Protein AF-A0A849TUR3-F1 (afdb_monomer)

Radius of gyration: 116.15 Å; Cα contacts (8 Å, |Δi|>4): 73; chains: 1; bounding box: 278×199×405 Å

Secondary structure (DSSP, 8-state):
--------S----TTTHHHHHHHHHHHHHHHHHHHHHHHHHHHHHHHHHHHHHHHHHHHHHHHHHHHHHHHHHHHHHHHHHHHHHHHHHHHHHHHHHHHHHHHHHHHHHHHHHHHHHHHHHHHHHHHHHHHHHHHHHHHHHHHHHHHHHHHHHHHHHHHHHHHHHHHHHHHHHHHHHHHHHHHHHHHHHHHHHHHHHHHHHHHHHHHHHHHHHHHHHHHHHHHHHHHHHHHHHHHHHHHHHHHHHHHHHHHHHHHHHHHHHHHHHHHHHHHHHHHHHHHHHHHHHHHHTTTHHHHTTSSGGGTTS-S------------------------------SSTTSTTTGGGGGG-GGGHHHHHHHHHHHHHHHHHHHHHHHHHHHHHHHHHHHHHHHHHHHHHHHHHHHHHHHHHHHHHHHHHHHHHHHHHHHHHHHHHHHHHHHHHHHHHHHHHHHHHHHHHHHHHHHHHHHHHHHHHHHHHHHHHHHHHHHHHHHHHHHHHHHHHHHHHHHHHHHHHTTTGGG---S---------------S--SSTHHHHTTTHHHHHHHHHHHHHHHHHHHHHHHHHHHHHHHHHHHHHHHHHHHHHHHHHHHHHHHHHHHHHHHHHHHHHHHHHHHHHHHHHHHHHHHHHHHHHHHHHHHHHHHHHHHHHHHHHHHHHHHHHHHHHHHHHHHHHHHHHHHHHHHHHHHHHHHHHHHHHHHHHHHHHHHHHHHHHHHHHHHHHHHHHHHHHHHHHHHHHHHHHHHHHHHHHHHHHHHHHHHHHHHHHHHHHHHHHHHHHHHHHHTTS----THHHHHHHTTTTS--------------------------------------------PPP-GGGSTT--HHHHHHHHHTT--SHHHHTT--HHHHHHHHTTTTS-HHHHHHTTHHHHHHHHHHHHH----

Mean predicted aligned error: 26.7 Å

Sequence (933 aa):
MSTLNRWLQQSSKDSFEQQCQQLTNLLRAKEQALETTSHELKVKNAAMQMLEQKIMSSETQSTATQRELTARSERVKALEAEVAAQSKHLTDVEAEGVAARHRVSDLNATIGALANELRGAQQAC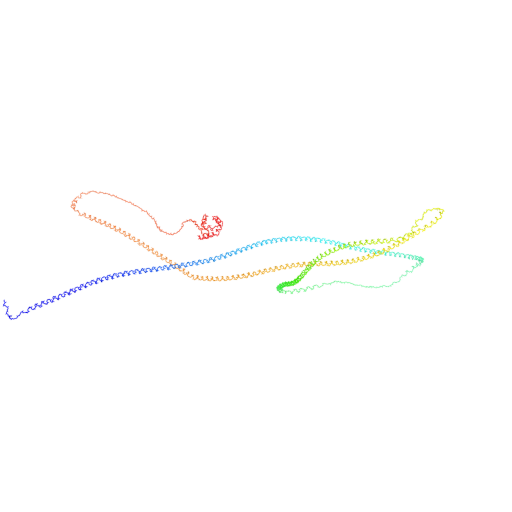QNAEQTHEVLKEEVRVLREHITQLNEGLADRDHLRARVEKLESVQDRVHQLEVELSDREAAHRGALQQFEQSLVERNHRISEFDHNMAARIDELRGAQQACQAAEHTQEVLKEEIRVLRDHIAQLNNDLADRDRLRAHLEKLASVQDRVHQLEVELSNREVVHRGALQQFEQSLVERDGRISEFNMSAIAQLDELRGAQQACQAAEHTQEVLKEENRVLRDHIAQLNEGLADRDRLRAEVEKLAKVRDRVHQLEVELSDREAAHRGTLKQFEQSLAERDRRISKFDMNAAAQTDKLHEAQQACRTAEQAQEVLKEEVRVLRDHIAQLNEGLADRDRLRAEVEKLAKVRDRVHQLEVELSDREAAHRGTLQQVEQSLAERDGQISELNRSAVAQLDEIRVAQLAYQDAEHAQEVLKEDIQVLHNRIAQLNEDLADRDRLRTQLKKLESVQGRVHQLEVELSDREAVHRGTNKQLEQSLAERDRRISKFDANAAAQTEKLHEAQQASRTAEQAQEVLKEEIRVLREHIAQLNEGLADRDRLRAHLKKLESLQGRVHQLEVELSDREAAHRGTLKQIEKTLAERDRRIEELVPTANLLREKGTELKEWEKKYARTVQEHKSEVAQLQEQCAAQERLREQLLLNEQQLQGRDEQMANLNRQLQDLQAERQNLAQTVQSIPGKDEQIDRLQQRLKELRGTLRDKAVPAKAAPTKEGPREARQKGAEPNTSAGQPKVTKNKQEDDLKKIHGIGQAIAQTLHKLGTHTFIQIARWKPEDIEKIAKKLETDPERIKREKWIADAKKQHYQKYGERL

Structure (mmCIF, N/CA/C/O backbone):
data_AF-A0A849TUR3-F1
#
_entry.id   AF-A0A849TUR3-F1
#
loop_
_atom_site.group_PDB
_atom_site.id
_atom_site.type_symbol
_atom_site.label_atom_id
_atom_site.label_alt_id
_atom_site.label_comp_id
_atom_site.label_asym_id
_atom_site.label_entity_id
_atom_site.label_seq_id
_atom_site.pdbx_PDB_ins_code
_atom_site.Cartn_x
_atom_site.Cartn_y
_atom_site.Cartn_z
_atom_site.occupancy
_atom_site.B_iso_or_equiv
_atom_site.auth_seq_id
_atom_site.auth_comp_id
_atom_site.auth_asym_id
_atom_site.auth_atom_id
_atom_site.pdbx_PDB_model_num
ATOM 1 N N . MET A 1 1 ? -72.165 -4.195 219.817 1.00 40.69 1 MET A N 1
ATOM 2 C CA . MET A 1 1 ? -72.143 -5.637 220.151 1.00 40.69 1 MET A CA 1
ATOM 3 C C . MET A 1 1 ? -70.735 -6.144 219.857 1.00 40.69 1 MET A C 1
ATOM 5 O O . MET A 1 1 ? -70.248 -5.834 218.784 1.00 40.69 1 MET A O 1
ATOM 9 N N . SER A 1 2 ? -69.936 -6.688 220.780 1.00 51.56 2 SER A N 1
ATOM 10 C CA . SER A 1 2 ? -70.178 -7.693 221.845 1.00 51.56 2 SER A CA 1
ATOM 11 C C . SER A 1 2 ? -70.118 -9.166 221.400 1.00 51.56 2 SER A C 1
ATOM 13 O O . SER A 1 2 ? -70.479 -10.048 222.169 1.00 51.56 2 SER A O 1
ATOM 15 N N . THR A 1 3 ? -69.557 -9.433 220.216 1.00 45.06 3 THR A N 1
ATOM 16 C CA . THR A 1 3 ? -69.006 -10.738 219.801 1.00 45.06 3 THR A CA 1
ATOM 17 C C . THR A 1 3 ? -67.772 -10.500 218.913 1.00 45.06 3 THR A C 1
ATOM 19 O O . THR A 1 3 ? -67.858 -9.701 217.991 1.00 45.06 3 THR A O 1
ATOM 22 N N . LEU A 1 4 ? -66.610 -11.135 219.106 1.00 43.00 4 LEU A N 1
ATOM 23 C CA . LEU A 1 4 ? -66.200 -11.954 220.254 1.00 43.00 4 LEU A CA 1
ATOM 24 C C . LEU A 1 4 ? -64.668 -11.920 220.471 1.00 43.00 4 LEU A C 1
ATOM 26 O O . LEU A 1 4 ? -63.969 -12.921 220.376 1.00 43.00 4 LEU A O 1
ATOM 30 N N . ASN A 1 5 ? -64.154 -10.732 220.793 1.00 47.69 5 ASN A N 1
ATOM 31 C CA . ASN A 1 5 ? -63.494 -10.479 222.084 1.00 47.69 5 ASN A CA 1
ATOM 32 C C . ASN A 1 5 ? -62.452 -11.513 222.602 1.00 47.69 5 ASN A C 1
ATOM 34 O O . ASN A 1 5 ? -62.450 -11.824 223.793 1.00 47.69 5 ASN A O 1
ATOM 38 N N . ARG A 1 6 ? -61.579 -12.065 221.740 1.00 46.81 6 ARG A N 1
ATOM 39 C CA . ARG A 1 6 ? -60.507 -13.012 222.139 1.00 46.81 6 ARG A CA 1
ATOM 40 C C . ARG A 1 6 ? -59.183 -12.867 221.358 1.00 46.81 6 ARG A C 1
ATOM 42 O O . ARG A 1 6 ? -58.447 -13.833 221.207 1.00 46.81 6 ARG A O 1
ATOM 49 N N . TRP A 1 7 ? -58.870 -11.666 220.870 1.00 46.75 7 TRP A N 1
ATOM 50 C CA . TRP A 1 7 ? -57.524 -11.322 220.367 1.00 46.75 7 TRP A CA 1
ATOM 51 C C . TRP A 1 7 ? -57.123 -9.900 220.796 1.00 46.75 7 TRP A C 1
ATOM 53 O O . TRP A 1 7 ? -56.764 -9.034 220.004 1.00 46.75 7 TRP A O 1
ATOM 63 N N . LEU A 1 8 ? -57.296 -9.645 222.093 1.00 53.06 8 LEU A N 1
ATOM 64 C CA . LEU A 1 8 ? -56.900 -8.408 222.760 1.00 53.06 8 LEU A CA 1
ATOM 65 C C . LEU A 1 8 ? -55.390 -8.416 223.060 1.00 53.06 8 LEU A C 1
ATOM 67 O O . LEU A 1 8 ? -54.853 -9.453 223.428 1.00 53.06 8 LEU A O 1
ATOM 71 N N . GLN A 1 9 ? -54.778 -7.225 222.999 1.00 47.28 9 GLN A N 1
ATOM 72 C CA . GLN A 1 9 ? -53.421 -6.882 223.470 1.00 47.28 9 GLN A CA 1
ATOM 73 C C . GLN A 1 9 ? -52.215 -7.435 222.666 1.00 47.28 9 GLN A C 1
ATOM 75 O O . GLN A 1 9 ? -51.627 -8.429 223.066 1.00 47.28 9 GLN A O 1
ATOM 80 N N . GLN A 1 10 ? -51.758 -6.692 221.634 1.00 48.78 10 GLN A N 1
ATOM 81 C CA . GLN A 1 10 ? -50.398 -6.083 221.494 1.00 48.78 10 GLN A CA 1
ATOM 82 C C . GLN A 1 10 ? -49.989 -5.790 220.021 1.00 48.78 10 GLN A C 1
ATOM 84 O O . GLN A 1 10 ? -50.332 -6.552 219.122 1.00 48.78 10 GLN A O 1
ATOM 89 N N . SER A 1 11 ? -49.186 -4.724 219.801 1.00 46.84 11 SER A N 1
ATOM 90 C CA . SER A 1 11 ? -48.626 -4.229 218.503 1.00 46.84 11 SER A CA 1
ATOM 91 C C . SER A 1 11 ? -49.656 -3.689 217.475 1.00 46.84 11 SER A C 1
ATOM 93 O O . SER A 1 11 ? -50.832 -4.015 217.577 1.00 46.84 11 SER A O 1
ATOM 95 N N . SER A 1 12 ? -49.347 -2.865 216.457 1.00 51.25 12 SER A N 1
ATOM 96 C CA . SER A 1 12 ? -48.311 -1.828 216.187 1.00 51.25 12 SER A CA 1
ATOM 97 C C . SER A 1 12 ? -48.887 -0.872 215.104 1.00 51.25 12 SER A C 1
ATOM 99 O O . SER A 1 12 ? -49.855 -1.260 214.447 1.00 51.25 12 SER A O 1
ATOM 101 N N . LYS A 1 13 ? -48.370 0.360 214.899 1.00 52.66 13 LYS A N 1
ATOM 102 C CA . LYS A 1 13 ? -49.046 1.373 214.041 1.00 52.66 13 LYS A CA 1
ATOM 103 C C . LYS A 1 13 ? -48.231 2.036 212.913 1.00 52.66 13 LYS A C 1
ATOM 105 O O . LYS A 1 13 ? -48.837 2.468 211.937 1.00 52.66 13 LYS A O 1
ATOM 110 N N . ASP A 1 14 ? -46.902 2.069 212.974 1.00 55.41 14 ASP A N 1
ATOM 111 C CA . ASP A 1 14 ? -46.100 2.967 212.110 1.00 55.41 14 ASP A CA 1
ATOM 112 C C . ASP A 1 14 ? -45.893 2.471 210.658 1.00 55.41 14 ASP A C 1
ATOM 114 O O . ASP A 1 14 ? -45.329 3.169 209.819 1.00 55.41 14 ASP A O 1
ATOM 118 N N . SER A 1 15 ? -46.358 1.262 210.324 1.00 54.28 15 SER A N 1
ATOM 119 C CA . SER A 1 15 ? -46.031 0.585 209.055 1.00 54.28 15 SER A CA 1
ATOM 120 C C . SER A 1 15 ? -46.767 1.105 207.806 1.00 54.28 15 SER A C 1
ATOM 122 O O . SER A 1 15 ? -46.414 0.701 206.697 1.00 54.28 15 SER A O 1
ATOM 124 N N . PHE A 1 16 ? -47.817 1.919 207.949 1.00 60.75 16 PHE A N 1
ATOM 125 C CA . PHE A 1 16 ? -48.718 2.246 206.830 1.00 60.75 16 PHE A CA 1
ATOM 126 C C . PHE A 1 16 ? -48.259 3.469 206.018 1.00 60.75 16 PHE A C 1
ATOM 128 O O . PHE A 1 16 ? -48.336 3.486 204.792 1.00 60.75 16 PHE A O 1
ATOM 135 N N . GLU A 1 17 ? -47.735 4.489 206.695 1.00 60.44 17 GLU A N 1
ATOM 136 C CA . GLU A 1 17 ? -47.470 5.810 206.106 1.00 60.44 17 GLU A CA 1
ATOM 137 C C . GLU A 1 17 ? -46.287 5.792 205.117 1.00 60.44 17 GLU A C 1
ATOM 139 O O . GLU A 1 17 ? -46.288 6.484 204.098 1.00 60.44 17 GLU A O 1
ATOM 144 N N . GLN A 1 18 ? -45.316 4.903 205.352 1.00 61.28 18 GLN A N 1
ATOM 145 C CA . GLN A 1 18 ? -44.120 4.744 204.519 1.00 61.28 18 GLN A CA 1
ATOM 146 C C . GLN A 1 18 ? -44.418 4.169 203.116 1.00 61.28 18 GLN A C 1
ATOM 148 O O . GLN A 1 18 ? -43.652 4.404 202.179 1.00 61.28 18 GLN A O 1
ATOM 153 N N . GLN A 1 19 ? -45.536 3.450 202.944 1.00 61.12 19 GLN A N 1
ATOM 154 C CA . GLN A 1 19 ? -45.910 2.810 201.674 1.00 61.12 19 GLN A CA 1
ATOM 155 C C . GLN A 1 19 ? -46.453 3.822 200.646 1.00 61.12 19 GLN A C 1
ATOM 157 O O . GLN A 1 19 ? -46.120 3.751 199.460 1.00 61.12 19 GLN A O 1
ATOM 162 N N . CYS A 1 20 ? -47.220 4.821 201.095 1.00 62.81 20 CYS A N 1
ATOM 163 C CA . CYS A 1 20 ? -47.800 5.860 200.233 1.00 62.81 20 CYS A CA 1
ATOM 164 C C . CYS A 1 20 ? -46.733 6.715 199.520 1.00 62.81 20 CYS A C 1
ATOM 166 O O . CYS A 1 20 ? -46.889 7.090 198.352 1.00 62.81 20 CYS A O 1
ATOM 168 N N . GLN A 1 21 ? -45.613 6.984 200.197 1.00 65.00 21 GLN A N 1
ATOM 169 C CA . GLN A 1 21 ? -44.536 7.814 199.653 1.00 65.00 21 GLN A CA 1
ATOM 170 C C . GLN A 1 21 ? -43.796 7.129 198.490 1.00 65.00 21 GLN A C 1
ATOM 172 O O . GLN A 1 21 ? -43.353 7.797 197.553 1.00 65.00 21 GLN A O 1
ATOM 177 N N . GLN A 1 22 ? -43.694 5.795 198.510 1.00 62.06 22 GLN A N 1
ATOM 178 C CA . GLN A 1 22 ? -43.033 5.021 197.454 1.00 62.06 22 GLN A CA 1
ATOM 179 C C . GLN A 1 22 ? -43.841 5.022 196.147 1.00 62.06 22 GLN A C 1
ATOM 181 O O . GLN A 1 22 ? -43.273 5.254 195.079 1.00 62.06 22 GLN A O 1
ATOM 186 N N . LEU A 1 23 ? -45.166 4.843 196.227 1.00 66.31 23 LEU A N 1
ATOM 187 C CA . LEU A 1 23 ? -46.062 4.862 195.060 1.00 66.31 23 LEU A CA 1
ATOM 188 C C . LEU A 1 23 ? -46.016 6.203 194.309 1.00 66.31 23 LEU A C 1
ATOM 190 O O . LEU A 1 23 ? -45.942 6.224 193.080 1.00 66.31 23 LEU A O 1
ATOM 194 N N . THR A 1 24 ? -45.986 7.317 195.046 1.00 69.00 24 THR A N 1
ATOM 195 C CA . THR A 1 24 ? -45.938 8.677 194.479 1.00 69.00 24 THR A CA 1
ATOM 196 C C . THR A 1 24 ? -44.682 8.914 193.628 1.00 69.00 24 THR A C 1
ATOM 198 O O . THR A 1 24 ? -44.758 9.497 192.546 1.00 69.00 24 THR A O 1
ATOM 201 N N . ASN A 1 25 ? -43.521 8.425 194.074 1.00 71.50 25 ASN A N 1
ATOM 202 C CA . ASN A 1 25 ? -42.274 8.542 193.310 1.00 71.50 25 ASN A CA 1
ATOM 203 C C . ASN A 1 25 ? -42.262 7.637 192.065 1.00 71.50 25 ASN A C 1
ATOM 205 O O . ASN A 1 25 ? -41.723 8.024 191.028 1.00 71.50 25 ASN A O 1
ATOM 209 N N . LEU A 1 26 ? -42.886 6.457 192.149 1.00 71.94 26 LEU A N 1
ATOM 210 C CA . LEU A 1 26 ? -42.982 5.501 191.041 1.00 71.94 26 LEU A CA 1
ATOM 211 C C . LEU A 1 26 ? -43.859 6.052 189.898 1.00 71.94 26 LEU A C 1
ATOM 213 O O . LEU A 1 26 ? -43.490 5.926 188.731 1.00 71.94 26 LEU A O 1
ATOM 217 N N . LEU A 1 27 ? -44.965 6.733 190.224 1.00 69.62 27 LEU A N 1
ATOM 218 C CA . LEU A 1 27 ? -45.822 7.412 189.242 1.00 69.62 27 LEU A CA 1
ATOM 219 C C . LEU A 1 27 ? -45.071 8.496 188.454 1.00 69.62 27 LEU A C 1
ATOM 221 O O . LEU A 1 27 ? -45.067 8.449 187.225 1.00 69.62 27 LEU A O 1
ATOM 225 N N . ARG A 1 28 ? -44.354 9.402 189.132 1.00 71.88 28 ARG A N 1
ATOM 226 C CA . ARG A 1 28 ? -43.600 10.484 188.466 1.00 71.88 28 ARG A CA 1
ATOM 227 C C . ARG A 1 28 ? -42.536 9.951 187.495 1.00 71.88 28 ARG A C 1
ATOM 229 O O . ARG A 1 28 ? -42.341 10.504 186.415 1.00 71.88 28 ARG A O 1
ATOM 236 N N . ALA A 1 29 ? -41.878 8.843 187.844 1.00 72.44 29 ALA A N 1
ATOM 237 C CA . ALA A 1 29 ? -40.923 8.175 186.956 1.00 72.44 29 ALA A CA 1
ATOM 238 C C . ALA A 1 29 ? -41.594 7.540 185.717 1.00 72.44 29 ALA A C 1
ATOM 240 O O . ALA A 1 29 ? -40.970 7.436 184.660 1.00 72.44 29 ALA A O 1
ATOM 241 N N . LYS A 1 30 ? -42.868 7.129 185.818 1.00 72.75 30 LYS A N 1
ATOM 242 C CA . LYS A 1 30 ? -43.657 6.633 184.678 1.00 72.75 30 LYS A CA 1
ATOM 243 C C . LYS A 1 30 ? -44.155 7.759 183.770 1.00 72.75 30 LYS A C 1
ATOM 245 O O . LYS A 1 30 ? -44.153 7.563 182.559 1.00 72.75 30 LYS A O 1
ATOM 250 N N . GLU A 1 31 ? -44.509 8.923 184.315 1.00 77.38 31 GLU A N 1
ATOM 251 C CA . GLU A 1 31 ? -44.857 10.111 183.516 1.00 77.38 31 GLU A CA 1
ATOM 252 C C . GLU A 1 31 ? -43.679 10.567 182.646 1.00 77.38 31 GLU A C 1
ATOM 254 O O . GLU A 1 31 ? -43.825 10.681 181.431 1.00 77.38 31 GLU A O 1
ATOM 259 N N . GLN A 1 32 ? -42.479 10.707 183.221 1.00 75.12 32 GLN A N 1
ATOM 260 C CA . GLN A 1 32 ? -41.286 11.108 182.459 1.00 75.12 32 GLN A CA 1
ATOM 261 C C . GLN A 1 32 ? -40.931 10.115 181.333 1.00 75.12 32 GLN A C 1
ATOM 263 O O . GLN A 1 32 ? -40.493 10.525 180.259 1.00 75.12 32 GLN A O 1
ATOM 268 N N . ALA A 1 33 ? -41.171 8.814 181.534 1.00 72.94 33 ALA A N 1
ATOM 269 C CA . ALA A 1 33 ? -40.994 7.793 180.495 1.00 72.94 33 ALA A CA 1
ATOM 270 C C . ALA A 1 33 ? -42.071 7.846 179.384 1.00 72.94 33 ALA A C 1
ATOM 272 O O . ALA A 1 33 ? -41.824 7.415 178.254 1.00 72.94 33 ALA A O 1
ATOM 273 N N . LEU A 1 34 ? -43.261 8.378 179.678 1.00 75.44 34 LEU A N 1
ATOM 274 C CA . LEU A 1 34 ? -44.307 8.643 178.685 1.00 75.44 34 LEU A CA 1
ATOM 275 C C . LEU A 1 34 ? -44.005 9.902 177.860 1.00 75.44 34 LEU A C 1
ATOM 277 O O . LEU A 1 34 ? -44.249 9.918 176.654 1.00 75.44 34 LEU A O 1
ATOM 281 N N . GLU A 1 35 ? -43.426 10.939 178.467 1.00 78.31 35 GLU A N 1
ATOM 282 C CA . GLU A 1 35 ? -43.031 12.152 177.741 1.00 78.31 35 GLU A CA 1
ATOM 283 C C . GLU A 1 35 ? -41.879 11.898 176.758 1.00 78.31 35 GLU A C 1
ATOM 285 O O . GLU A 1 35 ? -41.949 12.341 175.608 1.00 78.31 35 GLU A O 1
ATOM 290 N N . THR A 1 36 ? -40.852 11.134 177.152 1.00 78.75 36 THR A N 1
ATOM 291 C CA . THR A 1 36 ? -39.731 10.792 176.256 1.00 78.75 36 THR A CA 1
ATOM 292 C C . THR A 1 36 ? -40.177 9.925 175.079 1.00 78.75 36 THR A C 1
ATOM 294 O O . THR A 1 36 ? -39.839 10.229 173.935 1.00 78.75 36 THR A O 1
ATOM 297 N N . THR A 1 37 ? -41.003 8.903 175.319 1.00 80.94 37 THR A N 1
ATOM 298 C CA . THR A 1 37 ? -41.551 8.055 174.243 1.00 80.94 37 THR A CA 1
ATOM 299 C C . THR A 1 37 ? -42.522 8.815 173.329 1.00 80.94 37 THR A C 1
ATOM 301 O O . THR A 1 37 ? -42.503 8.616 172.114 1.00 80.94 37 THR A O 1
ATOM 304 N N . SER A 1 38 ? -43.301 9.763 173.865 1.00 78.94 38 SER A N 1
ATOM 305 C CA . SER A 1 38 ? -44.120 10.698 173.076 1.00 78.94 38 SER A CA 1
ATOM 306 C C . SER A 1 38 ? -43.268 11.625 172.196 1.00 78.94 38 SER A C 1
ATOM 308 O O . SER A 1 38 ? -43.604 11.863 171.031 1.00 78.94 38 SER A O 1
ATOM 310 N N . HIS A 1 39 ? -42.131 12.114 172.703 1.00 83.38 39 HIS A N 1
ATOM 311 C CA . HIS A 1 39 ? -41.192 12.913 171.914 1.00 83.38 39 HIS A CA 1
ATOM 312 C C . HIS A 1 39 ? -40.524 12.085 170.804 1.00 83.38 39 HIS A C 1
ATOM 314 O O . HIS A 1 39 ? -40.507 12.519 169.651 1.00 83.38 39 HIS A O 1
ATOM 320 N N . GLU A 1 40 ? -40.060 10.866 171.102 1.00 81.25 40 GLU A N 1
ATOM 321 C CA . GLU A 1 40 ? -39.532 9.943 170.089 1.00 81.25 40 GLU A CA 1
ATOM 322 C C . GLU A 1 40 ? -40.536 9.664 168.965 1.00 81.25 40 GLU A C 1
ATOM 324 O O . GLU A 1 40 ? -40.156 9.665 167.794 1.00 81.25 40 GLU A O 1
ATOM 329 N N . LEU A 1 41 ? -41.811 9.435 169.296 1.00 83.44 41 LEU A N 1
ATOM 330 C CA . LEU A 1 41 ? -42.858 9.206 168.298 1.00 83.44 41 LEU A CA 1
ATOM 331 C C . LEU A 1 41 ? -43.070 10.432 167.401 1.00 83.44 41 LEU A C 1
ATOM 333 O O . LEU A 1 41 ? -43.215 10.273 166.191 1.00 83.44 41 LEU A O 1
ATOM 337 N N . LYS A 1 42 ? -43.012 11.654 167.949 1.00 83.75 42 LYS A N 1
ATOM 338 C CA . LYS A 1 42 ? -43.084 12.892 167.149 1.00 83.75 42 LYS A CA 1
ATOM 339 C C . LYS A 1 42 ? -41.887 13.040 166.206 1.00 83.75 42 LYS A C 1
ATOM 341 O O . LYS A 1 42 ? -42.086 13.366 165.038 1.00 83.75 42 LYS A O 1
ATOM 346 N N . VAL A 1 43 ? -40.670 12.744 166.672 1.00 87.00 43 VAL A N 1
ATOM 347 C CA . VAL A 1 43 ? -39.454 12.761 165.834 1.00 87.00 43 VAL A CA 1
ATOM 348 C C . VAL A 1 43 ? -39.533 11.703 164.727 1.00 87.00 43 VAL A C 1
ATOM 350 O O . VAL A 1 43 ? -39.267 12.012 163.566 1.00 87.00 43 VAL A O 1
ATOM 353 N N . LYS A 1 44 ? -39.969 10.478 165.051 1.00 84.00 44 LYS A N 1
ATOM 354 C CA . LYS A 1 44 ? -40.179 9.393 164.076 1.00 84.00 44 LYS A CA 1
ATOM 355 C C . LYS A 1 44 ? -41.248 9.757 163.038 1.00 84.00 44 LYS A C 1
ATOM 357 O O . LYS A 1 44 ? -41.032 9.526 161.854 1.00 84.00 44 LYS A O 1
ATOM 362 N N . ASN A 1 45 ? -42.347 10.394 163.447 1.00 86.50 45 ASN A N 1
ATOM 363 C CA . ASN A 1 45 ? -43.405 10.832 162.534 1.00 86.50 45 ASN A CA 1
ATOM 364 C C . ASN A 1 45 ? -42.943 11.961 161.591 1.00 86.50 45 ASN A C 1
ATOM 366 O O . ASN A 1 45 ? -43.212 11.909 160.395 1.00 86.50 45 ASN A O 1
ATOM 370 N N . ALA A 1 46 ? -42.180 12.940 162.090 1.00 84.62 46 ALA A N 1
ATOM 371 C CA . ALA A 1 46 ? -41.586 13.986 161.251 1.00 84.62 46 ALA A CA 1
ATOM 372 C C . ALA A 1 46 ? -40.551 13.420 160.256 1.00 84.62 46 ALA A C 1
ATOM 374 O O . ALA A 1 46 ? -40.504 13.832 159.097 1.00 84.62 46 ALA A O 1
ATOM 375 N N . ALA A 1 47 ? -39.752 12.431 160.676 1.00 84.38 47 ALA A N 1
ATOM 376 C CA . ALA A 1 47 ? -38.845 11.711 159.783 1.00 84.38 47 ALA A CA 1
ATOM 377 C C . ALA A 1 47 ? -39.601 10.909 158.705 1.00 84.38 47 ALA A C 1
ATOM 379 O O . ALA A 1 47 ? -39.159 10.870 157.558 1.00 84.38 47 ALA A O 1
ATOM 380 N N . MET A 1 48 ? -40.754 10.321 159.047 1.00 85.44 48 MET A N 1
ATOM 381 C CA . MET A 1 48 ? -41.620 9.609 158.102 1.00 85.44 48 MET A CA 1
ATOM 382 C C . MET A 1 48 ? -42.205 10.559 157.048 1.00 85.44 48 MET A C 1
ATOM 384 O O . MET A 1 48 ? -42.047 10.298 155.861 1.00 85.44 48 MET A O 1
ATOM 388 N N . GLN A 1 49 ? -42.734 11.719 157.452 1.00 86.12 49 GLN A N 1
ATOM 389 C CA . GLN A 1 49 ? -43.221 12.750 156.521 1.00 86.12 49 GLN A CA 1
ATOM 390 C C . GLN A 1 49 ? -42.120 13.268 155.575 1.00 86.12 49 GLN A C 1
ATOM 392 O O . GLN A 1 49 ? -42.353 13.477 154.385 1.00 86.12 49 GLN A O 1
ATOM 397 N N . MET A 1 50 ? -40.886 13.413 156.071 1.00 86.06 50 MET A N 1
ATOM 398 C CA . MET A 1 50 ? -39.721 13.767 155.245 1.00 86.06 50 MET A CA 1
ATOM 399 C C . MET A 1 50 ? -39.304 12.655 154.266 1.00 86.06 50 MET A C 1
ATOM 401 O O . MET A 1 50 ? -38.695 12.951 153.235 1.00 86.06 50 MET A O 1
ATOM 405 N N . LEU A 1 51 ? -39.606 11.385 154.559 1.00 86.31 51 LEU A N 1
ATOM 406 C CA . LEU A 1 51 ? -39.419 10.268 153.626 1.00 86.31 51 LEU A CA 1
ATOM 407 C C . LEU A 1 51 ? -40.555 10.205 152.599 1.00 86.31 51 LEU A C 1
ATOM 409 O O . LEU A 1 51 ? -40.267 10.083 151.414 1.00 86.31 51 LEU A O 1
ATOM 413 N N . GLU A 1 52 ? -41.811 10.379 153.015 1.00 88.12 52 GLU A N 1
ATOM 414 C CA . GLU A 1 52 ? -42.979 10.479 152.126 1.00 88.12 52 GLU A CA 1
ATOM 415 C C . GLU A 1 52 ? -42.794 11.602 151.095 1.00 88.12 52 GLU A C 1
ATOM 417 O O . GLU A 1 52 ? -42.909 11.370 149.892 1.00 88.12 52 GLU A O 1
ATOM 422 N N . GLN A 1 53 ? -42.394 12.803 151.531 1.00 87.38 53 GLN A N 1
ATOM 423 C CA . GLN A 1 53 ? -42.130 13.924 150.624 1.00 87.38 53 GLN A CA 1
ATOM 424 C C . GLN A 1 53 ? -40.978 13.625 149.644 1.00 87.38 53 GLN A C 1
ATOM 426 O O . GLN A 1 53 ? -41.047 14.008 148.473 1.00 87.38 53 GLN A O 1
ATOM 431 N N . LYS A 1 54 ? -39.940 12.898 150.084 1.00 88.94 54 LYS A N 1
ATOM 432 C CA . LYS A 1 54 ? -38.848 12.444 149.207 1.00 88.94 54 LYS A CA 1
ATOM 433 C C . LYS A 1 54 ? -39.309 11.392 148.200 1.00 88.94 54 LYS A C 1
ATOM 435 O O . LYS A 1 54 ? -38.932 11.500 147.034 1.00 88.94 54 LYS A O 1
ATOM 440 N N . ILE A 1 55 ? -40.142 10.435 148.606 1.00 89.06 55 ILE A N 1
ATOM 441 C CA . ILE A 1 55 ? -40.739 9.425 147.720 1.00 89.06 55 ILE A CA 1
ATOM 442 C C . ILE A 1 55 ? -41.578 10.122 146.642 1.00 89.06 55 ILE A C 1
ATOM 444 O O . ILE A 1 55 ? -41.290 9.946 145.462 1.00 89.06 55 ILE A O 1
ATOM 448 N N . MET A 1 56 ? -42.482 11.033 147.018 1.00 88.31 56 MET A N 1
ATOM 449 C CA . MET A 1 56 ? -43.274 11.826 146.064 1.00 88.31 56 MET A CA 1
ATOM 450 C C . MET A 1 56 ? -42.398 12.650 145.100 1.00 88.31 56 MET A C 1
ATOM 452 O O . MET A 1 56 ? -42.702 12.754 143.909 1.00 88.31 56 MET A O 1
ATOM 456 N N . SER A 1 57 ? -41.281 13.218 145.575 1.00 87.88 57 SER A N 1
ATOM 457 C CA . SER A 1 57 ? -40.331 13.934 144.704 1.00 87.88 57 SER A CA 1
ATOM 458 C C . SER A 1 57 ? -39.563 13.001 143.752 1.00 87.88 57 SER A C 1
ATOM 460 O O . SER A 1 57 ? -39.266 13.379 142.622 1.00 87.88 57 SER A O 1
ATOM 462 N N . SER A 1 58 ? -39.298 11.761 144.173 1.00 85.62 58 SER A N 1
ATOM 463 C CA . SER A 1 58 ? -38.657 10.724 143.356 1.00 85.62 58 SER A CA 1
ATOM 464 C C . SER A 1 58 ? -39.616 10.179 142.290 1.00 85.62 58 SER A C 1
ATOM 466 O O . SER A 1 58 ? -39.254 10.059 141.123 1.00 85.62 58 SER A O 1
ATOM 468 N N . GLU A 1 59 ? -40.877 9.926 142.648 1.00 91.12 59 GLU A N 1
ATOM 469 C CA . GLU A 1 59 ? -41.915 9.456 141.722 1.00 91.12 59 GLU A CA 1
ATOM 470 C C . GLU A 1 59 ? -42.283 10.508 140.667 1.00 91.12 59 GLU A C 1
ATOM 472 O O . GLU A 1 59 ? -42.463 10.181 139.490 1.00 91.12 59 GLU A O 1
ATOM 477 N N . THR A 1 60 ? -42.327 11.790 141.041 1.00 89.25 60 THR A N 1
ATOM 478 C CA . THR A 1 60 ? -42.526 12.884 140.074 1.00 89.25 60 THR A CA 1
ATOM 479 C C . THR A 1 60 ? -41.322 13.064 139.142 1.00 89.25 60 THR A C 1
ATOM 481 O O . THR A 1 60 ? -41.518 13.315 137.954 1.00 89.25 60 THR A O 1
ATOM 484 N N . GLN A 1 61 ? -40.088 12.843 139.613 1.00 89.50 61 GLN A N 1
ATOM 485 C CA . GLN A 1 61 ? -38.903 12.792 138.742 1.00 89.50 61 GLN A CA 1
ATOM 486 C C . GLN A 1 61 ? -38.915 11.568 137.812 1.00 89.50 61 GLN A C 1
ATOM 488 O O . GLN A 1 61 ? -38.684 11.716 136.615 1.00 89.50 61 GLN A O 1
ATOM 493 N N . SER A 1 62 ? -39.252 10.382 138.325 1.00 85.31 62 SER A N 1
ATOM 494 C CA . SER A 1 62 ? -39.351 9.133 137.556 1.00 85.31 62 SER A CA 1
ATOM 495 C C . SER A 1 62 ? -40.425 9.205 136.463 1.00 85.31 62 SER A C 1
ATOM 497 O O . SER A 1 62 ? -40.193 8.847 135.310 1.00 85.31 62 SER A O 1
ATOM 499 N N . THR A 1 63 ? -41.600 9.759 136.773 1.00 90.31 63 THR A N 1
ATOM 500 C CA . THR A 1 63 ? -42.655 9.969 135.767 1.00 90.31 63 THR A CA 1
ATOM 501 C C . THR A 1 63 ? -42.313 11.075 134.764 1.00 90.31 63 THR A C 1
ATOM 503 O O . THR A 1 63 ? -42.761 11.004 133.619 1.00 90.31 63 THR A O 1
ATOM 506 N N . ALA A 1 64 ? -41.492 12.066 135.133 1.00 89.88 64 ALA A N 1
ATOM 507 C CA . ALA A 1 64 ? -40.968 13.058 134.194 1.00 89.88 64 ALA A CA 1
ATOM 508 C C . ALA A 1 64 ? -39.929 12.455 133.230 1.00 89.88 64 ALA A C 1
ATOM 510 O O . ALA A 1 64 ? -40.060 12.633 132.018 1.00 89.88 64 ALA A O 1
ATOM 511 N N . THR A 1 65 ? -38.950 11.691 133.728 1.00 89.94 65 THR A N 1
ATOM 512 C CA . THR A 1 65 ? -37.950 11.029 132.872 1.00 89.94 65 THR A CA 1
ATOM 513 C C . THR A 1 65 ? -38.581 9.959 131.987 1.00 89.94 65 THR A C 1
ATOM 515 O O . THR A 1 65 ? -38.242 9.887 130.809 1.00 89.94 65 THR A O 1
ATOM 518 N N . GLN A 1 66 ? -39.566 9.201 132.483 1.00 91.62 66 GLN A N 1
ATOM 519 C CA . GLN A 1 66 ? -40.311 8.230 131.676 1.00 91.62 66 GLN A CA 1
ATOM 520 C C . GLN A 1 66 ? -41.059 8.900 130.510 1.00 91.62 66 GLN A C 1
ATOM 522 O O . GLN A 1 66 ? -41.024 8.385 129.393 1.00 91.62 66 GLN A O 1
ATOM 527 N N . ARG A 1 67 ? -41.679 10.072 130.735 1.00 90.00 67 ARG A N 1
ATOM 528 C CA . ARG A 1 67 ? -42.320 10.876 129.672 1.00 90.00 67 ARG A CA 1
ATOM 529 C C . ARG A 1 67 ? -41.311 11.410 128.656 1.00 90.00 67 ARG A C 1
ATOM 531 O O . ARG A 1 67 ? -41.603 11.441 127.460 1.00 90.00 67 ARG A O 1
ATOM 538 N N . GLU A 1 68 ? -40.126 11.820 129.105 1.00 91.81 68 GLU A N 1
ATOM 539 C CA . GLU A 1 68 ? -39.067 12.246 128.190 1.00 91.81 68 GLU A CA 1
ATOM 540 C C . GLU A 1 68 ? -38.530 11.066 127.363 1.00 91.81 68 GLU A C 1
ATOM 542 O O . GLU A 1 68 ? -38.283 11.209 126.167 1.00 91.81 68 GLU A O 1
ATOM 547 N N . LEU A 1 69 ? -38.407 9.880 127.965 1.00 90.88 69 LEU A N 1
ATOM 548 C CA . LEU A 1 69 ? -37.952 8.659 127.302 1.00 90.88 69 LEU A CA 1
ATOM 549 C C . LEU A 1 69 ? -38.964 8.195 126.238 1.00 90.88 69 LEU A C 1
ATOM 551 O O . LEU A 1 69 ? -38.559 7.882 125.118 1.00 90.88 69 LEU A O 1
ATOM 555 N N . THR A 1 70 ? -40.274 8.254 126.514 1.00 91.44 70 THR A N 1
ATOM 556 C CA . THR A 1 70 ? -41.304 7.998 125.489 1.00 91.44 70 THR A CA 1
ATOM 557 C C . THR A 1 70 ? -41.258 9.029 124.360 1.00 91.44 70 THR A C 1
ATOM 559 O O . THR A 1 70 ? -41.209 8.635 123.197 1.00 91.44 70 THR A O 1
ATOM 562 N N . ALA A 1 71 ? -41.148 10.327 124.667 1.00 91.31 71 ALA A N 1
ATOM 563 C CA . ALA A 1 71 ? -41.044 11.374 123.643 1.00 91.31 71 ALA A CA 1
ATOM 564 C C . ALA A 1 71 ? -39.756 11.260 122.798 1.00 91.31 71 ALA A C 1
ATOM 566 O O . ALA A 1 71 ? -39.752 11.562 121.603 1.00 91.31 71 ALA A O 1
ATOM 567 N N . ARG A 1 72 ? -38.648 10.789 123.388 1.00 90.94 72 ARG A N 1
ATOM 568 C CA . ARG A 1 72 ? -37.415 10.444 122.661 1.00 90.94 72 ARG A CA 1
ATOM 569 C C . ARG A 1 72 ? -37.613 9.207 121.774 1.00 90.94 72 ARG A C 1
ATOM 571 O O . ARG A 1 72 ? -37.162 9.229 120.634 1.00 90.94 72 ARG A O 1
ATOM 578 N N . SER A 1 73 ? -38.323 8.175 122.237 1.00 92.81 73 SER A N 1
ATOM 579 C CA . SER A 1 73 ? -38.649 6.985 121.430 1.00 92.81 73 SER A CA 1
ATOM 580 C C . SER A 1 73 ? -39.538 7.317 120.224 1.00 92.81 73 SER A C 1
ATOM 582 O O . SER A 1 73 ? -39.302 6.810 119.130 1.00 92.81 73 SER A O 1
ATOM 584 N N . GLU A 1 74 ? -40.515 8.210 120.386 1.00 93.25 74 GLU A N 1
ATOM 585 C CA . GLU A 1 74 ? -41.360 8.699 119.288 1.00 93.25 74 GLU A CA 1
ATOM 586 C C . GLU A 1 74 ? -40.552 9.494 118.252 1.00 93.25 74 GLU A C 1
ATOM 588 O O . GLU A 1 74 ? -40.718 9.280 117.051 1.00 93.25 74 GLU A O 1
ATOM 593 N N . ARG A 1 75 ? -39.609 10.341 118.693 1.00 93.62 75 ARG A N 1
ATOM 594 C CA . ARG A 1 75 ? -38.674 11.041 117.792 1.00 93.62 75 ARG A CA 1
ATOM 595 C C . ARG A 1 75 ? -37.751 10.085 117.037 1.00 93.62 75 ARG A C 1
ATOM 597 O O . ARG A 1 75 ? -37.517 10.308 115.856 1.00 93.62 75 ARG A O 1
ATOM 604 N N . VAL A 1 76 ? -37.254 9.026 117.683 1.00 92.19 76 VAL A N 1
ATOM 605 C CA . VAL A 1 76 ? -36.450 7.993 117.006 1.00 92.19 76 VAL A CA 1
ATOM 606 C C . VAL A 1 76 ? -37.272 7.317 115.908 1.00 92.19 76 VAL A C 1
ATOM 608 O O . VAL A 1 76 ? -36.819 7.292 114.772 1.00 92.19 76 VAL A O 1
ATOM 611 N N . LYS A 1 77 ? -38.514 6.901 116.187 1.00 92.56 77 LYS A N 1
ATOM 612 C CA . LYS A 1 77 ? -39.409 6.309 115.172 1.00 92.56 77 LYS A CA 1
ATOM 613 C C . LYS A 1 77 ? -39.728 7.255 114.011 1.00 92.56 77 LYS A C 1
ATOM 615 O O . LYS A 1 77 ? -39.841 6.811 112.872 1.00 92.56 77 LYS A O 1
ATOM 620 N N . ALA A 1 78 ? -39.871 8.554 114.283 1.00 90.44 78 ALA A N 1
ATOM 621 C CA . ALA A 1 78 ? -40.060 9.559 113.238 1.00 90.44 78 ALA A CA 1
ATOM 622 C C . ALA A 1 78 ? -38.819 9.679 112.333 1.00 90.44 78 ALA A C 1
ATOM 624 O O . ALA A 1 78 ? -38.957 9.684 111.113 1.00 90.44 78 ALA A O 1
ATOM 625 N N . LEU A 1 79 ? -37.615 9.697 112.918 1.00 91.44 79 LEU A N 1
ATOM 626 C CA . LEU A 1 79 ? -36.351 9.722 112.175 1.00 91.44 79 LEU A CA 1
ATOM 627 C C . LEU A 1 79 ? -36.088 8.408 111.420 1.00 91.44 79 LEU A C 1
ATOM 629 O O . LEU A 1 79 ? -35.601 8.446 110.298 1.00 91.44 79 LEU A O 1
ATOM 633 N N . GLU A 1 80 ? -36.448 7.251 111.981 1.00 91.62 80 GLU A N 1
ATOM 634 C CA . GLU A 1 80 ? -36.393 5.951 111.293 1.00 91.62 80 GLU A CA 1
ATOM 635 C C . GLU A 1 80 ? -37.303 5.938 110.053 1.00 91.62 80 GLU A C 1
ATOM 637 O O . GLU A 1 80 ? -36.886 5.493 108.982 1.00 91.62 80 GLU A O 1
ATOM 642 N N . ALA A 1 81 ? -38.521 6.482 110.164 1.00 91.31 81 ALA A N 1
ATOM 643 C CA . ALA A 1 81 ? -39.441 6.626 109.037 1.00 91.31 81 ALA A CA 1
ATOM 644 C C . ALA A 1 81 ? -38.940 7.638 107.988 1.00 91.31 81 ALA A C 1
ATOM 646 O O . ALA A 1 81 ? -39.075 7.393 106.788 1.00 91.31 81 ALA A O 1
ATOM 647 N N . GLU A 1 82 ? -38.329 8.745 108.417 1.00 92.50 82 GLU A N 1
ATOM 648 C CA . GLU A 1 82 ? -37.728 9.736 107.519 1.00 92.50 82 GLU A CA 1
ATOM 649 C C . GLU A 1 82 ? -36.521 9.155 106.764 1.00 92.50 82 GLU A C 1
ATOM 651 O O . GLU A 1 82 ? -36.455 9.259 105.540 1.00 92.50 82 GLU A O 1
ATOM 656 N N . VAL A 1 83 ? -35.615 8.458 107.457 1.00 90.88 83 VAL A N 1
ATOM 657 C CA . VAL A 1 83 ? -34.472 7.760 106.845 1.00 90.88 83 VAL A CA 1
ATOM 658 C C . VAL A 1 83 ? -34.940 6.662 105.888 1.00 90.88 83 VAL A C 1
ATOM 660 O O . VAL A 1 83 ? -34.362 6.518 104.810 1.00 90.88 83 VAL A O 1
ATOM 663 N N . ALA A 1 84 ? -36.008 5.923 106.206 1.00 90.62 84 ALA A N 1
ATOM 664 C CA . ALA A 1 84 ? -36.598 4.952 105.282 1.00 90.62 84 ALA A CA 1
ATOM 665 C C . ALA A 1 84 ? -37.174 5.620 104.016 1.00 90.62 84 ALA A C 1
ATOM 667 O O . ALA A 1 84 ? -36.965 5.122 102.907 1.00 90.62 84 ALA A O 1
ATOM 668 N N . ALA A 1 85 ? -37.844 6.771 104.152 1.00 90.69 85 ALA A N 1
ATOM 669 C CA . ALA A 1 85 ? -38.357 7.539 103.017 1.00 90.69 85 ALA A CA 1
ATOM 670 C C . ALA A 1 85 ? -37.226 8.117 102.143 1.00 90.69 85 ALA A C 1
ATOM 672 O O . ALA A 1 85 ? -37.276 7.996 100.918 1.00 90.69 85 ALA A O 1
ATOM 673 N N . GLN A 1 86 ? -36.178 8.676 102.758 1.00 91.56 86 GLN A N 1
ATOM 674 C CA . GLN A 1 86 ? -34.984 9.168 102.061 1.00 91.56 86 GLN A CA 1
ATOM 675 C C . GLN A 1 86 ? -34.217 8.030 101.362 1.00 91.56 86 GLN A C 1
ATOM 677 O O . GLN A 1 86 ? -33.815 8.185 100.211 1.00 91.56 86 GLN A O 1
ATOM 682 N N . SER A 1 87 ? -34.083 6.862 102.002 1.00 90.81 87 SER A N 1
ATOM 683 C CA . SER A 1 87 ? -33.462 5.670 101.400 1.00 90.81 87 SER A CA 1
ATOM 684 C C . SER A 1 87 ? -34.229 5.200 100.165 1.00 90.81 87 SER A C 1
ATOM 686 O O . SER A 1 87 ? -33.620 4.911 99.137 1.00 90.81 87 SER A O 1
ATOM 688 N N . LYS A 1 88 ? -35.569 5.188 100.227 1.00 92.31 88 LYS A N 1
ATOM 689 C CA . LYS A 1 88 ? -36.398 4.861 99.064 1.00 92.31 88 LYS A CA 1
ATOM 690 C C . LYS A 1 88 ? -36.214 5.884 97.936 1.00 92.31 88 LYS A C 1
ATOM 692 O O . LYS A 1 88 ? -35.986 5.492 96.795 1.00 92.31 88 LYS A O 1
ATOM 697 N N . HIS A 1 89 ? -36.249 7.179 98.254 1.00 92.56 89 HIS A N 1
ATOM 698 C CA . HIS A 1 89 ? -36.028 8.242 97.271 1.00 92.56 89 HIS A CA 1
ATOM 699 C C . HIS A 1 89 ? -34.644 8.133 96.607 1.00 92.56 89 HIS A C 1
ATOM 701 O O . HIS A 1 89 ? -34.517 8.395 95.413 1.00 92.56 89 HIS A O 1
ATOM 707 N N . LEU A 1 90 ? -33.606 7.719 97.343 1.00 91.12 90 LEU A N 1
ATOM 708 C CA . LEU A 1 90 ? -32.297 7.420 96.758 1.00 91.12 90 LEU A CA 1
ATOM 709 C C . LEU A 1 90 ? -32.377 6.244 95.777 1.00 91.12 90 LEU A C 1
ATOM 711 O O . LEU A 1 90 ? -31.929 6.400 94.646 1.00 91.12 90 LEU A O 1
ATOM 715 N N . THR A 1 91 ? -33.013 5.122 96.137 1.00 91.56 91 THR A N 1
ATOM 716 C CA . THR A 1 91 ? -33.160 3.983 95.206 1.00 91.56 91 THR A CA 1
ATOM 717 C C . THR A 1 91 ? -34.002 4.310 93.968 1.00 91.56 91 THR A C 1
ATOM 719 O O . THR A 1 91 ? -33.684 3.842 92.876 1.00 91.56 91 THR A O 1
ATOM 722 N N . ASP A 1 92 ? -35.034 5.151 94.106 1.00 91.12 92 ASP A N 1
ATOM 723 C CA . ASP A 1 92 ? -35.861 5.606 92.984 1.00 91.12 92 ASP A CA 1
ATOM 724 C C . ASP A 1 92 ? -35.024 6.500 92.028 1.00 91.12 92 ASP A C 1
ATOM 726 O O . ASP A 1 92 ? -35.010 6.276 90.816 1.00 91.12 92 ASP A O 1
ATOM 730 N N . VAL A 1 93 ? -34.224 7.437 92.563 1.00 91.56 93 VAL A N 1
ATOM 731 C CA . VAL A 1 93 ? -33.296 8.286 91.780 1.00 91.56 93 VAL A CA 1
ATOM 732 C C . VAL A 1 93 ? -32.142 7.486 91.160 1.00 91.56 93 VAL A C 1
ATOM 734 O O . VAL A 1 93 ? -31.728 7.766 90.034 1.00 91.56 93 VAL A O 1
ATOM 737 N N . GLU A 1 94 ? -31.619 6.467 91.843 1.00 90.00 94 GLU A N 1
ATOM 738 C CA . GLU A 1 94 ? -30.606 5.566 91.282 1.00 90.00 94 GLU A CA 1
ATOM 739 C C . GLU A 1 94 ? -31.164 4.761 90.103 1.00 90.00 94 GLU A C 1
ATOM 741 O O . GLU A 1 94 ? -30.487 4.639 89.076 1.00 90.00 94 GLU A O 1
ATOM 746 N N . ALA A 1 95 ? -32.409 4.280 90.199 1.00 89.69 95 ALA A N 1
ATOM 747 C CA . ALA A 1 95 ? -33.101 3.599 89.108 1.00 89.69 95 ALA A CA 1
ATOM 748 C C . ALA A 1 95 ? -33.339 4.532 87.906 1.00 89.69 95 ALA A C 1
ATOM 750 O O . ALA A 1 95 ? -33.051 4.148 86.768 1.00 89.69 95 ALA A O 1
ATOM 751 N N . GLU A 1 96 ? -33.766 5.780 88.132 1.00 91.56 96 GLU A N 1
ATOM 752 C CA . GLU A 1 96 ? -33.848 6.796 87.072 1.00 91.56 96 GLU A CA 1
ATOM 753 C C . GLU A 1 96 ? -32.475 7.088 86.446 1.00 91.56 96 GLU A C 1
ATOM 755 O O . GLU A 1 96 ? -32.350 7.148 85.221 1.00 91.56 96 GLU A O 1
ATOM 760 N N . GLY A 1 97 ? -31.420 7.188 87.259 1.00 88.75 97 GLY A N 1
ATOM 761 C CA . GLY A 1 97 ? -30.043 7.385 86.805 1.00 88.75 97 GLY A CA 1
ATOM 762 C C . GLY A 1 97 ? -29.468 6.193 86.030 1.00 88.75 97 GLY A C 1
ATOM 763 O O . GLY A 1 97 ? -28.622 6.373 85.150 1.00 88.75 97 GLY A O 1
ATOM 764 N N . VAL A 1 98 ? -29.906 4.963 86.311 1.00 90.81 98 VAL A N 1
ATOM 765 C CA . VAL A 1 98 ? -29.610 3.773 85.490 1.00 90.81 98 VAL A CA 1
ATOM 766 C C . VAL A 1 98 ? -30.391 3.826 84.174 1.00 90.81 98 VAL A C 1
ATOM 768 O O . VAL A 1 98 ? -29.791 3.690 83.108 1.00 90.81 98 VAL A O 1
ATOM 771 N N . ALA A 1 99 ? -31.693 4.123 84.210 1.00 88.50 99 ALA A N 1
ATOM 772 C CA . ALA A 1 99 ? -32.518 4.250 83.008 1.00 88.50 99 ALA A CA 1
ATOM 773 C C . ALA A 1 99 ? -32.025 5.367 82.065 1.00 88.50 99 ALA A C 1
ATOM 775 O O . ALA A 1 99 ? -32.024 5.193 80.847 1.00 88.50 99 ALA A O 1
ATOM 776 N N . ALA A 1 100 ? -31.551 6.492 82.607 1.00 87.62 100 ALA A N 1
ATOM 777 C CA . ALA A 1 100 ? -30.927 7.566 81.839 1.00 87.62 100 ALA A CA 1
ATOM 778 C C . ALA A 1 100 ? -29.612 7.115 81.177 1.00 87.62 100 ALA A C 1
ATOM 780 O O . ALA A 1 100 ? -29.395 7.396 79.998 1.00 87.62 100 ALA A O 1
ATOM 781 N N . ARG A 1 101 ? -28.763 6.360 81.892 1.00 90.12 101 ARG A N 1
ATOM 782 C CA . ARG A 1 101 ? -27.523 5.786 81.335 1.00 90.12 101 ARG A CA 1
ATOM 783 C C . ARG A 1 101 ? -27.797 4.790 80.205 1.00 90.12 101 ARG A C 1
ATOM 785 O O . ARG A 1 101 ? -27.085 4.833 79.205 1.00 90.12 101 ARG A O 1
ATOM 792 N N . HIS A 1 102 ? -28.849 3.972 80.303 1.00 91.56 102 HIS A N 1
ATOM 793 C CA . HIS A 1 102 ? -29.281 3.119 79.189 1.00 91.56 102 HIS A CA 1
ATOM 794 C C . HIS A 1 102 ? -29.711 3.942 77.968 1.00 91.56 102 HIS A C 1
ATOM 796 O O . HIS A 1 102 ? -29.138 3.751 76.901 1.00 91.56 102 HIS A O 1
ATOM 802 N N . ARG A 1 103 ? -30.581 4.952 78.127 1.00 92.75 103 ARG A N 1
ATOM 803 C CA . ARG A 1 103 ? -30.976 5.839 77.008 1.00 92.75 103 ARG A CA 1
ATOM 804 C C . ARG A 1 103 ? -29.773 6.516 76.338 1.00 92.75 103 ARG A C 1
ATOM 806 O O . ARG A 1 103 ? -29.749 6.644 75.119 1.00 92.75 103 ARG A O 1
ATOM 813 N N . VAL A 1 104 ? -28.764 6.933 77.108 1.00 90.50 104 VAL A N 1
ATOM 814 C CA . VAL A 1 104 ? -27.512 7.492 76.562 1.00 90.50 104 VAL A CA 1
ATOM 815 C C . VAL A 1 104 ? -26.696 6.430 75.815 1.00 90.50 104 VAL A C 1
ATOM 817 O O . VAL A 1 104 ? -26.132 6.733 74.766 1.00 90.50 104 VAL A O 1
ATOM 820 N N . SER A 1 105 ? -26.665 5.184 76.292 1.00 91.75 105 SER A N 1
ATOM 821 C CA . SER A 1 105 ? -26.055 4.060 75.569 1.00 91.75 105 SER A CA 1
ATOM 822 C C . SER A 1 105 ? -26.758 3.784 74.233 1.00 91.75 105 SER A C 1
ATOM 824 O O . SER A 1 105 ? -26.087 3.625 73.215 1.00 91.75 105 SER A O 1
ATOM 826 N N . ASP A 1 106 ? -28.091 3.792 74.210 1.00 91.69 106 ASP A N 1
ATOM 827 C CA . ASP A 1 106 ? -28.898 3.546 73.006 1.00 91.69 106 ASP A CA 1
ATOM 828 C C . ASP A 1 106 ? -28.756 4.691 71.981 1.00 91.69 106 ASP A C 1
ATOM 830 O O . ASP A 1 106 ? -28.622 4.464 70.772 1.00 91.69 106 ASP A O 1
ATOM 834 N N . LEU A 1 107 ? -28.695 5.939 72.458 1.00 91.75 107 LEU A N 1
ATOM 835 C CA . LEU A 1 107 ? -28.392 7.108 71.626 1.00 91.75 107 LEU A CA 1
ATOM 836 C C . LEU A 1 107 ? -26.963 7.049 71.066 1.00 91.75 107 LEU A C 1
ATOM 838 O O . LEU A 1 107 ? -26.763 7.287 69.879 1.00 91.75 107 LEU A O 1
ATOM 842 N N . ASN A 1 108 ? -25.970 6.649 71.863 1.00 89.44 108 ASN A N 1
ATOM 843 C CA . ASN A 1 108 ? -24.603 6.454 71.370 1.00 89.44 108 ASN A CA 1
ATOM 844 C C . ASN A 1 108 ? -24.510 5.307 70.345 1.00 89.44 108 ASN A C 1
ATOM 846 O O . ASN A 1 108 ? -23.773 5.424 69.366 1.00 89.44 108 ASN A O 1
ATOM 850 N N . ALA A 1 109 ? -25.279 4.227 70.517 1.00 90.00 109 ALA A N 1
ATOM 851 C CA . ALA A 1 109 ? -25.342 3.122 69.560 1.00 90.00 109 ALA A CA 1
ATOM 852 C C . ALA A 1 109 ? -25.969 3.548 68.220 1.00 90.00 109 ALA A C 1
ATOM 854 O O . ALA A 1 109 ? -25.432 3.233 67.157 1.00 90.00 109 ALA A O 1
ATOM 855 N N . THR A 1 110 ? -27.061 4.317 68.255 1.00 92.69 110 THR A N 1
ATOM 856 C CA . THR A 1 110 ? -27.711 4.855 67.044 1.00 92.69 110 THR A CA 1
ATOM 857 C C . THR A 1 110 ? -26.866 5.928 66.349 1.00 92.69 110 THR A C 1
ATOM 859 O O . THR A 1 110 ? -26.750 5.898 65.125 1.00 92.69 110 THR A O 1
ATOM 862 N N . ILE A 1 111 ? -26.175 6.800 67.093 1.00 90.69 111 ILE A N 1
ATOM 863 C CA . ILE A 1 111 ? -25.153 7.711 66.543 1.00 90.69 111 ILE A CA 1
ATOM 864 C C . ILE A 1 111 ? -24.013 6.916 65.884 1.00 90.69 111 ILE A C 1
ATOM 866 O O . ILE A 1 111 ? -23.579 7.263 64.787 1.00 90.69 111 ILE A O 1
ATOM 870 N N . GLY A 1 112 ? -23.560 5.820 66.502 1.00 90.69 112 GLY A N 1
ATOM 871 C CA . GLY A 1 112 ? -22.552 4.923 65.931 1.00 90.69 112 GLY A CA 1
ATOM 872 C C . GLY A 1 112 ? -23.000 4.253 64.626 1.00 90.69 112 GLY A C 1
ATOM 873 O O . GLY A 1 112 ? -22.210 4.159 63.685 1.00 90.69 112 GLY A O 1
ATOM 874 N N . ALA A 1 113 ? -24.268 3.840 64.534 1.00 89.12 113 ALA A N 1
ATOM 875 C CA . ALA A 1 113 ? -24.857 3.310 63.305 1.00 89.12 113 ALA A CA 1
ATOM 876 C C . ALA A 1 113 ? -24.888 4.374 62.193 1.00 89.12 113 ALA A C 1
ATOM 878 O O . ALA A 1 113 ? -24.298 4.163 61.132 1.00 89.12 113 ALA A O 1
ATOM 879 N N . LEU A 1 114 ? -25.453 5.554 62.472 1.00 90.88 114 LEU A N 1
ATOM 880 C CA . LEU A 1 114 ? -25.522 6.678 61.527 1.00 90.88 114 LEU A CA 1
ATOM 881 C C . LEU A 1 114 ? -24.129 7.145 61.064 1.00 90.88 114 LEU A C 1
ATOM 883 O O . LEU A 1 114 ? -23.937 7.473 59.895 1.00 90.88 114 LEU A O 1
ATOM 887 N N . ALA A 1 115 ? -23.123 7.128 61.945 1.00 88.38 115 ALA A N 1
ATOM 888 C CA . ALA A 1 115 ? -21.740 7.463 61.599 1.00 88.38 115 ALA A CA 1
ATOM 889 C C . ALA A 1 115 ? -21.051 6.405 60.711 1.00 88.38 115 ALA A C 1
ATOM 891 O O . ALA A 1 115 ? -20.100 6.726 59.993 1.00 88.38 115 ALA A O 1
ATOM 892 N N . ASN A 1 116 ? -21.505 5.148 60.745 1.00 91.44 116 ASN A N 1
ATOM 893 C CA . ASN A 1 116 ? -21.050 4.102 59.828 1.00 91.44 116 ASN A CA 1
ATOM 894 C C . ASN A 1 116 ? -21.796 4.175 58.483 1.00 91.44 116 ASN A C 1
ATOM 896 O O . ASN A 1 116 ? -21.154 4.054 57.442 1.00 91.44 116 ASN A O 1
ATOM 900 N N . GLU A 1 117 ? -23.102 4.457 58.484 1.00 92.00 117 GLU A N 1
ATOM 901 C CA . GLU A 1 117 ? -23.886 4.712 57.264 1.00 92.00 117 GLU A CA 1
ATOM 902 C C . GLU A 1 117 ? -23.351 5.927 56.492 1.00 92.00 117 GLU A C 1
ATOM 904 O O . GLU A 1 117 ? -23.106 5.833 55.289 1.00 92.00 117 GLU A O 1
ATOM 909 N N . LEU A 1 118 ? -23.061 7.035 57.187 1.00 90.81 118 LEU A N 1
ATOM 910 C CA . LEU A 1 118 ? -22.446 8.226 56.595 1.00 90.81 118 LEU A CA 1
ATOM 911 C C . LEU A 1 118 ? -21.080 7.913 55.964 1.00 90.81 118 LEU A C 1
ATOM 913 O O . LEU A 1 118 ? -20.786 8.393 54.872 1.00 90.81 118 LEU A O 1
ATOM 917 N N . ARG A 1 119 ? -20.260 7.074 56.613 1.00 92.31 119 ARG A N 1
ATOM 918 C CA . ARG A 1 119 ? -18.957 6.642 56.079 1.00 92.31 119 ARG A CA 1
ATOM 919 C C . ARG A 1 119 ? -19.116 5.762 54.837 1.00 92.31 119 ARG A C 1
ATOM 921 O O . ARG A 1 119 ? -18.374 5.938 53.875 1.00 92.31 119 ARG A O 1
ATOM 928 N N . GLY A 1 120 ? -20.102 4.863 54.832 1.00 90.62 120 GLY A N 1
ATOM 929 C CA . GLY A 1 120 ? -20.457 4.058 53.661 1.00 90.62 120 GLY A CA 1
ATOM 930 C C . GLY A 1 120 ? -20.933 4.919 52.488 1.00 90.62 120 GLY A C 1
ATOM 931 O O . GLY A 1 120 ? -20.484 4.722 51.362 1.00 90.62 120 GLY A O 1
ATOM 932 N N . ALA A 1 121 ? -21.763 5.931 52.754 1.00 86.81 121 ALA A N 1
ATOM 933 C CA . ALA A 1 121 ? -22.193 6.905 51.752 1.00 86.81 121 ALA A CA 1
ATOM 934 C C . ALA A 1 121 ? -21.018 7.743 51.212 1.00 86.81 121 ALA A C 1
ATOM 936 O O . ALA A 1 121 ? -20.904 7.924 50.003 1.00 86.81 121 ALA A O 1
ATOM 937 N N . GLN A 1 122 ? -20.099 8.193 52.074 1.00 90.00 122 GLN A N 1
ATOM 938 C CA . GLN A 1 122 ? -18.883 8.906 51.661 1.00 90.00 122 GLN A CA 1
ATOM 939 C C . GLN A 1 122 ? -17.979 8.043 50.767 1.00 90.00 122 GLN A C 1
ATOM 941 O O . GLN A 1 122 ? -17.519 8.524 49.734 1.00 90.00 122 GLN A O 1
ATOM 946 N N . GLN A 1 123 ? -17.776 6.766 51.106 1.00 91.38 123 GLN A N 1
ATOM 947 C CA . GLN A 1 123 ? -17.034 5.830 50.253 1.00 91.38 123 GLN A CA 1
ATOM 948 C C . GLN A 1 123 ? -17.756 5.563 48.924 1.00 91.38 123 GLN A C 1
ATOM 950 O O . GLN A 1 123 ? -17.110 5.504 47.882 1.00 91.38 123 GLN A O 1
ATOM 955 N N . ALA A 1 124 ? -19.089 5.461 48.923 1.00 88.19 124 ALA A N 1
ATOM 956 C CA . ALA A 1 124 ? -19.867 5.333 47.692 1.00 88.19 124 ALA A CA 1
ATOM 957 C C . ALA A 1 124 ? -19.722 6.568 46.782 1.00 88.19 124 ALA A C 1
ATOM 959 O O . ALA A 1 124 ? -19.548 6.406 45.575 1.00 88.19 124 ALA A O 1
ATOM 960 N N . CYS A 1 125 ? -19.717 7.783 47.345 1.00 87.38 125 CYS A N 1
ATOM 961 C CA . CYS A 1 125 ? -19.447 9.014 46.597 1.00 87.38 125 CYS A CA 1
ATOM 962 C C . CYS A 1 125 ? -18.021 9.042 46.025 1.00 87.38 125 CYS A C 1
ATOM 964 O O . CYS A 1 125 ? -17.865 9.292 44.835 1.00 87.38 125 CYS A O 1
ATOM 966 N N . GLN A 1 126 ? -16.997 8.711 46.819 1.00 89.62 126 GLN A N 1
ATOM 967 C CA . GLN A 1 126 ? -15.604 8.660 46.346 1.00 89.62 126 GLN A CA 1
ATOM 968 C C . GLN A 1 126 ? -15.406 7.626 45.226 1.00 89.62 126 GLN A C 1
ATOM 970 O O . GLN A 1 126 ? -14.722 7.897 44.241 1.00 89.62 126 GLN A O 1
ATOM 975 N N . ASN A 1 127 ? -16.049 6.460 45.331 1.00 90.50 127 ASN A N 1
ATOM 976 C CA . ASN A 1 127 ? -16.039 5.455 44.269 1.00 90.50 127 ASN A CA 1
ATOM 977 C C . ASN A 1 127 ? -16.753 5.970 43.004 1.00 90.50 127 ASN A C 1
ATOM 979 O O . ASN A 1 127 ? -16.266 5.756 41.895 1.00 90.50 127 ASN A O 1
ATOM 983 N N . ALA A 1 128 ? -17.876 6.683 43.152 1.00 85.25 128 ALA A N 1
ATOM 984 C CA . ALA A 1 128 ? -18.585 7.293 42.028 1.00 85.25 128 ALA A CA 1
ATOM 985 C C . ALA A 1 128 ? -17.737 8.376 41.332 1.00 85.25 128 ALA A C 1
ATOM 987 O O . ALA A 1 128 ? -17.627 8.364 40.106 1.00 85.25 128 ALA A O 1
ATOM 988 N N . GLU A 1 129 ? -17.073 9.249 42.095 1.00 88.88 129 GLU A N 1
ATOM 989 C CA . GLU A 1 129 ? -16.120 10.248 41.591 1.00 88.88 129 GLU A CA 1
ATOM 990 C C . GLU A 1 129 ? -14.974 9.586 40.811 1.00 88.88 129 GLU A C 1
ATOM 992 O O . GLU A 1 129 ? -14.695 9.980 39.680 1.00 88.88 129 GLU A O 1
ATOM 997 N N . GLN A 1 130 ? -14.378 8.512 41.341 1.00 90.62 130 GLN A N 1
ATOM 998 C CA . GLN A 1 130 ? -13.350 7.741 40.629 1.00 90.62 130 GLN A CA 1
ATOM 999 C C . GLN A 1 130 ? -13.874 7.156 39.307 1.00 90.62 130 GLN A C 1
ATOM 1001 O O . GLN A 1 130 ? -13.220 7.308 38.275 1.00 90.62 130 GLN A O 1
ATOM 1006 N N . THR A 1 131 ? -15.070 6.551 39.289 1.00 89.62 131 THR A N 1
ATOM 1007 C CA . THR A 1 131 ? -15.662 6.055 38.029 1.00 89.62 131 THR A CA 1
ATOM 1008 C C . THR A 1 131 ? -15.982 7.176 37.038 1.00 89.62 131 THR A C 1
ATOM 1010 O O . THR A 1 131 ? -15.880 6.972 35.831 1.00 89.62 131 THR A O 1
ATOM 1013 N N . HIS A 1 132 ? -16.319 8.374 37.518 1.00 89.44 132 HIS A N 1
ATOM 1014 C CA . HIS A 1 132 ? -16.590 9.534 36.673 1.00 89.44 132 HIS A CA 1
ATOM 1015 C C . HIS A 1 132 ? -15.316 10.095 36.020 1.00 89.44 132 HIS A C 1
ATOM 1017 O O . HIS A 1 132 ? -15.350 10.463 34.845 1.00 89.44 132 HIS A O 1
ATOM 1023 N N . GLU A 1 133 ? -14.180 10.107 36.723 1.00 89.81 133 GLU A N 1
ATOM 1024 C CA . GLU A 1 133 ? -12.898 10.487 36.113 1.00 89.81 133 GLU A CA 1
ATOM 1025 C C . GLU A 1 133 ? -12.385 9.428 35.118 1.00 89.81 133 GLU A C 1
ATOM 1027 O O . GLU A 1 133 ? -11.854 9.798 34.072 1.00 89.81 133 GLU A O 1
ATOM 1032 N N . VAL A 1 134 ? -12.636 8.132 35.354 1.00 92.94 134 VAL A N 1
ATOM 1033 C CA . VAL A 1 134 ? -12.383 7.080 34.344 1.00 92.94 134 VAL A CA 1
ATOM 1034 C C . VAL A 1 134 ? -13.241 7.304 33.091 1.00 92.94 134 VAL A C 1
ATOM 1036 O O . VAL A 1 134 ? -12.708 7.331 31.984 1.00 92.94 134 VAL A O 1
ATOM 1039 N N . LEU A 1 135 ? -14.546 7.559 33.244 1.00 90.19 135 LEU A N 1
ATOM 1040 C CA . LEU A 1 135 ? -15.448 7.839 32.117 1.00 90.19 135 LEU A CA 1
ATOM 1041 C C . LEU A 1 135 ? -15.079 9.129 31.358 1.00 90.19 135 LEU A C 1
ATOM 1043 O O . LEU A 1 135 ? -15.236 9.194 30.139 1.00 90.19 135 LEU A O 1
ATOM 1047 N N . LYS A 1 136 ? -14.562 10.158 32.042 1.00 91.44 136 LYS A N 1
ATOM 1048 C CA . LYS A 1 136 ? -13.986 11.349 31.391 1.00 91.44 136 LYS A CA 1
ATOM 1049 C C . LYS A 1 136 ? -12.782 10.999 30.523 1.00 91.44 136 LYS A C 1
ATOM 1051 O O . LYS A 1 136 ? -12.680 11.530 29.419 1.00 91.44 136 LYS A O 1
ATOM 1056 N N . GLU A 1 137 ? -11.888 10.143 31.009 1.00 91.12 137 GLU A N 1
ATOM 1057 C CA . GLU A 1 137 ? -10.683 9.746 30.277 1.00 91.12 137 GLU A CA 1
ATOM 1058 C C . GLU A 1 137 ? -11.023 8.844 29.081 1.00 91.12 137 GLU A C 1
ATOM 1060 O O . GLU A 1 137 ? -10.514 9.069 27.984 1.00 91.12 137 GLU A O 1
ATOM 1065 N N . GLU A 1 138 ? -11.988 7.928 29.218 1.00 90.75 138 GLU A N 1
ATOM 1066 C CA . GLU A 1 138 ? -12.568 7.203 28.077 1.00 90.75 138 GLU A CA 1
ATOM 1067 C C . GLU A 1 138 ? -13.158 8.171 27.036 1.00 90.75 138 GLU A C 1
ATOM 1069 O O . GLU A 1 138 ? -12.889 8.048 25.841 1.00 90.75 138 GLU A O 1
ATOM 1074 N N . VAL A 1 139 ? -13.905 9.195 27.467 1.00 89.19 139 VAL A N 1
ATOM 1075 C CA . VAL A 1 139 ? -14.432 10.243 26.574 1.00 89.19 139 VAL A CA 1
ATOM 1076 C C . VAL A 1 139 ? -13.316 11.101 25.957 1.00 89.19 139 VAL A C 1
ATOM 1078 O O . VAL A 1 139 ? -13.478 11.562 24.824 1.00 89.19 139 VAL A O 1
ATOM 1081 N N . ARG A 1 140 ? -12.179 11.301 26.638 1.00 94.19 140 ARG A N 1
ATOM 1082 C CA . ARG A 1 140 ? -10.994 11.976 26.082 1.00 94.19 140 ARG A CA 1
ATOM 1083 C C . ARG A 1 140 ? -10.390 11.145 24.949 1.00 94.19 140 ARG A C 1
ATOM 1085 O O . ARG A 1 140 ? -10.265 11.653 23.837 1.00 94.19 140 ARG A O 1
ATOM 1092 N N . VAL A 1 141 ? -10.114 9.866 25.202 1.00 92.81 141 VAL A N 1
ATOM 1093 C CA . VAL A 1 141 ? -9.549 8.925 24.219 1.00 92.81 141 VAL A CA 1
ATOM 1094 C C . VAL A 1 141 ? -10.490 8.725 23.025 1.00 92.81 141 VAL A C 1
ATOM 1096 O O . VAL A 1 141 ? -10.046 8.755 21.880 1.00 92.81 141 VAL A O 1
ATOM 1099 N N . LEU A 1 142 ? -11.803 8.608 23.251 1.00 90.75 142 LEU A N 1
ATOM 1100 C CA . LEU A 1 142 ? -12.788 8.500 22.167 1.00 90.75 142 LEU A CA 1
ATOM 1101 C C . LEU A 1 142 ? -12.836 9.757 21.286 1.00 90.75 142 LEU A C 1
ATOM 1103 O O . LEU A 1 142 ? -12.995 9.638 20.073 1.00 90.75 142 LEU A O 1
ATOM 1107 N N . ARG A 1 143 ? -12.668 10.959 21.856 1.00 89.69 143 ARG A N 1
ATOM 1108 C CA . ARG A 1 143 ? -12.545 12.201 21.069 1.00 89.69 143 ARG A CA 1
ATOM 1109 C C . ARG A 1 143 ? -11.256 12.228 20.251 1.00 89.69 143 ARG A C 1
ATOM 1111 O O . ARG A 1 143 ? -11.306 12.630 19.095 1.00 89.69 143 ARG A O 1
ATOM 1118 N N . GLU A 1 144 ? -10.150 11.762 20.825 1.00 90.44 144 GLU A N 1
ATOM 1119 C CA . GLU A 1 144 ? -8.838 11.684 20.171 1.00 90.44 144 GLU A CA 1
ATOM 1120 C C . GLU A 1 144 ? -8.857 10.705 18.975 1.00 90.44 144 GLU A C 1
ATOM 1122 O O . GLU A 1 144 ? -8.413 11.045 17.876 1.00 90.44 144 GLU A O 1
ATOM 1127 N N . HIS A 1 145 ? -9.508 9.546 19.132 1.00 89.44 145 HIS A N 1
ATOM 1128 C CA . HIS A 1 145 ? -9.818 8.623 18.031 1.00 89.44 145 HIS A CA 1
ATOM 1129 C C . HIS A 1 145 ? -10.737 9.248 16.966 1.00 89.44 145 HIS A C 1
ATOM 1131 O O . HIS A 1 145 ? -10.527 9.032 15.774 1.00 89.44 145 HIS A O 1
ATOM 1137 N N . ILE A 1 146 ? -11.748 10.036 17.353 1.00 86.62 146 ILE A N 1
ATOM 1138 C CA . ILE A 1 146 ? -12.623 10.729 16.389 1.00 86.62 146 ILE A CA 1
ATOM 1139 C C . ILE A 1 146 ? -11.837 11.772 15.579 1.00 86.62 146 ILE A C 1
ATOM 1141 O O . ILE A 1 146 ? -12.058 11.879 14.374 1.00 86.62 146 ILE A O 1
ATOM 1145 N N . THR A 1 147 ? -10.895 12.507 16.182 1.00 86.12 147 THR A N 1
ATOM 1146 C CA . THR A 1 147 ? -10.014 13.417 15.427 1.00 86.12 147 THR A CA 1
ATOM 1147 C C . THR A 1 147 ? -9.110 12.666 14.449 1.00 86.12 147 THR A C 1
ATOM 1149 O O . THR A 1 147 ? -9.099 13.022 13.275 1.00 86.12 147 THR A O 1
ATOM 1152 N N . GLN A 1 148 ? -8.478 11.565 14.869 1.00 86.50 148 GLN A N 1
ATOM 1153 C CA . GLN A 1 148 ? -7.641 10.728 13.992 1.00 86.50 148 GLN A CA 1
ATOM 1154 C C . GLN A 1 148 ? -8.438 10.121 12.819 1.00 86.50 148 GLN A C 1
ATOM 1156 O O . GLN A 1 148 ? -7.955 10.056 11.689 1.00 86.50 148 GLN A O 1
ATOM 1161 N N . LEU A 1 149 ? -9.692 9.713 13.051 1.00 83.81 149 LEU A N 1
ATOM 1162 C CA . LEU A 1 149 ? -10.585 9.231 11.990 1.00 83.81 149 LEU A CA 1
ATOM 1163 C C . LEU A 1 149 ? -11.000 10.345 11.015 1.00 83.81 149 LEU A C 1
ATOM 1165 O O . LEU A 1 149 ? -11.133 10.084 9.820 1.00 83.81 149 LEU A O 1
ATOM 1169 N N . ASN A 1 150 ? -11.175 11.581 11.491 1.00 82.69 150 ASN A N 1
ATOM 1170 C CA . ASN A 1 150 ? -11.465 12.734 10.633 1.00 82.69 150 ASN A CA 1
ATOM 1171 C C . ASN A 1 150 ? -10.243 13.161 9.799 1.00 82.69 150 ASN A C 1
ATOM 1173 O O . ASN A 1 150 ? -10.400 13.521 8.633 1.00 82.69 150 ASN A O 1
ATOM 1177 N N . GLU A 1 151 ? -9.033 13.065 10.351 1.00 80.00 151 GLU A N 1
ATOM 1178 C CA . GLU A 1 151 ? -7.776 13.258 9.612 1.00 80.00 151 GLU A CA 1
ATOM 1179 C C . GLU A 1 151 ? -7.629 12.200 8.503 1.00 80.00 151 GLU A C 1
ATOM 1181 O O . GLU A 1 151 ? -7.432 12.545 7.337 1.00 80.00 151 GLU A O 1
ATOM 1186 N N . GLY A 1 152 ? -7.878 10.922 8.817 1.00 80.94 152 GLY A N 1
ATOM 1187 C CA . GLY A 1 152 ? -7.895 9.840 7.824 1.00 80.94 152 GLY A CA 1
ATOM 1188 C C . GLY A 1 152 ? -8.975 9.981 6.737 1.00 80.94 152 GLY A C 1
ATOM 1189 O O . GLY A 1 152 ? -8.802 9.483 5.621 1.00 80.94 152 GLY A O 1
ATOM 1190 N N . LEU A 1 153 ? -10.080 10.687 7.010 1.00 77.06 153 LEU A N 1
ATOM 1191 C CA . LEU A 1 153 ? -11.059 11.060 5.980 1.00 77.06 153 LEU A CA 1
ATOM 1192 C C . LEU A 1 153 ? -10.512 12.147 5.044 1.00 77.06 153 LEU A C 1
ATOM 1194 O O . LEU A 1 153 ? -10.686 12.028 3.830 1.00 77.06 153 LEU A O 1
ATOM 1198 N N . ALA A 1 154 ? -9.803 13.149 5.574 1.00 75.31 154 ALA A N 1
ATOM 1199 C CA . ALA A 1 154 ? -9.165 14.187 4.765 1.00 75.31 154 ALA A CA 1
ATOM 1200 C C . ALA A 1 154 ? -8.066 13.614 3.850 1.00 75.31 154 ALA A C 1
ATOM 1202 O O . ALA A 1 154 ? -7.991 13.996 2.679 1.00 75.31 154 ALA A O 1
ATOM 1203 N N . ASP A 1 155 ? -7.273 12.649 4.328 1.00 76.88 155 ASP A N 1
ATOM 1204 C CA . ASP A 1 155 ? -6.325 11.891 3.495 1.00 76.88 155 ASP A CA 1
ATOM 1205 C C . ASP A 1 155 ? -7.035 11.120 2.374 1.00 76.88 155 ASP A C 1
ATOM 1207 O O . ASP A 1 155 ? -6.584 11.104 1.225 1.00 76.88 155 ASP A O 1
ATOM 1211 N N . ARG A 1 156 ? -8.186 10.504 2.671 1.00 76.75 156 ARG A N 1
ATOM 1212 C CA . ARG A 1 156 ? -8.965 9.757 1.674 1.00 76.75 156 ARG A CA 1
ATOM 1213 C C . ARG A 1 156 ? -9.542 10.662 0.583 1.00 76.75 156 ARG A C 1
ATOM 1215 O O . ARG A 1 156 ? -9.600 10.251 -0.575 1.00 76.75 156 ARG A O 1
ATOM 1222 N N . ASP A 1 157 ? -9.924 11.890 0.918 1.00 78.38 157 ASP A N 1
ATOM 1223 C CA . ASP A 1 157 ? -10.393 12.862 -0.072 1.00 78.38 157 ASP A CA 1
ATOM 1224 C C . ASP A 1 157 ? -9.227 13.502 -0.859 1.00 78.38 157 ASP A C 1
ATOM 1226 O O . ASP A 1 157 ? -9.369 13.734 -2.060 1.00 78.38 157 ASP A O 1
ATOM 1230 N N . HIS A 1 158 ? -8.027 13.636 -0.274 1.00 78.69 158 HIS A N 1
ATOM 1231 C CA . HIS A 1 158 ? -6.800 13.924 -1.039 1.00 78.69 158 HIS A CA 1
ATOM 1232 C C . HIS A 1 158 ? -6.436 12.792 -2.013 1.00 78.69 158 HIS A C 1
ATOM 1234 O O . HIS A 1 158 ? -5.991 13.060 -3.131 1.00 78.69 158 HIS A O 1
ATOM 1240 N N . LEU A 1 159 ? -6.631 11.527 -1.625 1.00 77.44 159 LEU A N 1
ATOM 1241 C CA . LEU A 1 159 ? -6.466 10.387 -2.529 1.00 77.44 159 LEU A CA 1
ATOM 1242 C C . LEU A 1 159 ? -7.506 10.414 -3.657 1.00 77.44 159 LEU A C 1
ATOM 1244 O O . LEU A 1 159 ? -7.133 10.197 -4.807 1.00 77.44 159 LEU A O 1
ATOM 1248 N N . ARG A 1 160 ? -8.767 10.770 -3.376 1.00 82.12 160 ARG A N 1
ATOM 1249 C CA . ARG A 1 160 ? -9.798 10.957 -4.413 1.00 82.12 160 ARG A CA 1
ATOM 1250 C C . ARG A 1 160 ? -9.415 12.049 -5.415 1.00 82.12 160 ARG A C 1
ATOM 1252 O O . ARG A 1 160 ? -9.376 11.778 -6.607 1.00 82.12 160 ARG A O 1
ATOM 1259 N N . ALA A 1 161 ? -8.990 13.219 -4.937 1.00 78.38 161 ALA A N 1
ATOM 1260 C CA . ALA A 1 161 ? -8.513 14.316 -5.786 1.00 78.38 161 ALA A CA 1
ATOM 1261 C C . ALA A 1 161 ? -7.208 13.995 -6.556 1.00 78.38 161 ALA A C 1
ATOM 1263 O O . ALA A 1 161 ? -6.794 14.756 -7.435 1.00 78.38 161 ALA A O 1
ATOM 1264 N N . ARG A 1 162 ? -6.525 12.885 -6.230 1.00 80.44 162 ARG A N 1
ATOM 1265 C CA . ARG A 1 162 ? -5.441 12.306 -7.043 1.00 80.44 162 ARG A CA 1
ATOM 1266 C C . ARG A 1 162 ? -5.954 11.283 -8.057 1.00 80.44 162 ARG A C 1
ATOM 1268 O O . ARG A 1 162 ? -5.400 11.240 -9.149 1.00 80.44 162 ARG A O 1
ATOM 1275 N N . VAL A 1 163 ? -6.989 10.507 -7.731 1.00 79.81 163 VAL A N 1
ATOM 1276 C CA . VAL A 1 163 ? -7.664 9.598 -8.676 1.00 79.81 163 VAL A CA 1
ATOM 1277 C C . VAL A 1 163 ? -8.346 10.394 -9.790 1.00 79.81 163 VAL A C 1
ATOM 1279 O O . VAL A 1 163 ? -8.039 10.142 -10.945 1.00 79.81 163 VAL A O 1
ATOM 1282 N N . GLU A 1 164 ? -9.105 11.444 -9.471 1.00 81.44 164 GLU A N 1
ATOM 1283 C CA . GLU A 1 164 ? -9.742 12.342 -10.459 1.00 81.44 164 GLU A CA 1
ATOM 1284 C C . GLU A 1 164 ? -8.718 12.960 -11.440 1.00 81.44 164 GLU A C 1
ATOM 1286 O O . GLU A 1 164 ? -8.979 13.152 -12.628 1.00 81.44 164 GLU A O 1
ATOM 1291 N N . LYS A 1 165 ? -7.491 13.225 -10.967 1.00 80.19 165 LYS A N 1
ATOM 1292 C CA . LYS A 1 165 ? -6.386 13.687 -11.825 1.00 80.19 165 LYS A CA 1
ATOM 1293 C C . LYS A 1 165 ? -5.810 12.567 -12.690 1.00 80.19 165 LYS A C 1
ATOM 1295 O O . LYS A 1 165 ? -5.458 12.834 -13.834 1.00 80.19 165 LYS A O 1
ATOM 1300 N N . LEU A 1 166 ? -5.721 11.339 -12.182 1.00 79.75 166 LEU A N 1
ATOM 1301 C CA . LEU A 1 166 ? -5.295 10.180 -12.973 1.00 79.75 166 LEU A CA 1
ATOM 1302 C C . LEU A 1 166 ? -6.335 9.822 -14.041 1.00 79.75 166 LEU A C 1
ATOM 1304 O O . LEU A 1 166 ? -5.941 9.543 -15.165 1.00 79.75 166 LEU A O 1
ATOM 1308 N N . GLU A 1 167 ? -7.628 9.936 -13.734 1.00 77.94 167 GLU A N 1
ATOM 1309 C CA . GLU A 1 167 ? -8.731 9.817 -14.696 1.00 77.94 167 GLU A CA 1
ATOM 1310 C C . GLU A 1 167 ? -8.576 10.853 -15.823 1.00 77.94 167 GLU A C 1
ATOM 1312 O O . GLU A 1 167 ? -8.514 10.472 -16.988 1.00 77.94 167 GLU A O 1
ATOM 1317 N N . SER A 1 168 ? -8.331 12.134 -15.508 1.00 79.94 168 SER A N 1
ATOM 1318 C CA . SER A 1 168 ? -8.077 13.158 -16.545 1.00 79.94 168 SER A CA 1
ATOM 1319 C C . SER A 1 168 ? -6.817 12.915 -17.400 1.00 79.94 168 SER A C 1
ATOM 1321 O O . SER A 1 168 ? -6.752 13.333 -18.557 1.00 79.94 168 SER A O 1
ATOM 1323 N N . VAL A 1 169 ? -5.806 12.225 -16.855 1.00 81.94 169 VAL A N 1
ATOM 1324 C CA . VAL A 1 169 ? -4.620 11.798 -17.618 1.00 81.94 169 VAL A CA 1
ATOM 1325 C C . VAL A 1 169 ? -4.961 10.588 -18.486 1.00 81.94 169 VAL A C 1
ATOM 1327 O O . VAL A 1 169 ? -4.528 10.530 -19.632 1.00 81.94 169 VAL A O 1
ATOM 1330 N N . GLN A 1 170 ? -5.772 9.659 -17.982 1.00 82.06 170 GLN A N 1
ATOM 1331 C CA . GLN A 1 170 ? -6.244 8.488 -18.714 1.00 82.06 170 GLN A CA 1
ATOM 1332 C C . GLN A 1 170 ? -7.162 8.880 -19.885 1.00 82.06 170 GLN A C 1
ATOM 1334 O O . GLN A 1 170 ? -7.010 8.332 -20.973 1.00 82.06 170 GLN A O 1
ATOM 1339 N N . ASP A 1 171 ? -8.029 9.883 -19.728 1.00 83.44 171 ASP A N 1
ATOM 1340 C CA . ASP A 1 171 ? -8.797 10.479 -20.832 1.00 83.44 171 ASP A CA 1
ATOM 1341 C C . ASP A 1 171 ? -7.875 11.054 -21.918 1.00 83.44 171 ASP A C 1
ATOM 1343 O O . ASP A 1 171 ? -8.090 10.837 -23.113 1.00 83.44 171 ASP A O 1
ATOM 1347 N N . ARG A 1 172 ? -6.797 11.748 -21.519 1.00 84.75 172 ARG A N 1
ATOM 1348 C CA . ARG A 1 172 ? -5.812 12.285 -22.469 1.00 84.75 172 ARG A CA 1
ATOM 1349 C C . ARG A 1 172 ? -4.981 11.185 -23.139 1.00 84.75 172 ARG A C 1
ATOM 1351 O O . ARG A 1 172 ? -4.602 11.365 -24.294 1.00 84.75 172 ARG A O 1
ATOM 1358 N N . VAL A 1 173 ? -4.729 10.058 -22.466 1.00 85.75 173 VAL A N 1
ATOM 1359 C CA . VAL A 1 173 ? -4.109 8.867 -23.074 1.00 85.75 173 VAL A CA 1
ATOM 1360 C C . VAL A 1 173 ? -5.044 8.252 -24.113 1.00 85.75 173 VAL A C 1
ATOM 1362 O O . VAL A 1 173 ? -4.632 8.150 -25.263 1.00 85.75 173 VAL A O 1
ATOM 1365 N N . HIS A 1 174 ? -6.311 7.970 -23.784 1.00 84.94 174 HIS A N 1
ATOM 1366 C CA . HIS A 1 174 ? -7.284 7.465 -24.764 1.00 84.94 174 HIS A CA 1
ATOM 1367 C C . HIS A 1 174 ? -7.433 8.406 -25.973 1.00 84.94 174 HIS A C 1
ATOM 1369 O O . HIS A 1 174 ? -7.526 7.949 -27.111 1.00 84.94 174 HIS A O 1
ATOM 1375 N N . GLN A 1 175 ? -7.413 9.728 -25.761 1.00 85.38 175 GLN A N 1
ATOM 1376 C CA . GLN A 1 175 ? -7.441 10.691 -26.865 1.00 85.38 175 GLN A CA 1
ATOM 1377 C C . GLN A 1 175 ? -6.208 10.564 -27.776 1.00 85.38 175 GLN A C 1
ATOM 1379 O O . GLN A 1 175 ? -6.346 10.619 -28.995 1.00 85.38 175 GLN A O 1
ATOM 1384 N N . LEU A 1 176 ? -5.014 10.375 -27.206 1.00 85.31 176 LEU A N 1
ATOM 1385 C CA . LEU A 1 176 ? -3.784 10.157 -27.972 1.00 85.31 176 LEU A CA 1
ATOM 1386 C C . LEU A 1 176 ? -3.765 8.788 -28.671 1.00 85.31 176 LEU A C 1
ATOM 1388 O O . LEU A 1 176 ? -3.276 8.703 -29.792 1.00 85.31 176 LEU A O 1
ATOM 1392 N N . GLU A 1 177 ? -4.328 7.743 -28.064 1.00 87.94 177 GLU A N 1
ATOM 1393 C CA . GLU A 1 177 ? -4.498 6.420 -28.684 1.00 87.94 177 GLU A CA 1
ATOM 1394 C C . GLU A 1 177 ? -5.442 6.479 -29.895 1.00 87.94 177 GLU A C 1
ATOM 1396 O O . GLU A 1 177 ? -5.130 5.915 -30.944 1.00 87.94 177 GLU A O 1
ATOM 1401 N N . VAL A 1 178 ? -6.551 7.225 -29.800 1.00 90.12 178 VAL A N 1
ATOM 1402 C CA . VAL A 1 178 ? -7.442 7.503 -30.942 1.00 90.12 178 VAL A CA 1
ATOM 1403 C C . VAL A 1 178 ? -6.712 8.316 -32.015 1.00 90.12 178 VAL A C 1
ATOM 1405 O O . VAL A 1 178 ? -6.688 7.898 -33.169 1.00 90.12 178 VAL A O 1
ATOM 1408 N N . GLU A 1 179 ? -6.035 9.413 -31.649 1.00 88.06 179 GLU A N 1
ATOM 1409 C CA . GLU A 1 179 ? -5.243 10.206 -32.602 1.00 88.06 179 GLU A CA 1
ATOM 1410 C C . GLU A 1 179 ? -4.134 9.380 -33.299 1.00 88.06 179 GLU A C 1
ATOM 1412 O O . GLU A 1 179 ? -3.769 9.672 -34.440 1.00 88.06 179 GLU A O 1
ATOM 1417 N N . LEU A 1 180 ? -3.548 8.385 -32.623 1.00 85.50 180 LEU A N 1
ATOM 1418 C CA . LEU A 1 180 ? -2.559 7.473 -33.207 1.00 85.50 180 LEU A CA 1
ATOM 1419 C C . LEU A 1 180 ? -3.221 6.449 -34.133 1.00 85.50 180 LEU A C 1
ATOM 1421 O O . LEU A 1 180 ? -2.751 6.276 -35.254 1.00 85.50 180 LEU A O 1
ATOM 1425 N N . SER A 1 181 ? -4.338 5.844 -33.726 1.00 88.81 181 SER A N 1
ATOM 1426 C CA . SER A 1 181 ? -5.109 4.905 -34.552 1.00 88.81 181 SER A CA 1
ATOM 1427 C C . SER A 1 181 ? -5.616 5.554 -35.851 1.00 88.81 181 SER A C 1
ATOM 1429 O O . SER A 1 181 ? -5.501 4.962 -36.928 1.00 88.81 181 SER A O 1
ATOM 1431 N N . ASP A 1 182 ? -6.073 6.810 -35.783 1.00 90.25 182 ASP A N 1
ATOM 1432 C CA . ASP A 1 182 ? -6.471 7.608 -36.950 1.00 90.25 182 ASP A CA 1
ATOM 1433 C C . ASP A 1 182 ? -5.276 7.910 -37.874 1.00 90.25 182 ASP A C 1
ATOM 1435 O O . ASP A 1 182 ? -5.383 7.785 -39.099 1.00 90.25 182 ASP A O 1
ATOM 1439 N N . ARG A 1 183 ? -4.101 8.242 -37.314 1.00 87.88 183 ARG A N 1
ATOM 1440 C CA . ARG A 1 183 ? -2.857 8.403 -38.094 1.00 87.88 183 ARG A CA 1
ATOM 1441 C C . ARG A 1 183 ? -2.427 7.085 -38.741 1.00 87.88 183 ARG A C 1
ATOM 1443 O O . ARG A 1 183 ? -2.088 7.076 -39.921 1.00 87.88 183 ARG A O 1
ATOM 1450 N N . GLU A 1 184 ? -2.496 5.960 -38.034 1.00 88.50 184 GLU A N 1
ATOM 1451 C CA . GLU A 1 184 ? -2.220 4.630 -38.590 1.00 88.50 184 GLU A CA 1
ATOM 1452 C C . GLU A 1 184 ? -3.224 4.226 -39.677 1.00 88.50 184 GLU A C 1
ATOM 1454 O O . GLU A 1 184 ? -2.858 3.549 -40.639 1.00 88.50 184 GLU A O 1
ATOM 1459 N N . ALA A 1 185 ? -4.498 4.605 -39.553 1.00 85.19 185 ALA A N 1
ATOM 1460 C CA . ALA A 1 185 ? -5.498 4.403 -40.598 1.00 85.19 185 ALA A CA 1
ATOM 1461 C C . ALA A 1 185 ? -5.168 5.239 -41.848 1.00 85.19 185 ALA A C 1
ATOM 1463 O O . ALA A 1 185 ? -5.166 4.703 -42.958 1.00 85.19 185 ALA A O 1
ATOM 1464 N N . ALA A 1 186 ? -4.791 6.510 -41.674 1.00 88.00 186 ALA A N 1
ATOM 1465 C CA . ALA A 1 186 ? -4.346 7.376 -42.766 1.00 88.00 186 ALA A CA 1
ATOM 1466 C C . ALA A 1 186 ? -3.066 6.853 -43.449 1.00 88.00 186 ALA A C 1
ATOM 1468 O O . ALA A 1 186 ? -3.001 6.804 -44.678 1.00 88.00 186 ALA A O 1
ATOM 1469 N N . HIS A 1 187 ? -2.073 6.392 -42.680 1.00 88.88 187 HIS A N 1
ATOM 1470 C CA . HIS A 1 187 ? -0.851 5.789 -43.221 1.00 88.88 187 HIS A CA 1
ATOM 1471 C C . HIS A 1 187 ? -1.127 4.476 -43.969 1.00 88.88 187 HIS A C 1
ATOM 1473 O O . HIS A 1 187 ? -0.572 4.273 -45.047 1.00 88.88 187 HIS A O 1
ATOM 1479 N N . ARG A 1 188 ? -2.028 3.615 -43.469 1.00 90.31 188 ARG A N 1
ATOM 1480 C CA . ARG A 1 188 ? -2.477 2.409 -44.193 1.00 90.31 188 ARG A CA 1
ATOM 1481 C C . ARG A 1 188 ? -3.191 2.757 -45.503 1.00 90.31 188 ARG A C 1
ATOM 1483 O O . ARG A 1 188 ? -2.906 2.132 -46.520 1.00 90.31 188 ARG A O 1
ATOM 1490 N N . GLY A 1 189 ? -4.047 3.781 -45.509 1.00 89.38 189 GLY A N 1
ATOM 1491 C CA . GLY A 1 189 ? -4.692 4.277 -46.730 1.00 89.38 189 GLY A CA 1
ATOM 1492 C C . GLY A 1 189 ? -3.691 4.814 -47.761 1.00 89.38 189 GLY A C 1
ATOM 1493 O O . GLY A 1 189 ? -3.786 4.486 -48.942 1.00 89.38 189 GLY A O 1
ATOM 1494 N N . ALA A 1 190 ? -2.685 5.575 -47.318 1.00 88.94 190 ALA A N 1
ATOM 1495 C CA . ALA A 1 190 ? -1.613 6.062 -48.186 1.00 88.94 190 ALA A CA 1
ATOM 1496 C C . ALA A 1 190 ? -0.752 4.915 -48.752 1.00 88.94 190 ALA A C 1
ATOM 1498 O O . ALA A 1 190 ? -0.436 4.917 -49.940 1.00 88.94 190 ALA A O 1
ATOM 1499 N N . LEU A 1 191 ? -0.415 3.908 -47.937 1.00 90.19 191 LEU A N 1
ATOM 1500 C CA . LEU A 1 191 ? 0.304 2.714 -48.396 1.00 90.19 191 LEU A CA 1
ATOM 1501 C C . LEU A 1 191 ? -0.491 1.947 -49.459 1.00 90.19 191 LEU A C 1
ATOM 1503 O O . LEU A 1 191 ? 0.071 1.640 -50.504 1.00 90.19 191 LEU A O 1
ATOM 1507 N N . GLN A 1 192 ? -1.798 1.741 -49.270 1.00 91.00 192 GLN A N 1
ATOM 1508 C CA . GLN A 1 192 ? -2.652 1.104 -50.282 1.00 91.00 192 GLN A CA 1
ATOM 1509 C C . GLN A 1 192 ? -2.700 1.891 -51.604 1.00 91.00 192 GLN A C 1
ATOM 1511 O O . GLN A 1 192 ? -2.718 1.288 -52.675 1.00 91.00 192 GLN A O 1
ATOM 1516 N N . GLN A 1 193 ? -2.667 3.228 -51.562 1.00 89.75 193 GLN A N 1
ATOM 1517 C CA . GLN A 1 193 ? -2.571 4.059 -52.772 1.00 89.75 193 GLN A CA 1
ATOM 1518 C C . GLN A 1 193 ? -1.207 3.913 -53.472 1.00 89.75 193 GLN A C 1
ATOM 1520 O O . GLN A 1 193 ? -1.150 3.843 -54.702 1.00 89.75 193 GLN A O 1
ATOM 1525 N N . PHE A 1 194 ? -0.107 3.814 -52.716 1.00 89.62 194 PHE A N 1
ATOM 1526 C CA . PHE A 1 194 ? 1.211 3.517 -53.286 1.00 89.62 194 PHE A CA 1
ATOM 1527 C C . PHE A 1 194 ? 1.287 2.099 -53.870 1.00 89.62 194 PHE A C 1
ATOM 1529 O O . PHE A 1 194 ? 1.817 1.934 -54.965 1.00 89.62 194 PHE A O 1
ATOM 1536 N N . GLU A 1 195 ? 0.718 1.094 -53.202 1.00 92.62 195 GLU A N 1
ATOM 1537 C CA . GLU A 1 195 ? 0.623 -0.282 -53.709 1.00 92.62 195 GLU A CA 1
ATOM 1538 C C . GLU A 1 195 ? -0.180 -0.346 -55.015 1.00 92.62 195 GLU A C 1
ATOM 1540 O O . GLU A 1 195 ? 0.287 -0.939 -55.986 1.00 92.62 195 GLU A O 1
ATOM 1545 N N . GLN A 1 196 ? -1.331 0.332 -55.094 1.00 90.31 196 GLN A N 1
ATOM 1546 C CA . GLN A 1 196 ? -2.119 0.446 -56.329 1.00 90.31 196 GLN A CA 1
ATOM 1547 C C . GLN A 1 196 ? -1.316 1.106 -57.462 1.00 90.31 196 GLN A C 1
ATOM 1549 O O . GLN A 1 196 ? -1.268 0.576 -58.571 1.00 90.31 196 GLN A O 1
ATOM 1554 N N . SER A 1 197 ? -0.608 2.204 -57.177 1.00 91.44 197 SER A N 1
ATOM 1555 C CA . SER A 1 197 ? 0.256 2.889 -58.151 1.00 91.44 197 SER A CA 1
ATOM 1556 C C . SER A 1 197 ? 1.440 2.024 -58.617 1.00 91.44 197 SER A C 1
ATOM 1558 O O . SER A 1 197 ? 1.808 2.043 -59.794 1.00 91.44 197 SER A O 1
ATOM 1560 N N . LEU A 1 198 ? 2.012 1.201 -57.731 1.00 91.50 198 LEU A N 1
ATOM 1561 C CA . LEU A 1 198 ? 3.043 0.221 -58.085 1.00 91.50 198 LEU A CA 1
ATOM 1562 C C . LEU A 1 198 ? 2.479 -0.926 -58.935 1.00 91.50 198 LEU A C 1
ATOM 1564 O O . LEU A 1 198 ? 3.133 -1.332 -59.893 1.00 91.50 198 LEU A O 1
ATOM 1568 N N . VAL A 1 199 ? 1.268 -1.414 -58.650 1.00 92.31 199 VAL A N 1
ATOM 1569 C CA . VAL A 1 199 ? 0.583 -2.423 -59.479 1.00 92.31 199 VAL A CA 1
ATOM 1570 C C . VAL A 1 199 ? 0.275 -1.869 -60.872 1.00 92.31 199 VAL A C 1
ATOM 1572 O O . VAL A 1 199 ? 0.610 -2.520 -61.860 1.00 92.31 199 VAL A O 1
ATOM 1575 N N . GLU A 1 200 ? -0.260 -0.648 -60.981 1.00 89.75 200 GLU A N 1
ATOM 1576 C CA . GLU A 1 200 ? -0.444 0.030 -62.271 1.00 89.75 200 GLU A CA 1
ATOM 1577 C C . GLU A 1 200 ? 0.877 0.197 -63.030 1.00 89.75 200 GLU A C 1
ATOM 1579 O O . GLU A 1 200 ? 0.946 -0.064 -64.231 1.00 89.75 200 GLU A O 1
ATOM 1584 N N . ARG A 1 201 ? 1.946 0.620 -62.345 1.00 91.44 201 ARG A N 1
ATOM 1585 C CA . ARG A 1 201 ? 3.265 0.794 -62.962 1.00 91.44 201 ARG A CA 1
ATOM 1586 C C . ARG A 1 201 ? 3.833 -0.535 -63.459 1.00 91.44 201 ARG A C 1
ATOM 1588 O O . ARG A 1 201 ? 4.348 -0.582 -64.572 1.00 91.44 201 ARG A O 1
ATOM 1595 N N . ASN A 1 202 ? 3.715 -1.599 -62.670 1.00 92.00 202 ASN A N 1
ATOM 1596 C CA . ASN A 1 202 ? 4.164 -2.938 -63.048 1.00 92.00 202 ASN A CA 1
ATOM 1597 C C . ASN A 1 202 ? 3.342 -3.497 -64.219 1.00 92.00 202 ASN A C 1
ATOM 1599 O O . ASN A 1 202 ? 3.910 -4.138 -65.100 1.00 92.00 202 ASN A O 1
ATOM 1603 N N . HIS A 1 203 ? 2.039 -3.202 -64.283 1.00 92.12 203 HIS A N 1
ATOM 1604 C CA . HIS A 1 203 ? 1.206 -3.551 -65.433 1.00 92.12 203 HIS A CA 1
ATOM 1605 C C . HIS A 1 203 ? 1.688 -2.841 -66.706 1.00 92.12 203 HIS A C 1
ATOM 1607 O O . HIS A 1 203 ? 1.978 -3.517 -67.687 1.00 92.12 203 HIS A O 1
ATOM 1613 N N . ARG A 1 204 ? 1.908 -1.518 -66.659 1.00 90.50 204 ARG A N 1
ATOM 1614 C CA . ARG A 1 204 ? 2.435 -0.735 -67.798 1.00 90.50 204 ARG A CA 1
ATOM 1615 C C . ARG A 1 204 ? 3.844 -1.163 -68.230 1.00 90.50 204 ARG A C 1
ATOM 1617 O O . ARG A 1 204 ? 4.164 -1.097 -69.413 1.00 90.50 204 ARG A O 1
ATOM 1624 N N . ILE A 1 205 ? 4.687 -1.608 -67.294 1.00 90.44 205 ILE A N 1
ATOM 1625 C CA . ILE A 1 205 ? 5.991 -2.218 -67.608 1.00 90.44 205 ILE A CA 1
ATOM 1626 C C . ILE A 1 205 ? 5.780 -3.552 -68.334 1.00 90.44 205 ILE A C 1
ATOM 1628 O O . ILE A 1 205 ? 6.360 -3.751 -69.392 1.00 90.44 205 ILE A O 1
ATOM 1632 N N . SER A 1 206 ? 4.888 -4.419 -67.849 1.00 89.69 206 SER A N 1
ATOM 1633 C CA . SER A 1 206 ? 4.574 -5.692 -68.511 1.00 89.69 206 SER A CA 1
ATOM 1634 C C . SER A 1 206 ? 3.961 -5.509 -69.909 1.00 89.69 206 SER A C 1
ATOM 1636 O O . SER A 1 206 ? 4.298 -6.264 -70.820 1.00 89.69 206 SER A O 1
ATOM 1638 N N . GLU A 1 207 ? 3.122 -4.488 -70.113 1.00 90.06 207 GLU A N 1
ATOM 1639 C CA . GLU A 1 207 ? 2.632 -4.090 -71.439 1.00 90.06 207 GLU A CA 1
ATOM 1640 C C . GLU A 1 207 ? 3.780 -3.620 -72.344 1.00 90.06 207 GLU A C 1
ATOM 1642 O O . GLU A 1 207 ? 3.856 -4.021 -73.507 1.00 90.06 207 GLU A O 1
ATOM 1647 N N . PHE A 1 208 ? 4.692 -2.787 -71.833 1.00 90.56 208 PHE A N 1
ATOM 1648 C CA . PHE A 1 208 ? 5.860 -2.324 -72.585 1.00 90.56 208 PHE A CA 1
ATOM 1649 C C . PHE A 1 208 ? 6.784 -3.486 -72.972 1.00 90.56 208 PHE A C 1
ATOM 1651 O O . PHE A 1 208 ? 7.139 -3.612 -74.143 1.00 90.56 208 PHE A O 1
ATOM 1658 N N . ASP A 1 209 ? 7.106 -4.372 -72.030 1.00 90.62 209 ASP A N 1
ATOM 1659 C CA . ASP A 1 209 ? 7.956 -5.543 -72.253 1.00 90.62 209 ASP A CA 1
ATOM 1660 C C . ASP A 1 209 ? 7.325 -6.512 -73.264 1.00 90.62 209 ASP A C 1
ATOM 1662 O O . ASP A 1 209 ? 8.022 -7.028 -74.137 1.00 90.62 209 ASP A O 1
ATOM 1666 N N . HIS A 1 210 ? 6.001 -6.707 -73.226 1.00 87.69 210 HIS A N 1
ATOM 1667 C CA . HIS A 1 210 ? 5.289 -7.520 -74.216 1.00 87.69 210 HIS A CA 1
ATOM 1668 C C . HIS A 1 210 ? 5.330 -6.894 -75.622 1.00 87.69 210 HIS A C 1
ATOM 1670 O O . HIS A 1 210 ? 5.630 -7.583 -76.598 1.00 87.69 210 HIS A O 1
ATOM 1676 N N . ASN A 1 211 ? 5.118 -5.578 -75.734 1.00 90.06 211 ASN A N 1
ATOM 1677 C CA . ASN A 1 211 ? 5.241 -4.850 -77.003 1.00 90.06 211 ASN A CA 1
ATOM 1678 C C . ASN A 1 211 ? 6.687 -4.841 -77.543 1.00 90.06 211 ASN A C 1
ATOM 1680 O O . ASN A 1 211 ? 6.903 -4.890 -78.755 1.00 90.06 211 ASN A O 1
ATOM 1684 N N . MET A 1 212 ? 7.689 -4.799 -76.661 1.00 86.44 212 MET A N 1
ATOM 1685 C CA . MET A 1 212 ? 9.101 -4.900 -77.038 1.00 86.44 212 MET A CA 1
ATOM 1686 C C . MET A 1 212 ? 9.482 -6.323 -77.458 1.00 86.44 212 MET A C 1
ATOM 1688 O O . MET A 1 212 ? 10.204 -6.477 -78.441 1.00 86.44 212 MET A O 1
ATOM 1692 N N . ALA A 1 213 ? 8.959 -7.358 -76.794 1.00 85.44 213 ALA A N 1
ATOM 1693 C CA . ALA A 1 213 ? 9.130 -8.750 -77.208 1.00 85.44 213 ALA A CA 1
ATOM 1694 C C . ALA A 1 213 ? 8.528 -9.000 -78.601 1.00 85.44 213 ALA A C 1
ATOM 1696 O O . ALA A 1 213 ? 9.220 -9.524 -79.471 1.00 85.44 213 ALA A O 1
ATOM 1697 N N . ALA A 1 214 ? 7.301 -8.526 -78.850 1.00 86.94 214 ALA A N 1
ATOM 1698 C CA . ALA A 1 214 ? 6.664 -8.605 -80.166 1.00 86.94 214 ALA A CA 1
ATOM 1699 C C . ALA A 1 214 ? 7.527 -7.952 -81.263 1.00 86.94 214 ALA A C 1
ATOM 1701 O O . ALA A 1 214 ? 7.798 -8.577 -82.284 1.00 86.94 214 ALA A O 1
ATOM 1702 N N . ARG A 1 215 ? 8.061 -6.747 -81.017 1.00 86.56 215 ARG A N 1
ATOM 1703 C CA . ARG A 1 215 ? 8.994 -6.071 -81.940 1.00 86.56 215 ARG A CA 1
ATOM 1704 C C . ARG A 1 215 ? 10.315 -6.814 -82.142 1.00 86.56 215 ARG A C 1
ATOM 1706 O O . ARG A 1 215 ? 10.873 -6.777 -83.234 1.00 86.56 215 ARG A O 1
ATOM 1713 N N . ILE A 1 216 ? 10.843 -7.470 -81.110 1.00 88.56 216 ILE A N 1
ATOM 1714 C CA . ILE A 1 216 ? 12.060 -8.289 -81.219 1.00 88.56 216 ILE A CA 1
ATOM 1715 C C . ILE A 1 216 ? 11.799 -9.523 -82.094 1.00 88.56 216 ILE A C 1
ATOM 1717 O O . ILE A 1 216 ? 12.664 -9.889 -82.890 1.00 88.56 216 ILE A O 1
ATOM 1721 N N . ASP A 1 217 ? 10.618 -10.132 -81.998 1.00 87.50 217 ASP A N 1
ATOM 1722 C CA . ASP A 1 217 ? 10.235 -11.269 -82.836 1.00 87.50 217 ASP A CA 1
ATOM 1723 C C . ASP A 1 217 ? 9.887 -10.841 -84.278 1.00 87.50 217 ASP A C 1
ATOM 1725 O O . ASP A 1 217 ? 10.292 -11.529 -85.216 1.00 87.50 217 ASP A O 1
ATOM 1729 N N . GLU A 1 218 ? 9.269 -9.670 -84.491 1.00 87.94 218 GLU A N 1
ATOM 1730 C CA . GLU A 1 218 ? 9.128 -9.038 -85.818 1.00 87.94 218 GLU A CA 1
ATOM 1731 C C . GLU A 1 218 ? 10.497 -8.798 -86.476 1.00 87.94 218 GLU A C 1
ATOM 1733 O O . GLU A 1 218 ? 10.721 -9.193 -87.623 1.00 87.94 218 GLU A O 1
ATOM 1738 N N . LEU A 1 219 ? 11.445 -8.200 -85.742 1.00 87.25 219 LEU A N 1
ATOM 1739 C CA . LEU A 1 219 ? 12.812 -7.967 -86.220 1.00 87.25 219 LEU A CA 1
ATOM 1740 C C . LEU A 1 219 ? 13.558 -9.279 -86.494 1.00 87.25 219 LEU A C 1
ATOM 1742 O O . LEU A 1 219 ? 14.285 -9.365 -87.483 1.00 87.25 219 LEU A O 1
ATOM 1746 N N . ARG A 1 220 ? 13.356 -10.320 -85.674 1.00 89.75 220 ARG A N 1
ATOM 1747 C CA . ARG A 1 220 ? 13.935 -11.653 -85.909 1.00 89.75 220 ARG A CA 1
ATOM 1748 C C . ARG A 1 220 ? 13.342 -12.309 -87.157 1.00 89.75 220 ARG A C 1
ATOM 1750 O O . ARG A 1 220 ? 14.095 -12.889 -87.935 1.00 89.75 220 ARG A O 1
ATOM 1757 N N . GLY A 1 221 ? 12.034 -12.182 -87.382 1.00 87.25 221 GLY A N 1
ATOM 1758 C CA . GLY A 1 221 ? 11.368 -12.649 -88.600 1.00 87.25 221 GLY A CA 1
ATOM 1759 C C . GLY A 1 221 ? 11.879 -11.930 -89.852 1.00 87.25 221 GLY A C 1
ATOM 1760 O O . GLY A 1 221 ? 12.212 -12.578 -90.843 1.00 87.25 221 GLY A O 1
ATOM 1761 N N . ALA A 1 222 ? 12.042 -10.606 -89.785 1.00 84.25 222 ALA A N 1
ATOM 1762 C CA . ALA A 1 222 ? 12.654 -9.821 -90.856 1.00 84.25 222 ALA A CA 1
ATOM 1763 C C . ALA A 1 222 ? 14.117 -10.231 -91.111 1.00 84.25 222 ALA A C 1
ATOM 1765 O O . ALA A 1 222 ? 14.512 -10.412 -92.261 1.00 84.25 222 ALA A O 1
ATOM 1766 N N . GLN A 1 223 ? 14.913 -10.455 -90.059 1.00 85.25 223 GLN A N 1
ATOM 1767 C CA . GLN A 1 223 ? 16.296 -10.924 -90.184 1.00 85.25 223 GLN A CA 1
ATOM 1768 C C . GLN A 1 223 ? 16.379 -12.323 -90.817 1.00 85.25 223 GLN A C 1
ATOM 1770 O O . GLN A 1 223 ? 17.222 -12.544 -91.684 1.00 85.25 223 GLN A O 1
ATOM 1775 N N . GLN A 1 224 ? 15.490 -13.247 -90.443 1.00 85.81 224 GLN A N 1
ATOM 1776 C CA . GLN A 1 224 ? 15.397 -14.574 -91.064 1.00 85.81 224 GLN A CA 1
ATOM 1777 C C . GLN A 1 224 ? 14.979 -14.489 -92.539 1.00 85.81 224 GLN A C 1
ATOM 1779 O O . GLN A 1 224 ? 15.534 -15.208 -93.367 1.00 85.81 224 GLN A O 1
ATOM 1784 N N . ALA A 1 225 ? 14.064 -13.581 -92.893 1.00 83.31 225 ALA A N 1
ATOM 1785 C CA . ALA A 1 225 ? 13.696 -13.328 -94.286 1.00 83.31 225 ALA A CA 1
ATOM 1786 C C . ALA A 1 225 ? 14.872 -12.758 -95.103 1.00 83.31 225 ALA A C 1
ATOM 1788 O O . ALA A 1 225 ? 15.099 -13.201 -96.228 1.00 83.31 225 ALA A O 1
ATOM 1789 N N . CYS A 1 226 ? 15.666 -11.845 -94.530 1.00 81.94 226 CYS A N 1
ATOM 1790 C CA . CYS A 1 226 ? 16.901 -11.356 -95.151 1.00 81.94 226 CYS A CA 1
ATOM 1791 C C . CYS A 1 226 ? 17.928 -12.481 -95.346 1.00 81.94 226 CYS A C 1
ATOM 1793 O O . CYS A 1 226 ? 18.444 -12.630 -96.447 1.00 81.94 226 CYS A O 1
ATOM 1795 N N . GLN A 1 227 ? 18.170 -13.320 -94.335 1.00 84.50 227 GLN A N 1
ATOM 1796 C CA . GLN A 1 227 ? 19.104 -14.452 -94.435 1.00 84.50 227 GLN A CA 1
ATOM 1797 C C . GLN A 1 227 ? 18.649 -15.507 -95.457 1.00 84.50 227 GLN A C 1
ATOM 1799 O O . GLN A 1 227 ? 19.470 -16.066 -96.184 1.00 84.50 227 GLN A O 1
ATOM 1804 N N . ALA A 1 228 ? 17.341 -15.755 -95.565 1.00 83.75 228 ALA A N 1
ATOM 1805 C CA . ALA A 1 228 ? 16.784 -16.600 -96.618 1.00 83.75 228 ALA A CA 1
ATOM 1806 C C . ALA A 1 228 ? 16.996 -15.975 -98.010 1.00 83.75 228 ALA A C 1
ATOM 1808 O O . ALA A 1 228 ? 17.419 -16.670 -98.933 1.00 83.75 228 ALA A O 1
ATOM 1809 N N . ALA A 1 229 ? 16.773 -14.663 -98.156 1.00 81.62 229 ALA A N 1
ATOM 1810 C CA . ALA A 1 229 ? 17.028 -13.944 -99.402 1.00 81.62 229 ALA A CA 1
ATOM 1811 C C . ALA A 1 229 ? 18.519 -13.975 -99.791 1.00 81.62 229 ALA A C 1
ATOM 1813 O O . ALA A 1 229 ? 18.836 -14.301 -100.934 1.00 81.62 229 ALA A O 1
ATOM 1814 N N . GLU A 1 230 ? 19.432 -13.725 -98.849 1.00 84.38 230 GLU A N 1
ATOM 1815 C CA . GLU A 1 230 ? 20.885 -13.859 -99.028 1.00 84.38 230 GLU A CA 1
ATOM 1816 C C . GLU A 1 230 ? 21.262 -15.274 -99.485 1.00 84.38 230 GLU A C 1
ATOM 1818 O O . GLU A 1 230 ? 21.963 -15.428 -100.484 1.00 84.38 230 GLU A O 1
ATOM 1823 N N . HIS A 1 231 ? 20.727 -16.317 -98.840 1.00 83.25 231 HIS A N 1
ATOM 1824 C CA . HIS A 1 231 ? 20.982 -17.696 -99.252 1.00 83.25 231 HIS A CA 1
ATOM 1825 C C . HIS A 1 231 ? 20.466 -17.985 -100.671 1.00 83.25 231 HIS A C 1
ATOM 1827 O O . HIS A 1 231 ? 21.193 -18.575 -101.468 1.00 83.25 231 HIS A O 1
ATOM 1833 N N . THR A 1 232 ? 19.268 -17.507 -101.042 1.00 84.31 232 THR A N 1
ATOM 1834 C CA . THR A 1 232 ? 18.789 -17.629 -102.433 1.00 84.31 232 THR A CA 1
ATOM 1835 C C . THR A 1 232 ? 19.643 -16.840 -103.427 1.00 84.31 232 THR A C 1
ATOM 1837 O O . THR A 1 232 ? 19.818 -17.297 -104.553 1.00 84.31 232 THR A O 1
ATOM 1840 N N . GLN A 1 233 ? 20.237 -15.707 -103.032 1.00 82.81 233 GLN A N 1
ATOM 1841 C CA . GLN A 1 233 ? 21.186 -14.988 -103.884 1.00 82.81 233 GLN A CA 1
ATOM 1842 C C . GLN A 1 233 ? 22.500 -15.753 -104.066 1.00 82.81 233 GLN A C 1
ATOM 1844 O O . GLN A 1 233 ? 23.025 -15.743 -105.174 1.00 82.81 233 GLN A O 1
ATOM 1849 N N . GLU A 1 234 ? 23.030 -16.428 -103.041 1.00 85.12 234 GLU A N 1
ATOM 1850 C CA . GLU A 1 234 ? 24.220 -17.280 -103.204 1.00 85.12 234 GLU A CA 1
ATOM 1851 C C . GLU A 1 234 ? 23.933 -18.516 -104.068 1.00 85.12 234 GLU A C 1
ATOM 1853 O O . GLU A 1 234 ? 24.732 -18.835 -104.947 1.00 85.12 234 GLU A O 1
ATOM 1858 N N . VAL A 1 235 ? 22.765 -19.153 -103.914 1.00 86.62 235 VAL A N 1
ATOM 1859 C CA . VAL A 1 235 ? 22.329 -20.237 -104.816 1.00 86.62 235 VAL A CA 1
ATOM 1860 C C . VAL A 1 235 ? 22.235 -19.733 -106.261 1.00 86.62 235 VAL A C 1
ATOM 1862 O O . VAL A 1 235 ? 22.837 -20.330 -107.149 1.00 86.62 235 VAL A O 1
ATOM 1865 N N . LEU A 1 236 ? 21.582 -18.590 -106.504 1.00 86.19 236 LEU A N 1
ATOM 1866 C CA . LEU A 1 236 ? 21.483 -18.000 -107.846 1.00 86.19 236 LEU A CA 1
ATOM 1867 C C . LEU A 1 236 ? 22.844 -17.551 -108.405 1.00 86.19 236 LEU A C 1
ATOM 1869 O O . LEU A 1 236 ? 23.062 -17.636 -109.612 1.00 86.19 236 LEU A O 1
ATOM 1873 N N . LYS A 1 237 ? 23.783 -17.091 -107.566 1.00 85.81 237 LYS A N 1
ATOM 1874 C CA . LYS A 1 237 ? 25.162 -16.783 -107.988 1.00 85.81 237 LYS A CA 1
ATOM 1875 C C . LYS A 1 237 ? 25.895 -18.038 -108.445 1.00 85.81 237 LYS A C 1
ATOM 1877 O O . LYS A 1 237 ? 26.561 -17.977 -109.477 1.00 85.81 237 LYS A O 1
ATOM 1882 N N . GLU A 1 238 ? 25.760 -19.151 -107.726 1.00 85.44 238 GLU A N 1
ATOM 1883 C CA . GLU A 1 238 ? 26.414 -20.409 -108.097 1.00 85.44 238 GLU A CA 1
ATOM 1884 C C . GLU A 1 238 ? 25.727 -21.075 -109.303 1.00 85.44 238 GLU A C 1
ATOM 1886 O O . GLU A 1 238 ? 26.418 -21.577 -110.183 1.00 85.44 238 GLU A O 1
ATOM 1891 N N . GLU A 1 239 ? 24.403 -20.970 -109.458 1.00 83.44 239 GLU A N 1
ATOM 1892 C CA . GLU A 1 239 ? 23.713 -21.345 -110.705 1.00 83.44 239 GLU A CA 1
ATOM 1893 C C . GLU A 1 239 ? 24.207 -20.508 -111.898 1.00 83.44 239 GLU A C 1
ATOM 1895 O O . GLU A 1 239 ? 24.572 -21.057 -112.938 1.00 83.44 239 GLU A O 1
ATOM 1900 N N . ILE A 1 240 ? 24.307 -19.180 -111.748 1.00 85.25 240 ILE A N 1
ATOM 1901 C CA . ILE A 1 240 ? 24.877 -18.286 -112.771 1.00 85.25 240 ILE A CA 1
ATOM 1902 C C . ILE A 1 240 ? 26.346 -18.628 -113.052 1.00 85.25 240 ILE A C 1
ATOM 1904 O O . ILE A 1 240 ? 26.794 -18.506 -114.195 1.00 85.25 240 ILE A O 1
ATOM 1908 N N . ARG A 1 241 ? 27.108 -19.061 -112.044 1.00 89.81 241 ARG A N 1
ATOM 1909 C CA . ARG A 1 241 ? 28.488 -19.520 -112.209 1.00 89.81 241 ARG A CA 1
ATOM 1910 C C . ARG A 1 241 ? 28.546 -20.820 -113.009 1.00 89.81 241 ARG A C 1
ATOM 1912 O O . ARG A 1 241 ? 29.231 -20.845 -114.023 1.00 89.81 241 ARG A O 1
ATOM 1919 N N . VAL A 1 242 ? 27.790 -21.848 -112.626 1.00 88.25 242 VAL A N 1
ATOM 1920 C CA . VAL A 1 242 ? 27.710 -23.129 -113.347 1.00 88.25 242 VAL A CA 1
ATOM 1921 C C . VAL A 1 242 ? 27.259 -22.913 -114.794 1.00 88.25 242 VAL A C 1
ATOM 1923 O O . VAL A 1 242 ? 27.844 -23.490 -115.708 1.00 88.25 242 VAL A O 1
ATOM 1926 N N . LEU A 1 243 ? 26.296 -22.019 -115.037 1.00 86.88 243 LEU A N 1
ATOM 1927 C CA . LEU A 1 243 ? 25.883 -21.632 -116.389 1.00 86.88 243 LEU A CA 1
ATOM 1928 C C . LEU A 1 243 ? 27.007 -20.931 -117.172 1.00 86.88 243 LEU A C 1
ATOM 1930 O O . LEU A 1 243 ? 27.181 -21.214 -118.355 1.00 86.88 243 LEU A O 1
ATOM 1934 N N . ARG A 1 244 ? 27.803 -20.053 -116.545 1.00 87.12 244 ARG A N 1
ATOM 1935 C CA . ARG A 1 244 ? 28.978 -19.425 -117.184 1.00 87.12 244 ARG A CA 1
ATOM 1936 C C . ARG A 1 244 ? 30.086 -20.430 -117.481 1.00 87.12 244 ARG A C 1
ATOM 1938 O O . ARG A 1 244 ? 30.630 -20.392 -118.580 1.00 87.12 244 ARG A O 1
ATOM 1945 N N . ASP A 1 245 ? 30.390 -21.320 -116.542 1.00 85.25 245 ASP A N 1
ATOM 1946 C CA . ASP A 1 245 ? 31.410 -22.358 -116.697 1.00 85.25 245 ASP A CA 1
ATOM 1947 C C . ASP A 1 245 ? 30.988 -23.348 -117.807 1.00 85.25 245 ASP A C 1
ATOM 1949 O O . ASP A 1 245 ? 31.800 -23.706 -118.661 1.00 85.25 245 ASP A O 1
ATOM 1953 N N . HIS A 1 246 ? 29.693 -23.679 -117.912 1.00 85.62 246 HIS A N 1
ATOM 1954 C CA . HIS A 1 246 ? 29.144 -24.482 -119.011 1.00 85.62 246 HIS A CA 1
ATOM 1955 C C . HIS A 1 246 ? 29.139 -23.741 -120.364 1.00 85.62 246 HIS A C 1
ATOM 1957 O O . HIS A 1 246 ? 29.474 -24.332 -121.388 1.00 85.62 246 HIS A O 1
ATOM 1963 N N . ILE A 1 247 ? 28.842 -22.435 -120.397 1.00 83.44 247 ILE A N 1
ATOM 1964 C CA . ILE A 1 247 ? 28.981 -21.610 -121.614 1.00 83.44 247 ILE A CA 1
ATOM 1965 C C . ILE A 1 247 ? 30.454 -21.519 -122.048 1.00 83.44 247 ILE A C 1
ATOM 1967 O O . ILE A 1 247 ? 30.748 -21.593 -123.240 1.00 83.44 247 ILE A O 1
ATOM 1971 N N . ALA A 1 248 ? 31.396 -21.398 -121.109 1.00 81.06 248 ALA A N 1
ATOM 1972 C CA . ALA A 1 248 ? 32.827 -21.426 -121.404 1.00 81.06 248 ALA A CA 1
ATOM 1973 C C . ALA A 1 248 ? 33.266 -22.793 -121.958 1.00 81.06 248 ALA A C 1
ATOM 1975 O O . ALA A 1 248 ? 34.050 -22.842 -122.906 1.00 81.06 248 ALA A O 1
ATOM 1976 N N . GLN A 1 249 ? 32.716 -23.891 -121.431 1.00 82.94 249 GLN A N 1
ATOM 1977 C CA . GLN A 1 249 ? 32.935 -25.239 -121.953 1.00 82.94 249 GLN A CA 1
ATOM 1978 C C . GLN A 1 249 ? 32.397 -25.389 -123.386 1.00 82.94 249 GLN A C 1
ATOM 1980 O O . GLN A 1 249 ? 33.158 -25.761 -124.273 1.00 82.94 249 GLN A O 1
ATOM 1985 N N . LEU A 1 250 ? 31.154 -24.972 -123.653 1.00 82.31 250 LEU A N 1
ATOM 1986 C CA . LEU A 1 250 ? 30.567 -24.974 -125.002 1.00 82.31 250 LEU A CA 1
ATOM 1987 C C . LEU A 1 250 ? 31.346 -24.089 -125.994 1.00 82.31 250 LEU A C 1
ATOM 1989 O O . LEU A 1 250 ? 31.461 -24.432 -127.170 1.00 82.31 250 LEU A O 1
ATOM 1993 N N . ASN A 1 251 ? 31.920 -22.971 -125.540 1.00 83.12 251 ASN A N 1
ATOM 1994 C CA . ASN A 1 251 ? 32.797 -22.132 -126.363 1.00 83.12 251 ASN A CA 1
ATOM 1995 C C . ASN A 1 251 ? 34.143 -22.813 -126.675 1.00 83.12 251 ASN A C 1
ATOM 1997 O O . ASN A 1 251 ? 34.665 -22.642 -127.777 1.00 83.12 251 ASN A O 1
ATOM 2001 N N . ASN A 1 252 ? 34.689 -23.612 -125.751 1.00 80.69 252 ASN A N 1
ATOM 2002 C CA . ASN A 1 252 ? 35.862 -24.447 -126.022 1.00 80.69 252 ASN A CA 1
ATOM 2003 C C . ASN A 1 252 ? 35.520 -25.582 -127.001 1.00 80.69 252 ASN A C 1
ATOM 2005 O O . ASN A 1 252 ? 36.253 -25.770 -127.967 1.00 80.69 252 ASN A O 1
ATOM 2009 N N . ASP A 1 253 ? 34.377 -26.254 -126.835 1.00 79.00 253 ASP A N 1
ATOM 2010 C CA . ASP A 1 253 ? 33.899 -27.292 -127.762 1.00 79.00 253 ASP A CA 1
ATOM 2011 C C . ASP A 1 253 ? 33.661 -26.731 -129.180 1.00 79.00 253 ASP A C 1
ATOM 2013 O O . ASP A 1 253 ? 33.937 -27.396 -130.182 1.00 79.00 253 ASP A O 1
ATOM 2017 N N . LEU A 1 254 ? 33.193 -25.480 -129.293 1.00 78.31 254 LEU A N 1
ATOM 2018 C CA . LEU A 1 254 ? 33.111 -24.751 -130.564 1.00 78.31 254 LEU A CA 1
ATOM 2019 C C . LEU A 1 254 ? 34.501 -24.455 -131.147 1.00 78.31 254 LEU A C 1
ATOM 2021 O O . LEU A 1 254 ? 34.725 -24.706 -132.332 1.00 78.31 254 LEU A O 1
ATOM 2025 N N . ALA A 1 255 ? 35.453 -23.994 -130.331 1.00 75.06 255 ALA A N 1
ATOM 2026 C CA . ALA A 1 255 ? 36.829 -23.767 -130.770 1.00 75.06 255 ALA A CA 1
ATOM 2027 C C . ALA A 1 255 ? 37.526 -25.069 -131.213 1.00 75.06 255 ALA A C 1
ATOM 2029 O O . ALA A 1 255 ? 38.284 -25.056 -132.184 1.00 75.06 255 ALA A O 1
ATOM 2030 N N . ASP A 1 256 ? 37.242 -26.204 -130.568 1.00 77.62 256 ASP A N 1
ATOM 2031 C CA . ASP A 1 256 ? 37.724 -27.523 -130.987 1.00 77.62 256 ASP A CA 1
ATOM 2032 C C . ASP A 1 256 ? 37.003 -28.049 -132.235 1.00 77.62 256 ASP A C 1
ATOM 2034 O O . ASP A 1 256 ? 37.654 -28.626 -133.109 1.00 77.62 256 ASP A O 1
ATOM 2038 N N . ARG A 1 257 ? 35.711 -27.748 -132.430 1.00 75.75 257 ARG A N 1
ATOM 2039 C CA . ARG A 1 257 ? 35.039 -27.964 -133.725 1.00 75.75 257 ARG A CA 1
ATOM 2040 C C . ARG A 1 257 ? 35.652 -27.138 -134.853 1.00 75.75 257 ARG A C 1
ATOM 2042 O O . ARG A 1 257 ? 35.755 -27.652 -135.964 1.00 75.75 257 ARG A O 1
ATOM 2049 N N . ASP A 1 258 ? 36.086 -25.908 -134.598 1.00 77.19 258 ASP A N 1
ATOM 2050 C CA . ASP A 1 258 ? 36.725 -25.069 -135.619 1.00 77.19 258 ASP A CA 1
ATOM 2051 C C . ASP A 1 258 ? 38.197 -25.436 -135.861 1.00 77.19 258 ASP A C 1
ATOM 2053 O O . ASP A 1 258 ? 38.650 -25.405 -137.006 1.00 77.19 258 ASP A O 1
ATOM 2057 N N . ARG A 1 259 ? 38.917 -25.938 -134.847 1.00 76.44 259 ARG A N 1
ATOM 2058 C CA . ARG A 1 259 ? 40.196 -26.645 -135.050 1.00 76.44 259 ARG A CA 1
ATOM 2059 C C . ARG A 1 259 ? 39.997 -27.886 -135.923 1.00 76.44 259 ARG A C 1
ATOM 2061 O O . ARG A 1 259 ? 40.728 -28.059 -136.895 1.00 76.44 259 ARG A O 1
ATOM 2068 N N . LEU A 1 260 ? 38.992 -28.720 -135.637 1.00 73.19 260 LEU A N 1
ATOM 2069 C CA . LEU A 1 260 ? 38.647 -29.890 -136.457 1.00 73.19 260 LEU A CA 1
ATOM 2070 C C . LEU A 1 260 ? 38.244 -29.493 -137.887 1.00 73.19 260 LEU A C 1
ATOM 2072 O O . LEU A 1 260 ? 38.661 -30.156 -138.835 1.00 73.19 260 LEU A O 1
ATOM 2076 N N . ARG A 1 261 ? 37.526 -28.377 -138.069 1.00 74.00 261 ARG A N 1
ATOM 2077 C CA . ARG A 1 261 ? 37.221 -27.798 -139.388 1.00 74.00 261 ARG A CA 1
ATOM 2078 C C . ARG A 1 261 ? 38.501 -27.430 -140.148 1.00 74.00 261 ARG A C 1
ATOM 2080 O O . ARG A 1 261 ? 38.668 -27.860 -141.283 1.00 74.00 261 ARG A O 1
ATOM 2087 N N . ALA A 1 262 ? 39.449 -26.754 -139.497 1.00 69.62 262 ALA A N 1
ATOM 2088 C CA . ALA A 1 262 ? 40.753 -26.429 -140.080 1.00 69.62 262 ALA A CA 1
ATOM 2089 C C . ALA A 1 262 ? 41.637 -27.672 -140.338 1.00 69.62 262 ALA A C 1
ATOM 2091 O O . ALA A 1 262 ? 42.514 -27.650 -141.204 1.00 69.62 262 ALA A O 1
ATOM 2092 N N . HIS A 1 263 ? 41.427 -28.777 -139.614 1.00 68.44 263 HIS A N 1
ATOM 2093 C CA . HIS A 1 263 ? 42.040 -30.074 -139.926 1.00 68.44 263 HIS A CA 1
ATOM 2094 C C . HIS A 1 263 ? 41.386 -30.759 -141.139 1.00 68.44 263 HIS A C 1
ATOM 2096 O O . HIS A 1 263 ? 42.098 -31.385 -141.920 1.00 68.44 263 HIS A O 1
ATOM 2102 N N . LEU A 1 264 ? 40.076 -30.594 -141.350 1.00 70.44 264 LEU A N 1
ATOM 2103 C CA . LEU A 1 264 ? 39.382 -31.054 -142.560 1.00 70.44 264 LEU A CA 1
ATOM 2104 C C . LEU A 1 264 ? 39.776 -30.229 -143.798 1.00 70.44 264 LEU A C 1
ATOM 2106 O O . LEU A 1 264 ? 40.029 -30.808 -144.850 1.00 70.44 264 LEU A O 1
ATOM 2110 N N . GLU A 1 265 ? 39.953 -28.911 -143.675 1.00 68.81 265 GLU A N 1
ATOM 2111 C CA . GLU A 1 265 ? 40.515 -28.074 -144.752 1.00 68.81 265 GLU A CA 1
ATOM 2112 C C . GLU A 1 265 ? 41.957 -28.481 -145.107 1.00 68.81 265 GLU A C 1
ATOM 2114 O O . GLU A 1 265 ? 42.328 -28.514 -146.278 1.00 68.81 265 GLU A O 1
ATOM 2119 N N . LYS A 1 266 ? 42.766 -28.889 -144.119 1.00 63.94 266 LYS A N 1
ATOM 2120 C CA . LYS A 1 266 ? 44.094 -29.480 -144.370 1.00 63.94 266 LYS A CA 1
ATOM 2121 C C . LYS A 1 266 ? 44.035 -30.873 -145.003 1.00 63.94 266 LYS A C 1
ATOM 2123 O O . LYS A 1 266 ? 45.000 -31.264 -145.646 1.00 63.94 266 LYS A O 1
ATOM 2128 N N . LEU A 1 267 ? 42.942 -31.620 -144.845 1.00 63.72 267 LEU A N 1
ATOM 2129 C CA . LEU A 1 267 ? 42.729 -32.880 -145.564 1.00 63.72 267 LEU A CA 1
ATOM 2130 C C . LEU A 1 267 ? 42.274 -32.650 -147.013 1.00 63.72 267 LEU A C 1
ATOM 2132 O O . LEU A 1 267 ? 42.590 -33.475 -147.868 1.00 63.72 267 LEU A O 1
ATOM 2136 N N . ALA A 1 268 ? 41.634 -31.518 -147.327 1.00 59.69 268 ALA A N 1
ATOM 2137 C CA . ALA A 1 268 ? 41.302 -31.163 -148.709 1.00 59.69 268 ALA A CA 1
ATOM 2138 C C . ALA A 1 268 ? 42.559 -31.041 -149.596 1.00 59.69 268 ALA A C 1
ATOM 2140 O O . ALA A 1 268 ? 42.560 -31.539 -150.718 1.00 59.69 268 ALA A O 1
ATOM 2141 N N . SER A 1 269 ? 43.679 -30.518 -149.073 1.00 58.81 269 SER A N 1
ATOM 2142 C CA . SER A 1 269 ? 44.959 -30.462 -149.813 1.00 58.81 269 SER A CA 1
ATOM 2143 C C . SER A 1 269 ? 45.614 -31.831 -150.068 1.00 58.81 269 SER A C 1
ATOM 2145 O O . SER A 1 269 ? 46.601 -31.925 -150.798 1.00 58.81 269 SER A O 1
ATOM 2147 N N . VAL A 1 270 ? 45.069 -32.915 -149.503 1.00 60.25 270 VAL A N 1
ATOM 2148 C CA . VAL A 1 270 ? 45.456 -34.292 -149.847 1.00 60.25 270 VAL A CA 1
ATOM 2149 C C . VAL A 1 270 ? 44.676 -34.792 -151.071 1.00 60.25 270 VAL A C 1
ATOM 2151 O O . VAL A 1 270 ? 45.192 -35.632 -151.807 1.00 60.25 270 VAL A O 1
ATOM 2154 N N . GLN A 1 271 ? 43.485 -34.246 -151.354 1.00 57.75 271 GLN A N 1
ATOM 2155 C CA . GLN A 1 271 ? 42.676 -34.629 -152.520 1.00 57.75 271 GLN A CA 1
ATOM 2156 C C . GLN A 1 271 ? 43.343 -34.222 -153.843 1.00 57.75 271 GLN A C 1
ATOM 2158 O O . GLN A 1 271 ? 43.336 -35.014 -154.783 1.00 57.75 271 GLN A O 1
ATOM 2163 N N . ASP A 1 272 ? 44.036 -33.078 -153.890 1.00 57.34 272 ASP A N 1
ATOM 2164 C CA . ASP A 1 272 ? 44.844 -32.672 -155.055 1.00 57.34 272 ASP A CA 1
ATOM 2165 C C . ASP A 1 272 ? 45.904 -33.728 -155.426 1.00 57.34 272 ASP A C 1
ATOM 2167 O O . ASP A 1 272 ? 46.188 -33.962 -156.603 1.00 57.34 272 ASP A O 1
ATOM 2171 N N . ARG A 1 273 ? 46.462 -34.427 -154.424 1.00 60.59 273 ARG A N 1
ATOM 2172 C CA . ARG A 1 273 ? 47.449 -35.497 -154.640 1.00 60.59 273 ARG A CA 1
ATOM 2173 C C . ARG A 1 273 ? 46.821 -36.860 -154.954 1.00 60.59 273 ARG A C 1
ATOM 2175 O O . ARG A 1 273 ? 47.525 -37.740 -155.439 1.00 60.59 273 ARG A O 1
ATOM 2182 N N . VAL A 1 274 ? 45.513 -37.024 -154.741 1.00 62.19 274 VAL A N 1
ATOM 2183 C CA . VAL A 1 274 ? 44.737 -38.158 -155.272 1.00 62.19 274 VAL A CA 1
ATOM 2184 C C . VAL A 1 274 ? 44.418 -37.918 -156.750 1.00 62.19 274 VAL A C 1
ATOM 2186 O O . VAL A 1 274 ? 44.733 -38.778 -157.568 1.00 62.19 274 VAL A O 1
ATOM 2189 N N . HIS A 1 275 ? 43.951 -36.720 -157.123 1.00 61.34 275 HIS A N 1
ATOM 2190 C CA . HIS A 1 275 ? 43.711 -36.352 -158.526 1.00 61.34 275 HIS A CA 1
ATOM 2191 C C . HIS A 1 275 ? 44.961 -36.480 -159.415 1.00 61.34 275 HIS A C 1
ATOM 2193 O O . HIS A 1 275 ? 44.854 -36.916 -160.562 1.00 61.34 275 HIS A O 1
ATOM 2199 N N . GLN A 1 276 ? 46.162 -36.183 -158.902 1.00 59.03 276 GLN A N 1
ATOM 2200 C CA . GLN A 1 276 ? 47.405 -36.444 -159.644 1.00 59.03 276 GLN A CA 1
ATOM 2201 C C . GLN A 1 276 ? 47.623 -37.941 -159.945 1.00 59.03 276 GLN A C 1
ATOM 2203 O O . GLN A 1 276 ? 48.017 -38.287 -161.057 1.00 59.03 276 GLN A O 1
ATOM 2208 N N . LEU A 1 277 ? 47.316 -38.835 -159.000 1.00 61.91 277 LEU A N 1
ATOM 2209 C CA . LEU A 1 277 ? 47.453 -40.286 -159.185 1.00 61.91 277 LEU A CA 1
ATOM 2210 C C . LEU A 1 277 ? 46.354 -40.870 -160.090 1.00 61.91 277 LEU A C 1
ATOM 2212 O O . LEU A 1 277 ? 46.614 -41.800 -160.852 1.00 61.91 277 LEU A O 1
ATOM 2216 N N . GLU A 1 278 ? 45.147 -40.305 -160.068 1.00 61.56 278 GLU A N 1
ATOM 2217 C CA . GLU A 1 278 ? 44.047 -40.697 -160.962 1.00 61.56 278 GLU A CA 1
ATOM 2218 C C . GLU A 1 278 ? 44.370 -40.380 -162.437 1.00 61.56 278 GLU A C 1
ATOM 2220 O O . GLU A 1 278 ? 44.103 -41.197 -163.323 1.00 61.56 278 GLU A O 1
ATOM 2225 N N . VAL A 1 279 ? 45.050 -39.258 -162.708 1.00 68.25 279 VAL A N 1
ATOM 2226 C CA . VAL A 1 279 ? 45.566 -38.921 -164.050 1.00 68.25 279 VAL A CA 1
ATOM 2227 C C . VAL A 1 279 ? 46.673 -39.889 -164.500 1.00 68.25 279 VAL A C 1
ATOM 2229 O O . VAL A 1 279 ? 46.706 -40.282 -165.670 1.00 68.25 279 VAL A O 1
ATOM 2232 N N . GLU A 1 280 ? 47.557 -40.335 -163.604 1.00 61.59 280 GLU A N 1
ATOM 2233 C CA . GLU A 1 280 ? 48.585 -41.339 -163.934 1.00 61.59 280 GLU A CA 1
ATOM 2234 C C . GLU A 1 280 ? 48.008 -42.745 -164.182 1.00 61.59 280 GLU A C 1
ATOM 2236 O O . GLU A 1 280 ? 48.555 -43.505 -164.989 1.00 61.59 280 GLU A O 1
ATOM 2241 N N . LEU A 1 281 ? 46.893 -43.097 -163.534 1.00 60.44 281 LEU A N 1
ATOM 2242 C CA . LEU A 1 281 ? 46.195 -44.369 -163.749 1.00 60.44 281 LEU A CA 1
ATOM 2243 C C . LEU A 1 281 ? 45.407 -44.379 -165.065 1.00 60.44 281 LEU A C 1
ATOM 2245 O O . LEU A 1 281 ? 45.539 -45.331 -165.835 1.00 60.44 281 LEU A O 1
ATOM 2249 N N . SER A 1 282 ? 44.679 -43.305 -165.384 1.00 63.22 282 SER A N 1
ATOM 2250 C CA . SER A 1 282 ? 43.915 -43.193 -166.639 1.00 63.22 282 SER A CA 1
ATOM 2251 C C . SER A 1 282 ? 44.801 -43.372 -167.888 1.00 63.22 282 SER A C 1
ATOM 2253 O O . SER A 1 282 ? 44.430 -44.062 -168.840 1.00 63.22 282 SER A O 1
ATOM 2255 N N . ASN A 1 283 ? 46.037 -42.858 -167.851 1.00 58.56 283 ASN A N 1
ATOM 2256 C CA . ASN A 1 283 ? 47.020 -43.042 -168.926 1.00 58.56 283 ASN A CA 1
ATOM 2257 C C . ASN A 1 283 ? 47.536 -44.493 -169.077 1.00 58.56 283 ASN A C 1
ATOM 2259 O O . ASN A 1 283 ? 48.052 -44.844 -170.139 1.00 58.56 283 ASN A O 1
ATOM 2263 N N . ARG A 1 284 ? 47.386 -45.361 -168.064 1.00 58.62 284 ARG A N 1
ATOM 2264 C CA . ARG A 1 284 ? 47.713 -46.798 -168.163 1.00 58.62 284 ARG A CA 1
ATOM 2265 C C . ARG A 1 284 ? 46.566 -47.633 -168.738 1.00 58.62 284 ARG A C 1
ATOM 2267 O O . ARG A 1 284 ? 46.829 -48.601 -169.450 1.00 58.62 284 ARG A O 1
ATOM 2274 N N . GLU A 1 285 ? 45.310 -47.261 -168.496 1.00 57.25 285 GLU A N 1
ATOM 2275 C CA . GLU A 1 285 ? 44.143 -48.021 -168.982 1.00 57.25 285 GLU A CA 1
ATOM 2276 C C . GLU A 1 285 ? 44.041 -48.059 -170.516 1.00 57.25 285 GLU A C 1
ATOM 2278 O O . GLU A 1 285 ? 43.607 -49.062 -171.091 1.00 57.25 285 GLU A O 1
ATOM 2283 N N . VAL A 1 286 ? 44.506 -47.004 -171.197 1.00 58.59 286 VAL A N 1
ATOM 2284 C CA . VAL A 1 286 ? 44.527 -46.911 -172.670 1.00 58.59 286 VAL A CA 1
ATOM 2285 C C . VAL A 1 286 ? 45.315 -48.064 -173.310 1.00 58.59 286 VAL A C 1
ATOM 2287 O O . VAL A 1 286 ? 44.918 -48.568 -174.361 1.00 58.59 286 VAL A O 1
ATOM 2290 N N . VAL A 1 287 ? 46.383 -48.542 -172.661 1.00 5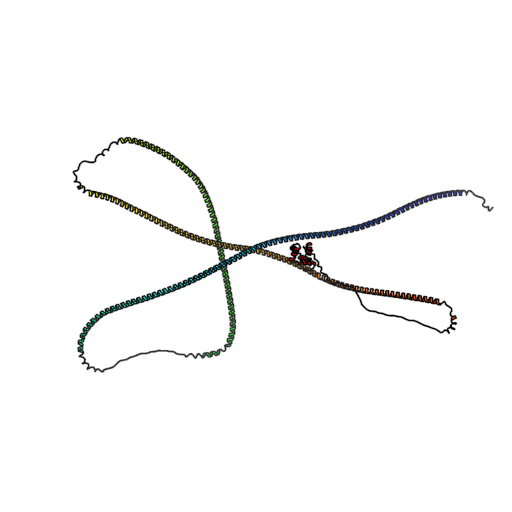8.62 287 VAL A N 1
ATOM 2291 C CA . VAL A 1 287 ? 47.235 -49.631 -173.176 1.00 58.62 287 VAL A CA 1
ATOM 2292 C C . VAL A 1 287 ? 46.521 -50.989 -173.131 1.00 58.62 287 VAL A C 1
ATOM 2294 O O . VAL A 1 287 ? 46.729 -51.829 -174.006 1.00 58.62 287 VAL A O 1
ATOM 2297 N N . HIS A 1 288 ? 45.625 -51.210 -172.165 1.00 49.03 288 HIS A N 1
ATOM 2298 C CA . HIS A 1 288 ? 44.954 -52.504 -171.992 1.00 49.03 288 HIS A CA 1
ATOM 2299 C C . HIS A 1 288 ? 43.762 -52.729 -172.934 1.00 49.03 288 HIS A C 1
ATOM 2301 O O . HIS A 1 288 ? 43.403 -53.879 -173.194 1.00 49.03 288 HIS A O 1
ATOM 2307 N N . ARG A 1 289 ? 43.193 -51.669 -173.526 1.00 52.28 289 ARG A N 1
ATOM 2308 C CA . ARG A 1 289 ? 42.072 -51.792 -174.477 1.00 52.28 289 ARG A CA 1
ATOM 2309 C C . ARG A 1 289 ? 42.475 -52.417 -175.824 1.00 52.28 289 ARG A C 1
ATOM 2311 O O . ARG A 1 289 ? 41.612 -52.940 -176.518 1.00 52.28 289 ARG A O 1
ATOM 2318 N N . GLY A 1 290 ? 43.763 -52.401 -176.183 1.00 55.81 290 GLY A N 1
ATOM 2319 C CA . GLY A 1 290 ? 44.259 -52.945 -177.457 1.00 55.81 290 GLY A CA 1
ATOM 2320 C C . GLY A 1 290 ? 44.552 -54.453 -177.474 1.00 55.81 290 GLY A C 1
ATOM 2321 O O . GLY A 1 290 ? 44.562 -55.048 -178.546 1.00 55.81 290 GLY A O 1
ATOM 2322 N N . ALA A 1 291 ? 44.792 -55.083 -176.317 1.00 53.22 291 ALA A N 1
ATOM 2323 C CA . ALA A 1 291 ? 45.257 -56.477 -176.251 1.00 53.22 291 ALA A CA 1
ATOM 2324 C C . ALA A 1 291 ? 44.127 -57.513 -176.085 1.00 53.22 291 ALA A C 1
ATOM 2326 O O . ALA A 1 291 ? 44.235 -58.633 -176.583 1.00 53.22 291 ALA A O 1
ATOM 2327 N N . LEU A 1 292 ? 43.029 -57.148 -175.412 1.00 54.72 292 LEU A N 1
ATOM 2328 C CA . LEU A 1 292 ? 41.893 -58.054 -175.169 1.00 54.72 292 LEU A CA 1
ATOM 2329 C C . LEU A 1 292 ? 41.224 -58.526 -176.471 1.00 54.72 292 LEU A C 1
ATOM 2331 O O . LEU A 1 292 ? 40.850 -59.692 -176.586 1.00 54.72 292 LEU A O 1
ATOM 2335 N N . GLN A 1 293 ? 41.182 -57.657 -177.485 1.00 54.38 293 GLN A N 1
ATOM 2336 C CA . GLN A 1 293 ? 40.500 -57.891 -178.762 1.00 54.38 293 GLN A CA 1
ATOM 2337 C C . GLN A 1 293 ? 41.130 -59.004 -179.634 1.00 54.38 293 GLN A C 1
ATOM 2339 O O . GLN A 1 293 ? 40.564 -59.362 -180.664 1.00 54.38 293 GLN A O 1
ATOM 2344 N N . GLN A 1 294 ? 42.282 -59.563 -179.237 1.00 49.31 294 GLN A N 1
ATOM 2345 C CA . GLN A 1 294 ? 42.923 -60.700 -179.916 1.00 49.31 294 GLN A CA 1
ATOM 2346 C C . GLN A 1 294 ? 42.704 -62.052 -179.215 1.00 49.31 294 GLN A C 1
ATOM 2348 O O . GLN A 1 294 ? 42.813 -63.088 -179.866 1.00 49.31 294 GLN A O 1
ATOM 2353 N N . PHE A 1 295 ? 42.366 -62.080 -177.919 1.00 53.12 295 PHE A N 1
ATOM 2354 C CA . PHE A 1 295 ? 42.166 -63.346 -177.197 1.00 53.12 295 PHE A CA 1
ATOM 2355 C C . PHE A 1 295 ? 40.752 -63.919 -177.360 1.00 53.12 295 PHE A C 1
ATOM 2357 O O . PHE A 1 295 ? 40.598 -65.140 -177.449 1.00 53.12 295 PHE A O 1
ATOM 2364 N N . GLU A 1 296 ? 39.732 -63.064 -177.481 1.00 57.12 296 GLU A N 1
ATOM 2365 C CA . GLU A 1 296 ? 38.322 -63.476 -177.614 1.00 57.12 296 GLU A CA 1
ATOM 2366 C C . GLU A 1 296 ? 38.035 -64.299 -178.887 1.00 57.12 296 GLU A C 1
ATOM 2368 O O . GLU A 1 296 ? 37.064 -65.048 -178.930 1.00 57.12 296 GLU A O 1
ATOM 2373 N N . GLN A 1 297 ? 38.909 -64.242 -179.899 1.00 49.91 297 GLN A N 1
ATOM 2374 C CA . GLN A 1 297 ? 38.789 -65.036 -181.130 1.00 49.91 297 GLN A CA 1
ATOM 2375 C C . GLN A 1 297 ? 39.335 -66.477 -181.023 1.00 49.91 297 GLN A C 1
ATOM 2377 O O . GLN A 1 297 ? 39.260 -67.210 -182.003 1.00 49.91 297 GLN A O 1
ATOM 2382 N N . SER A 1 298 ? 39.896 -66.902 -179.879 1.00 50.34 298 SER A N 1
ATOM 2383 C CA . SER A 1 298 ? 40.774 -68.095 -179.826 1.00 50.34 298 SER A CA 1
ATOM 2384 C C . SER A 1 298 ? 40.315 -69.285 -178.964 1.00 50.34 298 SER A C 1
ATOM 2386 O O . SER A 1 298 ? 40.954 -70.336 -179.012 1.00 50.34 298 SER A O 1
ATOM 2388 N N . LEU A 1 299 ? 39.243 -69.162 -178.167 1.00 49.31 299 LEU A N 1
ATOM 2389 C CA . LEU A 1 299 ? 38.832 -70.222 -177.221 1.00 49.31 299 LEU A CA 1
ATOM 2390 C C . LEU A 1 299 ? 37.394 -70.742 -177.371 1.00 49.31 299 LEU A C 1
ATOM 2392 O O . LEU A 1 299 ? 37.086 -71.782 -176.795 1.00 49.31 299 LEU A O 1
ATOM 2396 N N . VAL A 1 300 ? 36.560 -70.127 -178.216 1.00 58.22 300 VAL A N 1
ATOM 2397 C CA . VAL A 1 300 ? 35.221 -70.657 -178.568 1.00 58.22 300 VAL A CA 1
ATOM 2398 C C . VAL A 1 300 ? 35.315 -72.003 -179.314 1.00 58.22 300 VAL A C 1
ATOM 2400 O O . VAL A 1 300 ? 34.399 -72.815 -179.262 1.00 58.22 300 VAL A O 1
ATOM 2403 N N . GLU A 1 301 ? 36.461 -72.320 -179.928 1.00 53.41 301 GLU A N 1
ATOM 2404 C CA . GLU A 1 301 ? 36.728 -73.649 -180.506 1.00 53.41 301 GLU A CA 1
ATOM 2405 C C . GLU A 1 301 ? 36.952 -74.759 -179.454 1.00 53.41 301 GLU A C 1
ATOM 2407 O O . GLU A 1 301 ? 37.094 -75.931 -179.812 1.00 53.41 301 GLU A O 1
ATOM 2412 N N . ARG A 1 302 ? 37.016 -74.430 -178.153 1.00 50.09 302 ARG A N 1
ATOM 2413 C CA . ARG A 1 302 ? 37.463 -75.364 -177.103 1.00 50.09 302 ARG A CA 1
ATOM 2414 C C . ARG A 1 302 ? 36.346 -76.012 -176.278 1.00 50.09 302 ARG A C 1
ATOM 2416 O O . ARG A 1 302 ? 36.622 -77.003 -175.602 1.00 50.09 302 ARG A O 1
ATOM 2423 N N . ASP A 1 303 ? 35.102 -75.550 -176.405 1.00 53.03 303 ASP A N 1
ATOM 2424 C CA . ASP A 1 303 ? 33.932 -76.119 -175.707 1.00 53.03 303 ASP A CA 1
ATOM 2425 C C . ASP A 1 303 ? 33.575 -77.554 -176.154 1.00 53.03 303 ASP A C 1
ATOM 2427 O O . ASP A 1 303 ? 32.854 -78.273 -175.466 1.00 53.03 303 ASP A O 1
ATOM 2431 N N . GLY A 1 304 ? 34.103 -78.025 -177.288 1.00 51.53 304 GLY A N 1
ATOM 2432 C CA . GLY A 1 304 ? 33.683 -79.285 -177.909 1.00 51.53 304 GLY A CA 1
ATOM 2433 C C . GLY A 1 304 ? 34.266 -80.594 -177.352 1.00 51.53 304 GLY A C 1
ATOM 2434 O O . GLY A 1 304 ? 34.105 -81.610 -178.026 1.00 51.53 304 GLY A O 1
ATOM 2435 N N . ARG A 1 305 ? 35.009 -80.617 -176.225 1.00 40.66 305 ARG A N 1
ATOM 2436 C CA . ARG A 1 305 ? 35.792 -81.823 -175.826 1.00 40.66 305 ARG A CA 1
ATOM 2437 C C . ARG A 1 305 ? 35.852 -82.243 -174.351 1.00 40.66 305 ARG A C 1
ATOM 2439 O O . ARG A 1 305 ? 36.419 -83.298 -174.093 1.00 40.66 305 ARG A O 1
ATOM 2446 N N . ILE A 1 306 ? 35.321 -81.495 -173.378 1.00 43.91 306 ILE A N 1
ATOM 2447 C CA . ILE A 1 306 ? 35.436 -81.881 -171.945 1.00 43.91 306 ILE A CA 1
ATOM 2448 C C . ILE A 1 306 ? 34.064 -81.948 -171.249 1.00 43.91 306 ILE A C 1
ATOM 2450 O O . ILE A 1 306 ? 33.893 -81.559 -170.099 1.00 43.91 306 ILE A O 1
ATOM 2454 N N . SER A 1 307 ? 33.078 -82.518 -171.946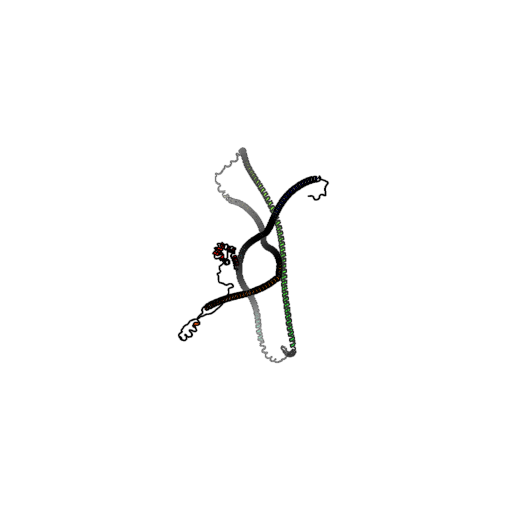 1.00 43.41 307 SER A N 1
ATOM 2455 C CA . SER A 1 307 ? 31.867 -83.087 -171.323 1.00 43.41 307 SER A CA 1
ATOM 2456 C C . SER A 1 307 ? 31.998 -84.596 -171.043 1.00 43.41 307 SER A C 1
ATOM 2458 O O . SER A 1 307 ? 31.064 -85.214 -170.542 1.00 43.41 307 SER A O 1
ATOM 2460 N N . GLU A 1 308 ? 33.157 -85.196 -171.335 1.00 39.12 308 GLU A N 1
ATOM 2461 C CA . GLU A 1 308 ? 33.429 -86.634 -171.162 1.00 39.12 308 GLU A CA 1
ATOM 2462 C C . GLU A 1 308 ? 34.015 -87.000 -169.780 1.00 39.12 308 GLU A C 1
ATOM 2464 O O . GLU A 1 308 ? 34.351 -88.157 -169.550 1.00 39.12 308 GLU A O 1
ATOM 2469 N N . PHE A 1 309 ? 34.118 -86.043 -168.845 1.00 39.75 309 PHE A N 1
ATOM 2470 C CA . PHE A 1 309 ? 34.708 -86.244 -167.510 1.00 39.75 309 PHE A CA 1
ATOM 2471 C C . PHE A 1 309 ? 33.879 -85.544 -166.407 1.00 39.75 309 PHE A C 1
ATOM 2473 O O . PHE A 1 309 ? 34.278 -84.522 -165.862 1.00 39.75 309 PHE A O 1
ATOM 2480 N N . ASN A 1 310 ? 32.655 -85.937 -166.055 1.00 31.73 310 ASN A N 1
ATOM 2481 C CA . ASN A 1 310 ? 32.011 -87.250 -166.080 1.00 31.73 310 ASN A CA 1
ATOM 2482 C C . ASN A 1 310 ? 32.799 -88.366 -165.354 1.00 31.73 310 ASN A C 1
ATOM 2484 O O . ASN A 1 310 ? 33.727 -88.959 -165.885 1.00 31.73 310 ASN A O 1
ATOM 2488 N N . MET A 1 311 ? 32.331 -88.703 -164.149 1.00 31.91 311 MET A N 1
ATOM 2489 C CA . MET A 1 311 ? 32.408 -90.047 -163.556 1.00 31.91 311 MET A CA 1
ATOM 2490 C C . MET A 1 311 ? 33.792 -90.674 -163.287 1.00 31.91 311 MET A C 1
ATOM 2492 O O . MET A 1 311 ? 34.145 -91.696 -163.873 1.00 31.91 311 MET A O 1
ATOM 2496 N N . SER A 1 312 ? 34.469 -90.214 -162.227 1.00 31.73 312 SER A N 1
ATOM 2497 C CA . SER A 1 312 ? 35.163 -91.152 -161.324 1.00 31.73 312 SER A CA 1
ATOM 2498 C C . SER A 1 312 ? 35.272 -90.639 -159.879 1.00 31.73 312 SER A C 1
ATOM 2500 O O . SER A 1 312 ? 36.030 -89.712 -159.626 1.00 31.73 312 SER A O 1
ATOM 2502 N N . ALA A 1 313 ? 34.536 -91.305 -158.971 1.00 30.59 313 ALA A N 1
ATOM 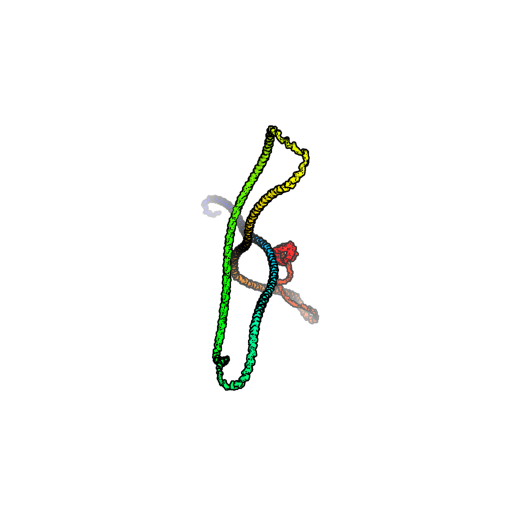2503 C CA . ALA A 1 313 ? 34.703 -91.403 -157.503 1.00 30.59 313 ALA A CA 1
ATOM 2504 C C . ALA A 1 313 ? 34.744 -90.098 -156.652 1.00 30.59 313 ALA A C 1
ATOM 2506 O O . ALA A 1 313 ? 35.455 -89.156 -156.962 1.00 30.59 313 ALA A O 1
ATOM 2507 N N . ILE A 1 314 ? 34.024 -89.916 -155.532 1.00 41.38 314 ILE A N 1
ATOM 2508 C CA . ILE A 1 314 ? 33.342 -90.805 -154.558 1.00 41.38 314 ILE A CA 1
ATOM 2509 C C . ILE A 1 314 ? 34.287 -91.687 -153.713 1.00 41.38 314 ILE A C 1
ATOM 2511 O O . ILE A 1 314 ? 34.542 -92.822 -154.104 1.00 41.38 314 ILE A O 1
ATOM 2515 N N . ALA A 1 315 ? 34.709 -91.206 -152.525 1.00 33.69 315 ALA A N 1
ATOM 2516 C CA . ALA A 1 315 ? 34.463 -91.834 -151.198 1.00 33.69 315 ALA A CA 1
ATOM 2517 C C . ALA A 1 315 ? 35.310 -91.232 -150.031 1.00 33.69 315 ALA A C 1
ATOM 2519 O O . ALA A 1 315 ? 36.461 -90.876 -150.251 1.00 33.69 315 ALA A O 1
ATOM 2520 N N . GLN A 1 316 ? 34.756 -91.267 -148.796 1.00 33.59 316 GLN A N 1
ATOM 2521 C CA . GLN A 1 316 ? 35.381 -91.046 -147.452 1.00 33.59 316 GLN A CA 1
ATOM 2522 C C . GLN A 1 316 ? 35.832 -89.605 -147.082 1.00 33.59 316 GLN A C 1
ATOM 2524 O O . GLN A 1 316 ? 36.336 -88.905 -147.953 1.00 33.59 316 GLN A O 1
ATOM 2529 N N . LEU A 1 317 ? 35.751 -89.065 -145.840 1.00 37.94 317 LEU A N 1
ATOM 2530 C CA . LEU A 1 317 ? 35.085 -89.304 -144.511 1.00 37.94 317 LEU A CA 1
ATOM 2531 C C . LEU A 1 317 ? 35.173 -87.935 -143.738 1.00 37.94 317 LEU A C 1
ATOM 2533 O O . LEU A 1 317 ? 36.078 -87.170 -144.066 1.00 37.94 317 LEU A O 1
ATOM 2537 N N . ASP A 1 318 ? 34.358 -87.439 -142.785 1.00 42.06 318 ASP A N 1
ATOM 2538 C CA . ASP A 1 318 ? 33.251 -87.872 -141.880 1.00 42.06 318 ASP A CA 1
ATOM 2539 C C . ASP A 1 318 ? 33.628 -88.265 -140.412 1.00 42.06 318 ASP A C 1
ATOM 2541 O O . ASP A 1 318 ? 34.756 -88.683 -140.163 1.00 42.06 318 ASP A O 1
ATOM 2545 N N . GLU A 1 319 ? 32.661 -88.133 -139.474 1.00 46.44 319 GLU A N 1
ATOM 2546 C CA . GLU A 1 319 ? 32.646 -88.445 -138.006 1.00 46.44 319 GLU A CA 1
ATOM 2547 C C . GLU A 1 319 ? 33.386 -87.476 -137.011 1.00 46.44 319 GLU A C 1
ATOM 2549 O O . GLU A 1 319 ? 34.342 -86.827 -137.420 1.00 46.44 319 GLU A O 1
ATOM 2554 N N . LEU A 1 320 ? 33.111 -87.286 -135.682 1.00 42.22 320 LEU A N 1
ATOM 2555 C CA . LEU A 1 320 ? 31.994 -87.432 -134.672 1.00 42.22 320 LEU A CA 1
ATOM 2556 C C . LEU A 1 320 ? 32.469 -86.889 -133.258 1.00 42.22 320 LEU A C 1
ATOM 2558 O O . LEU A 1 320 ? 33.647 -86.574 -133.143 1.00 42.22 320 LEU A O 1
ATOM 2562 N N . ARG A 1 321 ? 31.755 -86.812 -132.092 1.00 46.31 321 ARG A N 1
ATOM 2563 C CA . ARG A 1 321 ? 30.336 -86.575 -131.640 1.00 46.31 321 ARG A CA 1
ATOM 2564 C C . ARG A 1 321 ? 30.205 -86.552 -130.070 1.00 46.31 321 ARG A C 1
ATOM 2566 O O . ARG A 1 321 ? 30.535 -87.553 -129.447 1.00 46.31 321 ARG A O 1
ATOM 2573 N N . GLY A 1 322 ? 29.572 -85.532 -129.445 1.00 41.66 322 GLY A N 1
ATOM 2574 C CA . GLY A 1 322 ? 28.997 -85.562 -128.052 1.00 41.66 322 GLY A CA 1
ATOM 2575 C C . GLY A 1 322 ? 29.870 -85.022 -126.883 1.00 41.66 322 GLY A C 1
ATOM 2576 O O . GLY A 1 322 ? 31.041 -84.753 -127.116 1.00 41.66 322 GLY A O 1
ATOM 2577 N N . ALA A 1 323 ? 29.428 -84.839 -125.612 1.00 42.91 323 ALA A N 1
ATOM 2578 C CA . ALA A 1 323 ? 28.118 -84.820 -124.878 1.00 42.91 323 ALA A CA 1
ATOM 2579 C C . ALA A 1 323 ? 28.372 -84.273 -123.403 1.00 42.91 323 ALA A C 1
ATOM 2581 O O . ALA A 1 323 ? 29.490 -83.820 -123.184 1.00 42.91 323 ALA A O 1
ATOM 2582 N N . GLN A 1 324 ? 27.543 -84.227 -122.321 1.00 39.06 324 GLN A N 1
ATOM 2583 C CA . GLN A 1 324 ? 26.141 -84.587 -121.952 1.00 39.06 324 GLN A CA 1
ATOM 2584 C C . GLN A 1 324 ? 25.719 -84.013 -120.542 1.00 39.06 324 GLN A C 1
ATOM 2586 O O . GLN A 1 324 ? 26.572 -83.984 -119.664 1.00 39.06 324 GLN A O 1
ATOM 2591 N N . GLN A 1 325 ? 24.412 -83.744 -120.272 1.00 45.34 325 GLN A N 1
ATOM 2592 C CA . GLN A 1 325 ? 23.718 -83.762 -118.925 1.00 45.34 325 GLN A CA 1
ATOM 2593 C C . GLN A 1 325 ? 24.193 -82.778 -117.793 1.00 45.34 325 GLN A C 1
ATOM 2595 O O . GLN A 1 325 ? 25.097 -82.001 -118.061 1.00 45.34 325 GLN A O 1
ATOM 2600 N N . ALA A 1 326 ? 23.666 -82.633 -116.542 1.00 42.00 326 ALA A N 1
ATOM 2601 C CA . ALA A 1 326 ? 22.485 -83.038 -115.693 1.00 42.00 326 ALA A CA 1
ATOM 2602 C C . ALA A 1 326 ? 22.497 -82.174 -114.364 1.00 42.00 326 ALA A C 1
ATOM 2604 O O . ALA A 1 326 ? 23.507 -81.512 -114.152 1.00 42.00 326 ALA A O 1
ATOM 2605 N N . CYS A 1 327 ? 21.574 -82.116 -113.366 1.00 37.28 327 CYS A N 1
ATOM 2606 C CA . CYS A 1 327 ? 20.117 -82.370 -113.140 1.00 37.28 327 CYS A CA 1
ATOM 2607 C C . CYS A 1 327 ? 19.635 -81.658 -111.809 1.00 37.28 327 CYS A C 1
ATOM 2609 O O . CYS A 1 327 ? 20.390 -80.839 -111.291 1.00 37.28 327 CYS A O 1
ATOM 2611 N N . GLN A 1 328 ? 18.407 -81.878 -111.263 1.00 46.47 328 GLN A N 1
ATOM 2612 C CA . GLN A 1 328 ? 17.744 -80.985 -110.251 1.00 46.47 328 GLN A CA 1
ATOM 2613 C C . GLN A 1 328 ? 16.877 -81.650 -109.117 1.00 46.47 328 GLN A C 1
ATOM 2615 O O . GLN A 1 328 ? 16.542 -82.824 -109.228 1.00 46.47 328 GLN A O 1
ATOM 2620 N N . ALA A 1 329 ? 16.400 -80.821 -108.147 1.00 42.97 329 ALA A N 1
ATOM 2621 C CA . ALA A 1 329 ? 15.220 -80.946 -107.222 1.00 42.97 329 ALA A CA 1
ATOM 2622 C C . ALA A 1 329 ? 15.321 -81.627 -105.814 1.00 42.97 329 ALA A C 1
ATOM 2624 O O . ALA A 1 329 ? 16.153 -82.503 -105.607 1.00 42.97 329 ALA A O 1
ATOM 2625 N N . ALA A 1 330 ? 14.438 -81.220 -104.863 1.00 37.12 330 ALA A N 1
ATOM 2626 C CA . ALA A 1 330 ? 14.017 -81.926 -103.617 1.00 37.12 330 ALA A CA 1
ATOM 2627 C C . ALA A 1 330 ? 12.827 -81.222 -102.883 1.00 37.12 330 ALA A C 1
ATOM 2629 O O . ALA A 1 330 ? 12.765 -79.993 -102.893 1.00 37.12 330 ALA A O 1
ATOM 2630 N N . GLU A 1 331 ? 11.923 -81.966 -102.210 1.00 37.31 331 GLU A N 1
ATOM 2631 C CA . GLU A 1 331 ? 10.697 -81.456 -101.533 1.00 37.31 331 GLU A CA 1
ATOM 2632 C C . GLU A 1 331 ? 10.325 -82.176 -100.192 1.00 37.31 331 GLU A C 1
ATOM 2634 O O . GLU A 1 331 ? 11.035 -83.050 -99.704 1.00 37.31 331 GLU A O 1
ATOM 2639 N N . HIS A 1 332 ? 9.201 -81.744 -99.599 1.00 36.03 332 HIS A N 1
ATOM 2640 C CA . HIS A 1 332 ? 8.512 -82.051 -98.322 1.00 36.03 332 HIS A CA 1
ATOM 2641 C C . HIS A 1 332 ? 8.257 -83.543 -97.942 1.00 36.03 332 HIS A C 1
ATOM 2643 O O . HIS A 1 332 ? 8.027 -84.351 -98.835 1.00 36.03 332 HIS A O 1
ATOM 2649 N N . THR A 1 333 ? 8.160 -83.887 -96.631 1.00 43.00 333 THR A N 1
ATOM 2650 C CA . THR A 1 333 ? 7.127 -84.781 -95.983 1.00 43.00 333 THR A CA 1
ATOM 2651 C C . THR A 1 333 ? 7.468 -85.278 -94.552 1.00 43.00 333 THR A C 1
ATOM 2653 O O . THR A 1 333 ? 8.592 -85.696 -94.303 1.00 43.00 333 THR A O 1
ATOM 2656 N N . GLN A 1 334 ? 6.469 -85.315 -93.641 1.00 36.62 334 GLN A N 1
ATOM 2657 C CA . GLN A 1 334 ? 6.002 -86.470 -92.809 1.00 36.62 334 GLN A CA 1
ATOM 2658 C C . GLN A 1 334 ? 5.213 -86.032 -91.545 1.00 36.62 334 GLN A C 1
ATOM 2660 O O . GLN A 1 334 ? 5.543 -85.032 -90.916 1.00 36.62 334 GLN A O 1
ATOM 2665 N N . GLU A 1 335 ? 4.172 -86.793 -91.153 1.00 45.34 335 GLU A N 1
ATOM 2666 C CA . GLU A 1 335 ? 3.135 -86.333 -90.193 1.00 45.34 335 GLU A CA 1
ATOM 2667 C C . GLU A 1 335 ? 2.623 -87.406 -89.184 1.00 45.34 335 GLU A C 1
ATOM 2669 O O . GLU A 1 335 ? 1.488 -87.357 -88.720 1.00 45.34 335 GLU A O 1
ATOM 2674 N N . VAL A 1 336 ? 3.428 -88.419 -88.837 1.00 50.06 336 VAL A N 1
ATOM 2675 C CA . VAL A 1 336 ? 2.902 -89.716 -88.327 1.00 50.06 336 VAL A CA 1
ATOM 2676 C C . VAL A 1 336 ? 2.842 -89.877 -86.783 1.00 50.06 336 VAL A C 1
ATOM 2678 O O . VAL A 1 336 ? 2.206 -90.799 -86.285 1.00 50.06 336 VAL A O 1
ATOM 2681 N N . LEU A 1 337 ? 3.436 -88.983 -85.980 1.00 49.31 337 LEU A N 1
ATOM 2682 C CA . LEU A 1 337 ? 3.731 -89.234 -84.545 1.00 49.31 337 LEU A CA 1
ATOM 2683 C C . LEU A 1 337 ? 2.727 -88.673 -83.500 1.00 49.31 337 LEU A C 1
ATOM 2685 O O . LEU A 1 337 ? 3.141 -88.274 -82.410 1.00 49.31 337 LEU A O 1
ATOM 2689 N N . LYS A 1 338 ? 1.417 -88.593 -83.787 1.00 52.03 338 LYS A N 1
ATOM 2690 C CA . LYS A 1 338 ? 0.444 -87.933 -82.872 1.00 52.03 338 LYS A CA 1
ATOM 2691 C C . LYS A 1 338 ? -0.443 -88.843 -82.004 1.00 52.03 338 LYS A C 1
ATOM 2693 O O . LYS A 1 338 ? -0.766 -88.426 -80.893 1.00 52.03 338 LYS A O 1
ATOM 2698 N N . GLU A 1 339 ? -0.825 -90.048 -82.436 1.00 52.91 339 GLU A N 1
ATOM 2699 C CA . GLU A 1 339 ? -1.923 -90.781 -81.759 1.00 52.91 339 GLU A CA 1
ATOM 2700 C C . GLU A 1 339 ? -1.491 -91.616 -80.532 1.00 52.91 339 GLU A C 1
ATOM 2702 O O . GLU A 1 339 ? -2.260 -91.768 -79.583 1.00 52.91 339 GLU A O 1
ATOM 2707 N N . GLU A 1 340 ? -0.242 -92.093 -80.470 1.00 52.25 340 GLU A N 1
ATOM 2708 C CA . GLU A 1 340 ? 0.241 -92.951 -79.365 1.00 52.25 340 GLU A CA 1
ATOM 2709 C C . GLU A 1 340 ? 0.237 -92.245 -77.991 1.00 52.25 340 GLU A C 1
ATOM 2711 O O . GLU A 1 340 ? 0.124 -92.880 -76.943 1.00 52.25 340 GLU A O 1
ATOM 2716 N N . ASN A 1 341 ? 0.288 -90.909 -77.977 1.00 51.81 341 ASN A N 1
ATOM 2717 C CA . ASN A 1 341 ? 0.368 -90.089 -76.762 1.00 51.81 341 ASN A CA 1
ATOM 2718 C C . ASN A 1 341 ? -0.961 -89.932 -75.989 1.00 51.81 341 ASN A C 1
ATOM 2720 O O . ASN A 1 341 ? -1.018 -89.197 -74.993 1.00 51.81 341 ASN A O 1
ATOM 2724 N N . ARG A 1 342 ? -2.040 -90.575 -76.451 1.00 65.50 342 ARG A N 1
ATOM 2725 C CA . ARG A 1 342 ? -3.383 -90.464 -75.863 1.00 65.50 342 ARG A CA 1
ATOM 2726 C C . ARG A 1 342 ? -3.646 -91.492 -74.758 1.00 65.50 342 ARG A C 1
ATOM 2728 O O . ARG A 1 342 ? -4.144 -91.124 -73.699 1.00 65.50 342 ARG A O 1
ATOM 2735 N N . VAL A 1 343 ? -3.266 -92.751 -74.984 1.00 59.47 343 VAL A N 1
ATOM 2736 C CA . VAL A 1 343 ? -3.665 -93.907 -74.150 1.00 59.47 343 VAL A CA 1
ATOM 2737 C C . VAL A 1 343 ? -3.043 -93.884 -72.744 1.00 59.47 343 VAL A C 1
ATOM 2739 O O . VAL A 1 343 ? -3.646 -94.366 -71.790 1.00 59.47 343 VAL A O 1
ATOM 2742 N N . LEU A 1 344 ? -1.869 -93.267 -72.575 1.00 57.28 344 LEU A N 1
ATOM 2743 C CA . LEU A 1 344 ? -1.153 -93.222 -71.289 1.00 57.28 344 LEU A CA 1
ATOM 2744 C C . LEU A 1 344 ? -1.781 -92.298 -70.224 1.00 57.28 344 LEU A C 1
ATOM 2746 O O . LEU A 1 344 ? -1.310 -92.288 -69.088 1.00 57.28 344 LEU A O 1
ATOM 2750 N N . ARG A 1 345 ? -2.814 -91.509 -70.551 1.00 57.44 345 ARG A N 1
ATOM 2751 C CA . ARG A 1 345 ? -3.390 -90.516 -69.618 1.00 57.44 345 ARG A CA 1
ATOM 2752 C C . ARG A 1 345 ? -4.479 -91.093 -68.719 1.00 57.44 345 ARG A C 1
ATOM 2754 O O . ARG A 1 345 ? -4.517 -90.775 -67.533 1.00 57.44 345 ARG A O 1
ATOM 2761 N N . ASP A 1 346 ? -5.317 -91.975 -69.254 1.00 56.25 346 ASP A N 1
ATOM 2762 C CA . ASP A 1 346 ? -6.527 -92.435 -68.558 1.00 56.25 346 ASP A CA 1
ATOM 2763 C C . ASP A 1 346 ? -6.207 -93.338 -67.351 1.00 56.25 346 ASP A C 1
ATOM 2765 O O . ASP A 1 346 ? -6.952 -93.368 -66.372 1.00 56.25 346 ASP A O 1
ATOM 2769 N N . HIS A 1 347 ? -5.049 -94.008 -67.359 1.00 51.09 347 HIS A N 1
ATOM 2770 C CA . HIS A 1 347 ? -4.607 -94.874 -66.259 1.00 51.09 347 HIS A CA 1
ATOM 2771 C C . HIS A 1 347 ? -4.178 -94.101 -64.992 1.00 51.09 347 HIS A C 1
ATOM 2773 O O . HIS A 1 347 ? -4.124 -94.674 -63.907 1.00 51.09 347 HIS A O 1
ATOM 2779 N N . ILE A 1 348 ? -3.911 -92.792 -65.096 1.00 57.78 348 ILE A N 1
ATOM 2780 C CA . ILE A 1 348 ? -3.509 -91.941 -63.958 1.00 57.78 348 ILE A CA 1
ATOM 2781 C C . ILE A 1 348 ? -4.728 -91.507 -63.116 1.00 57.78 348 ILE A C 1
ATOM 2783 O O . ILE A 1 348 ? -4.590 -91.170 -61.939 1.00 57.78 348 ILE A O 1
ATOM 2787 N N . ALA A 1 349 ? -5.941 -91.549 -63.679 1.00 55.78 349 ALA A N 1
ATOM 2788 C CA . ALA A 1 349 ? -7.144 -91.038 -63.022 1.00 55.78 349 ALA A CA 1
ATOM 2789 C C . ALA A 1 349 ? -7.535 -91.810 -61.743 1.00 55.78 349 ALA A C 1
ATOM 2791 O O . ALA A 1 349 ? -8.022 -91.203 -60.787 1.00 55.78 349 ALA A O 1
ATOM 2792 N N . GLN A 1 350 ? -7.298 -93.126 -61.704 1.00 53.50 350 GLN A N 1
ATOM 2793 C CA . GLN A 1 350 ? -7.880 -94.042 -60.710 1.00 53.50 350 GLN A CA 1
ATOM 2794 C C . GLN A 1 350 ? -7.188 -94.050 -59.330 1.00 53.50 350 GLN A C 1
ATOM 2796 O O . GLN A 1 350 ? -7.704 -94.661 -58.401 1.00 53.50 350 GLN A O 1
ATOM 2801 N N . LEU A 1 351 ? -6.058 -93.355 -59.149 1.00 55.41 351 LEU A N 1
ATOM 2802 C CA . LEU A 1 351 ? -5.302 -93.344 -57.881 1.00 55.41 351 LEU A CA 1
ATOM 2803 C C . LEU A 1 351 ? -5.693 -92.214 -56.900 1.00 55.41 351 LEU A C 1
ATOM 2805 O O . LEU A 1 351 ? -5.069 -92.069 -55.850 1.00 55.41 351 LEU A O 1
ATOM 2809 N N . ASN A 1 352 ? -6.706 -91.400 -57.216 1.00 54.41 352 ASN A N 1
ATOM 2810 C CA . ASN A 1 352 ? -6.982 -90.141 -56.500 1.00 54.41 352 ASN A CA 1
ATOM 2811 C C . ASN A 1 352 ? -8.015 -90.221 -55.356 1.00 54.41 352 ASN A C 1
ATOM 2813 O O . ASN A 1 352 ? -8.269 -89.213 -54.697 1.00 54.41 352 ASN A O 1
ATOM 2817 N N . GLU A 1 353 ? -8.603 -91.386 -55.078 1.00 54.88 353 GLU A N 1
ATOM 2818 C CA . GLU A 1 353 ? -9.718 -91.504 -54.118 1.00 54.88 353 GLU A CA 1
ATOM 2819 C C . GLU A 1 353 ? -9.295 -91.301 -52.641 1.00 54.88 353 GLU A C 1
ATOM 2821 O O . GLU A 1 353 ? -10.107 -90.932 -51.796 1.00 54.88 353 GLU A O 1
ATOM 2826 N N . GLY A 1 354 ? -7.998 -91.424 -52.328 1.00 52.47 354 GLY A N 1
ATOM 2827 C CA . GLY A 1 354 ? -7.441 -91.229 -50.979 1.00 52.47 354 GLY A CA 1
ATOM 2828 C C . GLY A 1 354 ? -7.219 -89.774 -50.527 1.00 52.47 354 GLY A C 1
ATOM 2829 O O . GLY A 1 354 ? -6.558 -89.550 -49.513 1.00 52.47 354 GLY A O 1
ATOM 2830 N N . LEU A 1 355 ? -7.696 -88.765 -51.266 1.00 57.41 355 LEU A N 1
ATOM 2831 C CA . LEU A 1 355 ? -7.382 -87.352 -50.984 1.00 57.41 355 LEU A CA 1
ATOM 2832 C C . LEU A 1 355 ? -8.233 -86.705 -49.871 1.00 57.41 355 LEU A C 1
ATOM 2834 O O . LEU A 1 355 ? -7.760 -85.767 -49.226 1.00 57.41 355 LEU A O 1
ATOM 2838 N N . ALA A 1 356 ? -9.446 -87.205 -49.611 1.00 56.56 356 ALA A N 1
ATOM 2839 C CA . ALA A 1 356 ? -10.452 -86.519 -48.789 1.00 56.56 356 ALA A CA 1
ATOM 2840 C C . ALA A 1 356 ? -10.013 -86.214 -47.339 1.00 56.56 356 ALA A C 1
ATOM 2842 O O . ALA A 1 356 ? -10.269 -85.119 -46.829 1.00 56.56 356 ALA A O 1
ATOM 2843 N N . ASP A 1 357 ? -9.314 -87.136 -46.671 1.00 56.75 357 ASP A N 1
ATOM 2844 C CA . ASP A 1 357 ? -8.864 -86.921 -45.287 1.00 56.75 357 ASP A CA 1
ATOM 2845 C C . ASP A 1 357 ? -7.647 -85.986 -45.186 1.00 56.75 357 ASP A C 1
ATOM 2847 O O . ASP A 1 357 ? -7.451 -85.322 -44.162 1.00 56.75 357 ASP A O 1
ATOM 2851 N N . ARG A 1 358 ? -6.862 -85.843 -46.264 1.00 61.03 358 ARG A N 1
ATOM 2852 C CA . ARG A 1 358 ? -5.717 -84.921 -46.287 1.00 61.03 358 ARG A CA 1
ATOM 2853 C C . ARG A 1 358 ? -6.166 -83.459 -46.265 1.00 61.03 358 ARG A C 1
ATOM 2855 O O . ARG A 1 358 ? -5.500 -82.627 -45.650 1.00 61.03 358 ARG A O 1
ATOM 2862 N N . ASP A 1 359 ? -7.305 -83.148 -46.877 1.00 61.72 359 ASP A N 1
ATOM 2863 C CA . ASP A 1 359 ? -7.816 -81.776 -46.936 1.00 61.72 359 ASP A CA 1
ATOM 2864 C C . ASP A 1 359 ? -8.579 -81.357 -45.664 1.00 61.72 359 ASP A C 1
ATOM 2866 O O . ASP A 1 359 ? -8.577 -80.175 -45.316 1.00 61.72 359 ASP A O 1
ATOM 2870 N N . ARG A 1 360 ? -9.093 -82.310 -44.868 1.00 60.03 360 ARG A N 1
ATOM 2871 C CA . ARG A 1 360 ? -9.543 -82.037 -43.487 1.00 60.03 360 ARG A CA 1
ATOM 2872 C C . ARG A 1 360 ? -8.390 -81.590 -42.585 1.00 60.03 360 ARG A C 1
ATOM 2874 O O . ARG A 1 360 ? -8.512 -80.579 -41.897 1.00 60.03 360 ARG A O 1
ATOM 2881 N N . LEU A 1 361 ? -7.256 -82.296 -42.625 1.00 60.19 361 LEU A N 1
ATOM 2882 C CA . LEU A 1 361 ? -6.054 -81.898 -41.880 1.00 60.19 361 LEU A CA 1
ATOM 2883 C C . LEU A 1 361 ? -5.471 -80.571 -42.392 1.00 60.19 361 LEU A C 1
ATOM 2885 O O . LEU A 1 361 ? -5.021 -79.751 -41.591 1.00 60.19 361 LEU A O 1
ATOM 2889 N N . ARG A 1 362 ? -5.543 -80.314 -43.706 1.00 65.62 362 ARG A N 1
ATOM 2890 C CA . ARG A 1 362 ? -5.169 -79.019 -44.296 1.00 65.62 362 ARG A CA 1
ATOM 2891 C C . ARG A 1 362 ? -5.994 -77.867 -43.710 1.00 65.62 362 ARG A C 1
ATOM 2893 O O . ARG A 1 362 ? -5.411 -76.858 -43.327 1.00 65.62 362 ARG A O 1
ATOM 2900 N N . ALA A 1 363 ? -7.312 -78.031 -43.583 1.00 66.50 363 ALA A N 1
ATOM 2901 C CA . ALA A 1 363 ? -8.204 -76.997 -43.052 1.00 66.50 363 ALA A CA 1
ATOM 2902 C C . ALA A 1 363 ? -7.951 -76.666 -41.565 1.00 66.50 363 ALA A C 1
ATOM 2904 O O . ALA A 1 363 ? -8.073 -75.507 -41.170 1.00 66.50 363 ALA A O 1
ATOM 2905 N N . GLU A 1 364 ? -7.560 -77.643 -40.739 1.00 66.88 364 GLU A N 1
ATOM 2906 C CA . GLU A 1 364 ? -7.136 -77.391 -39.349 1.00 66.88 364 GLU A CA 1
ATOM 2907 C C . GLU A 1 364 ? -5.803 -76.625 -39.289 1.00 66.88 364 GLU A C 1
ATOM 2909 O O . GLU A 1 364 ? -5.680 -75.632 -38.568 1.00 66.88 364 GLU A O 1
ATOM 2914 N N . VAL A 1 365 ? -4.819 -77.020 -40.105 1.00 70.50 365 VAL A N 1
ATOM 2915 C CA . VAL A 1 365 ? -3.527 -76.316 -40.217 1.00 70.50 365 VAL A CA 1
ATOM 2916 C C . VAL A 1 365 ? -3.717 -74.878 -40.720 1.00 70.50 365 VAL A C 1
ATOM 2918 O O . VAL A 1 365 ? -3.047 -73.968 -40.238 1.00 70.50 365 VAL A O 1
ATOM 2921 N N . GLU A 1 366 ? -4.667 -74.637 -41.626 1.00 69.56 366 GLU A N 1
ATOM 2922 C CA . GLU A 1 366 ? -4.976 -73.301 -42.151 1.00 69.56 366 GLU A CA 1
ATOM 2923 C C . GLU A 1 366 ? -5.615 -72.369 -41.100 1.00 69.56 366 GLU A C 1
ATOM 2925 O O . GLU A 1 366 ? -5.387 -71.158 -41.122 1.00 69.56 366 GLU A O 1
ATOM 2930 N N . LYS A 1 367 ? -6.365 -72.910 -40.126 1.00 70.31 367 LYS A N 1
ATOM 2931 C CA . LYS A 1 367 ? -6.835 -72.134 -38.959 1.00 70.31 367 LYS A CA 1
ATOM 2932 C C . LYS A 1 367 ? -5.668 -71.724 -38.061 1.00 70.31 367 LYS A C 1
ATOM 2934 O O . LYS A 1 367 ? -5.607 -70.577 -37.626 1.00 70.31 367 LYS A O 1
ATOM 2939 N N . LEU A 1 368 ? -4.726 -72.638 -37.813 1.00 70.00 368 LEU A N 1
ATOM 2940 C CA . LEU A 1 368 ? -3.523 -72.354 -37.020 1.00 70.00 368 LEU A CA 1
ATOM 2941 C C . LEU A 1 368 ? -2.577 -71.369 -37.726 1.00 70.00 368 LEU A C 1
ATOM 2943 O O . LEU A 1 368 ? -1.954 -70.550 -37.051 1.00 70.00 368 LEU A O 1
ATOM 2947 N N . ALA A 1 369 ? -2.516 -71.390 -39.062 1.00 65.31 369 ALA A N 1
ATOM 2948 C CA . ALA A 1 369 ? -1.830 -70.366 -39.849 1.00 65.31 369 ALA A CA 1
ATOM 2949 C C . ALA A 1 369 ? -2.430 -68.977 -39.583 1.00 65.31 369 ALA A C 1
ATOM 2951 O O . ALA A 1 369 ? -1.717 -68.097 -39.118 1.00 65.31 369 ALA A O 1
ATOM 2952 N N . LYS A 1 370 ? -3.755 -68.817 -39.702 1.00 70.62 370 LYS A N 1
ATOM 2953 C CA . LYS A 1 370 ? -4.449 -67.535 -39.457 1.00 70.62 370 LYS A CA 1
ATOM 2954 C C . LYS A 1 370 ? -4.245 -66.977 -38.040 1.00 70.62 370 LYS A C 1
ATOM 2956 O O . LYS A 1 370 ? -4.225 -65.761 -37.859 1.00 70.62 370 LYS A O 1
ATOM 2961 N N . VAL A 1 371 ? -4.053 -67.837 -37.035 1.00 73.00 371 VAL A N 1
ATOM 2962 C CA . VAL A 1 371 ? -3.664 -67.410 -35.675 1.00 73.00 371 VAL A CA 1
ATOM 2963 C C . VAL A 1 371 ? -2.200 -66.955 -35.627 1.00 73.00 371 VAL A C 1
ATOM 2965 O O . VAL A 1 371 ? -1.917 -65.912 -35.041 1.00 73.00 371 VAL A O 1
ATOM 2968 N N . ARG A 1 372 ? -1.274 -67.678 -36.273 1.00 71.44 372 ARG A N 1
ATOM 2969 C CA . ARG A 1 372 ? 0.142 -67.281 -36.387 1.00 71.44 372 ARG A CA 1
ATOM 2970 C C . ARG A 1 372 ? 0.304 -65.954 -37.130 1.00 71.44 372 ARG A C 1
ATOM 2972 O O . ARG A 1 372 ? 1.017 -65.084 -36.645 1.00 71.44 372 ARG A O 1
ATOM 2979 N N . ASP A 1 373 ? -0.409 -65.772 -38.236 1.00 76.25 373 ASP A N 1
ATOM 2980 C CA . ASP A 1 373 ? -0.418 -64.532 -39.016 1.00 76.25 373 ASP A CA 1
ATOM 2981 C C . ASP A 1 373 ? -0.892 -63.350 -38.158 1.00 76.25 373 ASP A C 1
ATOM 2983 O O . ASP A 1 373 ? -0.339 -62.255 -38.235 1.00 76.25 373 ASP A O 1
ATOM 2987 N N . ARG A 1 374 ? -1.882 -63.574 -37.278 1.00 80.56 374 ARG A N 1
ATOM 2988 C CA . ARG A 1 374 ? -2.374 -62.545 -36.354 1.00 80.56 374 ARG A CA 1
ATOM 2989 C C . ARG A 1 374 ? -1.392 -62.232 -35.222 1.00 80.56 374 ARG A C 1
ATOM 2991 O O . ARG A 1 374 ? -1.337 -61.083 -34.793 1.00 80.56 374 ARG A O 1
ATOM 2998 N N . VAL A 1 375 ? -0.605 -63.209 -34.766 1.00 77.81 375 VAL A N 1
ATOM 2999 C CA . VAL A 1 375 ? 0.506 -62.978 -33.825 1.00 77.81 375 VAL A CA 1
ATOM 3000 C C . VAL A 1 375 ? 1.614 -62.169 -34.504 1.00 77.81 375 VAL A C 1
ATOM 3002 O O . VAL A 1 375 ? 1.973 -61.119 -33.983 1.00 77.81 375 VAL A O 1
ATOM 3005 N N . HIS A 1 376 ? 2.052 -62.549 -35.709 1.00 78.31 376 HIS A N 1
ATOM 3006 C CA . HIS A 1 376 ? 3.051 -61.784 -36.467 1.00 78.31 376 HIS A CA 1
ATOM 3007 C C . HIS A 1 376 ? 2.587 -60.359 -36.800 1.00 78.31 376 HIS A C 1
ATOM 3009 O O . HIS A 1 376 ? 3.385 -59.430 -36.721 1.00 78.31 376 HIS A O 1
ATOM 3015 N N . GLN A 1 377 ? 1.300 -60.145 -37.098 1.00 77.25 377 GLN A N 1
ATOM 3016 C CA . GLN A 1 377 ? 0.744 -58.793 -37.235 1.00 77.25 377 GLN A CA 1
ATOM 3017 C C . GLN A 1 377 ? 0.912 -57.967 -35.956 1.00 77.25 377 GLN A C 1
ATOM 3019 O O . GLN A 1 377 ? 1.306 -56.811 -36.051 1.00 77.25 377 GLN A O 1
ATOM 3024 N N . LEU A 1 378 ? 0.651 -58.544 -34.776 1.00 81.06 378 LEU A N 1
ATOM 3025 C CA . LEU A 1 378 ? 0.819 -57.858 -33.490 1.00 81.06 378 LEU A CA 1
ATOM 3026 C C . LEU A 1 378 ? 2.297 -57.629 -33.130 1.00 81.06 378 LEU A C 1
ATOM 3028 O O . LEU A 1 378 ? 2.629 -56.586 -32.575 1.00 81.06 378 LEU A O 1
ATOM 3032 N N . GLU A 1 379 ? 3.189 -58.557 -33.476 1.00 78.75 379 GLU A N 1
ATOM 3033 C CA . GLU A 1 379 ? 4.641 -58.417 -33.292 1.00 78.75 379 GLU A CA 1
ATOM 3034 C C . GLU A 1 379 ? 5.218 -57.299 -34.181 1.00 78.75 379 GLU A C 1
ATOM 3036 O O . GLU A 1 379 ? 5.991 -56.469 -33.700 1.00 78.75 379 GLU A O 1
ATOM 3041 N N . VAL A 1 380 ? 4.781 -57.208 -35.444 1.00 83.75 380 VAL A N 1
ATOM 3042 C CA . VAL A 1 380 ? 5.104 -56.089 -36.349 1.00 83.75 380 VAL A CA 1
ATOM 3043 C C . VAL A 1 380 ? 4.506 -54.779 -35.827 1.00 83.75 380 VAL A C 1
ATOM 3045 O O . VAL A 1 380 ? 5.227 -53.799 -35.677 1.00 83.75 380 VAL A O 1
ATOM 3048 N N . GLU A 1 381 ? 3.229 -54.769 -35.438 1.00 81.12 381 GLU A N 1
ATOM 3049 C CA . GLU A 1 381 ? 2.556 -53.600 -34.852 1.00 81.12 381 GLU A CA 1
ATOM 3050 C C . GLU A 1 381 ? 3.224 -53.078 -33.562 1.00 81.12 381 GLU A C 1
ATOM 3052 O O . GLU A 1 381 ? 3.124 -51.886 -33.251 1.00 81.12 381 GLU A O 1
ATOM 3057 N N . LEU A 1 382 ? 3.880 -53.943 -32.785 1.00 78.69 382 LEU A N 1
ATOM 3058 C CA . LEU A 1 382 ? 4.678 -53.555 -31.620 1.00 78.69 382 LEU A CA 1
ATOM 3059 C C . LEU A 1 382 ? 6.061 -53.042 -32.039 1.00 78.69 382 LEU A C 1
ATOM 3061 O O . LEU A 1 382 ? 6.461 -51.972 -31.584 1.00 78.69 382 LEU A O 1
ATOM 3065 N N . SER A 1 383 ? 6.747 -53.736 -32.952 1.00 81.19 383 SER A N 1
ATOM 3066 C CA . SER A 1 383 ? 8.026 -53.301 -33.533 1.00 81.19 383 SER A CA 1
ATOM 3067 C C . SER A 1 383 ? 7.928 -51.907 -34.166 1.00 81.19 383 SER A C 1
ATOM 3069 O O . SER A 1 383 ? 8.791 -51.060 -33.925 1.00 81.19 383 SER A O 1
ATOM 3071 N N . ASP A 1 384 ? 6.853 -51.629 -34.904 1.00 82.62 384 ASP A N 1
ATOM 3072 C CA . ASP A 1 384 ? 6.597 -50.340 -35.552 1.00 82.62 384 ASP A CA 1
ATOM 3073 C C . ASP A 1 384 ? 6.296 -49.233 -34.531 1.00 82.62 384 ASP A C 1
ATOM 3075 O O . ASP A 1 384 ? 6.793 -48.112 -34.665 1.00 82.62 384 ASP A O 1
ATOM 3079 N N . ARG A 1 385 ? 5.554 -49.540 -33.454 1.00 80.50 385 ARG A N 1
ATOM 3080 C CA . ARG A 1 385 ? 5.352 -48.600 -32.336 1.00 80.50 385 ARG A CA 1
ATOM 3081 C C . ARG A 1 385 ? 6.661 -48.318 -31.599 1.00 80.50 385 ARG A C 1
ATOM 3083 O O . ARG A 1 385 ? 6.965 -47.157 -31.336 1.00 80.50 385 ARG A O 1
ATOM 3090 N N . GLU A 1 386 ? 7.482 -49.329 -31.319 1.00 79.12 386 GLU A N 1
ATOM 3091 C CA . GLU A 1 386 ? 8.816 -49.111 -30.751 1.00 79.12 386 GLU A CA 1
ATOM 3092 C C . GLU A 1 386 ? 9.734 -48.327 -31.702 1.00 79.12 386 GLU A C 1
ATOM 3094 O O . GLU A 1 386 ? 10.529 -47.506 -31.247 1.00 79.12 386 GLU A O 1
ATOM 3099 N N . ALA A 1 387 ? 9.655 -48.555 -33.016 1.00 76.50 387 ALA A N 1
ATOM 3100 C CA . ALA A 1 387 ? 10.409 -47.800 -34.014 1.00 76.50 387 ALA A CA 1
ATOM 3101 C C . ALA A 1 387 ? 9.974 -46.326 -34.045 1.00 76.50 387 ALA A C 1
ATOM 3103 O O . ALA A 1 387 ? 10.833 -45.443 -34.028 1.00 76.50 387 ALA A O 1
ATOM 3104 N N . ALA A 1 388 ? 8.667 -46.052 -33.986 1.00 79.44 388 ALA A N 1
ATOM 3105 C CA . ALA A 1 388 ? 8.126 -44.702 -33.854 1.00 79.44 388 ALA A CA 1
ATOM 3106 C C . ALA A 1 388 ? 8.583 -44.031 -32.546 1.00 79.44 388 ALA A C 1
ATOM 3108 O O . ALA A 1 388 ? 9.080 -42.904 -32.577 1.00 79.44 388 ALA A O 1
ATOM 3109 N N . HIS A 1 389 ? 8.520 -44.732 -31.407 1.00 78.69 389 HIS A N 1
ATOM 3110 C CA . HIS A 1 389 ? 9.009 -44.211 -30.127 1.00 78.69 389 HIS A CA 1
ATOM 3111 C C . HIS A 1 389 ? 10.522 -43.937 -30.147 1.00 78.69 389 HIS A C 1
ATOM 3113 O O . HIS A 1 389 ? 10.943 -42.847 -29.756 1.00 78.69 389 HIS A O 1
ATOM 3119 N N . ARG A 1 390 ? 11.340 -44.849 -30.696 1.00 82.44 390 ARG A N 1
ATOM 3120 C CA . ARG A 1 390 ? 12.781 -44.630 -30.937 1.00 82.44 390 ARG A CA 1
ATOM 3121 C C . ARG A 1 390 ? 13.038 -43.445 -31.881 1.00 82.44 390 ARG A C 1
ATOM 3123 O O . ARG A 1 390 ? 14.015 -42.724 -31.689 1.00 82.44 390 ARG A O 1
ATOM 3130 N N . GLY A 1 391 ? 12.156 -43.201 -32.852 1.00 83.75 391 GLY A N 1
ATOM 3131 C CA . GLY A 1 391 ? 12.161 -42.003 -33.696 1.00 83.75 391 GLY A CA 1
ATOM 3132 C C . GLY A 1 391 ? 11.915 -40.718 -32.900 1.00 83.75 391 GLY A C 1
ATOM 3133 O O . GLY A 1 391 ? 12.723 -39.794 -32.973 1.00 83.75 391 GLY A O 1
ATOM 3134 N N . THR A 1 392 ? 10.858 -40.678 -32.083 1.00 82.12 392 THR A N 1
ATOM 3135 C CA . THR A 1 392 ? 10.549 -39.507 -31.239 1.00 82.12 392 THR A CA 1
ATOM 3136 C C . THR A 1 392 ? 11.632 -39.226 -30.195 1.00 82.12 392 THR A C 1
ATOM 3138 O O . THR A 1 392 ? 11.990 -38.070 -29.993 1.00 82.12 392 THR A O 1
ATOM 3141 N N . LEU A 1 393 ? 12.228 -40.259 -29.587 1.00 82.19 393 LEU A N 1
ATOM 3142 C CA . LEU A 1 393 ? 13.353 -40.097 -28.660 1.00 82.19 393 LEU A CA 1
ATOM 3143 C C . LEU A 1 393 ? 14.564 -39.465 -29.354 1.00 82.19 393 LEU A C 1
ATOM 3145 O O . LEU A 1 393 ? 15.087 -38.476 -28.851 1.00 82.19 393 LEU A O 1
ATOM 3149 N N . LYS A 1 394 ? 14.932 -39.929 -30.557 1.00 81.38 394 LYS A N 1
ATOM 3150 C CA . LYS A 1 394 ? 16.002 -39.301 -31.352 1.00 81.38 394 LYS A CA 1
ATOM 3151 C C . LYS A 1 394 ? 15.702 -37.848 -31.726 1.00 81.38 394 LYS A C 1
ATOM 3153 O O . LYS A 1 394 ? 16.620 -37.035 -31.759 1.00 81.38 394 LYS A O 1
ATOM 3158 N N . GLN A 1 395 ? 14.441 -37.494 -31.980 1.00 81.31 395 GLN A N 1
ATOM 3159 C CA . GLN A 1 395 ? 14.041 -36.099 -32.210 1.00 81.31 395 GLN A CA 1
ATOM 3160 C C . GLN A 1 395 ? 14.196 -35.247 -30.939 1.00 81.31 395 GLN A C 1
ATOM 3162 O O . GLN A 1 395 ? 14.704 -34.128 -31.014 1.00 81.31 395 GLN A O 1
ATOM 3167 N N . PHE A 1 396 ? 13.842 -35.777 -29.762 1.00 79.00 396 PHE A N 1
ATOM 3168 C CA . PHE A 1 396 ? 14.093 -35.094 -28.490 1.00 79.00 396 PHE A CA 1
ATOM 3169 C C . PHE A 1 396 ? 15.595 -34.943 -28.203 1.00 79.00 396 PHE A C 1
ATOM 3171 O O . PHE A 1 396 ? 16.029 -33.829 -27.913 1.00 79.00 396 PHE A O 1
ATOM 3178 N N . GLU A 1 397 ? 16.397 -35.998 -28.368 1.00 86.12 397 GLU A N 1
ATOM 3179 C CA . GLU A 1 397 ? 17.865 -35.966 -28.241 1.00 86.12 397 GLU A CA 1
ATOM 3180 C C . GLU A 1 397 ? 18.498 -34.924 -29.177 1.00 86.12 397 GLU A C 1
ATOM 3182 O O . GLU A 1 397 ? 19.342 -34.136 -28.752 1.00 86.12 397 GLU A O 1
ATOM 3187 N N . GLN A 1 398 ? 18.047 -34.852 -30.435 1.00 82.75 398 GLN A N 1
ATOM 3188 C CA . GLN A 1 398 ? 18.477 -33.826 -31.389 1.00 82.75 398 GLN A CA 1
ATOM 3189 C C . GLN A 1 398 ? 18.083 -32.415 -30.931 1.00 82.75 398 GLN A C 1
ATOM 3191 O O . GLN A 1 398 ? 18.915 -31.512 -31.000 1.00 82.75 398 GLN A O 1
ATOM 3196 N N . SER A 1 399 ? 16.866 -32.220 -30.409 1.00 83.94 399 SER A N 1
ATOM 3197 C CA . SER A 1 399 ? 16.409 -30.916 -29.902 1.00 83.94 399 SER A CA 1
ATOM 3198 C C . SER A 1 399 ? 17.171 -30.446 -28.654 1.00 83.94 399 SER A C 1
ATOM 3200 O O . SER A 1 399 ? 17.403 -29.247 -28.487 1.00 83.94 399 SER A O 1
ATOM 3202 N N . LEU A 1 400 ? 17.605 -31.380 -27.800 1.00 82.19 400 LEU A N 1
ATOM 3203 C CA . LEU A 1 400 ? 18.464 -31.103 -26.647 1.00 82.19 400 LEU A CA 1
ATOM 3204 C C . LEU A 1 400 ? 19.879 -30.754 -27.115 1.00 82.19 400 LEU A C 1
ATOM 3206 O O . LEU A 1 400 ? 20.352 -29.662 -26.826 1.00 82.19 400 LEU A O 1
ATOM 3210 N N . ALA A 1 401 ? 20.485 -31.575 -27.975 1.00 80.50 401 ALA A N 1
ATOM 3211 C CA . ALA A 1 401 ? 21.797 -31.286 -28.549 1.00 80.50 401 ALA A CA 1
ATOM 3212 C C . ALA A 1 401 ? 21.824 -29.997 -29.400 1.00 80.50 401 ALA A C 1
ATOM 3214 O O . ALA A 1 401 ? 22.890 -29.424 -29.629 1.00 80.50 401 ALA A O 1
ATOM 3215 N N . GLU A 1 402 ? 20.691 -29.523 -29.925 1.00 81.88 402 GLU A N 1
ATOM 3216 C CA . GLU A 1 402 ? 20.601 -28.199 -30.552 1.00 81.88 402 GLU A CA 1
ATOM 3217 C C . GLU A 1 402 ? 20.457 -27.071 -29.519 1.00 81.88 402 GLU A C 1
ATOM 3219 O O . GLU A 1 402 ? 21.098 -26.029 -29.668 1.00 81.88 402 GLU A O 1
ATOM 3224 N N . ARG A 1 403 ? 19.685 -27.274 -28.441 1.00 81.44 403 ARG A N 1
ATOM 3225 C CA . ARG A 1 403 ? 19.639 -26.348 -27.296 1.00 81.44 403 ARG A CA 1
ATOM 3226 C C . ARG A 1 403 ? 21.014 -26.165 -26.664 1.00 81.44 403 ARG A C 1
ATOM 3228 O O . ARG A 1 403 ? 21.425 -25.024 -26.495 1.00 81.44 403 ARG A O 1
ATOM 3235 N N . ASP A 1 404 ? 21.747 -27.243 -26.415 1.00 84.00 404 ASP A N 1
ATOM 3236 C CA . ASP A 1 404 ? 23.080 -27.195 -25.808 1.00 84.00 404 ASP A CA 1
ATOM 3237 C C . ASP A 1 404 ? 24.065 -26.424 -26.701 1.00 84.00 404 ASP A C 1
ATOM 3239 O O . ASP A 1 404 ? 24.759 -25.526 -26.233 1.00 84.00 404 ASP A O 1
ATOM 3243 N N . ARG A 1 405 ? 24.044 -26.658 -28.024 1.00 83.75 405 ARG A N 1
ATOM 3244 C CA . ARG A 1 405 ? 24.826 -25.861 -28.992 1.00 83.75 405 ARG A CA 1
ATOM 3245 C C . ARG A 1 405 ? 24.432 -24.381 -29.004 1.00 83.75 405 ARG A C 1
ATOM 3247 O O . ARG A 1 405 ? 25.301 -23.527 -29.168 1.00 83.75 405 ARG A O 1
ATOM 3254 N N . ARG A 1 406 ? 23.141 -24.059 -28.855 1.00 82.12 406 ARG A N 1
ATOM 3255 C CA . ARG A 1 406 ? 22.655 -22.670 -28.755 1.00 82.12 406 ARG A CA 1
ATOM 3256 C C . ARG A 1 406 ? 23.100 -22.015 -27.440 1.00 82.12 406 ARG A C 1
ATOM 3258 O O . ARG A 1 406 ? 23.481 -20.850 -27.480 1.00 82.12 406 ARG A O 1
ATOM 3265 N N . ILE A 1 407 ? 23.116 -22.758 -26.330 1.00 80.00 407 ILE A N 1
ATOM 3266 C CA . ILE A 1 407 ? 23.627 -22.313 -25.023 1.00 80.00 407 ILE A CA 1
ATOM 3267 C C . ILE A 1 407 ? 25.133 -22.052 -25.115 1.00 80.00 407 ILE A C 1
ATOM 3269 O O . ILE A 1 407 ? 25.540 -20.911 -24.940 1.00 80.00 407 ILE A O 1
ATOM 3273 N N . SER A 1 408 ? 25.949 -23.017 -25.555 1.00 80.94 408 SER A N 1
ATOM 3274 C CA . SER A 1 408 ? 27.398 -22.802 -25.704 1.00 80.94 408 SER A CA 1
ATOM 3275 C C . SER A 1 408 ? 27.740 -21.660 -26.671 1.00 80.94 408 SER A C 1
ATOM 3277 O O . SER A 1 408 ? 28.707 -20.936 -26.450 1.00 80.94 408 SER A O 1
ATOM 3279 N N . LYS A 1 409 ? 26.940 -21.438 -27.726 1.00 79.19 409 LYS A N 1
ATOM 3280 C CA . LYS A 1 409 ? 27.102 -20.268 -28.606 1.00 79.19 409 LYS A CA 1
ATOM 3281 C C . LYS A 1 409 ? 26.734 -18.952 -27.907 1.00 79.19 409 LYS A C 1
ATOM 3283 O O . LYS A 1 409 ? 27.359 -17.932 -28.188 1.00 79.19 409 LYS A O 1
ATOM 3288 N N . PHE A 1 410 ? 25.749 -18.957 -27.012 1.00 79.38 410 PHE A N 1
ATOM 3289 C CA . PHE A 1 410 ? 25.428 -17.806 -26.168 1.00 79.38 410 PHE A CA 1
ATOM 3290 C C . PHE A 1 410 ? 26.548 -17.532 -25.155 1.00 79.38 410 PHE A C 1
ATOM 3292 O O . PHE A 1 410 ? 26.970 -16.387 -25.036 1.00 79.38 410 PHE A O 1
ATOM 3299 N N . ASP A 1 411 ? 27.101 -18.568 -24.522 1.00 81.69 411 ASP A N 1
ATOM 3300 C CA . ASP A 1 411 ? 28.212 -18.455 -23.569 1.00 81.69 411 ASP A CA 1
ATOM 3301 C C . ASP A 1 411 ? 29.492 -17.930 -24.242 1.00 81.69 411 ASP A C 1
ATOM 3303 O O . ASP A 1 411 ? 30.130 -17.011 -23.733 1.00 81.69 411 ASP A O 1
ATOM 3307 N N . MET A 1 412 ? 29.837 -18.437 -25.435 1.00 77.12 412 MET A N 1
ATOM 3308 C CA . MET A 1 412 ? 30.956 -17.913 -26.233 1.00 77.12 412 MET A CA 1
ATOM 3309 C C . MET A 1 412 ? 30.729 -16.460 -26.671 1.00 77.12 412 MET A C 1
ATOM 3311 O O . MET A 1 412 ? 31.666 -15.663 -26.658 1.00 77.12 412 MET A O 1
ATOM 3315 N N . ASN A 1 413 ? 29.495 -16.089 -27.030 1.00 77.00 413 ASN A N 1
ATOM 3316 C CA . ASN A 1 413 ? 29.158 -14.697 -27.326 1.00 77.00 413 ASN A CA 1
ATOM 3317 C C . ASN A 1 413 ? 29.259 -13.811 -26.074 1.00 77.00 413 ASN A C 1
ATOM 3319 O O . ASN A 1 413 ? 29.736 -12.685 -26.177 1.00 77.00 413 ASN A O 1
ATOM 3323 N N . ALA A 1 414 ? 28.838 -14.296 -24.903 1.00 74.06 414 ALA A N 1
ATOM 3324 C CA . ALA A 1 414 ? 28.942 -13.571 -23.641 1.00 74.06 414 ALA A CA 1
ATOM 3325 C C . ALA A 1 414 ? 30.410 -13.351 -23.243 1.00 74.06 414 ALA A C 1
ATOM 3327 O O . ALA A 1 414 ? 30.774 -12.223 -22.920 1.00 74.06 414 ALA A O 1
ATOM 3328 N N . ALA A 1 415 ? 31.257 -14.379 -23.369 1.00 73.31 415 ALA A N 1
ATOM 3329 C CA . ALA A 1 415 ? 32.703 -14.276 -23.168 1.00 73.31 415 ALA A CA 1
ATOM 3330 C C . ALA A 1 415 ? 33.332 -13.228 -24.107 1.00 73.31 415 ALA A C 1
ATOM 3332 O O . ALA A 1 415 ? 33.966 -12.280 -23.646 1.00 73.31 415 ALA A O 1
ATOM 3333 N N . ALA A 1 416 ? 33.043 -13.306 -25.411 1.00 75.19 416 ALA A N 1
ATOM 3334 C CA . ALA A 1 416 ? 33.540 -12.340 -26.391 1.00 75.19 416 ALA A CA 1
ATOM 3335 C C . ALA A 1 416 ? 33.024 -10.902 -26.162 1.00 75.19 416 ALA A C 1
ATOM 3337 O O . ALA A 1 416 ? 33.672 -9.943 -26.581 1.00 75.19 416 ALA A O 1
ATOM 3338 N N . GLN A 1 417 ? 31.871 -10.723 -25.507 1.00 70.50 417 GLN A N 1
ATOM 3339 C CA . GLN A 1 417 ? 31.390 -9.405 -25.076 1.00 70.50 417 GLN A CA 1
ATOM 3340 C C . GLN A 1 417 ? 32.081 -8.930 -23.790 1.00 70.50 417 GLN A C 1
ATOM 3342 O O . GLN A 1 417 ? 32.380 -7.743 -23.683 1.00 70.50 417 GLN A O 1
ATOM 3347 N N . THR A 1 418 ? 32.394 -9.815 -22.834 1.00 75.50 418 THR A N 1
ATOM 3348 C CA . THR A 1 418 ? 33.201 -9.438 -21.659 1.00 75.50 418 THR A CA 1
ATOM 3349 C C . THR A 1 418 ? 34.638 -9.085 -22.029 1.00 75.50 418 THR A C 1
ATOM 3351 O O . THR A 1 418 ? 35.168 -8.125 -21.473 1.00 75.50 418 THR A O 1
ATOM 3354 N N . ASP A 1 419 ? 35.232 -9.771 -23.008 1.00 78.50 419 ASP A N 1
ATOM 3355 C CA . ASP A 1 419 ? 36.574 -9.463 -23.512 1.00 78.50 419 ASP A CA 1
ATOM 3356 C C . ASP A 1 419 ? 36.594 -8.085 -24.191 1.00 78.50 419 ASP A C 1
ATOM 3358 O O . ASP A 1 419 ? 37.372 -7.218 -23.800 1.00 78.50 419 ASP A O 1
ATOM 3362 N N . LYS A 1 420 ? 35.647 -7.813 -25.102 1.00 77.19 420 LYS A N 1
ATOM 3363 C CA . LYS A 1 420 ? 35.479 -6.484 -25.725 1.00 77.19 420 LYS A CA 1
ATOM 3364 C C . LYS A 1 420 ? 35.195 -5.372 -24.718 1.00 77.19 420 LYS A C 1
ATOM 3366 O O . LYS A 1 420 ? 35.666 -4.250 -24.886 1.00 77.19 420 LYS A O 1
ATOM 3371 N N . LEU A 1 421 ? 34.429 -5.657 -23.666 1.00 75.88 421 LEU A N 1
ATOM 3372 C CA . LEU A 1 421 ? 34.167 -4.697 -22.594 1.00 75.88 421 LEU A CA 1
ATOM 3373 C C . LEU A 1 421 ? 35.434 -4.442 -21.761 1.00 75.88 421 LEU A C 1
ATOM 3375 O O . LEU A 1 421 ? 35.655 -3.313 -21.323 1.00 75.88 421 LEU A O 1
ATOM 3379 N N . HIS A 1 422 ? 36.301 -5.444 -21.596 1.00 79.12 422 HIS A N 1
ATOM 3380 C CA . HIS A 1 422 ? 37.611 -5.280 -20.974 1.00 79.12 422 HIS A CA 1
ATOM 3381 C C . HIS A 1 422 ? 38.575 -4.470 -21.858 1.00 79.12 422 HIS A C 1
ATOM 3383 O O . HIS A 1 422 ? 39.202 -3.535 -21.361 1.00 79.12 422 HIS A O 1
ATOM 3389 N N . GLU A 1 423 ? 38.637 -4.748 -23.163 1.00 80.38 423 GLU A N 1
ATOM 3390 C CA . GLU A 1 423 ? 39.390 -3.955 -24.149 1.00 80.38 423 GLU A CA 1
ATOM 3391 C C . GLU A 1 423 ? 38.921 -2.492 -24.165 1.00 80.38 423 GLU A C 1
ATOM 3393 O O . GLU A 1 423 ? 39.741 -1.580 -24.063 1.00 80.38 423 GLU A O 1
ATOM 3398 N N . ALA A 1 424 ? 37.606 -2.249 -24.186 1.00 71.31 424 ALA A N 1
ATOM 3399 C CA . ALA A 1 424 ? 37.035 -0.906 -24.108 1.00 71.31 424 ALA A CA 1
ATOM 3400 C C . ALA A 1 424 ? 37.387 -0.196 -22.786 1.00 71.31 424 ALA A C 1
ATOM 3402 O O . ALA A 1 424 ? 37.741 0.982 -22.797 1.00 71.31 424 ALA A O 1
ATOM 3403 N N . GLN A 1 425 ? 37.365 -0.901 -21.648 1.00 78.25 425 GLN A N 1
ATOM 3404 C CA . GLN A 1 425 ? 37.814 -0.344 -20.365 1.00 78.25 425 GLN A CA 1
ATOM 3405 C C . GLN A 1 425 ? 39.315 -0.020 -20.348 1.00 78.25 425 GLN A C 1
ATOM 3407 O O . GLN A 1 425 ? 39.707 0.983 -19.750 1.00 78.25 425 GLN A O 1
ATOM 3412 N N . GLN A 1 426 ? 40.162 -0.830 -20.990 1.00 78.75 426 GLN A N 1
ATOM 3413 C CA . GLN A 1 426 ? 41.583 -0.512 -21.149 1.00 78.75 426 GLN A CA 1
ATOM 3414 C C . GLN A 1 426 ? 41.776 0.714 -22.054 1.00 78.75 426 GLN A C 1
ATOM 3416 O O . GLN A 1 426 ? 42.493 1.637 -21.669 1.00 78.75 426 GLN A O 1
ATOM 3421 N N . ALA A 1 427 ? 41.071 0.780 -23.188 1.00 75.81 427 ALA A N 1
ATOM 3422 C CA . ALA A 1 427 ? 41.099 1.921 -24.099 1.00 75.81 427 ALA A CA 1
ATOM 3423 C C . ALA A 1 427 ? 40.679 3.225 -23.396 1.00 75.81 427 ALA A C 1
ATOM 3425 O O . ALA A 1 427 ? 41.401 4.222 -23.476 1.00 75.81 427 ALA A O 1
ATOM 3426 N N . CYS A 1 428 ? 39.584 3.209 -22.623 1.00 72.06 428 CYS A N 1
ATOM 3427 C CA . CYS A 1 428 ? 39.166 4.349 -21.801 1.00 72.06 428 CYS A CA 1
ATOM 3428 C C . CYS A 1 428 ? 40.263 4.790 -20.821 1.00 72.06 428 CYS A C 1
ATOM 3430 O O . CYS A 1 428 ? 40.591 5.971 -20.799 1.00 72.06 428 CYS A O 1
ATOM 3432 N N . ARG A 1 429 ? 40.903 3.864 -20.092 1.00 76.19 429 ARG A N 1
ATOM 3433 C CA . ARG A 1 429 ? 42.010 4.203 -19.174 1.00 76.19 429 ARG A CA 1
ATOM 3434 C C . ARG A 1 429 ? 43.212 4.811 -19.897 1.00 76.19 429 ARG A C 1
ATOM 3436 O O . ARG A 1 429 ? 43.814 5.750 -19.384 1.00 76.19 429 ARG A O 1
ATOM 3443 N N . THR A 1 430 ? 43.559 4.322 -21.090 1.00 78.81 430 THR A N 1
ATOM 3444 C CA . THR A 1 430 ? 44.637 4.932 -21.890 1.00 78.81 430 THR A CA 1
ATOM 3445 C C . THR A 1 430 ? 44.258 6.316 -22.423 1.00 78.81 430 THR A C 1
ATOM 3447 O O . THR A 1 430 ? 45.111 7.198 -22.479 1.00 78.81 430 THR A O 1
ATOM 3450 N N . ALA A 1 431 ? 42.980 6.551 -22.740 1.00 72.31 431 ALA A N 1
ATOM 3451 C CA . ALA A 1 431 ? 42.477 7.864 -23.136 1.00 72.31 431 ALA A CA 1
ATOM 3452 C C . ALA A 1 431 ? 42.430 8.851 -21.953 1.00 72.31 431 ALA A C 1
ATOM 3454 O O . ALA A 1 431 ? 42.781 10.014 -22.125 1.00 72.31 431 ALA A O 1
ATOM 3455 N N . GLU A 1 432 ? 42.070 8.394 -20.750 1.00 76.81 432 GLU A N 1
ATOM 3456 C CA . GLU A 1 432 ? 42.150 9.171 -19.503 1.00 76.81 432 GLU A CA 1
ATOM 3457 C C . GLU A 1 432 ? 43.604 9.562 -19.192 1.00 76.81 432 GLU A C 1
ATOM 3459 O O . GLU A 1 432 ? 43.891 10.732 -18.952 1.00 76.81 432 GLU A O 1
ATOM 3464 N N . GLN A 1 433 ? 44.547 8.616 -19.291 1.00 78.31 433 GLN A N 1
ATOM 3465 C CA . GLN A 1 433 ? 45.982 8.884 -19.127 1.00 78.31 433 GLN A CA 1
ATOM 3466 C C . GLN A 1 433 ? 46.507 9.888 -20.165 1.00 78.31 433 GLN A C 1
ATOM 3468 O O . GLN A 1 433 ? 47.200 10.837 -19.800 1.00 78.31 433 GLN A O 1
ATOM 3473 N N . ALA A 1 434 ? 46.135 9.734 -21.439 1.00 74.31 434 ALA A N 1
ATOM 3474 C CA . ALA A 1 434 ? 46.466 10.704 -22.481 1.00 74.31 434 ALA A CA 1
ATOM 3475 C C . ALA A 1 434 ? 45.828 12.082 -22.217 1.00 74.31 434 ALA A C 1
ATOM 3477 O O . ALA A 1 434 ? 46.448 13.106 -22.494 1.00 74.31 434 ALA A O 1
ATOM 3478 N N . GLN A 1 435 ? 44.625 12.134 -21.634 1.00 74.88 435 GLN A N 1
ATOM 3479 C CA . GLN A 1 435 ? 43.978 13.391 -21.264 1.00 74.88 435 GLN A CA 1
ATOM 3480 C C . GLN A 1 435 ? 44.692 14.093 -20.097 1.00 74.88 435 GLN A C 1
ATOM 3482 O O . GLN A 1 435 ? 44.780 15.319 -20.116 1.00 74.88 435 GLN A O 1
ATOM 3487 N N . GLU A 1 436 ? 45.231 13.368 -19.112 1.00 79.00 436 GLU A N 1
ATOM 3488 C CA . GLU A 1 436 ? 46.071 13.971 -18.062 1.00 79.00 436 GLU A CA 1
ATOM 3489 C C . GLU A 1 436 ? 47.405 14.496 -18.613 1.00 79.00 436 GLU A C 1
ATOM 3491 O O . GLU A 1 436 ? 47.810 15.603 -18.258 1.00 79.00 436 GLU A O 1
ATOM 3496 N N . VAL A 1 437 ? 48.044 13.782 -19.549 1.00 82.44 437 VAL A N 1
ATOM 3497 C CA . VAL A 1 437 ? 49.235 14.295 -20.256 1.00 82.44 437 VAL A CA 1
ATOM 3498 C C . VAL A 1 437 ? 48.899 15.580 -21.021 1.00 82.44 437 VAL A C 1
ATOM 3500 O O . VAL A 1 437 ? 49.565 16.594 -20.831 1.00 82.44 437 VAL A O 1
ATOM 3503 N N . LEU A 1 438 ? 47.809 15.593 -21.797 1.00 80.00 438 LEU A N 1
ATOM 3504 C CA . LEU A 1 438 ? 47.351 16.783 -22.526 1.00 80.00 438 LEU A CA 1
ATOM 3505 C C . LEU A 1 438 ? 46.955 17.946 -21.595 1.00 80.00 438 LEU A C 1
ATOM 3507 O O . LEU A 1 438 ? 47.139 19.107 -21.958 1.00 80.00 438 LEU A O 1
ATOM 3511 N N . LYS A 1 439 ? 46.427 17.677 -20.392 1.00 78.75 439 LYS A N 1
ATOM 3512 C CA . LYS A 1 439 ? 46.160 18.717 -19.379 1.00 78.75 439 LYS A CA 1
ATOM 3513 C C . LYS A 1 439 ? 47.453 19.358 -18.882 1.00 78.75 439 LYS A C 1
ATOM 3515 O O . LYS A 1 439 ? 47.491 20.581 -18.752 1.00 78.75 439 LYS A O 1
ATOM 3520 N N . GLU A 1 440 ? 48.495 18.566 -18.635 1.00 79.56 440 GLU A N 1
ATOM 3521 C CA . GLU A 1 440 ? 49.793 19.079 -18.189 1.00 79.56 440 GLU A CA 1
ATOM 3522 C C . GLU A 1 440 ? 50.541 19.799 -19.323 1.00 79.56 440 GLU A C 1
ATOM 3524 O O . GLU A 1 440 ? 51.085 20.877 -19.096 1.00 79.56 440 GLU A O 1
ATOM 3529 N N . GLU A 1 441 ? 50.471 19.313 -20.566 1.00 78.06 441 GLU A N 1
ATOM 3530 C CA . GLU A 1 441 ? 50.959 20.048 -21.744 1.00 78.06 441 GLU A CA 1
ATOM 3531 C C . GLU A 1 441 ? 50.239 21.395 -21.909 1.00 78.06 441 GLU A C 1
ATOM 3533 O O . GLU A 1 441 ? 50.882 22.428 -22.096 1.00 78.06 441 GLU A O 1
ATOM 3538 N N . VAL A 1 442 ? 48.909 21.433 -21.757 1.00 78.25 442 VAL A N 1
ATOM 3539 C CA . VAL A 1 442 ? 48.131 22.685 -21.759 1.00 78.25 442 VAL A CA 1
ATOM 3540 C C . VAL A 1 442 ? 48.485 23.583 -20.566 1.00 78.25 442 VAL A C 1
ATOM 3542 O O . VAL A 1 442 ? 48.425 24.807 -20.701 1.00 78.25 442 VAL A O 1
ATOM 3545 N N . ARG A 1 443 ? 48.887 23.028 -19.414 1.00 86.12 443 ARG A N 1
ATOM 3546 C CA . ARG A 1 443 ? 49.392 23.809 -18.274 1.00 86.12 443 ARG A CA 1
ATOM 3547 C C . ARG A 1 443 ? 50.740 24.448 -18.604 1.00 86.12 443 ARG A C 1
ATOM 3549 O O . ARG A 1 443 ? 50.858 25.664 -18.504 1.00 86.12 443 ARG A O 1
ATOM 3556 N N . VAL A 1 444 ? 51.701 23.669 -19.101 1.00 83.81 444 VAL A N 1
ATOM 3557 C CA . VAL A 1 444 ? 53.023 24.155 -19.534 1.00 83.81 444 VAL A CA 1
ATOM 3558 C C . VAL A 1 444 ? 52.899 25.201 -20.648 1.00 83.81 444 VAL A C 1
ATOM 3560 O O . VAL A 1 444 ? 53.567 26.232 -20.600 1.00 83.81 444 VAL A O 1
ATOM 3563 N N . LEU A 1 445 ? 51.997 25.002 -21.615 1.00 81.00 445 LEU A N 1
ATOM 3564 C CA . LEU A 1 445 ? 51.720 25.985 -22.666 1.00 81.00 445 LEU A CA 1
ATOM 3565 C C . LEU A 1 445 ? 51.095 27.277 -22.116 1.00 81.00 445 LEU A C 1
ATOM 3567 O O . LEU A 1 445 ? 51.442 28.357 -22.587 1.00 81.00 445 LEU A O 1
ATOM 3571 N N . ARG A 1 446 ? 50.217 27.206 -21.106 1.00 79.88 446 ARG A N 1
ATOM 3572 C CA . ARG A 1 446 ? 49.677 28.400 -20.425 1.00 79.88 446 ARG A CA 1
ATOM 3573 C C . ARG A 1 446 ? 50.749 29.141 -19.633 1.00 79.88 446 ARG A C 1
ATOM 3575 O O . ARG A 1 446 ? 50.819 30.363 -19.739 1.00 79.88 446 ARG A O 1
ATOM 3582 N N . ASP A 1 447 ? 51.598 28.418 -18.908 1.00 80.19 447 ASP A N 1
ATOM 3583 C CA . ASP A 1 447 ? 52.715 28.991 -18.152 1.00 80.19 447 ASP A CA 1
ATOM 3584 C C . ASP A 1 447 ? 53.725 29.664 -19.110 1.00 80.19 447 ASP A C 1
ATOM 3586 O O . ASP A 1 447 ? 54.199 30.770 -18.847 1.00 80.19 447 ASP A O 1
ATOM 3590 N N . HIS A 1 448 ? 53.976 29.075 -20.286 1.00 80.25 448 HIS A N 1
ATOM 3591 C CA . HIS A 1 448 ? 54.821 29.683 -21.318 1.00 80.25 448 HIS A CA 1
ATOM 3592 C C . HIS A 1 448 ? 54.160 30.887 -22.015 1.00 80.25 448 HIS A C 1
ATOM 3594 O O . HIS A 1 448 ? 54.821 31.892 -22.272 1.00 80.25 448 HIS A O 1
ATOM 3600 N N . ILE A 1 449 ? 52.845 30.856 -22.261 1.00 75.81 449 ILE A N 1
ATOM 3601 C CA . ILE A 1 449 ? 52.089 32.026 -22.743 1.00 75.81 449 ILE A CA 1
ATOM 3602 C C . ILE A 1 449 ? 52.120 33.161 -21.706 1.00 75.81 449 ILE A C 1
ATOM 3604 O O . ILE A 1 449 ? 52.238 34.324 -22.088 1.00 75.81 449 ILE A O 1
ATOM 3608 N N . ALA A 1 450 ? 52.075 32.858 -20.405 1.00 76.75 450 ALA A N 1
ATOM 3609 C CA . ALA A 1 450 ? 52.235 33.859 -19.351 1.00 76.75 450 ALA A CA 1
ATOM 3610 C C . ALA A 1 450 ? 53.633 34.506 -19.385 1.00 76.75 450 ALA A C 1
ATOM 3612 O O . ALA A 1 450 ? 53.724 35.732 -19.404 1.00 76.75 450 ALA A O 1
ATOM 3613 N N . GLN A 1 451 ? 54.701 33.708 -19.508 1.00 76.44 451 GLN A N 1
ATOM 3614 C CA . GLN A 1 451 ? 56.078 34.202 -19.684 1.00 76.44 451 GLN A CA 1
ATOM 3615 C C . GLN A 1 451 ? 56.232 35.077 -20.940 1.00 76.44 451 GLN A C 1
ATOM 3617 O O . GLN A 1 451 ? 56.863 36.132 -20.897 1.00 76.44 451 GLN A O 1
ATOM 3622 N N . LEU A 1 452 ? 55.628 34.674 -22.064 1.00 76.31 452 LEU A N 1
ATOM 3623 C CA . LEU A 1 452 ? 55.637 35.460 -23.301 1.00 76.31 452 LEU A CA 1
ATOM 3624 C C . LEU A 1 452 ? 54.861 36.777 -23.150 1.00 76.31 452 LEU A C 1
ATOM 3626 O O . LEU A 1 452 ? 55.306 37.799 -23.664 1.00 76.31 452 LEU A O 1
ATOM 3630 N N . ASN A 1 453 ? 53.746 36.787 -22.414 1.00 76.38 453 ASN A N 1
ATOM 3631 C CA . ASN A 1 453 ? 52.991 38.007 -22.115 1.00 76.38 453 ASN A CA 1
ATOM 3632 C C . ASN A 1 453 ? 53.752 38.957 -21.173 1.00 76.38 453 ASN A C 1
ATOM 3634 O O . ASN A 1 453 ? 53.694 40.172 -21.360 1.00 76.38 453 ASN A O 1
ATOM 3638 N N . GLU A 1 454 ? 54.505 38.431 -20.207 1.00 76.19 454 GLU A N 1
ATOM 3639 C CA . GLU A 1 454 ? 55.388 39.225 -19.343 1.00 76.19 454 GLU A CA 1
ATOM 3640 C C . GLU A 1 454 ? 56.545 39.840 -20.153 1.00 76.19 454 GLU A C 1
ATOM 3642 O O . GLU A 1 454 ? 56.761 41.052 -20.108 1.00 76.19 454 GLU A O 1
ATOM 3647 N N . GLY A 1 455 ? 57.186 39.053 -21.026 1.00 76.00 455 GLY A N 1
ATOM 3648 C CA . GLY A 1 455 ? 58.186 39.550 -21.978 1.00 76.00 455 GLY A CA 1
ATOM 3649 C C . GLY A 1 455 ? 57.635 40.558 -23.000 1.00 76.00 455 GLY A C 1
ATOM 3650 O O . GLY A 1 455 ? 58.351 41.469 -23.419 1.00 76.00 455 GLY A O 1
ATOM 3651 N N . LEU A 1 456 ? 56.357 40.456 -23.383 1.00 72.25 456 LEU A N 1
ATOM 3652 C CA . LEU A 1 456 ? 55.671 41.471 -24.190 1.00 72.25 456 LEU A CA 1
ATOM 3653 C C . LEU A 1 456 ? 55.448 42.767 -23.399 1.00 72.25 456 LEU A C 1
ATOM 3655 O O . LEU A 1 456 ? 55.702 43.844 -23.940 1.00 72.25 456 LEU A O 1
ATOM 3659 N N . ALA A 1 457 ? 55.051 42.680 -22.126 1.00 71.00 457 ALA A N 1
ATOM 3660 C CA . ALA A 1 457 ? 54.907 43.844 -21.254 1.00 71.00 457 ALA A CA 1
ATOM 3661 C C . ALA A 1 457 ? 56.250 44.567 -21.038 1.00 71.00 457 ALA A C 1
ATOM 3663 O O . ALA A 1 457 ? 56.295 45.796 -21.105 1.00 71.00 457 ALA A O 1
ATOM 3664 N N . ASP A 1 458 ? 57.356 43.835 -20.873 1.00 72.75 458 ASP A N 1
ATOM 3665 C CA . ASP A 1 458 ? 58.702 44.422 -20.828 1.00 72.75 458 ASP A CA 1
ATOM 3666 C C . ASP A 1 458 ? 59.145 45.005 -22.173 1.00 72.75 458 ASP A C 1
ATOM 3668 O O . ASP A 1 458 ? 59.723 46.094 -22.215 1.00 72.75 458 ASP A O 1
ATOM 3672 N N . ARG A 1 459 ? 58.805 44.365 -23.297 1.00 73.19 459 ARG A N 1
ATOM 3673 C CA . ARG A 1 459 ? 59.054 44.939 -24.627 1.00 73.19 459 ARG A CA 1
ATOM 3674 C C . ARG A 1 459 ? 58.280 46.240 -24.846 1.00 73.19 459 ARG A C 1
ATOM 3676 O O . ARG A 1 459 ? 58.807 47.149 -25.484 1.00 73.19 459 ARG A O 1
ATOM 3683 N N . ASP A 1 460 ? 57.063 46.364 -24.323 1.00 74.06 460 ASP A N 1
ATOM 3684 C CA . ASP A 1 460 ? 56.268 47.587 -24.459 1.00 74.06 460 ASP A CA 1
ATOM 3685 C C . ASP A 1 460 ? 56.645 48.664 -23.414 1.00 74.06 460 ASP A C 1
ATOM 3687 O O . ASP A 1 460 ? 56.591 49.853 -23.736 1.00 74.06 460 ASP A O 1
ATOM 3691 N N . ARG A 1 461 ? 57.196 48.290 -22.243 1.00 75.88 461 ARG A N 1
ATOM 3692 C CA . ARG A 1 461 ? 57.968 49.211 -21.375 1.00 75.88 461 ARG A CA 1
ATOM 3693 C C . ARG A 1 461 ? 59.182 49.777 -22.121 1.00 75.88 461 ARG A C 1
ATOM 3695 O O . ARG A 1 461 ? 59.344 50.994 -22.184 1.00 75.88 461 ARG A O 1
ATOM 3702 N N . LEU A 1 462 ? 59.988 48.917 -22.752 1.00 73.12 462 LEU A N 1
ATOM 3703 C CA . LEU A 1 462 ? 61.132 49.327 -23.577 1.00 73.12 462 LEU A CA 1
ATOM 3704 C C . LEU A 1 462 ? 60.701 50.177 -24.781 1.00 73.12 462 LEU A C 1
ATOM 3706 O O . LEU A 1 462 ? 61.375 51.148 -25.112 1.00 73.12 462 LEU A O 1
ATOM 3710 N N . ARG A 1 463 ? 59.551 49.888 -25.404 1.00 72.25 463 ARG A N 1
ATOM 3711 C CA . ARG A 1 463 ? 58.971 50.730 -26.465 1.00 72.25 463 ARG A CA 1
ATOM 3712 C C . ARG A 1 463 ? 58.655 52.137 -25.953 1.00 72.25 463 ARG A C 1
ATOM 3714 O O . ARG A 1 463 ? 58.999 53.106 -26.625 1.00 72.25 463 ARG A O 1
ATOM 3721 N N . ALA A 1 464 ? 58.067 52.261 -24.763 1.00 70.88 464 ALA A N 1
ATOM 3722 C CA . ALA A 1 464 ? 57.812 53.557 -24.134 1.00 70.88 464 ALA A CA 1
ATOM 3723 C C . ALA A 1 464 ? 59.113 54.301 -23.766 1.00 70.88 464 ALA A C 1
ATOM 3725 O O . ALA A 1 464 ? 59.148 55.529 -23.798 1.00 70.88 464 ALA A O 1
ATOM 3726 N N . GLU A 1 465 ? 60.206 53.595 -23.464 1.00 72.31 465 GLU A N 1
ATOM 3727 C CA . GLU A 1 465 ? 61.532 54.204 -23.272 1.00 72.31 465 GLU A CA 1
ATOM 3728 C C . GLU A 1 465 ? 62.144 54.676 -24.600 1.00 72.31 465 GLU A C 1
ATOM 3730 O O . GLU A 1 465 ? 62.643 55.797 -24.689 1.00 72.31 465 GLU A O 1
ATOM 3735 N N . VAL A 1 466 ? 62.019 53.883 -25.668 1.00 72.38 466 VAL A N 1
ATOM 3736 C CA . VAL A 1 466 ? 62.400 54.282 -27.033 1.00 72.38 466 VAL A CA 1
ATOM 3737 C C . VAL A 1 466 ? 61.582 55.490 -27.511 1.00 72.38 466 VAL A C 1
ATOM 3739 O O . VAL A 1 466 ? 62.126 56.355 -28.191 1.00 72.38 466 VAL A O 1
ATOM 3742 N N . GLU A 1 467 ? 60.318 55.628 -27.103 1.00 71.75 467 GLU A N 1
ATOM 3743 C CA . GLU A 1 467 ? 59.504 56.817 -27.392 1.00 71.75 467 GLU A CA 1
ATOM 3744 C C . GLU A 1 467 ? 59.952 58.061 -26.592 1.00 71.75 467 GLU A C 1
ATOM 3746 O O . GLU A 1 467 ? 59.916 59.180 -27.110 1.00 71.75 467 GLU A O 1
ATOM 3751 N N . LYS A 1 468 ? 60.453 57.899 -25.355 1.00 70.62 468 LYS A N 1
ATOM 3752 C CA . LYS A 1 468 ? 61.147 58.992 -24.638 1.00 70.62 468 LYS A CA 1
ATOM 3753 C C . LYS A 1 468 ? 62.427 59.396 -25.383 1.00 70.62 468 LYS A C 1
ATOM 3755 O O . LYS A 1 468 ? 62.687 60.586 -25.535 1.00 70.62 468 LYS A O 1
ATOM 3760 N N . LEU A 1 469 ? 63.196 58.428 -25.890 1.00 71.19 469 LEU A N 1
ATOM 3761 C CA . LEU A 1 469 ? 64.401 58.685 -26.691 1.00 71.19 469 LEU A CA 1
ATOM 3762 C C . LEU A 1 469 ? 64.084 59.307 -28.062 1.00 71.19 469 LEU A C 1
ATOM 3764 O O . LEU A 1 469 ? 64.878 60.105 -28.554 1.00 71.19 469 LEU A O 1
ATOM 3768 N N . ALA A 1 470 ? 62.920 59.024 -28.654 1.00 67.50 470 ALA A N 1
ATOM 3769 C CA . ALA A 1 470 ? 62.445 59.720 -29.851 1.00 67.50 470 ALA A CA 1
ATOM 3770 C C . ALA A 1 470 ? 62.245 61.220 -29.577 1.00 67.50 470 ALA A C 1
ATOM 3772 O O . ALA A 1 470 ? 62.777 62.041 -30.313 1.00 67.50 470 ALA A O 1
ATOM 3773 N N . LYS A 1 471 ? 61.636 61.586 -28.441 1.00 69.44 471 LYS A N 1
ATOM 3774 C CA . LYS A 1 471 ? 61.481 62.995 -28.019 1.00 69.44 471 LYS A CA 1
ATOM 3775 C C . LYS A 1 471 ? 62.827 63.689 -27.750 1.00 69.44 471 LYS A C 1
ATOM 3777 O O . LYS A 1 471 ? 62.941 64.901 -27.920 1.00 69.44 471 LYS A O 1
ATOM 3782 N N . VAL A 1 472 ? 63.870 62.934 -27.385 1.00 70.31 472 VAL A N 1
ATOM 3783 C CA . VAL A 1 472 ? 65.257 63.441 -27.334 1.00 70.31 472 VAL A CA 1
ATOM 3784 C C . VAL A 1 472 ? 65.841 63.610 -28.743 1.00 70.31 472 VAL A C 1
ATOM 3786 O O . VAL A 1 472 ? 66.498 64.615 -28.995 1.00 70.31 472 VAL A O 1
ATOM 3789 N N . ARG A 1 473 ? 65.566 62.699 -29.687 1.00 67.88 473 ARG A N 1
ATOM 3790 C CA . ARG A 1 473 ? 65.964 62.845 -31.100 1.00 67.88 473 ARG A CA 1
ATOM 3791 C C . ARG A 1 473 ? 65.308 64.059 -31.758 1.00 67.88 473 ARG A C 1
ATOM 3793 O O . ARG A 1 473 ? 66.006 64.811 -32.421 1.00 67.88 473 ARG A O 1
ATOM 3800 N N . ASP A 1 474 ? 64.023 64.303 -31.514 1.00 71.56 474 ASP A N 1
ATOM 3801 C CA . ASP A 1 474 ? 63.323 65.497 -32.006 1.00 71.56 474 ASP A CA 1
ATOM 3802 C C . ASP A 1 474 ? 63.982 66.781 -31.472 1.00 71.56 474 ASP A C 1
ATOM 3804 O O . ASP A 1 474 ? 64.114 67.775 -32.186 1.00 71.56 474 ASP A O 1
ATOM 3808 N N . ARG A 1 475 ? 64.472 66.746 -30.224 1.00 75.62 475 ARG A N 1
ATOM 3809 C CA . ARG A 1 475 ? 65.231 67.846 -29.618 1.00 75.62 475 ARG A CA 1
ATOM 3810 C C . ARG A 1 475 ? 66.636 68.005 -30.209 1.00 75.62 475 ARG A C 1
ATOM 3812 O O . ARG A 1 475 ? 67.111 69.132 -30.300 1.00 75.62 475 ARG A O 1
ATOM 3819 N N . VAL A 1 476 ? 67.279 66.917 -30.637 1.00 74.25 476 VAL A N 1
ATOM 3820 C CA . VAL A 1 476 ? 68.539 66.959 -31.401 1.00 74.25 476 VAL A CA 1
ATOM 3821 C C . VAL A 1 476 ? 68.298 67.538 -32.797 1.00 74.25 476 VAL A C 1
ATOM 3823 O O . VAL A 1 476 ? 68.986 68.485 -33.153 1.00 74.25 476 VAL A O 1
ATOM 3826 N N . HIS A 1 477 ? 67.267 67.101 -33.527 1.00 72.62 477 HIS A N 1
ATOM 3827 C CA . HIS A 1 477 ? 66.904 67.688 -34.825 1.00 72.62 477 HIS A CA 1
ATOM 3828 C C . HIS A 1 477 ? 66.561 69.185 -34.726 1.00 72.62 477 HIS A C 1
ATOM 3830 O O . HIS A 1 477 ? 66.947 69.954 -35.602 1.00 72.62 477 HIS A O 1
ATOM 3836 N N . GLN A 1 478 ? 65.910 69.638 -33.646 1.00 70.94 478 GLN A N 1
ATOM 3837 C CA . GLN A 1 478 ? 65.729 71.076 -33.390 1.00 70.94 478 GLN A CA 1
ATOM 3838 C C . GLN A 1 478 ? 67.069 71.817 -33.261 1.00 70.94 478 GLN A C 1
ATOM 3840 O O . GLN A 1 478 ? 67.225 72.884 -33.849 1.00 70.94 478 GLN A O 1
ATOM 3845 N N . LEU A 1 479 ? 68.041 71.247 -32.539 1.00 75.44 479 LEU A N 1
ATOM 3846 C CA . LEU A 1 479 ? 69.382 71.823 -32.389 1.00 75.44 479 LEU A CA 1
ATOM 3847 C C . LEU A 1 479 ? 70.203 71.762 -33.690 1.00 75.44 479 LEU A C 1
ATOM 3849 O O . LEU A 1 479 ? 70.975 72.676 -33.959 1.00 75.44 479 LEU A O 1
ATOM 3853 N N . GLU A 1 480 ? 70.021 70.733 -34.518 1.00 73.81 480 GLU A N 1
ATOM 3854 C CA . GLU A 1 480 ? 70.662 70.605 -35.835 1.00 73.81 480 GLU A CA 1
ATOM 3855 C C . GLU A 1 480 ? 70.119 71.636 -36.838 1.00 73.81 480 GLU A C 1
ATOM 3857 O O . GLU A 1 480 ? 70.904 72.245 -37.564 1.00 73.81 480 GLU A O 1
ATOM 3862 N N . VAL A 1 481 ? 68.809 71.917 -36.831 1.00 77.44 481 VAL A N 1
ATOM 3863 C CA . VAL A 1 481 ? 68.217 73.032 -37.599 1.00 77.44 481 VAL A CA 1
ATOM 3864 C C . VAL A 1 481 ? 68.748 74.375 -37.091 1.00 77.44 481 VAL A C 1
ATOM 3866 O O . VAL A 1 481 ? 69.251 75.174 -37.876 1.00 77.44 481 VAL A O 1
ATOM 3869 N N . GLU A 1 482 ? 68.753 74.584 -35.772 1.00 75.50 482 GLU A N 1
ATOM 3870 C CA . GLU A 1 482 ? 69.329 75.773 -35.129 1.00 75.50 482 GLU A CA 1
ATOM 3871 C C . GLU A 1 482 ? 70.829 75.982 -35.433 1.00 75.50 482 GLU A C 1
ATOM 3873 O O . GLU A 1 482 ? 71.321 77.115 -35.386 1.00 75.50 482 GLU A O 1
ATOM 3878 N N . LEU A 1 483 ? 71.581 74.916 -35.714 1.00 73.06 483 LEU A N 1
ATOM 3879 C CA . LEU A 1 483 ? 72.965 74.993 -36.184 1.00 73.06 483 LEU A CA 1
ATOM 3880 C C . LEU A 1 483 ? 73.029 75.297 -37.685 1.00 73.06 483 LEU A C 1
ATOM 3882 O O . LEU A 1 483 ? 73.816 76.151 -38.084 1.00 73.06 483 LEU A O 1
ATOM 3886 N N . SER A 1 484 ? 72.172 74.683 -38.503 1.00 77.38 484 SER A N 1
ATOM 3887 C CA . SER A 1 484 ? 72.113 74.937 -39.948 1.00 77.38 484 SER A CA 1
ATOM 3888 C C . SER A 1 484 ? 71.744 76.392 -40.272 1.00 77.38 484 SER A C 1
ATOM 3890 O O . SER A 1 484 ? 72.379 77.010 -41.127 1.00 77.38 484 SER A O 1
ATOM 3892 N N . ASP A 1 485 ? 70.816 76.992 -39.519 1.00 75.56 485 ASP A N 1
ATOM 3893 C CA . ASP A 1 485 ? 70.471 78.417 -39.630 1.00 75.56 485 ASP A CA 1
ATOM 3894 C C . ASP A 1 485 ? 71.659 79.331 -39.262 1.00 75.56 485 ASP A C 1
ATOM 3896 O O . ASP A 1 485 ? 71.906 80.351 -39.914 1.00 75.56 485 ASP A O 1
ATOM 3900 N N . ARG A 1 486 ? 72.463 78.946 -38.257 1.00 74.88 486 ARG A N 1
ATOM 3901 C CA . ARG A 1 486 ? 73.708 79.655 -37.903 1.00 74.88 486 ARG A CA 1
ATOM 3902 C C . ARG A 1 486 ? 74.782 79.485 -38.984 1.00 74.88 486 ARG A C 1
ATOM 3904 O O . ARG A 1 486 ? 75.447 80.457 -39.335 1.00 74.88 486 ARG A O 1
ATOM 3911 N N . GLU A 1 487 ? 74.927 78.302 -39.579 1.00 74.00 487 GLU A N 1
ATOM 3912 C CA . GLU A 1 487 ? 75.820 78.075 -40.726 1.00 74.00 487 GLU A CA 1
ATOM 3913 C C . GLU A 1 487 ? 75.382 78.825 -41.993 1.00 74.00 487 GLU A C 1
ATOM 3915 O O . GLU A 1 487 ? 76.228 79.208 -42.806 1.00 74.00 487 GLU A O 1
ATOM 3920 N N . ALA A 1 488 ? 74.079 79.037 -42.190 1.00 71.62 488 ALA A N 1
ATOM 3921 C CA . ALA A 1 488 ? 73.555 79.870 -43.268 1.00 71.62 488 ALA A CA 1
ATOM 3922 C C . ALA A 1 488 ? 73.921 81.348 -43.044 1.00 71.62 488 ALA A C 1
ATOM 3924 O O . ALA A 1 488 ? 74.430 82.000 -43.958 1.00 71.62 488 ALA A O 1
ATOM 3925 N N . ALA A 1 489 ? 73.775 81.853 -41.812 1.00 73.88 489 ALA A N 1
ATOM 3926 C CA . ALA A 1 489 ? 74.231 83.193 -41.442 1.00 73.88 489 ALA A CA 1
ATOM 3927 C C . ALA A 1 489 ? 75.755 83.363 -41.627 1.00 73.88 489 ALA A C 1
ATOM 3929 O O . ALA A 1 489 ? 76.202 84.357 -42.204 1.00 73.88 489 ALA A O 1
ATOM 3930 N N . HIS A 1 490 ? 76.558 82.370 -41.226 1.00 72.19 490 HIS A N 1
ATOM 3931 C CA . HIS A 1 490 ? 78.008 82.390 -41.439 1.00 72.19 490 HIS A CA 1
ATOM 3932 C C . HIS A 1 490 ? 78.398 82.343 -42.926 1.00 72.19 490 HIS A C 1
ATOM 3934 O O . HIS A 1 490 ? 79.304 83.075 -43.335 1.00 72.19 490 HIS A O 1
ATOM 3940 N N . ARG A 1 491 ? 77.684 81.577 -43.764 1.00 75.62 491 ARG A N 1
ATOM 3941 C CA . ARG A 1 491 ? 77.848 81.622 -45.230 1.00 75.62 491 ARG A CA 1
ATOM 3942 C C . ARG A 1 491 ? 77.551 83.010 -45.803 1.00 75.62 491 ARG A C 1
ATOM 3944 O O . ARG A 1 491 ? 78.334 83.489 -46.616 1.00 75.62 491 ARG A O 1
ATOM 3951 N N . GLY A 1 492 ? 76.512 83.692 -45.317 1.00 74.31 492 GLY A N 1
ATOM 3952 C CA . GLY A 1 492 ? 76.236 85.088 -45.678 1.00 74.31 492 GLY A CA 1
ATOM 3953 C C . GLY A 1 492 ? 77.404 86.033 -45.361 1.00 74.31 492 GLY A C 1
ATOM 3954 O O . GLY A 1 492 ? 77.778 86.851 -46.199 1.00 74.31 492 GLY A O 1
ATOM 3955 N N . THR A 1 493 ? 78.044 85.881 -44.194 1.00 75.06 493 THR A N 1
ATOM 3956 C CA . THR A 1 493 ? 79.230 86.688 -43.844 1.00 75.06 493 THR A CA 1
ATOM 3957 C C . THR A 1 493 ? 80.473 86.344 -44.672 1.00 75.06 493 THR A C 1
ATOM 3959 O O . THR A 1 493 ? 81.232 87.243 -45.021 1.00 75.06 493 THR A O 1
ATOM 3962 N N . LEU A 1 494 ? 80.668 85.074 -45.048 1.00 74.62 494 LEU A N 1
ATOM 3963 C CA . LEU A 1 494 ? 81.748 84.666 -45.957 1.00 74.62 494 LEU A CA 1
ATOM 3964 C C . LEU A 1 494 ? 81.569 85.272 -47.353 1.00 74.62 494 LEU A C 1
ATOM 3966 O O . LEU A 1 494 ? 82.519 85.820 -47.903 1.00 74.62 494 LEU A O 1
ATOM 3970 N N . GLN A 1 495 ? 80.345 85.268 -47.881 1.00 73.44 495 GLN A N 1
ATOM 3971 C CA . GLN A 1 495 ? 80.042 85.804 -49.208 1.00 73.44 495 GLN A CA 1
ATOM 3972 C C . GLN A 1 495 ? 80.282 87.327 -49.304 1.00 73.44 495 GLN A C 1
ATOM 3974 O O . GLN A 1 495 ? 80.696 87.829 -50.348 1.00 73.44 495 GLN A O 1
ATOM 3979 N N . GLN A 1 496 ? 80.109 88.066 -48.200 1.00 71.56 496 GLN A N 1
ATOM 3980 C CA . GLN A 1 496 ? 80.511 89.479 -48.108 1.00 71.56 496 GLN A CA 1
ATOM 3981 C C . GLN A 1 496 ? 82.040 89.661 -48.117 1.00 71.56 496 GLN A C 1
ATOM 3983 O O . GLN A 1 496 ? 82.547 90.602 -48.730 1.00 71.56 496 GLN A O 1
ATOM 3988 N N . VAL A 1 497 ? 82.795 88.757 -47.481 1.00 75.12 497 VAL A N 1
ATOM 3989 C CA . VAL A 1 497 ? 84.267 88.773 -47.539 1.00 75.12 497 VAL A CA 1
ATOM 3990 C C . VAL A 1 497 ? 84.753 88.464 -48.959 1.00 75.12 497 VAL A C 1
ATOM 3992 O O . VAL A 1 497 ? 85.625 89.175 -49.454 1.00 75.12 497 VAL A O 1
ATOM 3995 N N . GLU A 1 498 ? 84.156 87.486 -49.644 1.00 77.56 498 GLU A N 1
ATOM 3996 C CA . GLU A 1 498 ? 84.457 87.154 -51.046 1.00 77.56 498 GLU A CA 1
ATOM 3997 C C . GLU A 1 498 ? 84.215 88.347 -51.988 1.00 77.56 498 GLU A C 1
ATOM 3999 O O . GLU A 1 498 ? 85.075 88.659 -52.813 1.00 77.56 498 GLU A O 1
ATOM 4004 N N . GLN A 1 499 ? 83.115 89.091 -51.813 1.00 73.12 499 GLN A N 1
ATOM 4005 C CA . GLN A 1 499 ? 82.879 90.339 -52.555 1.00 73.12 499 GLN A CA 1
ATOM 4006 C C . GLN A 1 499 ? 83.981 91.384 -52.296 1.00 73.12 499 GLN A C 1
ATOM 4008 O O . GLN A 1 499 ? 84.511 91.959 -53.246 1.00 73.12 499 GLN A O 1
ATOM 4013 N N . SER A 1 500 ? 84.417 91.558 -51.042 1.00 74.31 500 SER A N 1
ATOM 4014 C CA . SER A 1 500 ? 85.514 92.482 -50.689 1.00 74.31 500 SER A CA 1
ATOM 4015 C C . SER A 1 500 ? 86.901 92.069 -51.217 1.00 74.31 500 SER A C 1
ATOM 4017 O O . SER A 1 500 ? 87.837 92.876 -51.225 1.00 74.31 500 SER A O 1
ATOM 4019 N N . LEU A 1 501 ? 87.061 90.810 -51.641 1.00 73.69 501 LEU A N 1
ATOM 4020 C CA . LEU A 1 501 ? 88.259 90.320 -52.326 1.00 73.69 501 LEU A CA 1
ATOM 4021 C C . LEU A 1 501 ? 88.157 90.563 -53.837 1.00 73.69 501 LEU A C 1
ATOM 4023 O O . LEU A 1 501 ? 89.096 91.103 -54.417 1.00 73.69 501 LEU A O 1
ATOM 4027 N N . ALA A 1 502 ? 86.998 90.301 -54.449 1.00 73.56 502 ALA A N 1
ATOM 4028 C CA . ALA A 1 502 ? 86.762 90.607 -55.862 1.00 73.56 502 ALA A CA 1
ATOM 4029 C C . ALA A 1 502 ? 86.941 92.108 -56.186 1.00 73.56 502 ALA A C 1
ATOM 4031 O O . ALA A 1 502 ? 87.503 92.459 -57.224 1.00 73.56 502 ALA A O 1
ATOM 4032 N N . GLU A 1 503 ? 86.543 93.007 -55.277 1.00 72.81 503 GLU A N 1
ATOM 4033 C CA . GLU A 1 503 ? 86.801 94.451 -55.404 1.00 72.81 503 GLU A CA 1
ATOM 4034 C C . GLU A 1 503 ? 88.305 94.798 -55.396 1.00 72.81 503 GLU A C 1
ATOM 4036 O O . GLU A 1 503 ? 88.738 95.705 -56.113 1.00 72.81 503 GLU A O 1
ATOM 4041 N N . ARG A 1 504 ? 89.128 94.057 -54.639 1.00 72.19 504 ARG A N 1
ATOM 4042 C CA . ARG A 1 504 ? 90.594 94.226 -54.614 1.00 72.19 504 ARG A CA 1
ATOM 4043 C C . ARG A 1 504 ? 91.260 93.687 -55.878 1.00 72.19 504 ARG A C 1
ATOM 4045 O O . ARG A 1 504 ? 92.138 94.356 -56.420 1.00 72.19 504 ARG A O 1
ATOM 4052 N N . ASP A 1 505 ? 90.816 92.542 -56.387 1.00 76.00 505 ASP A N 1
ATOM 4053 C CA . ASP A 1 505 ? 91.318 91.990 -57.652 1.00 76.00 505 ASP A CA 1
ATOM 4054 C C . ASP A 1 505 ? 90.972 92.900 -58.847 1.00 76.00 505 ASP A C 1
ATOM 4056 O O . ASP A 1 505 ? 91.768 93.051 -59.782 1.00 76.00 505 ASP A O 1
ATOM 4060 N N . GLY A 1 506 ? 89.839 93.610 -58.776 1.00 75.19 506 GLY A N 1
ATOM 4061 C CA . GLY A 1 506 ? 89.511 94.712 -59.683 1.00 75.19 506 GLY A CA 1
ATOM 4062 C C . GLY A 1 506 ? 90.551 95.841 -59.650 1.00 75.19 506 GLY A C 1
ATOM 4063 O O . GLY A 1 506 ? 91.057 96.239 -60.698 1.00 75.19 506 GLY A O 1
ATOM 4064 N N . GLN A 1 507 ? 90.943 96.307 -58.459 1.00 70.69 507 GLN A N 1
ATOM 4065 C CA . GLN A 1 507 ? 91.961 97.359 -58.291 1.00 70.69 507 GLN A CA 1
ATOM 4066 C C . GLN A 1 507 ? 93.354 96.924 -58.787 1.00 70.69 507 GLN A C 1
ATOM 4068 O O . GLN A 1 507 ? 94.054 97.704 -59.437 1.00 70.69 507 GLN A O 1
ATOM 4073 N N . ILE A 1 508 ? 93.742 95.663 -58.562 1.00 71.12 508 ILE A N 1
ATOM 4074 C CA . ILE A 1 508 ? 94.977 95.078 -59.119 1.00 71.12 508 ILE A CA 1
ATOM 4075 C C . ILE A 1 508 ? 94.919 95.054 -60.658 1.00 71.12 508 ILE A C 1
ATOM 4077 O O . ILE A 1 508 ? 95.901 95.376 -61.332 1.00 71.12 508 ILE A O 1
ATOM 4081 N N . SER A 1 509 ? 93.755 94.738 -61.228 1.00 70.06 509 SER A N 1
ATOM 4082 C CA . SER A 1 509 ? 93.539 94.728 -62.681 1.00 70.06 509 SER A CA 1
ATOM 4083 C C . SER A 1 509 ? 93.625 96.124 -63.315 1.00 70.06 509 SER A C 1
ATOM 4085 O O . SER A 1 509 ? 94.003 96.242 -64.480 1.00 70.06 509 SER A O 1
ATOM 4087 N N . GLU A 1 510 ? 93.322 97.191 -62.570 1.00 70.50 510 GLU A N 1
ATOM 4088 C CA . GLU A 1 510 ? 93.483 98.578 -63.031 1.00 70.50 510 GLU A CA 1
ATOM 4089 C C . GLU A 1 510 ? 94.961 99.004 -63.055 1.00 70.50 510 GLU A C 1
ATOM 4091 O O . GLU A 1 510 ? 95.409 99.617 -64.026 1.00 70.50 510 GLU A O 1
ATOM 4096 N N . LEU A 1 511 ? 95.744 98.611 -62.041 1.00 66.81 511 LEU A N 1
ATOM 4097 C CA . LEU A 1 511 ? 97.196 98.842 -61.995 1.00 66.81 511 LEU A CA 1
ATOM 4098 C C . LEU A 1 511 ? 97.935 98.105 -63.124 1.00 66.81 511 LEU A C 1
ATOM 4100 O O . LEU A 1 511 ? 98.817 98.674 -63.763 1.00 66.81 511 LEU A O 1
ATOM 4104 N N . ASN A 1 512 ? 97.533 96.872 -63.443 1.00 68.62 512 ASN A N 1
ATOM 4105 C CA . ASN A 1 512 ? 98.082 96.153 -64.597 1.00 68.62 512 ASN A CA 1
ATOM 4106 C C . ASN A 1 512 ? 97.741 96.841 -65.936 1.00 68.62 512 ASN A C 1
ATOM 4108 O O . ASN A 1 512 ? 98.523 96.771 -66.885 1.00 68.62 512 ASN A O 1
ATOM 4112 N N . ARG A 1 513 ? 96.604 97.546 -66.020 1.00 65.62 513 ARG A N 1
ATOM 4113 C CA . ARG A 1 513 ? 96.173 98.256 -67.235 1.00 65.62 513 ARG A CA 1
ATOM 4114 C C . ARG A 1 513 ? 97.041 99.481 -67.543 1.00 65.62 513 ARG A C 1
ATOM 4116 O O . ARG A 1 513 ? 97.281 99.760 -68.714 1.00 65.62 513 ARG A O 1
ATOM 4123 N N . SER A 1 514 ? 97.539 100.189 -66.524 1.00 65.94 514 SER A N 1
ATOM 4124 C CA . SER A 1 514 ? 98.446 101.330 -66.732 1.00 65.94 514 SER A CA 1
ATOM 4125 C C . SER A 1 514 ? 99.862 100.900 -67.134 1.00 65.94 514 SER A C 1
ATOM 4127 O O . SER A 1 514 ? 100.512 101.614 -67.894 1.00 65.94 514 SER A O 1
ATOM 4129 N N . ALA A 1 515 ? 100.313 99.713 -66.712 1.00 58.12 515 ALA A N 1
ATOM 4130 C CA . ALA A 1 515 ? 101.604 99.156 -67.120 1.00 58.12 515 ALA A CA 1
ATOM 4131 C C . ALA A 1 515 ? 101.658 98.799 -68.621 1.00 58.12 515 ALA A C 1
ATOM 4133 O O . ALA A 1 515 ? 102.664 99.055 -69.280 1.00 58.12 515 ALA A O 1
ATOM 4134 N N . VAL A 1 516 ? 100.571 98.255 -69.186 1.00 60.31 516 VAL A N 1
ATOM 4135 C CA . VAL A 1 516 ? 100.498 97.913 -70.624 1.00 60.31 516 VAL A CA 1
ATOM 4136 C C . VAL A 1 516 ? 100.513 99.165 -71.511 1.00 60.31 516 VAL A C 1
ATOM 4138 O O . VAL A 1 516 ? 101.098 99.145 -72.592 1.00 60.31 516 VAL A O 1
ATOM 4141 N N . ALA A 1 517 ? 99.948 100.280 -71.039 1.00 58.25 517 ALA A N 1
ATOM 4142 C CA . ALA A 1 517 ? 99.867 101.530 -71.797 1.00 58.25 517 ALA A CA 1
ATOM 4143 C C . ALA A 1 517 ? 101.234 102.159 -72.153 1.00 58.25 517 ALA A C 1
ATOM 4145 O O . ALA A 1 517 ? 101.279 103.040 -73.005 1.00 58.25 517 ALA A O 1
ATOM 4146 N N . GLN A 1 518 ? 102.343 101.706 -71.550 1.00 50.16 518 GLN A N 1
ATOM 4147 C CA . GLN A 1 518 ? 103.703 102.148 -71.897 1.00 50.16 518 GLN A CA 1
ATOM 4148 C C . GLN A 1 518 ? 104.401 101.289 -72.974 1.00 50.16 518 GLN A C 1
ATOM 4150 O O . GLN A 1 518 ? 105.580 101.504 -73.241 1.00 50.16 518 GLN A O 1
ATOM 4155 N N . LEU A 1 519 ? 103.717 100.314 -73.593 1.00 51.25 519 LEU A N 1
ATOM 4156 C CA . LEU A 1 519 ? 104.324 99.410 -74.589 1.00 51.25 519 LEU A CA 1
ATOM 4157 C C . LEU A 1 519 ? 103.884 99.649 -76.045 1.00 51.25 519 LEU A C 1
ATOM 4159 O O . LEU A 1 519 ? 104.635 99.310 -76.960 1.00 51.25 519 LEU A O 1
ATOM 4163 N N . ASP A 1 520 ? 102.715 100.248 -76.291 1.00 52.53 520 ASP A N 1
ATOM 4164 C CA . ASP A 1 520 ? 102.178 100.401 -77.657 1.00 52.53 520 ASP A CA 1
ATOM 4165 C C . ASP A 1 520 ? 102.711 101.626 -78.436 1.00 52.53 520 ASP A C 1
ATOM 4167 O O . ASP A 1 520 ? 102.456 101.743 -79.637 1.00 52.53 520 ASP A O 1
ATOM 4171 N N . GLU A 1 521 ? 103.566 102.471 -77.837 1.00 53.34 521 GLU A N 1
ATOM 4172 C CA . GLU A 1 521 ? 104.317 103.521 -78.565 1.00 53.34 521 GLU A CA 1
ATOM 4173 C C . GLU A 1 521 ? 105.254 102.955 -79.662 1.00 53.34 521 GLU A C 1
ATOM 4175 O O . GLU A 1 521 ? 105.761 103.699 -80.499 1.00 53.34 521 GLU A O 1
ATOM 4180 N N . ILE A 1 522 ? 105.458 101.632 -79.702 1.00 45.81 522 ILE A N 1
ATOM 4181 C CA . ILE A 1 522 ? 106.344 100.929 -80.646 1.00 45.81 522 ILE A CA 1
ATOM 4182 C C . ILE A 1 522 ? 105.590 100.355 -81.871 1.00 45.81 522 ILE A C 1
ATOM 4184 O O . ILE A 1 522 ? 106.221 99.856 -82.801 1.00 45.81 522 ILE A O 1
ATOM 4188 N N . ARG A 1 523 ? 104.248 100.441 -81.936 1.00 42.78 523 ARG A N 1
ATOM 4189 C CA . ARG A 1 523 ? 103.440 99.870 -83.045 1.00 42.78 523 ARG A CA 1
ATOM 4190 C C . ARG A 1 523 ? 102.857 100.866 -84.051 1.00 42.78 523 ARG A C 1
ATOM 4192 O O . ARG A 1 523 ? 102.040 100.494 -84.892 1.00 42.78 523 ARG A O 1
ATOM 4199 N N . VAL A 1 524 ? 103.338 102.104 -84.042 1.00 43.69 524 VAL A N 1
ATOM 4200 C CA . VAL A 1 524 ? 103.123 103.046 -85.150 1.00 43.69 524 VAL A CA 1
ATOM 4201 C C . VAL A 1 524 ? 104.025 102.679 -86.343 1.00 43.69 524 VAL A C 1
ATOM 4203 O O . VAL A 1 524 ? 105.176 102.299 -86.168 1.00 43.69 524 VAL A O 1
ATOM 4206 N N . ALA A 1 525 ? 103.500 102.864 -87.561 1.00 38.09 525 ALA A N 1
ATOM 4207 C CA . ALA A 1 525 ? 104.206 102.826 -88.851 1.00 38.09 525 ALA A CA 1
ATOM 4208 C C . ALA A 1 525 ? 104.758 101.471 -89.360 1.00 38.09 525 ALA A C 1
ATOM 4210 O O . ALA A 1 525 ? 105.969 101.265 -89.436 1.00 38.09 525 ALA A O 1
ATOM 4211 N N . GLN A 1 526 ? 103.868 100.642 -89.928 1.00 30.39 526 GLN A N 1
ATOM 4212 C CA . GLN A 1 526 ? 104.123 99.952 -91.209 1.00 30.39 526 GLN A CA 1
ATOM 4213 C C . GLN A 1 526 ? 102.822 99.438 -91.866 1.00 30.39 526 GLN A C 1
ATOM 4215 O O . GLN A 1 526 ? 101.933 98.951 -91.180 1.00 30.39 526 GLN A O 1
ATOM 4220 N N . LEU A 1 527 ? 102.753 99.523 -93.204 1.00 34.97 527 LEU A N 1
ATOM 4221 C CA . LEU A 1 527 ? 101.763 98.869 -94.088 1.00 34.97 527 LEU A CA 1
ATOM 4222 C C . LEU A 1 527 ? 100.276 99.281 -93.961 1.00 34.97 527 LEU A C 1
ATOM 4224 O O . LEU A 1 527 ? 99.401 98.457 -93.722 1.00 34.97 527 LEU A O 1
ATOM 4228 N N . ALA A 1 528 ? 99.983 100.542 -94.289 1.00 35.53 528 ALA A N 1
ATOM 4229 C CA . ALA A 1 528 ? 98.664 100.981 -94.771 1.00 35.53 528 ALA A CA 1
ATOM 4230 C C . ALA A 1 528 ? 98.854 101.888 -96.005 1.00 35.53 528 ALA A C 1
ATOM 4232 O O . ALA A 1 528 ? 98.731 103.107 -95.908 1.00 35.53 528 ALA A O 1
ATOM 4233 N N . TYR A 1 529 ? 99.311 101.310 -97.129 1.00 33.31 529 TYR A N 1
ATOM 4234 C CA . TYR A 1 529 ? 99.874 102.094 -98.247 1.00 33.31 529 TYR A CA 1
ATOM 4235 C C . TYR A 1 529 ? 99.702 101.501 -99.667 1.00 33.31 529 TYR A C 1
ATOM 4237 O O . TYR A 1 529 ? 100.334 102.002 -100.592 1.00 33.31 529 TYR A O 1
ATOM 4245 N N . GLN A 1 530 ? 98.909 100.437 -99.872 1.00 34.12 530 GLN A N 1
ATOM 4246 C CA . GLN A 1 530 ? 98.789 99.760 -101.185 1.00 34.12 530 GLN A CA 1
ATOM 4247 C C . GLN A 1 530 ? 97.362 99.272 -101.532 1.00 34.12 530 GLN A C 1
ATOM 4249 O O . GLN A 1 530 ? 97.198 98.187 -102.074 1.00 34.12 530 GLN A O 1
ATOM 4254 N N . ASP A 1 531 ? 96.336 100.093 -101.273 1.00 31.39 531 ASP A N 1
ATOM 4255 C CA . ASP A 1 531 ? 94.931 99.836 -101.666 1.00 31.39 531 ASP A CA 1
ATOM 4256 C C . ASP A 1 531 ? 94.363 100.950 -102.583 1.00 31.39 531 ASP A C 1
ATOM 4258 O O . ASP A 1 531 ? 93.239 101.420 -102.407 1.00 31.39 531 ASP A O 1
ATOM 4262 N N . ALA A 1 532 ? 95.156 101.431 -103.552 1.00 32.38 532 ALA A N 1
ATOM 4263 C CA . ALA A 1 532 ? 94.729 102.485 -104.481 1.00 32.38 532 ALA A CA 1
ATOM 4264 C C . ALA A 1 532 ? 95.496 102.489 -105.823 1.00 32.38 532 ALA A C 1
ATOM 4266 O O . ALA A 1 532 ? 96.398 103.297 -105.993 1.00 32.38 532 ALA A O 1
ATOM 4267 N N . GLU A 1 533 ? 95.127 101.604 -106.760 1.00 31.62 533 GLU A N 1
ATOM 4268 C CA . GLU A 1 533 ? 95.312 101.708 -108.231 1.00 31.62 533 GLU A CA 1
ATOM 4269 C C . GLU A 1 533 ? 94.881 100.377 -108.893 1.00 31.62 533 GLU A C 1
ATOM 4271 O O . GLU A 1 533 ? 95.176 99.311 -108.363 1.00 31.62 533 GLU A O 1
ATOM 4276 N N . HIS A 1 534 ? 94.235 100.307 -110.061 1.00 28.66 534 HIS A N 1
ATOM 4277 C CA . HIS A 1 534 ? 93.219 101.174 -110.675 1.00 28.66 534 HIS A CA 1
ATOM 4278 C C . HIS A 1 534 ? 92.481 100.354 -111.764 1.00 28.66 534 HIS A C 1
ATOM 4280 O O . HIS A 1 534 ? 92.956 99.292 -112.168 1.00 28.66 534 HIS A O 1
ATOM 4286 N N . ALA A 1 535 ? 91.337 100.830 -112.267 1.00 31.33 535 ALA A N 1
ATOM 4287 C CA . ALA A 1 535 ? 90.608 100.185 -113.365 1.00 31.33 535 ALA A CA 1
ATOM 4288 C C . ALA A 1 535 ? 90.264 101.190 -114.478 1.00 31.33 535 ALA A C 1
ATOM 4290 O O . ALA A 1 535 ? 89.659 102.208 -114.170 1.00 31.33 535 ALA A O 1
ATOM 4291 N N . GLN A 1 536 ? 90.618 100.829 -115.724 1.00 32.44 536 GLN A N 1
ATOM 4292 C CA . GLN A 1 536 ? 90.133 101.284 -117.051 1.00 32.44 536 GLN A CA 1
ATOM 4293 C C . GLN A 1 536 ? 89.978 102.801 -117.361 1.00 32.44 536 GLN A C 1
ATOM 4295 O O . GLN A 1 536 ? 89.557 103.596 -116.536 1.00 32.44 536 GLN A O 1
ATOM 4300 N N . GLU A 1 537 ? 90.203 103.286 -118.592 1.00 39.22 537 GLU A N 1
ATOM 4301 C CA . GLU A 1 537 ? 90.725 102.645 -119.822 1.00 39.22 537 GLU A CA 1
ATOM 4302 C C . GLU A 1 537 ? 92.025 103.381 -120.274 1.00 39.22 537 GLU A C 1
ATOM 4304 O O . GLU A 1 537 ? 92.923 103.455 -119.444 1.00 39.22 537 GLU A O 1
ATOM 4309 N N . VAL A 1 538 ? 92.305 103.938 -121.465 1.00 36.78 538 VAL A N 1
ATOM 4310 C CA . VAL A 1 538 ? 91.608 104.084 -122.761 1.00 36.78 538 VAL A CA 1
ATOM 4311 C C . VAL A 1 538 ? 92.588 103.758 -123.895 1.00 36.78 538 VAL A C 1
ATOM 4313 O O . VAL A 1 538 ? 93.667 104.349 -123.914 1.00 36.78 538 VAL A O 1
ATOM 4316 N N . LEU A 1 539 ? 92.185 102.882 -124.830 1.00 38.19 539 LEU A N 1
ATOM 4317 C CA . LEU A 1 539 ? 92.499 102.821 -126.277 1.00 38.19 539 LEU A CA 1
ATOM 4318 C C . LEU A 1 539 ? 92.504 101.370 -126.822 1.00 38.19 539 LEU A C 1
ATOM 4320 O O . LEU A 1 539 ? 93.501 100.665 -126.707 1.00 38.19 539 LEU A O 1
ATOM 4324 N N . LYS A 1 540 ? 91.403 100.998 -127.499 1.00 38.41 540 LYS A N 1
ATOM 4325 C CA . LYS A 1 540 ? 91.319 100.658 -128.949 1.00 38.41 540 LYS A CA 1
ATOM 4326 C C . LYS A 1 540 ? 92.328 99.669 -129.574 1.00 38.41 540 LYS A C 1
ATOM 4328 O O . LYS A 1 540 ? 93.525 99.770 -129.364 1.00 38.41 540 LYS A O 1
ATOM 4333 N N . GLU A 1 541 ? 91.999 98.812 -130.546 1.00 52.75 541 GLU A N 1
ATOM 4334 C CA . GLU A 1 541 ? 90.748 98.214 -131.094 1.00 52.75 541 GLU A CA 1
ATOM 4335 C C . GLU A 1 541 ? 91.131 97.214 -132.230 1.00 52.75 541 GLU A C 1
ATOM 4337 O O . GLU A 1 541 ? 90.414 96.252 -132.496 1.00 52.75 541 GLU A O 1
ATOM 4342 N N . ASP A 1 542 ? 92.299 97.402 -132.867 1.00 38.44 542 ASP A N 1
ATOM 4343 C CA . ASP A 1 542 ? 92.623 96.902 -134.220 1.00 38.44 542 ASP A CA 1
ATOM 4344 C C . ASP A 1 542 ? 93.147 95.449 -134.375 1.00 38.44 542 ASP A C 1
ATOM 4346 O O . ASP A 1 542 ? 93.518 95.061 -135.483 1.00 38.44 542 ASP A O 1
ATOM 4350 N N . ILE A 1 543 ? 93.173 94.600 -133.333 1.00 48.22 543 ILE A N 1
ATOM 4351 C CA . ILE A 1 543 ? 93.485 93.149 -133.488 1.00 48.22 543 ILE A CA 1
ATOM 4352 C C . ILE A 1 543 ? 92.356 92.264 -132.945 1.00 48.22 543 ILE A C 1
ATOM 4354 O O . ILE A 1 543 ? 92.530 91.347 -132.140 1.00 48.22 543 ILE A O 1
ATOM 4358 N N . GLN A 1 544 ? 91.159 92.540 -133.452 1.00 58.53 544 GLN A N 1
ATOM 4359 C CA . GLN A 1 544 ? 90.028 91.620 -133.433 1.00 58.53 544 GLN A CA 1
ATOM 4360 C C . GLN A 1 544 ? 90.307 90.387 -134.343 1.00 58.53 544 GLN A C 1
ATOM 4362 O O . GLN A 1 544 ? 91.352 90.259 -134.981 1.00 58.53 544 GLN A O 1
ATOM 4367 N N . VAL A 1 545 ? 89.343 89.465 -134.441 1.00 56.97 545 VAL A N 1
ATOM 4368 C CA . VAL A 1 545 ? 89.270 88.358 -135.426 1.00 56.97 545 VAL A CA 1
ATOM 4369 C C . VAL A 1 545 ? 90.206 87.149 -135.213 1.00 56.97 545 VAL A C 1
ATOM 4371 O O . VAL A 1 545 ? 89.703 86.026 -135.256 1.00 56.97 545 VAL A O 1
ATOM 4374 N N . LEU A 1 546 ? 91.517 87.293 -134.976 1.00 51.69 546 LEU A N 1
ATOM 4375 C CA . LEU A 1 546 ? 92.443 86.147 -135.148 1.00 51.69 546 LEU A CA 1
ATOM 4376 C C . LEU A 1 546 ? 92.378 85.025 -134.086 1.00 51.69 546 LEU A C 1
ATOM 4378 O O . LEU A 1 546 ? 92.518 83.858 -134.452 1.00 51.69 546 LEU A O 1
ATOM 4382 N N . HIS A 1 547 ? 92.140 85.312 -132.799 1.00 46.16 547 HIS A N 1
ATOM 4383 C CA . HIS A 1 547 ? 92.150 84.265 -131.752 1.00 46.16 547 HIS A CA 1
ATOM 4384 C C . HIS A 1 547 ? 90.802 83.564 -131.502 1.00 46.16 547 HIS A C 1
ATOM 4386 O O . HIS A 1 547 ? 90.775 82.493 -130.888 1.00 46.16 547 HIS A O 1
ATOM 4392 N N . ASN A 1 548 ? 89.697 84.066 -132.068 1.00 56.69 548 ASN A N 1
ATOM 4393 C CA . ASN A 1 548 ? 88.367 83.446 -131.944 1.00 56.69 548 ASN A CA 1
ATOM 4394 C C . ASN A 1 548 ? 88.288 82.031 -132.557 1.00 56.69 548 ASN A C 1
ATOM 4396 O O . ASN A 1 548 ? 87.315 81.317 -132.332 1.00 56.69 548 ASN A O 1
ATOM 4400 N N . ARG A 1 549 ? 89.315 81.598 -133.304 1.00 55.62 549 ARG A N 1
ATOM 4401 C CA . ARG A 1 549 ? 89.415 80.246 -133.873 1.00 55.62 549 ARG A CA 1
ATOM 4402 C C . ARG A 1 549 ? 90.063 79.206 -132.944 1.00 55.62 549 ARG A C 1
ATOM 4404 O O . ARG A 1 549 ? 89.940 78.020 -133.224 1.00 55.62 549 ARG A O 1
ATOM 4411 N N . ILE A 1 550 ? 90.718 79.625 -131.856 1.00 58.72 550 ILE A N 1
ATOM 4412 C CA . ILE A 1 550 ? 91.384 78.728 -130.885 1.00 58.72 550 ILE A CA 1
ATOM 4413 C C . ILE A 1 550 ? 90.515 78.475 -129.640 1.00 58.72 550 ILE A C 1
ATOM 4415 O O . ILE A 1 550 ? 90.595 77.399 -129.046 1.00 58.72 550 ILE A O 1
ATOM 4419 N N . ALA A 1 551 ? 89.631 79.409 -129.275 1.00 59.31 551 ALA A N 1
ATOM 4420 C CA . ALA A 1 551 ? 88.672 79.214 -128.180 1.00 59.31 551 ALA A CA 1
ATOM 4421 C C . ALA A 1 551 ? 87.796 77.958 -128.392 1.00 59.31 551 ALA A C 1
ATOM 4423 O O . ALA A 1 551 ? 87.658 77.127 -127.498 1.00 59.31 551 ALA A O 1
ATOM 4424 N N . GLN A 1 552 ? 87.311 77.770 -129.624 1.00 60.81 552 GLN A N 1
ATOM 4425 C CA . GLN A 1 552 ? 86.340 76.739 -130.015 1.00 60.81 552 GLN A CA 1
ATOM 4426 C C . GLN A 1 552 ? 86.856 75.284 -130.042 1.00 60.81 552 GLN A C 1
ATOM 4428 O O . GLN A 1 552 ? 86.109 74.396 -130.432 1.00 60.81 552 GLN A O 1
ATOM 4433 N N . LEU A 1 553 ? 88.114 75.028 -129.659 1.00 60.31 553 LEU A N 1
ATOM 4434 C CA . LEU A 1 553 ? 88.687 73.674 -129.538 1.00 60.31 553 LEU A CA 1
ATOM 4435 C C . LEU A 1 553 ? 89.186 73.340 -128.120 1.00 60.31 553 LEU A C 1
ATOM 4437 O O . LEU A 1 553 ? 89.684 72.241 -127.892 1.00 60.31 553 LEU A O 1
ATOM 4441 N N . ASN A 1 554 ? 89.054 74.267 -127.165 1.00 58.12 554 ASN A N 1
ATOM 4442 C CA . ASN A 1 554 ? 89.431 74.043 -125.763 1.00 58.12 554 ASN A CA 1
ATOM 4443 C C . ASN A 1 554 ? 88.223 73.795 -124.842 1.00 58.12 554 ASN A C 1
ATOM 4445 O O . ASN A 1 554 ? 88.392 73.279 -123.739 1.00 58.12 554 ASN A O 1
ATOM 4449 N N . GLU A 1 555 ? 87.009 74.132 -125.285 1.00 64.38 555 GLU A N 1
ATOM 4450 C CA . GLU A 1 555 ? 85.785 74.024 -124.480 1.00 64.38 555 GLU A CA 1
ATOM 4451 C C . GLU A 1 555 ? 85.386 72.550 -124.236 1.00 64.38 555 GLU A C 1
ATOM 4453 O O . GLU A 1 555 ? 85.160 72.159 -123.089 1.00 64.38 555 GLU A O 1
ATOM 4458 N N . ASP A 1 556 ? 85.487 71.693 -125.263 1.00 59.28 556 ASP A N 1
ATOM 4459 C CA . ASP A 1 556 ? 85.223 70.239 -125.200 1.00 59.28 556 ASP A CA 1
ATOM 4460 C C . ASP A 1 556 ? 86.119 69.462 -124.206 1.00 59.28 556 ASP A C 1
ATOM 4462 O O . ASP A 1 556 ? 85.812 68.327 -123.829 1.00 59.28 556 ASP A O 1
ATOM 4466 N N . LEU A 1 557 ? 87.244 70.039 -123.764 1.00 60.81 557 LEU A N 1
ATOM 4467 C CA . LEU A 1 557 ? 88.118 69.413 -122.765 1.00 60.81 557 LEU A CA 1
ATOM 4468 C C . LEU A 1 557 ? 87.680 69.702 -121.321 1.00 60.81 557 LEU A C 1
ATOM 4470 O O . LEU A 1 557 ? 87.929 68.874 -120.442 1.00 60.81 557 LEU A O 1
ATOM 4474 N N . ALA A 1 558 ? 86.994 70.820 -121.062 1.00 62.00 558 ALA A N 1
ATOM 4475 C CA . ALA A 1 558 ? 86.631 71.241 -119.707 1.00 62.00 558 ALA A CA 1
ATOM 4476 C C . ALA A 1 558 ? 85.555 70.341 -119.066 1.00 62.00 558 ALA A C 1
ATOM 4478 O O . ALA A 1 558 ? 85.630 70.013 -117.876 1.00 62.00 558 ALA A O 1
ATOM 4479 N N . ASP A 1 559 ? 84.577 69.877 -119.850 1.00 63.66 559 ASP A N 1
ATOM 4480 C CA . ASP A 1 559 ? 83.498 69.017 -119.345 1.00 63.66 559 ASP A CA 1
ATOM 4481 C C . ASP A 1 559 ? 83.974 67.603 -118.976 1.00 63.66 559 ASP A C 1
ATOM 4483 O O . ASP A 1 559 ? 83.410 66.953 -118.089 1.00 63.66 559 ASP A O 1
ATOM 4487 N N . ARG A 1 560 ? 85.090 67.145 -119.554 1.00 66.50 560 ARG A N 1
ATOM 4488 C CA . ARG A 1 560 ? 85.688 65.843 -119.230 1.00 66.50 560 ARG A CA 1
ATOM 4489 C C . ARG A 1 560 ? 86.248 65.785 -117.802 1.00 66.50 560 ARG A C 1
ATOM 4491 O O . ARG A 1 560 ? 86.172 64.731 -117.165 1.00 66.50 560 ARG A O 1
ATOM 4498 N N . ASP A 1 561 ? 86.757 66.897 -117.269 1.00 68.62 561 ASP A N 1
ATOM 4499 C CA . ASP A 1 561 ? 87.232 66.976 -115.879 1.00 68.62 561 ASP A CA 1
ATOM 4500 C C . ASP A 1 561 ? 86.110 67.295 -114.870 1.00 68.62 561 ASP A C 1
ATOM 4502 O O . ASP A 1 561 ? 86.163 66.846 -113.716 1.00 68.62 561 ASP A O 1
ATOM 4506 N N . ARG A 1 562 ? 85.016 67.934 -115.310 1.00 70.12 562 ARG A N 1
ATOM 4507 C CA . ARG A 1 562 ? 83.759 67.993 -114.536 1.00 70.12 562 ARG A CA 1
ATOM 4508 C C . ARG A 1 562 ? 83.178 66.591 -114.313 1.00 70.12 562 ARG A C 1
ATOM 4510 O O . ARG A 1 562 ? 82.872 66.231 -113.177 1.00 70.12 562 ARG A O 1
ATOM 4517 N N . LEU A 1 563 ? 83.127 65.754 -115.352 1.00 71.56 563 LEU A N 1
ATOM 4518 C CA . LEU A 1 563 ? 82.667 64.364 -115.229 1.00 71.56 563 LEU A CA 1
ATOM 4519 C C . LEU A 1 563 ? 83.584 63.516 -114.327 1.00 71.56 563 LEU A C 1
ATOM 4521 O O . LEU A 1 563 ? 83.090 62.776 -113.478 1.00 71.56 563 LEU A O 1
ATOM 4525 N N . ARG A 1 564 ? 84.915 63.671 -114.413 1.00 72.00 564 ARG A N 1
ATOM 4526 C CA . ARG A 1 564 ? 85.868 63.007 -113.493 1.00 72.00 564 ARG A CA 1
ATOM 4527 C C . ARG A 1 564 ? 85.681 63.413 -112.029 1.00 72.00 564 ARG A C 1
ATOM 4529 O O . ARG A 1 564 ? 85.806 62.573 -111.140 1.00 72.00 564 ARG A O 1
ATOM 4536 N N . THR A 1 565 ? 85.393 64.685 -111.754 1.00 73.12 565 THR A N 1
ATOM 4537 C CA . THR A 1 565 ? 85.177 65.167 -110.377 1.00 73.12 565 THR A CA 1
ATOM 4538 C C . THR A 1 565 ? 83.801 64.793 -109.821 1.00 73.12 565 THR A C 1
ATOM 4540 O O . THR A 1 565 ? 83.667 64.636 -108.607 1.00 73.12 565 THR A O 1
ATOM 4543 N N . GLN A 1 566 ? 82.799 64.562 -110.676 1.00 75.00 566 GLN A N 1
ATOM 4544 C CA . GLN A 1 566 ? 81.545 63.907 -110.287 1.00 75.00 566 GLN A CA 1
ATOM 4545 C C . GLN A 1 566 ? 81.728 62.400 -110.041 1.00 75.00 566 GLN A C 1
ATOM 4547 O O . GLN A 1 566 ? 81.249 61.906 -109.023 1.00 75.00 566 GLN A O 1
ATOM 4552 N N . LEU A 1 567 ? 82.487 61.689 -110.885 1.00 74.44 567 LEU A N 1
ATOM 4553 C CA . LEU A 1 567 ? 82.816 60.271 -110.679 1.00 74.44 567 LEU A CA 1
ATOM 4554 C C . LEU A 1 567 ? 83.527 60.033 -109.340 1.00 74.44 567 LEU A C 1
ATOM 4556 O O . LEU A 1 567 ? 83.048 59.228 -108.553 1.00 74.44 567 LEU A O 1
ATOM 4560 N N . LYS A 1 568 ? 84.559 60.818 -108.996 1.00 75.56 568 LYS A N 1
ATOM 4561 C CA . LYS A 1 568 ? 85.217 60.720 -107.675 1.00 75.56 568 LYS A CA 1
ATOM 4562 C C . LYS A 1 568 ? 84.278 60.967 -106.489 1.00 75.56 568 LYS A C 1
ATOM 4564 O O . LYS A 1 568 ? 84.469 60.398 -105.415 1.00 75.56 568 LYS A O 1
ATOM 4569 N N . LYS A 1 569 ? 83.251 61.806 -106.660 1.00 75.81 569 LYS A N 1
ATOM 4570 C CA . LYS A 1 569 ? 82.211 61.996 -105.637 1.00 75.81 569 LYS A CA 1
ATOM 4571 C C . LYS A 1 569 ? 81.310 60.764 -105.540 1.00 75.81 569 LYS A C 1
ATOM 4573 O O . LYS A 1 569 ? 81.058 60.317 -104.425 1.00 75.81 569 LYS A O 1
ATOM 4578 N N . LEU A 1 570 ? 80.894 60.181 -106.665 1.00 77.06 570 LEU A N 1
ATOM 4579 C CA . LEU A 1 570 ? 80.125 58.931 -106.696 1.00 77.06 570 LEU A CA 1
ATOM 4580 C C . LEU A 1 570 ? 80.911 57.756 -106.092 1.00 77.06 570 LEU A C 1
ATOM 4582 O O . LEU A 1 570 ? 80.354 57.052 -105.261 1.00 77.06 570 LEU A O 1
ATOM 4586 N N . GLU A 1 571 ? 82.204 57.615 -106.390 1.00 74.38 571 GLU A N 1
ATOM 4587 C CA . GLU A 1 571 ? 83.105 56.632 -105.763 1.00 74.38 571 GLU A CA 1
ATOM 4588 C C . GLU A 1 571 ? 83.151 56.809 -104.232 1.00 74.38 571 GLU A C 1
ATOM 4590 O O . GLU A 1 571 ? 83.002 55.844 -103.483 1.00 74.38 571 GLU A O 1
ATOM 4595 N N . SER A 1 572 ? 83.265 58.051 -103.737 1.00 78.06 572 SER A N 1
ATOM 4596 C CA . SER A 1 572 ? 83.235 58.333 -102.289 1.00 78.06 572 SER A CA 1
ATOM 4597 C C . SER A 1 572 ? 81.873 58.053 -101.633 1.00 78.06 572 SER A C 1
ATOM 4599 O O . SER A 1 572 ? 81.810 57.666 -100.463 1.00 78.06 572 SER A O 1
ATOM 4601 N N . VAL A 1 573 ? 80.776 58.207 -102.383 1.00 79.06 573 VAL A N 1
ATOM 4602 C CA . VAL A 1 573 ? 79.422 57.866 -101.929 1.00 79.06 573 VAL A CA 1
ATOM 4603 C C . VAL A 1 573 ? 79.223 56.352 -101.936 1.00 79.06 573 VAL A C 1
ATOM 4605 O O . VAL A 1 573 ? 78.702 55.835 -100.957 1.00 79.06 573 VAL A O 1
ATOM 4608 N N . GLN A 1 574 ? 79.701 55.627 -102.951 1.00 80.38 574 GLN A N 1
ATOM 4609 C CA . GLN A 1 574 ? 79.701 54.160 -102.970 1.00 80.38 574 GLN A CA 1
ATOM 4610 C C . GLN A 1 574 ? 80.524 53.582 -101.815 1.00 80.38 574 GLN A C 1
ATOM 4612 O O . GLN A 1 574 ? 80.052 52.670 -101.146 1.00 80.38 574 GLN A O 1
ATOM 4617 N N . GLY A 1 575 ? 81.692 54.158 -101.505 1.00 81.62 575 GLY A N 1
ATOM 4618 C CA . GLY A 1 575 ? 82.473 53.784 -100.322 1.00 81.62 575 GLY A CA 1
ATOM 4619 C C . GLY A 1 575 ? 81.682 53.942 -99.018 1.00 81.62 575 GLY A C 1
ATOM 4620 O O . GLY A 1 575 ? 81.652 53.025 -98.201 1.00 81.62 575 GLY A O 1
ATOM 4621 N N . ARG A 1 576 ? 80.966 55.064 -98.846 1.00 84.25 576 ARG A N 1
ATOM 4622 C CA . ARG A 1 576 ? 80.080 55.280 -97.686 1.00 84.25 576 ARG A CA 1
ATOM 4623 C C . ARG A 1 576 ? 78.850 54.373 -97.669 1.00 84.25 576 ARG A C 1
ATOM 4625 O O . ARG A 1 576 ? 78.446 53.959 -96.589 1.00 84.25 576 ARG A O 1
ATOM 4632 N N . VAL A 1 577 ? 78.245 54.083 -98.821 1.00 84.06 577 VAL A N 1
ATOM 4633 C CA . VAL A 1 577 ? 77.108 53.153 -98.924 1.00 84.06 577 VAL A CA 1
ATOM 4634 C C . VAL A 1 577 ? 77.560 51.755 -98.525 1.00 84.06 577 VAL A C 1
ATOM 4636 O O . VAL A 1 577 ? 76.957 51.176 -97.633 1.00 84.06 577 VAL A O 1
ATOM 4639 N N . HIS A 1 578 ? 78.677 51.269 -99.065 1.00 83.38 578 HIS A N 1
ATOM 4640 C CA . HIS A 1 578 ? 79.198 49.951 -98.722 1.00 83.38 578 HIS A CA 1
ATOM 4641 C C . HIS A 1 578 ? 79.614 49.841 -97.246 1.00 83.38 578 HIS A C 1
ATOM 4643 O O . HIS A 1 578 ? 79.356 48.833 -96.593 1.00 83.38 578 HIS A O 1
ATOM 4649 N N . GLN A 1 579 ? 80.182 50.906 -96.673 1.00 85.06 579 GLN A N 1
ATOM 4650 C CA . GLN A 1 579 ? 80.474 50.963 -95.240 1.00 85.06 579 GLN A CA 1
ATOM 4651 C C . GLN A 1 579 ? 79.196 50.893 -94.381 1.00 85.06 579 GLN A C 1
ATOM 4653 O O . GLN A 1 579 ? 79.184 50.204 -93.363 1.00 85.06 579 GLN A O 1
ATOM 4658 N N . LEU A 1 580 ? 78.105 51.538 -94.812 1.00 86.50 580 LEU A N 1
ATOM 4659 C CA . LEU A 1 580 ? 76.795 51.439 -94.157 1.00 86.50 580 LEU A CA 1
ATOM 4660 C C . LEU A 1 580 ? 76.123 50.071 -94.363 1.00 86.50 580 LEU A C 1
ATOM 4662 O O . LEU A 1 580 ? 75.467 49.591 -93.445 1.00 86.50 580 LEU A O 1
ATOM 4666 N N . GLU A 1 581 ? 76.297 49.422 -95.517 1.00 85.88 581 GLU A N 1
ATOM 4667 C CA . GLU A 1 581 ? 75.832 48.049 -95.776 1.00 85.88 581 GLU A CA 1
ATOM 4668 C C . GLU A 1 581 ? 76.517 47.040 -94.844 1.00 85.88 581 GLU A C 1
ATOM 4670 O O . GLU A 1 581 ? 75.843 46.201 -94.247 1.00 85.88 581 GLU A O 1
ATOM 4675 N N . VAL A 1 582 ? 77.839 47.153 -94.665 1.00 87.38 582 VAL A N 1
ATOM 4676 C CA . VAL A 1 582 ? 78.604 46.332 -93.711 1.00 87.38 582 VAL A CA 1
ATOM 4677 C C . VAL A 1 582 ? 78.146 46.610 -92.278 1.00 87.38 582 VAL A C 1
ATOM 4679 O O . VAL A 1 582 ? 77.786 45.678 -91.565 1.00 87.38 582 VAL A O 1
ATOM 4682 N N . GLU A 1 583 ? 78.047 47.881 -91.873 1.00 88.06 583 GLU A N 1
ATOM 4683 C CA . GLU A 1 583 ? 77.530 48.252 -90.549 1.00 88.06 583 GLU A CA 1
ATOM 4684 C C . GLU A 1 583 ? 76.093 47.754 -90.287 1.00 88.06 583 GLU A C 1
ATOM 4686 O O . GLU A 1 583 ? 75.750 47.431 -89.147 1.00 88.06 583 GLU A O 1
ATOM 4691 N N . LEU A 1 584 ? 75.228 47.712 -91.306 1.00 85.88 584 LEU A N 1
ATOM 4692 C CA . LEU A 1 584 ? 73.874 47.163 -91.196 1.00 85.88 584 LEU A CA 1
ATOM 4693 C C . LEU A 1 584 ? 73.902 45.636 -91.094 1.00 85.88 584 LEU A C 1
ATOM 4695 O O . LEU A 1 584 ? 73.260 45.095 -90.199 1.00 85.88 584 LEU A O 1
ATOM 4699 N N . SER A 1 585 ? 74.693 44.950 -91.923 1.00 87.31 585 SER A N 1
ATOM 4700 C CA . SER A 1 585 ? 74.903 43.498 -91.841 1.00 87.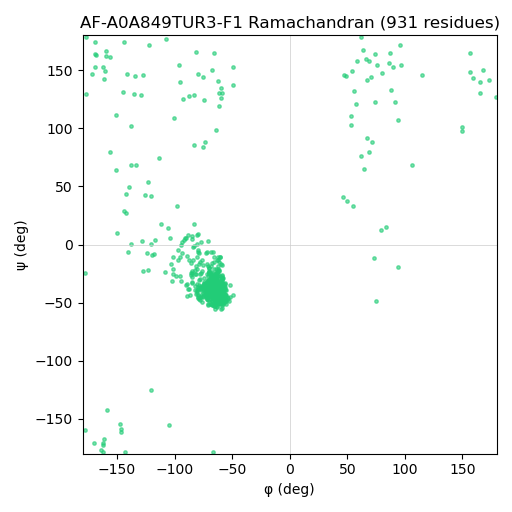31 585 SER A CA 1
ATOM 4701 C C . SER A 1 585 ? 75.422 43.070 -90.462 1.00 87.31 585 SER A C 1
ATOM 4703 O O . SER A 1 585 ? 74.918 42.103 -89.883 1.00 87.31 585 SER A O 1
ATOM 4705 N N . ASP A 1 586 ? 76.375 43.816 -89.897 1.00 87.69 586 ASP A N 1
ATOM 4706 C CA . ASP A 1 586 ? 76.929 43.565 -88.565 1.00 87.69 586 ASP A CA 1
ATOM 4707 C C . ASP A 1 586 ? 75.893 43.828 -87.460 1.00 87.69 586 ASP A C 1
ATOM 4709 O O . ASP A 1 586 ? 75.723 42.998 -86.562 1.00 87.69 586 ASP A O 1
ATOM 4713 N N . ARG A 1 587 ? 75.119 44.923 -87.544 1.00 86.25 587 ARG A N 1
ATOM 4714 C CA . ARG A 1 587 ? 73.992 45.173 -86.623 1.00 86.25 587 ARG A CA 1
ATOM 4715 C C . ARG A 1 587 ? 72.926 44.082 -86.724 1.00 86.25 587 ARG A C 1
ATOM 4717 O O . ARG A 1 587 ? 72.459 43.597 -85.697 1.00 86.25 587 ARG A O 1
ATOM 4724 N N . GLU A 1 588 ? 72.575 43.629 -87.923 1.00 85.88 588 GLU A N 1
ATOM 4725 C CA . GLU A 1 588 ? 71.654 42.508 -88.132 1.00 85.88 588 GLU A CA 1
ATOM 4726 C C . GLU A 1 588 ? 72.213 41.182 -87.605 1.00 85.88 588 GLU A C 1
ATOM 4728 O O . GLU A 1 588 ? 71.449 40.340 -87.133 1.00 85.88 588 GLU A O 1
ATOM 4733 N N . ALA A 1 589 ? 73.524 40.948 -87.693 1.00 83.50 589 ALA A N 1
ATOM 4734 C CA . ALA A 1 589 ? 74.168 39.770 -87.115 1.00 83.50 589 ALA A CA 1
ATOM 4735 C C . ALA A 1 589 ? 74.108 39.807 -85.579 1.00 83.50 589 ALA A C 1
ATOM 4737 O O . ALA A 1 589 ? 73.732 38.810 -84.958 1.00 83.50 589 ALA A O 1
ATOM 4738 N N . VAL A 1 590 ? 74.370 40.971 -84.970 1.00 88.81 590 VAL A N 1
ATOM 4739 C CA . VAL A 1 590 ? 74.199 41.200 -83.526 1.00 88.81 590 VAL A CA 1
ATOM 4740 C C . VAL A 1 590 ? 72.738 41.012 -83.108 1.00 88.81 590 VAL A C 1
ATOM 4742 O O . VAL A 1 590 ? 72.482 40.266 -82.167 1.00 88.81 590 VAL A O 1
ATOM 4745 N N . HIS A 1 591 ? 71.770 41.589 -83.829 1.00 87.69 591 HIS A N 1
ATOM 4746 C CA . HIS A 1 591 ? 70.342 41.440 -83.523 1.00 87.69 591 HIS A CA 1
ATOM 4747 C C . HIS A 1 591 ? 69.842 39.993 -83.674 1.00 87.69 591 HIS A C 1
ATOM 4749 O O . HIS A 1 591 ? 69.073 39.515 -82.839 1.00 87.69 591 HIS A O 1
ATOM 4755 N N . ARG A 1 592 ? 70.322 39.246 -84.679 1.00 88.62 592 ARG A N 1
ATOM 4756 C CA . ARG A 1 592 ? 70.082 37.792 -84.784 1.00 88.62 592 ARG A CA 1
ATOM 4757 C C . ARG A 1 592 ? 70.690 37.033 -83.599 1.00 88.62 592 ARG A C 1
ATOM 4759 O O . ARG A 1 592 ? 70.060 36.111 -83.083 1.00 88.62 592 ARG A O 1
ATOM 4766 N N . GLY A 1 593 ? 71.871 37.442 -83.132 1.00 88.81 593 GLY A N 1
ATOM 4767 C CA . GLY A 1 593 ? 72.502 36.924 -81.915 1.00 88.81 593 GLY A CA 1
ATOM 4768 C C . GLY A 1 593 ? 71.659 37.166 -80.660 1.00 88.81 593 GLY A C 1
ATOM 4769 O O . GLY A 1 593 ? 71.368 36.215 -79.932 1.00 88.81 593 GLY A O 1
ATOM 4770 N N . THR A 1 594 ? 71.208 38.403 -80.430 1.00 89.25 594 THR A N 1
ATOM 4771 C CA . THR A 1 594 ? 70.388 38.750 -79.258 1.00 89.25 594 THR A CA 1
ATOM 4772 C C . THR A 1 594 ? 69.016 38.087 -79.296 1.00 89.25 594 THR A C 1
ATOM 4774 O O . THR A 1 594 ? 68.565 37.592 -78.268 1.00 89.25 594 THR A O 1
ATOM 4777 N N . ASN A 1 595 ? 68.369 37.994 -80.463 1.00 88.31 595 ASN A N 1
ATOM 4778 C CA . ASN A 1 595 ? 67.087 37.293 -80.585 1.00 88.31 595 ASN A CA 1
ATOM 4779 C C . ASN A 1 595 ? 67.242 35.806 -80.254 1.00 88.31 595 ASN A C 1
ATOM 4781 O O . ASN A 1 595 ? 66.478 35.285 -79.449 1.00 88.31 595 ASN A O 1
ATOM 4785 N N . LYS A 1 596 ? 68.294 35.147 -80.755 1.00 88.31 596 LYS A N 1
ATOM 4786 C CA . LYS A 1 596 ? 68.577 33.740 -80.440 1.00 88.31 596 LYS A CA 1
ATOM 4787 C C . LYS A 1 596 ? 68.879 33.508 -78.951 1.00 88.31 596 LYS A C 1
ATOM 4789 O O . LYS A 1 596 ? 68.505 32.473 -78.404 1.00 88.31 596 LYS A O 1
ATOM 4794 N N . GLN A 1 597 ? 69.518 34.466 -78.275 1.00 87.81 597 GLN A N 1
ATOM 4795 C CA . GLN A 1 597 ? 69.703 34.437 -76.816 1.00 87.81 597 GLN A CA 1
ATOM 4796 C C . GLN A 1 597 ? 68.376 34.637 -76.063 1.00 87.81 597 GLN A C 1
ATOM 4798 O O . GLN A 1 597 ? 68.112 33.934 -75.086 1.00 87.81 597 GLN A O 1
ATOM 4803 N N . LEU A 1 598 ? 67.514 35.548 -76.527 1.00 90.12 598 LEU A N 1
ATOM 4804 C CA . LEU A 1 598 ? 66.185 35.766 -75.952 1.00 90.12 598 LEU A CA 1
ATOM 4805 C C . LEU A 1 598 ? 65.291 34.530 -76.122 1.00 90.12 598 LEU A C 1
ATOM 4807 O O . LEU A 1 598 ? 64.730 34.071 -75.131 1.00 90.12 598 LEU A O 1
ATOM 4811 N N . GLU A 1 599 ? 65.238 33.934 -77.314 1.00 90.56 599 GLU A N 1
ATOM 4812 C CA . GLU A 1 599 ? 64.559 32.661 -77.608 1.00 90.56 599 GLU A CA 1
ATOM 4813 C C . GLU A 1 599 ? 65.035 31.530 -76.687 1.00 90.56 599 GLU A C 1
ATOM 4815 O O . GLU A 1 599 ? 64.219 30.805 -76.120 1.00 90.56 599 GLU A O 1
ATOM 4820 N N . GLN A 1 600 ? 66.350 31.403 -76.472 1.00 88.62 600 GLN A N 1
ATOM 4821 C CA . GLN A 1 600 ? 66.909 30.434 -75.525 1.00 88.62 600 GLN A CA 1
ATOM 4822 C C . GLN A 1 600 ? 66.467 30.718 -74.082 1.00 88.62 600 GLN A C 1
ATOM 4824 O O . GLN A 1 600 ? 66.100 29.784 -73.371 1.00 88.62 600 GLN A O 1
ATOM 4829 N N . SER A 1 601 ? 66.442 31.988 -73.662 1.00 88.31 601 SER A N 1
ATOM 4830 C CA . SER A 1 601 ? 65.994 32.387 -72.319 1.00 88.31 601 SER A CA 1
ATOM 4831 C C . SER A 1 601 ? 64.491 32.170 -72.095 1.00 88.31 601 SER A C 1
ATOM 4833 O O . SER A 1 601 ? 64.082 31.800 -70.993 1.00 88.31 601 SER A O 1
ATOM 4835 N N . LEU A 1 602 ? 63.672 32.344 -73.138 1.00 88.75 602 LEU A N 1
ATOM 4836 C CA . LEU A 1 602 ? 62.239 32.051 -73.128 1.00 88.75 602 LEU A CA 1
ATOM 4837 C C . LEU A 1 602 ? 62.021 30.540 -73.057 1.00 88.75 602 LEU A C 1
ATOM 4839 O O . LEU A 1 602 ? 61.424 30.068 -72.100 1.00 88.75 602 LEU A O 1
ATOM 4843 N N . ALA A 1 603 ? 62.655 29.761 -73.936 1.00 86.44 603 ALA A N 1
ATOM 4844 C CA . ALA A 1 603 ? 62.581 28.303 -73.889 1.00 86.44 603 ALA A CA 1
ATOM 4845 C C . ALA A 1 603 ? 63.149 27.701 -72.585 1.00 86.44 603 ALA A C 1
ATOM 4847 O O . ALA A 1 603 ? 62.833 26.560 -72.239 1.00 86.44 603 ALA A O 1
ATOM 4848 N N . GLU A 1 604 ? 64.017 28.400 -71.845 1.00 86.56 604 GLU A N 1
ATOM 4849 C CA . GLU A 1 604 ? 64.399 27.989 -70.489 1.00 86.56 604 GLU A CA 1
ATOM 4850 C C . GLU A 1 604 ? 63.350 28.386 -69.438 1.00 86.56 604 GLU A C 1
ATOM 4852 O O . GLU A 1 604 ? 63.037 27.582 -68.559 1.00 86.56 604 GLU A O 1
ATOM 4857 N N . ARG A 1 605 ? 62.761 29.586 -69.543 1.00 87.12 605 ARG A N 1
ATOM 4858 C CA . ARG A 1 605 ? 61.627 30.018 -68.710 1.00 87.12 605 ARG A CA 1
ATOM 4859 C C . ARG A 1 605 ? 60.427 29.094 -68.866 1.00 87.12 605 ARG A C 1
ATOM 4861 O O . ARG A 1 605 ? 59.923 28.641 -67.848 1.00 87.12 605 ARG A O 1
ATOM 4868 N N . ASP A 1 606 ? 60.046 28.733 -70.083 1.00 89.81 606 ASP A N 1
ATOM 4869 C CA . ASP A 1 606 ? 58.920 27.839 -70.362 1.00 89.81 606 ASP A CA 1
ATOM 4870 C C . ASP A 1 606 ? 59.158 26.458 -69.735 1.00 89.81 606 ASP A C 1
ATOM 4872 O O . ASP A 1 606 ? 58.310 25.942 -69.014 1.00 89.81 606 ASP A O 1
ATOM 4876 N N . ARG A 1 607 ? 60.373 25.902 -69.868 1.00 87.88 607 ARG A N 1
ATOM 4877 C CA . ARG A 1 607 ? 60.767 24.652 -69.184 1.00 87.88 607 ARG A CA 1
ATOM 4878 C C . ARG A 1 607 ? 60.781 24.762 -67.656 1.00 87.88 607 ARG A C 1
ATOM 4880 O O . ARG A 1 607 ? 60.638 23.740 -66.985 1.00 87.88 607 ARG A O 1
ATOM 4887 N N . ARG A 1 608 ? 61.007 25.952 -67.088 1.00 89.69 608 ARG A N 1
ATOM 4888 C CA . ARG A 1 608 ? 60.888 26.198 -65.639 1.00 89.69 608 ARG A CA 1
ATOM 4889 C C . ARG A 1 608 ? 59.414 26.312 -65.236 1.00 89.69 608 ARG A C 1
ATOM 4891 O O . ARG A 1 608 ? 59.035 25.683 -64.257 1.00 89.69 608 ARG A O 1
ATOM 4898 N N . ILE A 1 609 ? 58.595 27.024 -66.012 1.00 87.75 609 ILE A N 1
ATOM 4899 C CA . ILE A 1 609 ? 57.143 27.165 -65.828 1.00 87.75 609 ILE A CA 1
ATOM 4900 C C . ILE A 1 609 ? 56.478 25.786 -65.863 1.00 87.75 609 ILE A C 1
ATOM 4902 O O . ILE A 1 609 ? 55.938 25.380 -64.844 1.00 87.75 609 ILE A O 1
ATOM 4906 N N . SER A 1 610 ? 56.682 24.974 -66.907 1.00 87.44 610 SER A N 1
ATOM 4907 C CA . SER A 1 610 ? 56.116 23.614 -66.976 1.00 87.44 610 SER A CA 1
ATOM 4908 C C . SER A 1 610 ? 56.550 22.696 -65.823 1.00 87.44 610 SER A C 1
ATOM 4910 O O . SER A 1 610 ? 55.823 21.772 -65.467 1.00 87.44 610 SER A O 1
ATOM 4912 N N . LYS A 1 611 ? 57.722 22.929 -65.208 1.00 87.25 611 LYS A N 1
ATOM 4913 C CA . LYS A 1 611 ? 58.142 22.220 -63.984 1.00 87.25 611 LYS A CA 1
ATOM 4914 C C . LYS A 1 611 ? 57.425 22.736 -62.737 1.00 87.25 611 LYS A C 1
ATOM 4916 O O . LYS A 1 611 ? 57.100 21.932 -61.868 1.00 87.25 611 LYS A O 1
ATOM 4921 N N . PHE A 1 612 ? 57.176 24.041 -62.631 1.00 85.50 612 PHE A N 1
ATOM 4922 C CA . PHE A 1 612 ? 56.332 24.596 -61.574 1.00 85.50 612 PHE A CA 1
ATOM 4923 C C . PHE A 1 612 ? 54.879 24.136 -61.723 1.00 85.50 612 PHE A C 1
ATOM 4925 O O . PHE A 1 612 ? 54.307 23.710 -60.728 1.00 85.50 612 PHE A O 1
ATOM 4932 N N . ASP A 1 613 ? 54.332 24.107 -62.938 1.00 87.62 613 ASP A N 1
ATOM 4933 C CA . ASP A 1 613 ? 52.974 23.630 -63.221 1.00 87.62 613 ASP A CA 1
ATOM 4934 C C . ASP A 1 613 ? 52.823 22.139 -62.892 1.00 87.62 613 ASP A C 1
ATOM 4936 O O . ASP A 1 613 ? 51.873 21.751 -62.218 1.00 87.62 613 ASP A O 1
ATOM 4940 N N . ALA A 1 614 ? 53.792 21.298 -63.278 1.00 85.69 614 ALA A N 1
ATOM 4941 C CA . ALA A 1 614 ? 53.802 19.878 -62.917 1.00 85.69 614 ALA A CA 1
ATOM 4942 C C . ALA A 1 614 ? 53.919 19.657 -61.396 1.00 85.69 614 ALA A C 1
ATOM 4944 O O . ALA A 1 614 ? 53.231 18.802 -60.837 1.00 85.69 614 ALA A O 1
ATOM 4945 N N . ASN A 1 615 ? 54.746 20.450 -60.705 1.00 86.88 615 ASN A N 1
ATOM 4946 C CA . ASN A 1 615 ? 54.849 20.406 -59.244 1.00 86.88 615 ASN A CA 1
ATOM 4947 C C . ASN A 1 615 ? 53.566 20.906 -58.558 1.00 86.88 615 ASN A C 1
ATOM 4949 O O . ASN A 1 615 ? 53.167 20.343 -57.540 1.00 86.88 615 ASN A O 1
ATOM 4953 N N . ALA A 1 616 ? 52.915 21.935 -59.105 1.00 83.12 616 ALA A N 1
ATOM 4954 C CA . ALA A 1 616 ? 51.648 22.460 -58.611 1.00 83.12 616 ALA A CA 1
ATOM 4955 C C . ALA A 1 616 ? 50.521 21.440 -58.807 1.00 83.12 616 ALA A C 1
ATOM 4957 O O . ALA A 1 616 ? 49.802 21.159 -57.853 1.00 83.12 616 ALA A O 1
ATOM 4958 N N . ALA A 1 617 ? 50.433 20.807 -59.982 1.00 85.12 617 ALA A N 1
ATOM 4959 C CA . ALA A 1 617 ? 49.505 19.713 -60.257 1.00 85.12 617 ALA A CA 1
ATOM 4960 C C . ALA A 1 617 ? 49.679 18.568 -59.242 1.00 85.12 617 ALA A C 1
ATOM 4962 O O . ALA A 1 617 ? 48.724 18.212 -58.550 1.00 85.12 617 ALA A O 1
ATOM 4963 N N . ALA A 1 618 ? 50.912 18.088 -59.048 1.00 85.19 618 ALA A N 1
ATOM 4964 C CA . ALA A 1 618 ? 51.229 17.040 -58.074 1.00 85.19 618 ALA A CA 1
ATOM 4965 C C . ALA A 1 618 ? 50.978 17.452 -56.606 1.00 85.19 618 ALA A C 1
ATOM 4967 O O . ALA A 1 618 ? 50.768 16.589 -55.752 1.00 85.19 618 ALA A O 1
ATOM 4968 N N . GLN A 1 619 ? 50.991 18.751 -56.277 1.00 82.00 619 GLN A N 1
ATOM 4969 C CA . GLN A 1 619 ? 50.544 19.241 -54.968 1.00 82.00 619 GLN A CA 1
ATOM 4970 C C . GLN A 1 619 ? 49.017 19.335 -54.870 1.00 82.00 619 GLN A C 1
ATOM 4972 O O . GLN A 1 619 ? 48.474 18.977 -53.829 1.00 82.00 619 GLN A O 1
ATOM 4977 N N . THR A 1 620 ? 48.309 19.752 -55.925 1.00 85.69 620 THR A N 1
ATOM 4978 C CA . THR A 1 620 ? 46.836 19.760 -55.936 1.00 85.69 620 THR A CA 1
ATOM 4979 C C . THR A 1 620 ? 46.245 18.355 -55.886 1.00 85.69 620 THR A C 1
ATOM 4981 O O . THR A 1 620 ? 45.245 18.156 -55.206 1.00 85.69 620 THR A O 1
ATOM 4984 N N . GLU A 1 621 ? 46.892 17.374 -56.519 1.00 87.88 621 GLU A N 1
ATOM 4985 C CA . GLU A 1 621 ? 46.521 15.959 -56.464 1.00 87.88 621 GLU A CA 1
ATOM 4986 C C . GLU A 1 621 ? 46.655 15.422 -55.031 1.00 87.88 621 GLU A C 1
ATOM 4988 O O . GLU A 1 621 ? 45.662 15.003 -54.444 1.00 87.88 621 GLU A O 1
ATOM 4993 N N . LYS A 1 622 ? 47.823 15.589 -54.396 1.00 86.06 622 LYS A N 1
ATOM 4994 C CA . LYS A 1 622 ? 48.051 15.212 -52.985 1.00 86.06 622 LYS A CA 1
ATOM 4995 C C . LYS A 1 622 ? 47.143 15.943 -51.997 1.00 86.06 622 LYS A C 1
ATOM 4997 O O . LYS A 1 622 ? 46.731 15.376 -50.988 1.00 86.06 622 LYS A O 1
ATOM 5002 N N . LEU A 1 623 ? 46.822 17.208 -52.265 1.00 86.94 623 LEU A N 1
ATOM 5003 C CA . LEU A 1 623 ? 45.873 17.979 -51.463 1.00 86.94 623 LEU A CA 1
ATOM 5004 C C . LEU A 1 623 ? 44.440 17.460 -51.652 1.00 86.94 623 LEU A C 1
ATOM 5006 O O . LEU A 1 623 ? 43.671 17.445 -50.693 1.00 86.94 623 LEU A O 1
ATOM 5010 N N . HIS A 1 624 ? 44.089 16.977 -52.846 1.00 88.75 624 HIS A N 1
ATOM 5011 C CA . HIS A 1 624 ? 42.813 16.322 -53.106 1.00 88.75 624 HIS A CA 1
ATOM 5012 C C . HIS A 1 624 ? 42.729 14.940 -52.439 1.00 88.75 624 HIS A C 1
ATOM 5014 O O . HIS A 1 624 ? 41.730 14.660 -51.781 1.00 88.75 624 HIS A O 1
ATOM 5020 N N . GLU A 1 625 ? 43.783 14.120 -52.512 1.00 88.69 625 GLU A N 1
ATOM 5021 C CA . GLU A 1 625 ? 43.906 12.855 -51.768 1.00 88.69 625 GLU A CA 1
ATOM 5022 C C . GLU A 1 625 ? 43.744 13.085 -50.256 1.00 88.69 625 GLU A C 1
ATOM 5024 O O . GLU A 1 625 ? 42.932 12.425 -49.609 1.00 88.69 625 GLU A O 1
ATOM 5029 N N . ALA A 1 626 ? 44.441 14.080 -49.695 1.00 80.50 626 ALA A N 1
ATOM 5030 C CA . ALA A 1 626 ? 44.326 14.445 -48.283 1.00 80.50 626 ALA A CA 1
ATOM 5031 C C . ALA A 1 626 ? 42.915 14.944 -47.909 1.00 80.50 626 ALA A C 1
ATOM 5033 O O . ALA A 1 626 ? 42.408 14.608 -46.839 1.00 80.50 626 ALA A O 1
ATOM 5034 N N . GLN A 1 627 ? 42.245 15.699 -48.787 1.00 85.62 627 GLN A N 1
ATOM 5035 C CA . GLN A 1 627 ? 40.849 16.109 -48.588 1.00 85.62 627 GLN A CA 1
ATOM 5036 C C . GLN A 1 627 ? 39.868 14.932 -48.669 1.00 85.62 627 GLN A C 1
ATOM 5038 O O . GLN A 1 627 ? 38.908 14.897 -47.899 1.00 85.62 627 GLN A O 1
ATOM 5043 N N . GLN A 1 628 ? 40.081 13.971 -49.572 1.00 86.56 628 GLN A N 1
ATOM 5044 C CA . GLN A 1 628 ? 39.279 12.746 -49.625 1.00 86.56 628 GLN A CA 1
ATOM 5045 C C . GLN A 1 628 ? 39.481 11.917 -48.350 1.00 86.56 628 GLN A C 1
ATOM 5047 O O . GLN A 1 628 ? 38.496 11.535 -47.719 1.00 86.56 628 GLN A O 1
ATOM 5052 N N . ALA A 1 629 ? 40.731 11.733 -47.913 1.00 84.88 629 ALA A N 1
ATOM 5053 C CA . ALA A 1 629 ? 41.061 11.050 -46.665 1.00 84.88 629 ALA A CA 1
ATOM 5054 C C . ALA A 1 629 ? 40.391 11.719 -45.450 1.00 84.88 629 ALA A C 1
ATOM 5056 O O . ALA A 1 629 ? 39.729 11.028 -44.673 1.00 84.88 629 ALA A O 1
ATOM 5057 N N . SER A 1 630 ? 40.467 13.054 -45.333 1.00 79.44 630 SER A N 1
ATOM 5058 C CA . SER A 1 630 ? 39.782 13.820 -44.276 1.00 79.44 630 SER A CA 1
ATOM 5059 C C . SER A 1 630 ? 38.276 13.555 -44.278 1.00 79.44 630 SER A C 1
ATOM 5061 O O . SER A 1 630 ? 37.734 13.141 -43.260 1.00 79.44 630 SER A O 1
ATOM 5063 N N . ARG A 1 631 ? 37.613 13.650 -45.439 1.00 87.00 631 ARG A N 1
ATOM 5064 C CA . ARG A 1 631 ? 36.170 13.374 -45.566 1.00 87.00 631 ARG A CA 1
ATOM 5065 C C . ARG A 1 631 ? 35.804 11.943 -45.175 1.00 87.00 631 ARG A C 1
ATOM 5067 O O . ARG A 1 631 ? 34.790 11.745 -44.514 1.00 87.00 631 ARG A O 1
ATOM 5074 N N . THR A 1 632 ? 36.613 10.946 -45.539 1.00 86.88 632 THR A N 1
ATOM 5075 C CA . THR A 1 632 ? 36.367 9.554 -45.114 1.00 86.88 632 THR A CA 1
ATOM 5076 C C . THR A 1 632 ? 36.585 9.352 -43.612 1.00 86.88 632 THR A C 1
ATOM 5078 O O . THR A 1 632 ? 35.842 8.598 -42.987 1.00 86.88 632 THR A O 1
ATOM 5081 N N . ALA A 1 633 ? 37.540 10.064 -43.005 1.00 80.56 633 ALA A N 1
ATOM 5082 C CA . ALA A 1 633 ? 37.764 10.044 -41.561 1.00 80.56 633 ALA A CA 1
ATOM 5083 C C . ALA A 1 633 ? 36.648 10.777 -40.793 1.00 80.56 633 ALA A C 1
ATOM 5085 O O . ALA A 1 633 ? 36.200 10.289 -39.761 1.00 80.56 633 ALA A O 1
ATOM 5086 N N . GLU A 1 634 ? 36.155 11.903 -41.312 1.00 84.19 634 GLU A N 1
ATOM 5087 C CA . GLU A 1 634 ? 34.987 12.632 -40.798 1.00 84.19 634 GLU A CA 1
ATOM 5088 C C . GLU A 1 634 ? 33.730 11.749 -40.850 1.00 84.19 634 GLU A C 1
ATOM 5090 O O . GLU A 1 634 ? 33.048 11.588 -39.841 1.00 84.19 634 GLU A O 1
ATOM 5095 N N . GLN A 1 635 ? 33.469 11.086 -41.983 1.00 86.75 635 GLN A N 1
ATOM 5096 C CA . GLN A 1 635 ? 32.364 10.129 -42.126 1.00 86.75 635 GLN A CA 1
ATOM 5097 C C . GLN A 1 635 ? 32.477 8.958 -41.138 1.00 86.75 635 GLN A C 1
ATOM 5099 O O . GLN A 1 635 ? 31.492 8.611 -40.489 1.00 86.75 635 GLN A O 1
ATOM 5104 N N . ALA A 1 636 ? 33.673 8.384 -40.966 1.00 84.81 636 ALA A N 1
ATOM 5105 C CA . ALA A 1 636 ? 33.911 7.343 -39.968 1.00 84.81 636 ALA A CA 1
ATOM 5106 C C . ALA A 1 636 ? 33.704 7.851 -38.527 1.00 84.81 636 ALA A C 1
ATOM 5108 O O . ALA A 1 636 ? 33.162 7.126 -37.695 1.00 84.81 636 ALA A O 1
ATOM 5109 N N . GLN A 1 637 ? 34.074 9.102 -38.227 1.00 83.50 637 GLN A N 1
ATOM 5110 C CA . GLN A 1 637 ? 33.809 9.716 -36.924 1.00 83.50 637 GLN A CA 1
ATOM 5111 C C . GLN A 1 637 ? 32.316 9.951 -36.670 1.00 83.50 637 GLN A C 1
ATOM 5113 O O . GLN A 1 637 ? 31.885 9.745 -35.540 1.00 83.50 637 GLN A O 1
ATOM 5118 N N . GLU A 1 638 ? 31.515 10.344 -37.666 1.00 85.88 638 GLU A N 1
ATOM 5119 C CA . GLU A 1 638 ? 30.058 10.460 -37.486 1.00 85.88 638 GLU A CA 1
ATOM 5120 C C . GLU A 1 638 ? 29.388 9.094 -37.269 1.00 85.88 638 GLU A C 1
ATOM 5122 O O . GLU A 1 638 ? 28.534 8.972 -36.391 1.00 85.88 638 GLU A O 1
ATOM 5127 N N . VAL A 1 639 ? 29.828 8.041 -37.971 1.00 90.25 639 VAL A N 1
ATOM 5128 C CA . VAL A 1 639 ? 29.363 6.664 -37.706 1.00 90.25 639 VAL A CA 1
ATOM 5129 C C . VAL A 1 639 ? 29.706 6.240 -36.274 1.00 90.25 639 VAL A C 1
ATOM 5131 O O . VAL A 1 639 ? 28.819 5.823 -35.532 1.00 90.25 639 VAL A O 1
ATOM 5134 N N . LEU A 1 640 ? 30.957 6.430 -35.837 1.00 89.00 640 LEU A N 1
ATOM 5135 C CA . LEU A 1 640 ? 31.381 6.115 -34.467 1.00 89.00 640 LEU A CA 1
ATOM 5136 C C . LEU A 1 640 ? 30.649 6.959 -33.407 1.00 89.00 640 LEU A C 1
ATOM 5138 O O . LEU A 1 640 ? 30.382 6.467 -32.312 1.00 89.00 640 LEU A O 1
ATOM 5142 N N . LYS A 1 641 ? 30.289 8.215 -33.705 1.00 87.50 641 LYS A N 1
ATOM 5143 C CA . LYS A 1 641 ? 29.468 9.051 -32.811 1.00 87.50 641 LYS A CA 1
ATOM 5144 C C . LYS A 1 641 ? 28.064 8.483 -32.643 1.00 87.50 641 LYS A C 1
ATOM 5146 O O . LYS A 1 641 ? 27.592 8.448 -31.507 1.00 87.50 641 LYS A O 1
ATOM 5151 N N . GLU A 1 642 ? 27.416 8.021 -33.713 1.00 87.38 642 GLU A N 1
ATOM 5152 C CA . GLU A 1 642 ? 26.079 7.422 -33.612 1.00 87.38 642 GLU A CA 1
ATOM 5153 C C . GLU A 1 642 ? 26.125 6.031 -32.962 1.00 87.38 642 GLU A C 1
ATOM 5155 O O . GLU A 1 642 ? 25.285 5.740 -32.114 1.00 87.38 642 GLU A O 1
ATOM 5160 N N . GLU A 1 643 ? 27.152 5.212 -33.219 1.00 88.00 643 GLU A N 1
ATOM 5161 C CA . GLU A 1 643 ? 27.381 3.968 -32.464 1.00 88.00 643 GLU A CA 1
ATOM 5162 C C . GLU A 1 643 ? 27.549 4.246 -30.960 1.00 88.00 643 GLU A C 1
ATOM 5164 O O . GLU A 1 643 ? 26.907 3.603 -30.128 1.00 88.00 643 GLU A O 1
ATOM 5169 N N . ILE A 1 644 ? 28.335 5.263 -30.587 1.00 86.00 644 ILE A N 1
ATOM 5170 C CA . ILE A 1 644 ? 28.469 5.717 -29.194 1.00 86.00 644 ILE A CA 1
ATOM 5171 C C . ILE A 1 644 ? 27.140 6.276 -28.651 1.00 86.00 644 ILE A C 1
ATOM 5173 O O . ILE A 1 644 ? 26.850 6.092 -27.465 1.00 86.00 644 ILE A O 1
ATOM 5177 N N . ARG A 1 645 ? 26.311 6.932 -29.478 1.00 92.12 645 ARG A N 1
ATOM 5178 C CA . ARG A 1 645 ? 24.976 7.426 -29.094 1.00 92.12 645 ARG A CA 1
ATOM 5179 C C . ARG A 1 645 ? 24.050 6.258 -28.754 1.00 92.12 645 ARG A C 1
ATOM 5181 O O . ARG A 1 645 ? 23.514 6.224 -27.649 1.00 92.12 645 ARG A O 1
ATOM 5188 N N . VAL A 1 646 ? 23.952 5.269 -29.642 1.00 90.88 646 VAL A N 1
ATOM 5189 C CA . VAL A 1 646 ? 23.151 4.046 -29.469 1.00 90.88 646 VAL A CA 1
ATOM 5190 C C . VAL A 1 646 ? 23.637 3.220 -28.275 1.00 90.88 646 VAL A C 1
ATOM 5192 O O . VAL A 1 646 ? 22.822 2.770 -27.472 1.00 90.88 646 VAL A O 1
ATOM 5195 N N . LEU A 1 647 ? 24.953 3.068 -28.085 1.00 88.31 647 LEU A N 1
ATOM 5196 C CA . LEU A 1 647 ? 25.508 2.374 -26.917 1.00 88.31 647 LEU A CA 1
ATOM 5197 C C . LEU A 1 647 ? 25.182 3.101 -25.604 1.00 88.31 647 LEU A C 1
ATOM 5199 O O . LEU A 1 647 ? 24.830 2.448 -24.624 1.00 88.31 647 LEU A O 1
ATOM 5203 N N . ARG A 1 648 ? 25.238 4.439 -25.568 1.00 88.31 648 ARG A N 1
ATOM 5204 C CA . ARG A 1 648 ? 24.818 5.231 -24.395 1.00 88.31 648 ARG A CA 1
ATOM 5205 C C . ARG A 1 648 ? 23.319 5.112 -24.123 1.00 88.31 648 ARG A C 1
ATOM 5207 O O . ARG A 1 648 ? 22.931 5.008 -22.963 1.00 88.31 648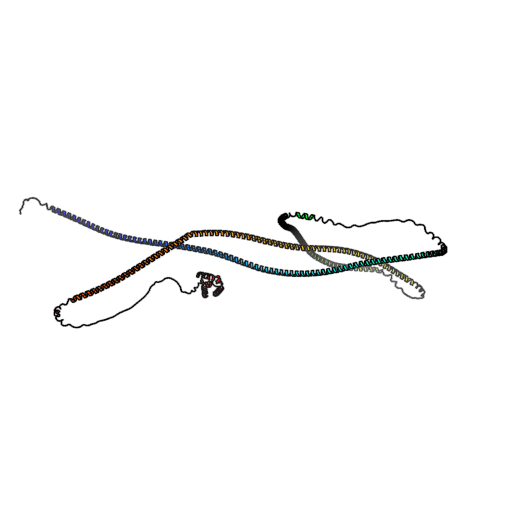 ARG A O 1
ATOM 5214 N N . GLU A 1 649 ? 22.496 5.099 -25.167 1.00 87.31 649 GLU A N 1
ATOM 5215 C CA . GLU A 1 649 ? 21.040 4.941 -25.071 1.00 87.31 649 GLU A CA 1
ATOM 5216 C C . GLU A 1 649 ? 20.670 3.542 -24.533 1.00 87.31 649 GLU A C 1
ATOM 5218 O O . GLU A 1 649 ? 19.882 3.424 -23.596 1.00 87.31 649 GLU A O 1
ATOM 5223 N N . HIS A 1 650 ? 21.347 2.489 -25.001 1.00 88.88 650 HIS A N 1
ATOM 5224 C CA . HIS A 1 650 ? 21.194 1.125 -24.483 1.00 88.88 650 HIS A CA 1
ATOM 5225 C C . HIS A 1 650 ? 21.719 0.975 -23.038 1.00 88.88 650 HIS A C 1
ATOM 5227 O O . HIS A 1 650 ? 21.080 0.326 -22.211 1.00 88.88 650 HIS A O 1
ATOM 5233 N N . ILE A 1 651 ? 22.834 1.627 -22.679 1.00 85.75 651 ILE A N 1
ATOM 5234 C CA . ILE A 1 651 ? 23.325 1.686 -21.288 1.00 85.75 651 ILE A CA 1
ATOM 5235 C C . ILE A 1 651 ? 22.322 2.411 -20.375 1.00 85.75 651 ILE A C 1
ATOM 5237 O O . ILE A 1 651 ? 22.120 1.985 -19.239 1.00 85.75 651 ILE A O 1
ATOM 5241 N N . ALA A 1 652 ? 21.660 3.471 -20.849 1.00 85.00 652 ALA A N 1
ATOM 5242 C CA . ALA A 1 652 ? 20.613 4.154 -20.090 1.00 85.00 652 ALA A CA 1
ATOM 5243 C C . ALA A 1 652 ? 19.409 3.230 -19.827 1.00 85.00 652 ALA A C 1
ATOM 5245 O O . ALA A 1 652 ? 18.995 3.100 -18.676 1.00 85.00 652 ALA A O 1
ATOM 5246 N N . GLN A 1 653 ? 18.931 2.511 -20.849 1.00 86.38 653 GLN A N 1
ATOM 5247 C CA . GLN A 1 653 ? 17.855 1.515 -20.722 1.00 86.38 653 GLN A CA 1
ATOM 5248 C C . GLN A 1 653 ? 18.219 0.382 -19.742 1.00 86.38 653 GLN A C 1
ATOM 5250 O O . GLN A 1 653 ? 17.406 -0.011 -18.905 1.00 86.38 653 GLN A O 1
ATOM 5255 N N . LEU A 1 654 ? 19.460 -0.119 -19.788 1.00 84.19 654 LEU A N 1
ATOM 5256 C CA . LEU A 1 654 ? 19.950 -1.134 -18.848 1.00 84.19 654 LEU A CA 1
ATOM 5257 C C . LEU A 1 654 ? 20.032 -0.602 -17.407 1.00 84.19 654 LEU A C 1
ATOM 5259 O O . LEU A 1 654 ? 19.680 -1.319 -16.470 1.00 84.19 654 LEU A O 1
ATOM 5263 N N . ASN A 1 655 ? 20.443 0.654 -17.215 1.00 85.25 655 ASN A N 1
ATOM 5264 C CA . ASN A 1 655 ? 20.462 1.302 -15.900 1.00 85.25 655 ASN A CA 1
ATOM 5265 C C . ASN A 1 655 ? 19.049 1.554 -15.348 1.00 85.25 655 ASN A C 1
ATOM 5267 O O . ASN A 1 655 ? 18.832 1.398 -14.147 1.00 85.25 655 ASN A O 1
ATOM 5271 N N . GLU A 1 656 ? 18.080 1.888 -16.201 1.00 84.81 656 GLU A N 1
ATOM 5272 C CA . GLU A 1 656 ? 16.671 2.015 -15.813 1.00 84.81 656 GLU A CA 1
ATOM 5273 C C . GLU A 1 656 ? 16.086 0.657 -15.390 1.00 84.81 656 GLU A C 1
ATOM 5275 O O . GLU A 1 656 ? 15.533 0.538 -14.295 1.00 84.81 656 GLU A O 1
ATOM 5280 N N . GLY A 1 657 ? 16.342 -0.406 -16.163 1.00 86.56 657 GLY A N 1
ATOM 5281 C CA . GLY A 1 657 ? 15.974 -1.776 -15.790 1.00 86.56 657 GLY A CA 1
ATOM 5282 C C . GLY A 1 657 ? 16.638 -2.269 -14.494 1.00 86.56 657 GLY A C 1
ATOM 5283 O O . GLY A 1 657 ? 16.021 -3.004 -13.719 1.00 86.56 657 GLY A O 1
ATOM 5284 N N . LEU A 1 658 ? 17.874 -1.841 -14.202 1.00 83.25 658 LEU A N 1
ATOM 5285 C CA . LEU A 1 658 ? 18.528 -2.090 -12.910 1.00 83.25 658 LEU A CA 1
ATOM 5286 C C . LEU A 1 658 ? 17.854 -1.318 -11.767 1.00 83.25 658 LEU A C 1
ATOM 5288 O O . LEU A 1 658 ? 17.609 -1.904 -10.710 1.00 83.25 658 LEU A O 1
ATOM 5292 N N . ALA A 1 659 ? 17.499 -0.048 -11.982 1.00 81.06 659 ALA A N 1
ATOM 5293 C CA . ALA A 1 659 ? 16.782 0.764 -11.002 1.00 81.06 659 ALA A CA 1
ATOM 5294 C C . ALA A 1 659 ? 15.391 0.187 -10.682 1.00 81.06 659 ALA A C 1
ATOM 5296 O O . ALA A 1 659 ? 15.006 0.143 -9.513 1.00 81.06 659 ALA A O 1
ATOM 5297 N N . ASP A 1 660 ? 14.666 -0.336 -11.675 1.00 80.75 660 ASP A N 1
ATOM 5298 C CA . ASP A 1 660 ? 13.420 -1.077 -11.450 1.00 80.75 660 ASP A CA 1
ATOM 5299 C C . ASP A 1 660 ? 13.642 -2.394 -10.706 1.00 80.75 660 ASP A C 1
ATOM 5301 O O . ASP A 1 660 ? 12.870 -2.731 -9.805 1.00 80.75 660 ASP A O 1
ATOM 5305 N N . ARG A 1 661 ? 14.743 -3.106 -10.972 1.00 81.62 661 ARG A N 1
ATOM 5306 C CA . ARG A 1 661 ? 15.110 -4.289 -10.182 1.00 81.62 661 ARG A CA 1
ATOM 5307 C C . ARG A 1 661 ? 15.403 -3.944 -8.718 1.00 81.62 661 ARG A C 1
ATOM 5309 O O . ARG A 1 661 ? 15.101 -4.749 -7.839 1.00 81.62 661 ARG A O 1
ATOM 5316 N N . ASP A 1 662 ? 15.925 -2.753 -8.435 1.00 83.69 662 ASP A N 1
ATOM 5317 C CA . ASP A 1 662 ? 16.157 -2.271 -7.069 1.00 83.69 662 ASP A CA 1
ATOM 5318 C C . ASP A 1 662 ? 14.900 -1.724 -6.389 1.00 83.69 662 ASP A C 1
ATOM 5320 O O . ASP A 1 662 ? 14.693 -1.994 -5.202 1.00 83.69 662 ASP A O 1
ATOM 5324 N N . ARG A 1 663 ? 13.989 -1.086 -7.136 1.00 86.12 663 ARG A N 1
ATOM 5325 C CA . ARG A 1 663 ? 12.619 -0.812 -6.671 1.00 86.12 663 ARG A CA 1
ATOM 5326 C C . ARG A 1 663 ? 11.930 -2.125 -6.282 1.00 86.12 663 ARG A C 1
ATOM 5328 O O . ARG A 1 663 ? 11.432 -2.235 -5.162 1.00 86.12 663 ARG A O 1
ATOM 5335 N N . LEU A 1 664 ? 11.979 -3.152 -7.134 1.00 83.50 664 LEU A N 1
ATOM 5336 C CA . LEU A 1 664 ? 11.421 -4.480 -6.851 1.00 83.50 664 LEU A CA 1
ATOM 5337 C C . LEU A 1 664 ? 12.071 -5.143 -5.626 1.00 83.50 664 LEU A C 1
ATOM 5339 O O . LEU A 1 664 ? 11.346 -5.657 -4.775 1.00 83.50 664 LEU A O 1
ATOM 5343 N N . ARG A 1 665 ? 13.400 -5.069 -5.457 1.00 85.19 665 ARG A N 1
ATOM 5344 C CA . ARG A 1 665 ? 14.077 -5.540 -4.229 1.00 85.19 665 ARG A CA 1
ATOM 5345 C C . ARG A 1 665 ? 13.618 -4.780 -2.977 1.00 85.19 665 ARG A C 1
ATOM 5347 O O . ARG A 1 665 ? 13.399 -5.401 -1.937 1.00 85.19 665 ARG A O 1
ATOM 5354 N N . ALA A 1 666 ? 13.401 -3.468 -3.062 1.00 83.12 666 ALA A N 1
ATOM 5355 C CA . ALA A 1 666 ? 12.852 -2.678 -1.958 1.00 83.12 666 ALA A CA 1
ATOM 5356 C C . ALA A 1 666 ? 11.375 -3.013 -1.658 1.00 83.12 666 ALA A C 1
ATOM 5358 O O . ALA A 1 666 ? 10.965 -2.977 -0.497 1.00 83.12 666 ALA A O 1
ATOM 5359 N N . HIS A 1 667 ? 10.579 -3.371 -2.670 1.00 84.50 667 HIS A N 1
ATOM 5360 C CA . HIS A 1 667 ? 9.212 -3.870 -2.489 1.00 84.50 667 HIS A CA 1
ATOM 5361 C C . HIS A 1 667 ? 9.183 -5.272 -1.865 1.00 84.50 667 HIS A C 1
ATOM 5363 O O . HIS A 1 667 ? 8.428 -5.479 -0.918 1.00 84.50 667 HIS A O 1
ATOM 5369 N N . LEU A 1 668 ? 10.044 -6.198 -2.302 1.00 85.19 668 LEU A N 1
ATOM 5370 C CA . LEU A 1 668 ? 10.201 -7.519 -1.680 1.00 85.19 668 LEU A CA 1
ATOM 5371 C C . LEU A 1 668 ? 10.588 -7.397 -0.202 1.00 85.19 668 LEU A C 1
ATOM 5373 O O . LEU A 1 668 ? 9.906 -7.959 0.645 1.00 85.19 668 LEU A O 1
ATOM 5377 N N . LYS A 1 669 ? 11.569 -6.552 0.137 1.00 85.19 669 LYS A N 1
ATOM 5378 C CA . LYS A 1 669 ? 11.965 -6.316 1.536 1.00 85.19 669 LYS A CA 1
ATOM 5379 C C . LYS A 1 669 ? 10.853 -5.697 2.399 1.00 85.19 669 LYS A C 1
ATOM 5381 O O . LYS A 1 669 ? 10.792 -5.932 3.606 1.00 85.19 669 LYS A O 1
ATOM 5386 N N . LYS A 1 670 ? 9.930 -4.935 1.795 1.00 85.62 670 LYS A N 1
ATOM 5387 C CA . LYS A 1 670 ? 8.699 -4.483 2.469 1.00 85.62 670 LYS A CA 1
ATOM 5388 C C . LYS A 1 670 ? 7.707 -5.631 2.665 1.00 85.62 670 LYS A C 1
ATOM 5390 O O . LYS A 1 670 ? 7.157 -5.738 3.758 1.00 85.62 670 LYS A O 1
ATOM 5395 N N . LEU A 1 671 ? 7.513 -6.497 1.668 1.00 83.06 671 LEU A N 1
ATOM 5396 C CA . LEU A 1 671 ? 6.672 -7.694 1.782 1.00 83.06 671 LEU A CA 1
ATOM 5397 C C . LEU A 1 671 ? 7.205 -8.670 2.843 1.00 83.06 671 LEU A C 1
ATOM 5399 O O . LEU A 1 671 ? 6.417 -9.133 3.655 1.00 83.06 671 LEU A O 1
ATOM 5403 N N . GLU A 1 672 ? 8.519 -8.885 2.929 1.00 83.81 672 GLU A N 1
ATOM 5404 C CA . GLU A 1 672 ? 9.174 -9.663 3.995 1.00 83.81 672 GLU A CA 1
ATOM 5405 C C . GLU A 1 672 ? 8.878 -9.080 5.389 1.00 83.81 672 GLU A C 1
ATOM 5407 O O . GLU A 1 672 ? 8.490 -9.804 6.305 1.00 83.81 672 GLU A O 1
ATOM 5412 N N . SER A 1 673 ? 8.988 -7.754 5.557 1.00 84.62 673 SER A N 1
ATOM 5413 C CA . SER A 1 673 ? 8.670 -7.099 6.838 1.00 84.62 673 SER A CA 1
ATOM 5414 C C . SER A 1 673 ? 7.175 -7.142 7.190 1.00 84.62 673 SER A C 1
ATOM 5416 O O . SER A 1 673 ? 6.816 -7.283 8.361 1.00 84.62 673 SER A O 1
ATOM 5418 N N . LEU A 1 674 ? 6.291 -7.088 6.186 1.00 83.56 674 LEU A N 1
ATOM 5419 C CA . LEU A 1 674 ? 4.854 -7.296 6.363 1.00 83.56 674 LEU A CA 1
ATOM 5420 C C . LEU A 1 674 ? 4.541 -8.755 6.710 1.00 83.56 674 LEU A C 1
ATOM 5422 O O . LEU A 1 674 ? 3.729 -8.983 7.597 1.00 83.56 674 LEU A O 1
ATOM 5426 N N . GLN A 1 675 ? 5.213 -9.729 6.094 1.00 87.88 675 GLN A N 1
ATOM 5427 C CA . GLN A 1 675 ? 5.068 -11.152 6.400 1.00 87.88 675 GLN A CA 1
ATOM 5428 C C . GLN A 1 675 ? 5.542 -11.472 7.824 1.00 87.88 675 GLN A C 1
ATOM 5430 O O . GLN A 1 675 ? 4.848 -12.181 8.546 1.00 87.88 675 GLN A O 1
ATOM 5435 N N . GLY A 1 676 ? 6.653 -10.880 8.278 1.00 87.06 676 GLY A N 1
ATOM 5436 C CA . GLY A 1 676 ? 7.090 -10.969 9.675 1.00 87.06 676 GLY A CA 1
ATOM 5437 C C . GLY A 1 676 ? 6.063 -10.389 10.658 1.00 87.06 676 GLY A C 1
ATOM 5438 O O . GLY A 1 676 ? 5.790 -10.990 11.695 1.00 87.06 676 GLY A O 1
ATOM 5439 N N . ARG A 1 677 ? 5.424 -9.264 10.307 1.00 87.88 677 ARG A N 1
ATOM 5440 C CA . ARG A 1 677 ? 4.342 -8.661 11.104 1.00 87.88 677 ARG A CA 1
ATOM 5441 C C . ARG A 1 677 ? 3.041 -9.471 11.065 1.00 87.88 677 ARG A C 1
ATOM 5443 O O . ARG A 1 677 ? 2.355 -9.533 12.079 1.00 87.88 677 ARG A O 1
ATOM 5450 N N . VAL A 1 678 ? 2.700 -10.098 9.937 1.00 88.31 678 VAL A N 1
ATOM 5451 C CA . VAL A 1 678 ? 1.579 -11.050 9.843 1.00 88.31 678 VAL A CA 1
ATOM 5452 C C . VAL A 1 678 ? 1.855 -12.251 10.739 1.00 88.31 678 VAL A C 1
ATOM 5454 O O . VAL A 1 678 ? 1.008 -12.579 11.557 1.00 88.31 678 VAL A O 1
ATOM 5457 N N . HIS A 1 679 ? 3.058 -12.823 10.689 1.00 87.31 679 HIS A N 1
ATOM 5458 C CA . HIS A 1 679 ? 3.421 -13.951 11.541 1.00 87.31 679 HIS A CA 1
ATOM 5459 C C . HIS A 1 679 ? 3.403 -13.602 13.038 1.00 87.31 679 HIS A C 1
ATOM 5461 O O . HIS A 1 679 ? 2.906 -14.374 13.856 1.00 87.31 679 HIS A O 1
ATOM 5467 N N . GLN A 1 680 ? 3.852 -12.398 13.411 1.00 89.31 680 GLN A N 1
ATOM 5468 C CA . GLN A 1 680 ? 3.694 -11.899 14.778 1.00 89.31 680 GLN A CA 1
ATOM 5469 C C . GLN A 1 680 ? 2.212 -11.820 15.187 1.00 89.31 680 GLN A C 1
ATOM 5471 O O . GLN A 1 680 ? 1.874 -12.231 16.293 1.00 89.31 680 GLN A O 1
ATOM 5476 N N . LEU A 1 681 ? 1.327 -11.345 14.300 1.00 86.62 681 LEU A N 1
ATOM 5477 C CA . LEU A 1 681 ? -0.120 -11.294 14.542 1.00 86.62 681 LEU A CA 1
ATOM 5478 C C . LEU A 1 681 ? -0.767 -12.691 14.598 1.00 86.62 681 LEU A C 1
ATOM 5480 O O . LEU A 1 681 ? -1.685 -12.887 15.386 1.00 86.62 681 LEU A O 1
ATOM 5484 N N . GLU A 1 682 ? -0.288 -13.667 13.824 1.00 89.38 682 GLU A N 1
ATOM 5485 C CA . GLU A 1 682 ? -0.721 -15.073 13.895 1.00 89.38 682 GLU A CA 1
ATOM 5486 C C . GLU A 1 682 ? -0.388 -15.696 15.258 1.00 89.38 682 GLU A C 1
ATOM 5488 O O . GLU A 1 682 ? -1.253 -16.317 15.878 1.00 89.38 682 GLU A O 1
ATOM 5493 N N . VAL A 1 683 ? 0.834 -15.483 15.761 1.00 91.00 683 VAL A N 1
ATOM 5494 C CA . VAL A 1 683 ? 1.247 -15.914 17.109 1.00 91.00 683 VAL A CA 1
ATOM 5495 C C . VAL A 1 683 ? 0.401 -15.210 18.174 1.00 91.00 683 VAL A C 1
ATOM 5497 O O . VAL A 1 683 ? -0.197 -15.865 19.024 1.00 91.00 683 VAL A O 1
ATOM 5500 N N . GLU A 1 684 ? 0.245 -13.889 18.071 1.00 88.88 684 GLU A N 1
ATOM 5501 C CA . GLU A 1 684 ? -0.589 -13.081 18.968 1.00 88.88 684 GLU A CA 1
ATOM 5502 C C . GLU A 1 684 ? -2.079 -13.476 18.969 1.00 88.88 684 GLU A C 1
ATOM 5504 O O . GLU A 1 684 ? -2.772 -13.278 19.975 1.00 88.88 684 GLU A O 1
ATOM 5509 N N . LEU A 1 685 ? -2.600 -14.008 17.861 1.00 86.44 685 LEU A N 1
ATOM 5510 C CA . LEU A 1 685 ? -3.949 -14.570 17.776 1.00 86.44 685 LEU A CA 1
ATOM 5511 C C . LEU A 1 685 ? -4.001 -15.972 18.391 1.00 86.44 685 LEU A C 1
ATOM 5513 O O . LEU A 1 685 ? -4.891 -16.232 19.195 1.00 86.44 685 LEU A O 1
ATOM 5517 N N . SER A 1 686 ? -3.029 -16.839 18.095 1.00 88.94 686 SER A N 1
ATOM 5518 C CA . SER A 1 686 ? -2.910 -18.179 18.688 1.00 88.94 686 SER A CA 1
ATOM 5519 C C . SER A 1 686 ? -2.812 -18.131 20.219 1.00 88.94 686 SER A C 1
ATOM 5521 O O . SER A 1 686 ? -3.484 -18.906 20.906 1.00 88.94 686 SER A O 1
ATOM 5523 N N . ASP A 1 687 ? -2.048 -17.184 20.768 1.00 89.69 687 ASP A N 1
ATOM 5524 C CA . ASP A 1 687 ? -1.912 -16.969 22.213 1.00 89.69 687 ASP A CA 1
ATOM 5525 C C . ASP A 1 687 ? -3.209 -16.437 22.841 1.00 89.69 687 ASP A C 1
ATOM 5527 O O . ASP A 1 687 ? -3.635 -16.917 23.898 1.00 89.69 687 ASP A O 1
ATOM 5531 N N . ARG A 1 688 ? -3.908 -15.504 22.174 1.00 86.12 688 ARG A N 1
ATOM 5532 C CA . ARG A 1 688 ? -5.241 -15.051 22.614 1.00 86.12 688 ARG A CA 1
ATOM 5533 C C . ARG A 1 688 ? -6.264 -16.184 22.555 1.00 86.12 688 ARG A C 1
ATOM 5535 O O . ARG A 1 688 ? -7.015 -16.368 23.510 1.00 86.12 688 ARG A O 1
ATOM 5542 N N . GLU A 1 689 ? -6.273 -17.002 21.504 1.00 88.12 689 GLU A N 1
ATOM 5543 C CA . GLU A 1 689 ? -7.111 -18.201 21.445 1.00 88.12 689 GLU A CA 1
ATOM 5544 C C . GLU A 1 689 ? -6.746 -19.216 22.539 1.00 88.12 689 GLU A C 1
ATOM 5546 O O . GLU A 1 689 ? -7.637 -19.854 23.095 1.00 88.12 689 GLU A O 1
ATOM 5551 N N . ALA A 1 690 ? -5.464 -19.396 22.871 1.00 85.00 690 ALA A N 1
ATOM 5552 C CA . ALA A 1 690 ? -5.042 -20.262 23.971 1.00 85.00 690 ALA A CA 1
ATOM 5553 C C . ALA A 1 690 ? -5.566 -19.743 25.321 1.00 85.00 690 ALA A C 1
ATOM 5555 O O . ALA A 1 690 ? -6.115 -20.524 26.103 1.00 85.00 690 ALA A O 1
ATOM 5556 N N . ALA A 1 691 ? -5.504 -18.429 25.555 1.00 86.75 691 ALA A N 1
ATOM 5557 C CA . ALA A 1 691 ? -6.103 -17.786 26.722 1.00 86.75 691 ALA A CA 1
ATOM 5558 C C . ALA A 1 691 ? -7.636 -17.951 26.755 1.00 86.75 691 ALA A C 1
ATOM 5560 O O . ALA A 1 691 ? -8.183 -18.340 27.787 1.00 86.75 691 ALA A O 1
ATOM 5561 N N . HIS A 1 692 ? -8.332 -17.749 25.630 1.00 86.38 692 HIS A N 1
ATOM 5562 C CA . HIS A 1 692 ? -9.782 -17.959 25.520 1.00 86.38 692 HIS A CA 1
ATOM 5563 C C . HIS A 1 692 ? -10.188 -19.434 25.696 1.00 86.38 692 HIS A C 1
ATOM 5565 O O . HIS A 1 692 ? -11.185 -19.723 26.352 1.00 86.38 692 HIS A O 1
ATOM 5571 N N . ARG A 1 693 ? -9.393 -20.389 25.195 1.00 89.00 693 ARG A N 1
ATOM 5572 C CA . ARG A 1 693 ? -9.558 -21.828 25.475 1.00 89.00 693 ARG A CA 1
ATOM 5573 C C . ARG A 1 693 ? -9.335 -22.144 26.962 1.00 89.00 693 ARG A C 1
ATOM 5575 O O . ARG A 1 693 ? -9.982 -23.042 27.496 1.00 89.00 693 ARG A O 1
ATOM 5582 N N . GLY A 1 694 ? -8.461 -21.401 27.643 1.00 88.50 694 GLY A N 1
ATOM 5583 C CA . GLY A 1 694 ? -8.274 -21.466 29.094 1.00 88.50 694 GLY A CA 1
ATOM 5584 C C . GLY A 1 694 ? -9.482 -20.947 29.882 1.00 88.50 694 GLY A C 1
ATOM 5585 O O . GLY A 1 694 ? -9.966 -21.635 30.782 1.00 88.50 694 GLY A O 1
ATOM 5586 N N . THR A 1 695 ? -10.014 -19.771 29.530 1.00 87.94 695 THR A N 1
ATOM 5587 C CA . THR A 1 695 ? -11.187 -19.206 30.218 1.00 87.94 695 THR A CA 1
ATOM 5588 C C . THR A 1 695 ? -12.464 -19.997 29.943 1.00 87.94 695 THR A C 1
ATOM 5590 O O . THR A 1 695 ? -13.241 -20.195 30.874 1.00 87.94 695 THR A O 1
ATOM 5593 N N . LEU A 1 696 ? -12.654 -20.528 28.728 1.00 89.50 696 LEU A N 1
ATOM 5594 C CA . LEU A 1 696 ? -13.756 -21.445 28.411 1.00 89.50 696 LEU A CA 1
ATOM 5595 C C . LEU A 1 696 ? -13.729 -22.689 29.304 1.00 89.50 696 LEU A C 1
ATOM 5597 O O . LEU A 1 696 ? -14.716 -22.944 29.986 1.00 89.50 696 LEU A O 1
ATOM 5601 N N . LYS A 1 697 ? -12.588 -23.384 29.417 1.00 88.94 697 LYS A N 1
ATOM 5602 C CA . LYS A 1 697 ? -12.444 -24.549 30.314 1.00 88.94 697 LYS A CA 1
ATOM 5603 C C . LYS A 1 697 ? -12.743 -24.225 31.778 1.00 88.94 697 LYS A C 1
ATOM 5605 O O . LYS A 1 697 ? -13.315 -25.046 32.495 1.00 88.94 697 LYS A O 1
ATOM 5610 N N . GLN A 1 698 ? -12.378 -23.028 32.237 1.00 87.62 698 GLN A N 1
ATOM 5611 C CA . GLN A 1 698 ? -12.709 -22.582 33.591 1.00 87.62 698 GLN A CA 1
ATOM 5612 C C . GLN A 1 698 ? -14.215 -22.303 33.747 1.00 87.62 698 GLN A C 1
ATOM 5614 O O . GLN A 1 698 ? -14.796 -22.673 34.767 1.00 87.62 698 GLN A O 1
ATOM 5619 N N . ILE A 1 699 ? -14.869 -21.708 32.743 1.00 88.56 699 ILE A N 1
ATOM 5620 C CA . ILE A 1 699 ? -16.326 -21.498 32.729 1.00 88.56 699 ILE A CA 1
ATOM 5621 C C . ILE A 1 699 ? -17.058 -22.846 32.711 1.00 88.56 699 ILE A C 1
ATOM 5623 O O . ILE A 1 699 ? -17.895 -23.070 33.583 1.00 88.56 699 ILE A O 1
ATOM 5627 N N . GLU A 1 700 ? -16.694 -23.759 31.808 1.00 91.62 700 GLU A N 1
ATOM 5628 C CA . GLU A 1 700 ? -17.209 -25.135 31.715 1.00 91.62 700 GLU A CA 1
ATOM 5629 C C . GLU A 1 700 ? -17.117 -25.863 33.061 1.00 91.62 700 GLU A C 1
ATOM 5631 O O . GLU A 1 700 ? -18.101 -26.441 33.522 1.00 91.62 700 GLU A O 1
ATOM 5636 N N . LYS A 1 701 ? -15.976 -25.755 33.757 1.00 90.31 701 LYS A N 1
ATOM 5637 C CA . LYS A 1 701 ? -15.816 -26.301 35.110 1.00 90.31 701 LYS A CA 1
ATOM 5638 C C . LYS A 1 701 ? -16.801 -25.678 36.108 1.00 90.31 701 LYS A C 1
ATOM 5640 O O . LYS A 1 701 ? -17.442 -26.410 36.857 1.00 90.31 701 LYS A O 1
ATOM 5645 N N . THR A 1 702 ? -16.974 -24.352 36.109 1.00 89.62 702 THR A N 1
ATOM 5646 C CA . THR A 1 702 ? -17.949 -23.692 37.006 1.00 89.62 702 THR A CA 1
ATOM 5647 C C . THR A 1 702 ? -19.413 -23.950 36.639 1.00 89.62 702 THR A C 1
ATOM 5649 O O . THR A 1 702 ? -20.285 -23.773 37.491 1.00 89.62 702 THR A O 1
ATOM 5652 N N . LEU A 1 703 ? -19.700 -24.356 35.398 1.00 88.81 703 LEU A N 1
ATOM 5653 C CA . LEU A 1 703 ? -21.017 -24.836 34.982 1.00 88.81 703 LEU A CA 1
ATOM 5654 C C . LEU A 1 703 ? -21.239 -26.263 35.490 1.00 88.81 703 LEU A C 1
ATOM 5656 O O . LEU A 1 703 ? -22.191 -26.472 36.226 1.00 88.81 703 LEU A O 1
ATOM 5660 N N . ALA A 1 704 ? -20.299 -27.188 35.279 1.00 87.31 704 ALA A N 1
ATOM 5661 C CA . ALA A 1 704 ? -20.382 -28.541 35.840 1.00 87.31 704 ALA A CA 1
ATOM 5662 C C . ALA A 1 704 ? -20.491 -28.550 37.385 1.00 87.31 704 ALA A C 1
ATOM 5664 O O . ALA A 1 704 ? -21.247 -29.335 37.955 1.00 87.31 704 ALA A O 1
ATOM 5665 N N . GLU A 1 705 ? -19.795 -27.643 38.083 1.00 88.25 705 GLU A N 1
ATOM 5666 C CA . GLU A 1 705 ? -19.943 -27.442 39.536 1.00 88.25 705 GLU A CA 1
ATOM 5667 C C . GLU A 1 705 ? -21.308 -26.847 39.940 1.00 88.25 705 GLU A C 1
ATOM 5669 O O . GLU A 1 705 ? -21.761 -27.063 41.066 1.00 88.25 705 GLU A O 1
ATOM 5674 N N . ARG A 1 706 ? -21.981 -26.102 39.052 1.00 86.06 706 ARG A N 1
ATOM 5675 C CA . ARG A 1 706 ? -23.356 -25.612 39.257 1.00 86.06 706 ARG A CA 1
ATOM 5676 C C . ARG A 1 706 ? -24.390 -26.688 38.964 1.00 86.06 706 ARG A C 1
ATOM 5678 O O . ARG A 1 706 ? -25.283 -26.871 39.783 1.00 86.06 706 ARG A O 1
ATOM 5685 N N . ASP A 1 707 ? -24.253 -27.405 37.858 1.00 88.81 707 ASP A N 1
ATOM 5686 C CA . ASP A 1 707 ? -25.179 -28.456 37.439 1.00 88.81 707 ASP A CA 1
ATOM 5687 C C . ASP A 1 707 ? -25.197 -29.588 38.470 1.00 88.81 707 ASP A C 1
ATOM 5689 O O . ASP A 1 707 ? -26.264 -29.975 38.938 1.00 88.81 707 ASP A O 1
ATOM 5693 N N . ARG A 1 708 ? -24.024 -29.990 38.976 1.00 88.38 708 ARG A N 1
ATOM 5694 C CA . ARG A 1 708 ? -23.911 -30.916 40.111 1.00 88.38 708 ARG A CA 1
ATOM 5695 C C . ARG A 1 708 ? -24.624 -30.415 41.375 1.00 88.38 708 ARG A C 1
ATOM 5697 O O . ARG A 1 708 ? -25.305 -31.185 42.042 1.00 88.38 708 ARG A O 1
ATOM 5704 N N . ARG A 1 709 ? -24.515 -29.122 41.708 1.00 86.75 709 ARG A N 1
ATOM 5705 C CA . ARG A 1 709 ? -25.256 -28.526 42.840 1.00 86.75 709 ARG A CA 1
ATOM 5706 C C . ARG A 1 709 ? -26.764 -28.471 42.589 1.00 86.75 709 ARG A C 1
ATOM 5708 O O . ARG A 1 709 ? -27.533 -28.517 43.543 1.00 86.75 709 ARG A O 1
ATOM 5715 N N . ILE A 1 710 ? -27.198 -28.365 41.334 1.00 85.81 710 ILE A N 1
ATOM 5716 C CA . ILE A 1 710 ? -28.613 -28.454 40.957 1.00 85.81 710 ILE A CA 1
ATOM 5717 C C . ILE A 1 710 ? -29.099 -29.899 41.131 1.00 85.81 710 ILE A C 1
ATOM 5719 O O . ILE A 1 710 ? -30.139 -30.098 41.753 1.00 85.81 710 ILE A O 1
ATOM 5723 N N . GLU A 1 711 ? -28.332 -30.903 40.692 1.00 85.06 711 GLU A N 1
ATOM 5724 C CA . GLU A 1 711 ? -28.618 -32.325 40.948 1.00 85.06 711 GLU A CA 1
ATOM 5725 C C . GLU A 1 711 ? -28.701 -32.634 42.452 1.00 85.06 711 GLU A C 1
ATOM 5727 O O . GLU A 1 711 ? -29.655 -33.272 42.891 1.00 85.06 711 GLU A O 1
ATOM 5732 N N . GLU A 1 712 ? -27.776 -32.110 43.263 1.00 85.75 712 GLU A N 1
ATOM 5733 C CA . GLU A 1 712 ? -27.786 -32.230 44.732 1.00 85.75 712 GLU A CA 1
ATOM 5734 C C . GLU A 1 712 ? -29.025 -31.562 45.387 1.00 85.75 712 GLU A C 1
ATOM 5736 O O . GLU A 1 712 ? -29.426 -31.944 46.489 1.00 85.75 712 GLU A O 1
ATOM 5741 N N . LEU A 1 713 ? -29.691 -30.619 44.701 1.00 85.38 713 LEU A N 1
ATOM 5742 C CA . LEU A 1 713 ? -30.926 -29.951 45.147 1.00 85.38 713 LEU A CA 1
ATOM 5743 C C . LEU A 1 713 ? -32.225 -30.563 44.580 1.00 85.38 713 LEU A C 1
ATOM 5745 O O . LEU A 1 713 ? -33.307 -30.286 45.104 1.00 85.38 713 LEU A O 1
ATOM 5749 N N . VAL A 1 714 ? -32.169 -31.424 43.559 1.00 86.88 714 VAL A N 1
ATOM 5750 C CA . VAL A 1 714 ? -33.367 -32.111 43.031 1.00 86.88 714 VAL A CA 1
ATOM 5751 C C . VAL A 1 714 ? -34.053 -32.997 44.093 1.00 86.88 714 VAL A C 1
ATOM 5753 O O . VAL A 1 714 ? -35.279 -32.904 44.220 1.00 86.88 714 VAL A O 1
ATOM 5756 N N . PRO A 1 715 ? -33.339 -33.800 44.914 1.00 85.31 715 PRO A N 1
ATOM 5757 C CA . PRO A 1 715 ? -33.956 -34.585 45.984 1.00 85.31 715 PRO A CA 1
ATOM 5758 C C . PRO A 1 715 ? -34.693 -33.735 47.024 1.00 85.31 715 PRO A C 1
ATOM 5760 O O . PRO A 1 715 ? -35.793 -34.096 47.439 1.00 85.31 715 PRO A O 1
ATOM 5763 N N . THR A 1 716 ? -34.140 -32.584 47.423 1.00 81.25 716 THR A N 1
ATOM 5764 C CA . THR A 1 716 ? -34.779 -31.712 48.423 1.00 81.25 716 THR A CA 1
ATOM 5765 C C . THR A 1 716 ? -35.991 -30.982 47.841 1.00 81.25 716 THR A C 1
ATOM 5767 O O . THR A 1 716 ? -37.012 -30.866 48.519 1.00 81.25 716 THR A O 1
ATOM 5770 N N . ALA A 1 717 ? -35.948 -30.586 46.565 1.00 80.69 717 ALA A N 1
ATOM 5771 C CA . ALA A 1 717 ? -37.104 -30.047 45.848 1.00 80.69 717 ALA A CA 1
ATOM 5772 C C . ALA A 1 717 ? -38.243 -31.077 45.677 1.00 80.69 717 ALA A C 1
ATOM 5774 O O . ALA A 1 717 ? -39.420 -30.710 45.732 1.00 80.69 717 ALA A O 1
ATOM 5775 N N . ASN A 1 718 ? -37.916 -32.362 45.505 1.00 84.00 718 ASN A N 1
ATOM 5776 C CA . ASN A 1 718 ? -38.904 -33.445 45.472 1.00 84.00 718 ASN A CA 1
ATOM 5777 C C . ASN A 1 718 ? -39.495 -33.717 46.864 1.00 84.00 718 ASN A C 1
ATOM 5779 O O . ASN A 1 718 ? -40.716 -33.729 46.999 1.00 84.00 718 ASN A O 1
ATOM 5783 N N . LEU A 1 719 ? -38.669 -33.790 47.912 1.00 86.88 719 LEU A N 1
ATOM 5784 C CA . LEU A 1 719 ? -39.137 -33.943 49.295 1.00 86.88 719 LEU A CA 1
ATOM 5785 C C . LEU A 1 719 ? -40.056 -32.782 49.728 1.00 86.88 719 LEU A C 1
ATOM 5787 O O . LEU A 1 719 ? -41.090 -32.997 50.359 1.00 86.88 719 LEU A O 1
ATOM 5791 N N . LEU A 1 720 ? -39.737 -31.541 49.342 1.00 82.12 720 LEU A N 1
ATOM 5792 C CA . LEU A 1 720 ? -40.609 -30.379 49.568 1.00 82.12 720 LEU A CA 1
ATOM 5793 C C . LEU A 1 720 ? -41.937 -30.481 48.801 1.00 82.12 720 LEU A C 1
ATOM 5795 O O . LEU A 1 720 ? -42.970 -30.033 49.301 1.00 82.12 720 LEU A O 1
ATOM 5799 N N . ARG A 1 721 ? -41.943 -31.092 47.609 1.00 85.44 721 ARG A N 1
ATOM 5800 C CA . ARG A 1 721 ? -43.165 -31.355 46.834 1.00 85.44 721 ARG A CA 1
ATOM 5801 C C . ARG A 1 721 ? -44.038 -32.411 47.510 1.00 85.44 721 ARG A C 1
ATOM 5803 O O . ARG A 1 721 ? -45.240 -32.192 47.622 1.00 85.44 721 ARG A O 1
ATOM 5810 N N . GLU A 1 722 ? -43.435 -33.491 48.002 1.00 86.25 722 GLU A N 1
ATOM 5811 C CA . GLU A 1 722 ? -44.098 -34.561 48.760 1.00 86.25 722 GLU A CA 1
ATOM 5812 C C . GLU A 1 722 ? -44.724 -34.020 50.052 1.00 86.25 722 GLU A C 1
ATOM 5814 O O . GLU A 1 722 ? -45.922 -34.196 50.289 1.00 86.25 722 GLU A O 1
ATOM 5819 N N . LYS A 1 723 ? -43.971 -33.235 50.836 1.00 85.25 723 LYS A N 1
ATOM 5820 C CA . LYS A 1 723 ? -44.508 -32.549 52.023 1.00 85.25 723 LYS A CA 1
ATOM 5821 C C . LYS A 1 723 ? -45.581 -31.516 51.671 1.00 85.25 723 LYS A C 1
ATOM 5823 O O . LYS A 1 723 ? -46.566 -31.391 52.394 1.00 85.25 723 LYS A O 1
ATOM 5828 N N . GLY A 1 724 ? -45.466 -30.849 50.523 1.00 88.38 724 GLY A N 1
ATOM 5829 C CA . GLY A 1 724 ? -46.518 -29.993 49.969 1.00 88.38 724 GLY A CA 1
ATOM 5830 C C . GLY A 1 724 ? -47.786 -30.744 49.532 1.00 88.38 724 GLY A C 1
ATOM 5831 O O . GLY A 1 724 ? -48.867 -30.154 49.539 1.00 88.38 724 GLY A O 1
ATOM 5832 N N . THR A 1 725 ? -47.694 -32.029 49.172 1.00 87.19 725 THR A N 1
ATOM 5833 C CA . THR A 1 725 ? -48.867 -32.888 48.924 1.00 87.19 725 THR A CA 1
ATOM 5834 C C . THR A 1 725 ? -49.462 -33.436 50.218 1.00 87.19 725 THR A C 1
ATOM 5836 O O . THR A 1 725 ? -50.675 -33.336 50.382 1.00 87.19 725 THR A O 1
ATOM 5839 N N . GLU A 1 726 ? -48.641 -33.886 51.174 1.00 86.88 726 GLU A N 1
ATOM 5840 C CA . GLU A 1 726 ? -49.097 -34.294 52.514 1.00 86.88 726 GLU A CA 1
ATOM 5841 C C . GLU A 1 726 ? -49.871 -33.163 53.202 1.00 86.88 726 GLU A C 1
ATOM 5843 O O . GLU A 1 726 ? -50.985 -33.379 53.677 1.00 86.88 726 GLU A O 1
ATOM 5848 N N . LEU A 1 727 ? -49.336 -31.935 53.200 1.00 87.38 727 LEU A N 1
ATOM 5849 C CA . LEU A 1 727 ? -50.017 -30.765 53.763 1.00 87.38 727 LEU A CA 1
ATOM 5850 C C . LEU A 1 727 ? -51.387 -30.528 53.115 1.00 87.38 727 LEU A C 1
ATOM 5852 O O . LEU A 1 727 ? -52.359 -30.320 53.832 1.00 87.38 727 LEU A O 1
ATOM 5856 N N . LYS A 1 728 ? -51.509 -30.658 51.788 1.00 87.19 728 LYS A N 1
ATOM 5857 C CA . LYS A 1 728 ? -52.797 -30.521 51.081 1.00 87.19 728 LYS A CA 1
ATOM 5858 C C . LYS A 1 728 ? -53.784 -31.646 51.390 1.00 87.19 728 LYS A C 1
ATOM 5860 O O . LYS A 1 728 ? -54.994 -31.449 51.268 1.00 87.19 728 LYS A O 1
ATOM 5865 N N . GLU A 1 729 ? -53.312 -32.830 51.767 1.00 87.38 729 GLU A N 1
ATOM 5866 C CA . GLU A 1 729 ? -54.175 -33.912 52.246 1.00 87.38 729 GLU A CA 1
ATOM 5867 C C . GLU A 1 729 ? -54.620 -33.683 53.693 1.00 87.38 729 GLU A C 1
ATOM 5869 O O . GLU A 1 729 ? -55.800 -33.875 53.995 1.00 87.38 729 GLU A O 1
ATOM 5874 N N . TRP A 1 730 ? -53.739 -33.170 54.556 1.00 83.06 730 TRP A N 1
ATOM 5875 C CA . TRP A 1 730 ? -54.096 -32.721 55.904 1.00 83.06 730 TRP A CA 1
ATOM 5876 C C . TRP A 1 730 ? -55.075 -31.540 55.887 1.00 83.06 730 TRP A C 1
ATOM 5878 O O . TRP A 1 730 ? -56.070 -31.589 56.605 1.00 83.06 730 TRP A O 1
ATOM 5888 N N . GLU A 1 731 ? -54.880 -30.542 55.021 1.00 89.31 731 GLU A N 1
ATOM 5889 C CA . GLU A 1 731 ? -55.826 -29.440 54.786 1.00 89.31 731 GLU A CA 1
ATOM 5890 C C . GLU A 1 731 ? -57.200 -29.965 54.349 1.00 89.31 731 GLU A C 1
ATOM 5892 O O . GLU A 1 731 ? -58.217 -29.589 54.928 1.00 89.31 731 GLU A O 1
ATOM 5897 N N . LYS A 1 732 ? -57.254 -30.885 53.373 1.00 88.31 732 LYS A N 1
ATOM 5898 C CA . LYS A 1 732 ? -58.512 -31.519 52.933 1.00 88.31 732 LYS A CA 1
ATOM 5899 C C . LYS A 1 732 ? -59.174 -32.333 54.044 1.00 88.31 732 LYS A C 1
ATOM 5901 O O . LYS A 1 732 ? -60.398 -32.313 54.157 1.00 88.31 732 LYS A O 1
ATOM 5906 N N . LYS A 1 733 ? -58.395 -33.061 54.849 1.00 87.19 733 LYS A N 1
ATOM 5907 C CA . LYS A 1 733 ? -58.895 -33.857 55.977 1.00 87.19 733 LYS A CA 1
ATOM 5908 C C . LYS A 1 733 ? -59.461 -32.955 57.075 1.00 87.19 733 LYS A C 1
ATOM 5910 O O . LYS A 1 733 ? -60.574 -33.194 57.526 1.00 87.19 733 LYS A O 1
ATOM 5915 N N . TYR A 1 734 ? -58.749 -31.887 57.427 1.00 82.94 734 TYR A N 1
ATOM 5916 C CA . TYR A 1 734 ? -59.199 -30.890 58.395 1.00 82.94 734 TYR A CA 1
ATOM 5917 C C . TYR A 1 734 ? -60.431 -30.118 57.900 1.00 82.94 734 TYR A C 1
ATOM 5919 O O . TYR A 1 734 ? -61.376 -29.903 58.654 1.00 82.94 734 TYR A O 1
ATOM 5927 N N . ALA A 1 735 ? -60.485 -29.771 56.610 1.00 85.38 735 ALA A N 1
ATOM 5928 C CA . ALA A 1 735 ? -61.662 -29.155 56.000 1.00 85.38 735 ALA A CA 1
ATOM 5929 C C . ALA A 1 735 ? -62.896 -30.074 56.044 1.00 85.38 735 ALA A C 1
ATOM 5931 O O . ALA A 1 735 ? -64.001 -29.579 56.259 1.00 85.38 735 ALA A O 1
ATOM 5932 N N . ARG A 1 736 ? -62.721 -31.399 55.895 1.00 88.12 736 ARG A N 1
ATOM 5933 C CA . ARG A 1 736 ? -63.799 -32.384 56.098 1.00 88.12 736 ARG A CA 1
ATOM 5934 C C . ARG A 1 736 ? -64.262 -32.417 57.550 1.00 88.12 736 ARG A C 1
ATOM 5936 O O . ARG A 1 736 ? -65.438 -32.168 57.771 1.00 88.12 736 ARG A O 1
ATOM 5943 N N . THR A 1 737 ? -63.364 -32.581 58.525 1.00 86.75 737 THR A N 1
ATOM 5944 C CA . THR A 1 737 ? -63.755 -32.615 59.949 1.00 86.75 737 THR A CA 1
ATOM 5945 C C . THR A 1 737 ? -64.398 -31.305 60.411 1.00 86.75 737 THR A C 1
ATOM 5947 O O . THR A 1 737 ? -65.373 -31.315 61.152 1.00 86.75 737 THR A O 1
ATOM 5950 N N . VAL A 1 738 ? -63.937 -30.151 59.913 1.00 89.12 738 VAL A N 1
ATOM 5951 C CA . VAL A 1 738 ? -64.590 -28.852 60.161 1.00 89.12 738 VAL A CA 1
ATOM 5952 C C . VAL A 1 738 ? -65.988 -28.781 59.532 1.00 89.12 738 VAL A C 1
ATOM 5954 O O . VAL A 1 738 ? -66.873 -28.140 60.095 1.00 89.12 738 VAL A O 1
ATOM 5957 N N . GLN A 1 739 ? -66.220 -29.418 58.383 1.00 85.75 739 GLN A N 1
ATOM 5958 C CA . GLN A 1 739 ? -67.537 -29.455 57.741 1.00 85.75 739 GLN A CA 1
ATOM 5959 C C . GLN A 1 739 ? -68.481 -30.478 58.399 1.00 85.75 739 GLN A C 1
ATOM 5961 O O . GLN A 1 739 ? -69.671 -30.198 58.537 1.00 85.75 739 GLN A O 1
ATOM 5966 N N . GLU A 1 740 ? -67.947 -31.607 58.864 1.00 86.62 740 GLU A N 1
ATOM 5967 C CA . GLU A 1 740 ? -68.630 -32.603 59.695 1.00 86.62 740 GLU A CA 1
ATOM 5968 C C . GLU A 1 740 ? -69.107 -31.942 60.998 1.00 86.62 740 GLU A C 1
ATOM 5970 O O . GLU A 1 740 ? -70.315 -31.860 61.216 1.00 86.62 740 GLU A O 1
ATOM 5975 N N . HIS A 1 741 ? -68.214 -31.303 61.764 1.00 86.12 741 HIS A N 1
ATOM 5976 C CA . HIS A 1 741 ? -68.578 -30.565 62.981 1.00 86.12 741 HIS A CA 1
ATOM 5977 C C . HIS A 1 741 ? -69.560 -29.408 62.736 1.00 86.12 741 HIS A C 1
ATOM 5979 O O . HIS A 1 741 ? -70.437 -29.162 63.560 1.00 86.12 741 HIS A O 1
ATOM 5985 N N . LYS A 1 742 ? -69.493 -28.709 61.592 1.00 86.50 742 LYS A N 1
ATOM 5986 C CA . LYS A 1 742 ? -70.532 -27.726 61.219 1.00 86.50 742 LYS A CA 1
ATOM 5987 C C . LYS A 1 742 ? -71.896 -28.379 61.000 1.00 86.50 742 LYS A C 1
ATOM 5989 O O . LYS A 1 742 ? -72.906 -27.777 61.353 1.00 86.50 742 LYS A O 1
ATOM 5994 N N . SER A 1 743 ? -71.941 -29.583 60.429 1.00 85.19 743 SER A N 1
ATOM 5995 C CA . SER A 1 743 ? -73.194 -30.324 60.247 1.00 85.19 743 SER A CA 1
ATOM 5996 C C . SER A 1 743 ? -73.744 -30.870 61.570 1.00 85.19 743 SER A C 1
ATOM 5998 O O . SER A 1 743 ? -74.948 -30.789 61.792 1.00 85.19 743 SER A O 1
ATOM 6000 N N . GLU A 1 744 ? -72.878 -31.312 62.487 1.00 87.00 744 GLU A N 1
ATOM 6001 C CA . GLU A 1 744 ? -73.249 -31.701 63.855 1.00 87.00 744 GLU A CA 1
ATOM 6002 C C . GLU A 1 744 ? -73.804 -30.502 64.640 1.00 87.00 744 GLU A C 1
ATOM 6004 O O . GLU A 1 744 ? -74.878 -30.592 65.229 1.00 87.00 744 GLU A O 1
ATOM 6009 N N . VAL A 1 745 ? -73.135 -29.343 64.585 1.00 88.31 745 VAL A N 1
ATOM 6010 C CA . VAL A 1 745 ? -73.619 -28.097 65.206 1.00 88.31 745 VAL A CA 1
ATOM 6011 C C . VAL A 1 745 ? -74.959 -27.658 64.609 1.00 88.31 745 VAL A C 1
ATOM 6013 O O . VAL A 1 745 ? -75.844 -27.265 65.364 1.00 88.31 745 VAL A O 1
ATOM 6016 N N . ALA A 1 746 ? -75.155 -27.772 63.292 1.00 85.00 746 ALA A N 1
ATOM 6017 C CA . ALA A 1 746 ? -76.438 -27.462 62.658 1.00 85.00 746 ALA A CA 1
ATOM 6018 C C . ALA A 1 746 ? -77.560 -28.423 63.104 1.00 85.00 746 ALA A C 1
ATOM 6020 O O . ALA A 1 746 ? -78.667 -27.974 63.398 1.00 85.00 746 ALA A O 1
ATOM 6021 N N . GLN A 1 747 ? -77.275 -29.725 63.228 1.00 86.25 747 GLN A N 1
ATOM 6022 C CA . GLN A 1 747 ? -78.228 -30.708 63.763 1.00 86.25 747 GLN A CA 1
ATOM 6023 C C . GLN A 1 747 ? -78.571 -30.432 65.233 1.00 86.25 747 GLN A C 1
ATOM 6025 O O . GLN A 1 747 ? -79.739 -30.492 65.609 1.00 86.25 747 GLN A O 1
ATOM 6030 N N . LEU A 1 748 ? -77.583 -30.081 66.062 1.00 84.56 748 LEU A N 1
ATOM 6031 C CA . LEU A 1 748 ? -77.803 -29.700 67.460 1.00 84.56 748 LEU A CA 1
ATOM 6032 C C . LEU A 1 748 ? -78.613 -28.398 67.574 1.00 84.56 748 LEU A C 1
ATOM 6034 O O . LEU A 1 748 ? -79.497 -28.306 68.420 1.00 84.56 748 LEU A O 1
ATOM 6038 N N . GLN A 1 749 ? -78.381 -27.418 66.697 1.00 85.75 749 GLN A N 1
ATOM 6039 C CA . GLN A 1 749 ? -79.193 -26.198 66.619 1.00 85.75 749 GLN A CA 1
ATOM 6040 C C . GLN A 1 749 ? -80.644 -26.496 66.212 1.00 85.75 749 GLN A C 1
ATOM 6042 O O . GLN A 1 749 ? -81.566 -25.947 66.815 1.00 85.75 749 GLN A O 1
ATOM 6047 N N . GLU A 1 750 ? -80.873 -27.396 65.251 1.00 85.69 750 GLU A N 1
ATOM 6048 C CA . GLU A 1 750 ? -82.225 -27.826 64.875 1.00 85.69 750 GLU A CA 1
ATOM 6049 C C . GLU A 1 750 ? -82.917 -28.613 66.004 1.00 85.69 750 GLU A C 1
ATOM 6051 O O . GLU A 1 750 ? -84.103 -28.399 66.260 1.00 85.69 750 GLU A O 1
ATOM 6056 N N . GLN A 1 751 ? -82.181 -29.446 66.750 1.00 84.19 751 GLN A N 1
ATOM 6057 C CA . GLN A 1 751 ? -82.688 -30.123 67.951 1.00 84.19 751 GLN A CA 1
ATOM 6058 C C . GLN A 1 751 ? -83.045 -29.134 69.071 1.00 84.19 751 GLN A C 1
ATOM 6060 O O . GLN A 1 751 ? -84.109 -29.272 69.676 1.00 84.19 751 GLN A O 1
ATOM 6065 N N . CYS A 1 752 ? -82.220 -28.113 69.325 1.00 83.06 752 CYS A N 1
ATOM 6066 C CA . CYS A 1 752 ? -82.537 -27.047 70.280 1.00 83.06 752 CYS A CA 1
ATOM 6067 C C . CYS A 1 752 ? -83.796 -26.276 69.859 1.00 83.06 752 CYS A C 1
ATOM 6069 O O . CYS A 1 752 ? -84.727 -26.168 70.654 1.00 83.06 752 CYS A O 1
ATOM 6071 N N . ALA A 1 753 ? -83.890 -25.850 68.596 1.00 83.50 753 ALA A N 1
ATOM 6072 C CA . ALA A 1 753 ? -85.076 -25.169 68.071 1.00 83.50 753 ALA A CA 1
ATOM 6073 C C . ALA A 1 753 ? -86.338 -26.058 68.111 1.00 83.50 753 ALA A C 1
ATOM 6075 O O . ALA A 1 753 ? -87.451 -25.562 68.291 1.00 83.50 753 ALA A O 1
ATOM 6076 N N . ALA A 1 754 ? -86.196 -27.381 67.969 1.00 82.56 754 ALA A N 1
ATOM 6077 C CA . ALA A 1 754 ? -87.294 -28.326 68.162 1.00 82.56 754 ALA A CA 1
ATOM 6078 C C . ALA A 1 754 ? -87.714 -28.442 69.641 1.00 82.56 754 ALA A C 1
ATOM 6080 O O . ALA A 1 754 ? -88.912 -28.469 69.923 1.00 82.56 754 ALA A O 1
ATOM 6081 N N . GLN A 1 755 ? -86.765 -28.455 70.586 1.00 80.69 755 GLN A N 1
ATOM 6082 C CA . GLN A 1 755 ? -87.067 -28.416 72.024 1.00 80.69 755 GLN A CA 1
ATOM 6083 C C . GLN A 1 755 ? -87.721 -27.095 72.446 1.00 80.69 755 GLN A C 1
ATOM 6085 O O . GLN A 1 755 ? -88.635 -27.111 73.266 1.00 80.69 755 GLN A O 1
ATOM 6090 N N . GLU A 1 756 ? -87.292 -25.962 71.889 1.00 85.94 756 GLU A N 1
ATOM 6091 C CA . GLU A 1 756 ? -87.883 -24.645 72.152 1.00 85.94 756 GLU A CA 1
ATOM 6092 C C . GLU A 1 756 ? -89.340 -24.593 71.684 1.00 85.94 756 GLU A C 1
ATOM 6094 O O . GLU A 1 756 ? -90.216 -24.316 72.500 1.00 85.94 756 GLU A O 1
ATOM 6099 N N . ARG A 1 757 ? -89.634 -25.020 70.448 1.00 86.88 757 ARG A N 1
ATOM 6100 C CA . ARG A 1 757 ? -91.020 -25.174 69.956 1.00 86.88 757 ARG A CA 1
ATOM 6101 C C . ARG A 1 757 ? -91.860 -26.106 70.834 1.00 86.88 757 ARG A C 1
ATOM 6103 O O . ARG A 1 757 ? -93.050 -25.866 71.023 1.00 86.88 757 ARG A O 1
ATOM 6110 N N . LEU A 1 758 ? -91.266 -27.173 71.375 1.00 85.69 758 LEU A N 1
ATOM 6111 C CA . LEU A 1 758 ? -91.969 -28.088 72.279 1.00 85.69 758 LEU A CA 1
ATOM 6112 C C . LEU A 1 758 ? -92.282 -27.423 73.632 1.00 85.69 758 LEU A C 1
ATOM 6114 O O . LEU A 1 758 ? -93.368 -27.620 74.171 1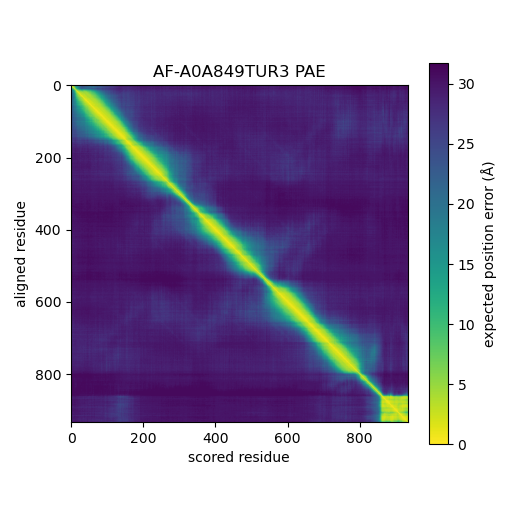.00 85.69 758 LEU A O 1
ATOM 6118 N N . ARG A 1 759 ? -91.369 -26.596 74.161 1.00 87.50 759 ARG A N 1
ATOM 6119 C CA . ARG A 1 759 ? -91.595 -25.780 75.368 1.00 87.50 759 ARG A CA 1
ATOM 6120 C C . ARG A 1 759 ? -92.668 -24.715 75.138 1.00 87.50 759 ARG A C 1
ATOM 6122 O O . ARG A 1 759 ? -93.536 -24.564 75.988 1.00 87.50 759 ARG A O 1
ATOM 6129 N N . GLU A 1 760 ? -92.660 -24.036 73.991 1.00 87.56 760 GLU A N 1
ATOM 6130 C CA . GLU A 1 760 ? -93.714 -23.087 73.597 1.00 87.56 760 GLU A CA 1
ATOM 6131 C C . GLU A 1 760 ? -95.090 -23.768 73.524 1.00 87.56 760 GLU A C 1
ATOM 6133 O O . GLU A 1 760 ? -96.072 -23.235 74.037 1.00 87.56 760 GLU A O 1
ATOM 6138 N N . GLN A 1 761 ? -95.167 -24.974 72.948 1.00 86.75 761 GLN A N 1
ATOM 6139 C CA . GLN A 1 761 ? -96.402 -25.766 72.908 1.00 86.75 761 GLN A CA 1
ATOM 6140 C C . GLN A 1 761 ? -96.870 -26.206 74.301 1.00 86.75 761 GLN A C 1
ATOM 6142 O O . GLN A 1 761 ? -98.067 -26.153 74.578 1.00 86.75 761 GLN A O 1
ATOM 6147 N N . LEU A 1 762 ? -95.957 -26.616 75.187 1.00 86.38 762 LEU A N 1
ATOM 6148 C CA . LEU A 1 762 ? -96.292 -26.949 76.575 1.00 86.38 762 LEU A CA 1
ATOM 6149 C C . LEU A 1 762 ? -96.819 -25.723 77.332 1.00 86.38 762 LEU A C 1
ATOM 6151 O O . LEU A 1 762 ? -97.884 -25.809 77.933 1.00 86.38 762 LEU A O 1
ATOM 6155 N N . LEU A 1 763 ? -96.154 -24.573 77.217 1.00 89.62 763 LEU A N 1
ATOM 6156 C CA . LEU A 1 763 ? -96.551 -23.327 77.880 1.00 89.62 763 LEU A CA 1
ATOM 6157 C C . LEU A 1 763 ? -97.907 -22.808 77.355 1.00 89.62 763 LEU A C 1
ATOM 6159 O O . LEU A 1 763 ? -98.749 -22.360 78.133 1.00 89.62 763 LEU A O 1
ATOM 6163 N N . LEU A 1 764 ? -98.181 -22.950 76.053 1.00 87.81 764 LEU A N 1
ATOM 6164 C CA . LEU A 1 764 ? -99.503 -22.671 75.477 1.00 87.81 764 LEU A CA 1
ATOM 6165 C C . LEU A 1 764 ? -100.581 -23.642 75.997 1.00 87.81 764 LEU A C 1
ATOM 6167 O O . LEU A 1 764 ? -101.713 -23.228 76.253 1.00 87.81 764 LEU A O 1
ATOM 6171 N N . ASN A 1 765 ? -100.253 -24.925 76.171 1.00 85.75 765 ASN A N 1
ATOM 6172 C CA . ASN A 1 765 ? -101.171 -25.906 76.753 1.00 85.75 765 ASN A CA 1
ATOM 6173 C C . ASN A 1 765 ? -101.442 -25.620 78.240 1.00 85.75 765 ASN A C 1
ATOM 6175 O O . ASN A 1 765 ? -102.588 -25.732 78.668 1.00 85.75 765 ASN A O 1
ATOM 6179 N N . GLU A 1 766 ? -100.438 -25.191 79.007 1.00 86.50 766 GLU A N 1
ATOM 6180 C CA . GLU A 1 766 ? -100.588 -24.742 80.398 1.00 86.50 766 GLU A CA 1
ATOM 6181 C C . GLU A 1 766 ? -101.514 -23.521 80.496 1.00 86.50 766 GLU A C 1
ATOM 6183 O O . GLU A 1 766 ? -102.450 -23.535 81.293 1.00 86.50 766 GLU A O 1
ATOM 6188 N N . GLN A 1 767 ? -101.352 -22.517 79.625 1.00 86.25 767 GLN A N 1
ATOM 6189 C CA . GLN A 1 767 ?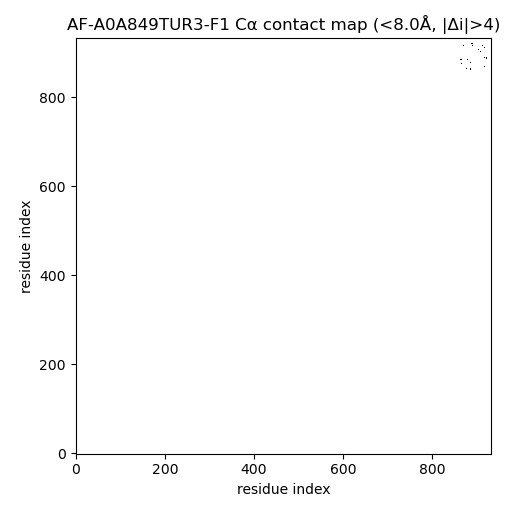 -102.279 -21.377 79.535 1.00 86.25 767 GLN A CA 1
ATOM 6190 C C . GLN A 1 767 ? -103.715 -21.816 79.192 1.00 86.25 767 GLN A C 1
ATOM 6192 O O . GLN A 1 767 ? -104.679 -21.319 79.774 1.00 86.25 767 GLN A O 1
ATOM 6197 N N . GLN A 1 768 ? -103.885 -22.784 78.284 1.00 85.31 768 GLN A N 1
ATOM 6198 C CA . GLN A 1 768 ? -105.205 -23.346 77.974 1.00 85.31 768 GLN A CA 1
ATOM 6199 C C . GLN A 1 768 ? -105.793 -24.206 79.105 1.00 85.31 768 GLN A C 1
ATOM 6201 O O . GLN A 1 768 ? -107.006 -24.421 79.126 1.00 85.31 768 GLN A O 1
ATOM 6206 N N . LEU A 1 769 ? -104.978 -24.758 80.005 1.00 83.44 769 LEU A N 1
ATOM 6207 C CA . LEU A 1 769 ? -105.455 -25.455 81.200 1.00 83.44 769 LEU A CA 1
ATOM 6208 C C . LEU A 1 769 ? -105.873 -24.440 82.266 1.00 83.44 769 LEU A C 1
ATOM 6210 O O . LEU A 1 769 ? -107.016 -24.489 82.704 1.00 83.44 769 LEU A O 1
ATOM 6214 N N . GLN A 1 770 ? -105.041 -23.433 82.547 1.00 82.75 770 GLN A N 1
ATOM 6215 C CA . GLN A 1 770 ? -105.376 -22.322 83.447 1.00 82.75 770 GLN A CA 1
ATOM 6216 C C . GLN A 1 770 ? -106.689 -21.631 83.041 1.00 82.75 770 GLN A C 1
ATOM 6218 O O . GLN A 1 770 ? -107.581 -21.468 83.870 1.00 82.75 770 GLN A O 1
ATOM 6223 N N . GLY A 1 771 ? -106.881 -21.331 81.751 1.00 85.50 771 GLY A N 1
ATOM 6224 C CA . GLY A 1 771 ? -108.138 -20.760 81.252 1.00 85.50 771 GLY A CA 1
ATOM 6225 C C . GLY A 1 771 ? -109.360 -21.688 81.378 1.00 85.50 771 GLY A C 1
ATOM 6226 O O . GLY A 1 771 ? -110.487 -21.202 81.469 1.00 85.50 771 GLY A O 1
ATOM 6227 N N . ARG A 1 772 ? -109.173 -23.018 81.419 1.00 81.12 772 ARG A N 1
ATOM 6228 C CA . ARG A 1 772 ? -110.247 -23.982 81.737 1.00 81.12 772 ARG A CA 1
ATOM 6229 C C . ARG A 1 772 ? -110.508 -24.053 83.241 1.00 81.12 772 ARG A C 1
ATOM 6231 O O . ARG A 1 772 ? -111.667 -24.131 83.635 1.00 81.12 772 ARG A O 1
ATOM 6238 N N . ASP A 1 773 ? -109.473 -23.971 84.069 1.00 86.06 773 ASP A N 1
ATOM 6239 C CA . ASP A 1 773 ? -109.601 -23.958 85.528 1.00 86.06 773 ASP A CA 1
ATOM 6240 C C . ASP A 1 773 ? -110.296 -22.674 86.019 1.00 86.06 773 ASP A C 1
ATOM 6242 O O . ASP A 1 773 ? -111.164 -22.737 86.888 1.00 86.06 773 ASP A O 1
ATOM 6246 N N . GLU A 1 774 ? -110.031 -21.522 85.394 1.00 83.94 774 GLU A N 1
ATOM 6247 C CA . GLU A 1 774 ? -110.780 -20.275 85.616 1.00 83.94 774 GLU A CA 1
ATOM 6248 C C . GLU A 1 774 ? -112.258 -20.393 85.201 1.00 83.94 774 GLU A C 1
ATOM 6250 O O . GLU A 1 774 ? -113.150 -19.925 85.916 1.00 83.94 774 GLU A O 1
ATOM 6255 N N . GLN A 1 775 ? -112.549 -21.055 84.074 1.00 83.69 775 GLN A N 1
ATOM 6256 C CA . GLN A 1 775 ? -113.927 -21.345 83.654 1.00 83.69 775 GLN A CA 1
ATOM 6257 C C . GLN A 1 775 ? -114.630 -22.272 84.656 1.00 83.69 775 GLN A C 1
ATOM 6259 O O . GLN A 1 775 ? -115.755 -21.983 85.066 1.00 83.69 775 GLN A O 1
ATOM 6264 N N . MET A 1 776 ? -113.960 -23.330 85.118 1.00 80.81 776 MET A N 1
ATOM 6265 C CA . MET A 1 776 ? -114.463 -24.237 86.156 1.00 80.81 776 MET A CA 1
ATOM 6266 C C . MET A 1 776 ? -114.681 -23.521 87.497 1.00 80.81 776 MET A C 1
ATOM 6268 O O . MET A 1 776 ? -115.686 -23.766 88.163 1.00 80.81 776 MET A O 1
ATOM 6272 N N . ALA A 1 777 ? -113.798 -22.598 87.884 1.00 81.94 777 ALA A N 1
ATOM 6273 C CA . ALA A 1 777 ? -113.947 -21.789 89.092 1.00 81.94 777 ALA A CA 1
ATOM 6274 C C . ALA A 1 777 ? -115.149 -20.831 89.008 1.00 81.94 777 ALA A C 1
ATOM 6276 O O . ALA A 1 777 ? -115.898 -20.695 89.977 1.00 81.94 777 ALA A O 1
ATOM 6277 N N . ASN A 1 778 ? -115.383 -20.209 87.849 1.00 83.12 778 ASN A N 1
ATOM 6278 C CA . ASN A 1 778 ? -116.550 -19.352 87.627 1.00 83.12 778 ASN A CA 1
ATOM 6279 C C . ASN A 1 778 ? -117.864 -20.151 87.567 1.00 83.12 778 ASN A C 1
ATOM 6281 O O . ASN A 1 778 ? -118.856 -19.720 88.153 1.00 83.12 778 ASN A O 1
ATOM 6285 N N . LEU A 1 779 ? -117.868 -21.340 86.954 1.00 81.62 779 LEU A N 1
ATOM 6286 C CA . LEU A 1 779 ? -119.014 -22.260 86.995 1.00 81.62 779 LEU A CA 1
ATOM 6287 C C . LEU A 1 779 ? -119.300 -22.747 88.427 1.00 81.62 779 LEU A C 1
ATOM 6289 O O . LEU A 1 779 ? -120.458 -22.804 88.835 1.00 81.62 779 LEU A O 1
ATOM 6293 N N . ASN A 1 780 ? -118.265 -23.026 89.228 1.00 82.25 780 ASN A N 1
ATOM 6294 C CA . ASN A 1 780 ? -118.428 -23.362 90.645 1.00 82.25 780 ASN A CA 1
ATOM 6295 C C . ASN A 1 780 ? -118.981 -22.192 91.473 1.00 82.25 780 ASN A C 1
ATOM 6297 O O . ASN A 1 780 ? -119.820 -22.436 92.338 1.00 82.25 780 ASN A O 1
ATOM 6301 N N . ARG A 1 781 ? -118.588 -20.937 91.200 1.00 83.12 781 ARG A N 1
ATOM 6302 C CA . ARG A 1 781 ? -119.236 -19.761 91.816 1.00 83.12 781 ARG A CA 1
ATOM 6303 C C . ARG A 1 781 ? -120.717 -19.692 91.464 1.00 83.12 781 ARG A C 1
ATOM 6305 O O . ARG A 1 781 ? -121.536 -19.657 92.369 1.00 83.12 781 ARG A O 1
ATOM 6312 N N . GLN A 1 782 ? -121.069 -19.798 90.182 1.00 83.12 782 GLN A N 1
ATOM 6313 C CA . GLN A 1 782 ? -122.472 -19.797 89.747 1.00 83.12 782 GLN A CA 1
ATOM 6314 C C . GLN A 1 782 ? -123.289 -20.920 90.412 1.00 83.12 782 GLN A C 1
ATOM 6316 O O . GLN A 1 782 ? -124.436 -20.706 90.797 1.00 83.12 782 GLN A O 1
ATOM 6321 N N . LEU A 1 783 ? -122.700 -22.104 90.614 1.00 78.12 783 LEU A N 1
ATOM 6322 C CA . LEU A 1 783 ? -123.329 -23.187 91.376 1.00 78.12 783 LEU A CA 1
ATOM 6323 C C . LEU A 1 783 ? -123.473 -22.869 92.874 1.00 78.12 783 LEU A C 1
ATOM 6325 O O . LEU A 1 783 ? -124.478 -23.263 93.464 1.00 78.12 783 LEU A O 1
ATOM 6329 N N . GLN A 1 784 ? -122.520 -22.167 93.492 1.00 78.69 784 GLN A N 1
ATOM 6330 C CA . GLN A 1 784 ? -122.618 -21.703 94.883 1.00 78.69 784 GLN A CA 1
ATOM 6331 C C . GLN A 1 784 ? -123.678 -20.604 95.047 1.00 78.69 784 GLN A C 1
ATOM 6333 O O . GLN A 1 784 ? -124.479 -20.679 95.978 1.00 78.69 784 GLN A O 1
ATOM 6338 N N . ASP A 1 785 ? -123.754 -19.652 94.118 1.00 80.50 785 ASP A N 1
ATOM 6339 C CA . ASP A 1 785 ? -124.761 -18.586 94.112 1.00 80.50 785 ASP A CA 1
ATOM 6340 C C . ASP A 1 785 ? -126.178 -19.179 93.976 1.00 80.50 785 ASP A C 1
ATOM 6342 O O . ASP A 1 785 ? -127.053 -18.910 94.800 1.00 80.50 785 ASP A O 1
ATOM 6346 N N . LEU A 1 786 ? -126.385 -20.108 93.031 1.00 77.00 786 LEU A N 1
ATOM 6347 C CA . LEU A 1 786 ? -127.648 -20.850 92.873 1.00 77.00 786 LEU A CA 1
ATOM 6348 C C . LEU A 1 786 ? -127.984 -21.744 94.087 1.00 77.00 786 LEU A C 1
ATOM 6350 O O . LEU A 1 786 ? -129.158 -21.997 94.380 1.00 77.00 786 LEU A O 1
ATOM 6354 N N . GLN A 1 787 ? -126.978 -22.234 94.820 1.00 73.62 787 GLN A N 1
ATOM 6355 C CA . GLN A 1 787 ? -127.188 -22.948 96.085 1.00 73.62 787 GLN A CA 1
ATOM 6356 C C . GLN A 1 787 ? -127.603 -21.995 97.216 1.00 73.62 787 GLN A C 1
ATOM 6358 O O . GLN A 1 787 ? -128.487 -22.352 97.996 1.00 73.62 787 GLN A O 1
ATOM 6363 N N . ALA A 1 788 ? -127.041 -20.785 97.280 1.00 76.50 788 ALA A N 1
ATOM 6364 C CA . ALA A 1 788 ? -127.449 -19.748 98.225 1.00 76.50 788 ALA A CA 1
ATOM 6365 C C . ALA A 1 788 ? -128.878 -19.247 97.939 1.00 76.50 788 ALA A C 1
ATOM 6367 O O . ALA A 1 788 ? -129.689 -19.144 98.861 1.00 76.50 788 ALA A O 1
ATOM 6368 N N . GLU A 1 789 ? -129.245 -19.045 96.668 1.00 74.81 789 GLU A N 1
ATOM 6369 C CA . GLU A 1 789 ? -130.630 -18.758 96.268 1.00 74.81 789 GLU A CA 1
ATOM 6370 C C . GLU A 1 789 ? -131.591 -19.871 96.710 1.00 74.81 789 GLU A C 1
ATOM 6372 O O . GLU A 1 789 ? -132.629 -19.585 97.312 1.00 74.81 789 GLU A O 1
ATOM 6377 N N . ARG A 1 790 ? -131.230 -21.149 96.513 1.00 73.00 790 ARG A N 1
ATOM 6378 C CA . ARG A 1 790 ? -132.023 -22.282 97.028 1.00 73.00 790 ARG A CA 1
ATOM 6379 C C . ARG A 1 790 ? -132.162 -22.287 98.551 1.00 73.00 790 ARG A C 1
ATOM 6381 O O . ARG A 1 790 ? -133.207 -22.716 99.037 1.00 73.00 790 ARG A O 1
ATOM 6388 N N . GLN A 1 791 ? -131.153 -21.849 99.304 1.00 71.62 791 GLN A N 1
ATOM 6389 C CA . GLN A 1 791 ? -131.233 -21.765 100.767 1.00 71.62 791 GLN A CA 1
ATOM 6390 C C . GLN A 1 791 ? -132.151 -20.619 101.217 1.00 71.62 791 GLN A C 1
ATOM 6392 O O . GLN A 1 791 ? -133.012 -20.834 102.070 1.00 71.62 791 GLN A O 1
ATOM 6397 N N . ASN A 1 792 ? -132.062 -19.449 100.580 1.00 71.88 792 ASN A N 1
ATOM 6398 C CA . ASN A 1 792 ? -132.963 -18.320 100.836 1.00 71.88 792 ASN A CA 1
ATOM 6399 C C . ASN A 1 792 ? -134.427 -18.666 100.494 1.00 71.88 792 ASN A C 1
ATOM 6401 O O . ASN A 1 792 ? -135.335 -18.387 101.278 1.00 71.88 792 ASN A O 1
ATOM 6405 N N . LEU A 1 793 ? -134.660 -19.353 99.369 1.00 68.25 793 LEU A N 1
ATOM 6406 C CA . LEU A 1 793 ? -135.984 -19.857 98.978 1.00 68.25 793 LEU A CA 1
ATOM 6407 C C . LEU A 1 793 ? -136.507 -20.973 99.900 1.00 68.25 793 LEU A C 1
ATOM 6409 O O . LEU A 1 793 ? -137.716 -21.127 100.038 1.00 68.25 793 LEU A O 1
ATOM 6413 N N . ALA A 1 794 ? -135.634 -21.744 100.555 1.00 62.81 794 ALA A N 1
ATOM 6414 C CA . ALA A 1 794 ? -136.053 -22.741 101.541 1.00 62.81 794 ALA A CA 1
ATOM 6415 C C . ALA A 1 794 ? -136.495 -22.104 102.872 1.00 62.81 794 ALA A C 1
ATOM 6417 O O . ALA A 1 794 ? -137.421 -22.604 103.511 1.00 62.81 794 ALA A O 1
ATOM 6418 N N . GLN A 1 795 ? -135.869 -20.996 103.284 1.00 60.47 795 GLN A N 1
ATOM 6419 C CA . GLN A 1 795 ? -136.209 -20.299 104.531 1.00 60.47 795 GLN A CA 1
ATOM 6420 C C . GLN A 1 795 ? -137.548 -19.549 104.441 1.00 60.47 795 GLN A C 1
ATOM 6422 O O . GLN A 1 795 ? -138.335 -19.588 105.387 1.00 60.47 795 GLN A O 1
ATOM 6427 N N . THR A 1 796 ? -137.868 -18.930 103.299 1.00 60.25 796 THR A N 1
ATOM 6428 C CA . THR A 1 796 ? -139.142 -18.203 103.116 1.00 60.25 796 THR A CA 1
ATOM 6429 C C . THR A 1 796 ? -140.382 -19.105 103.139 1.00 60.25 796 THR A C 1
ATOM 6431 O O . THR A 1 796 ? -141.475 -18.634 103.449 1.00 60.25 796 THR A O 1
ATOM 6434 N N . VAL A 1 797 ? -140.229 -20.410 102.886 1.00 57.88 797 VAL A N 1
ATOM 6435 C CA . VAL A 1 797 ? -141.327 -21.397 102.896 1.00 57.88 797 VAL A CA 1
ATOM 6436 C C . VAL A 1 797 ? -141.792 -21.775 104.315 1.00 57.88 797 VAL A C 1
ATOM 6438 O O . VAL A 1 797 ? -142.906 -22.265 104.478 1.00 57.88 797 VAL A O 1
ATOM 6441 N N . GLN A 1 798 ? -141.004 -21.517 105.366 1.00 55.19 798 GLN A N 1
ATOM 6442 C CA . GLN A 1 798 ? -141.310 -21.986 106.731 1.00 55.19 798 GLN A CA 1
ATOM 6443 C C . GLN A 1 798 ? -142.254 -21.076 107.552 1.00 55.19 798 GLN A C 1
ATOM 6445 O O . GLN A 1 798 ? -142.486 -21.351 108.727 1.00 55.19 798 GLN A O 1
ATOM 6450 N N . SER A 1 799 ? -142.808 -20.000 106.976 1.00 50.94 799 SER A N 1
ATOM 6451 C CA . SER A 1 799 ? -143.443 -18.906 107.744 1.00 50.94 799 SER A CA 1
ATOM 6452 C C . SER A 1 799 ? -144.975 -18.763 107.606 1.00 50.94 799 SER A C 1
ATOM 6454 O O . SER A 1 799 ? -145.518 -17.707 107.924 1.00 50.94 799 SER A O 1
ATOM 6456 N N . ILE A 1 800 ? -145.709 -19.785 107.132 1.00 49.78 800 ILE A N 1
ATOM 6457 C CA . ILE A 1 800 ? -147.182 -19.709 106.971 1.00 49.78 800 ILE A CA 1
ATOM 6458 C C . ILE A 1 800 ? -147.896 -21.002 107.427 1.00 49.78 800 ILE A C 1
ATOM 6460 O O . ILE A 1 800 ? -147.954 -21.965 106.662 1.00 49.78 800 ILE A O 1
ATOM 6464 N N . PRO A 1 801 ? -148.508 -21.027 108.628 1.00 48.69 801 PRO A N 1
ATOM 6465 C CA . PRO A 1 801 ? -149.441 -22.074 109.050 1.00 48.69 801 PRO A CA 1
ATOM 6466 C C . PRO A 1 801 ? -150.921 -21.685 108.834 1.00 48.69 801 PRO A C 1
ATOM 6468 O O . PRO A 1 801 ? -151.277 -20.509 108.888 1.00 48.69 801 PRO A O 1
ATOM 6471 N N . GLY A 1 802 ? -151.801 -22.687 108.685 1.00 44.03 802 GLY A N 1
ATOM 6472 C CA . GLY A 1 802 ? -153.252 -22.539 108.900 1.00 44.03 802 GLY A CA 1
ATOM 6473 C C . GLY A 1 802 ? -154.154 -22.512 107.657 1.00 44.03 802 GLY A C 1
ATOM 6474 O O . GLY A 1 802 ? -154.787 -21.490 107.388 1.00 44.03 802 GLY A O 1
ATOM 6475 N N . LYS A 1 803 ? -154.289 -23.640 106.934 1.00 45.78 803 LYS A N 1
ATOM 6476 C CA . LYS A 1 803 ? -155.358 -23.827 105.920 1.00 45.78 803 LYS A CA 1
ATOM 6477 C C . LYS A 1 803 ? -156.061 -25.192 105.883 1.00 45.78 803 LYS A C 1
ATOM 6479 O O . LYS A 1 803 ? -156.998 -25.346 105.101 1.00 45.78 803 LYS A O 1
ATOM 6484 N N . ASP A 1 804 ? -155.715 -26.144 106.745 1.00 51.44 804 ASP A N 1
ATOM 6485 C CA . ASP A 1 804 ? -156.309 -27.490 106.695 1.00 51.44 804 ASP A CA 1
ATOM 6486 C C . ASP A 1 804 ? -157.812 -27.512 107.044 1.00 51.44 804 ASP A C 1
ATOM 6488 O O . ASP A 1 804 ? -158.580 -28.215 106.392 1.00 51.44 804 ASP A O 1
ATOM 6492 N N . GLU A 1 805 ? -158.290 -26.636 107.940 1.00 54.47 805 GLU A N 1
ATOM 6493 C CA . GLU A 1 805 ? -159.730 -26.498 108.250 1.00 54.47 805 GLU A CA 1
ATOM 6494 C C . GLU A 1 805 ? -160.602 -26.040 107.058 1.00 54.47 805 GLU A C 1
ATOM 6496 O O . GLU A 1 805 ? -161.836 -26.111 107.118 1.00 54.47 805 GLU A O 1
ATOM 6501 N N . GLN A 1 806 ? -159.993 -25.552 105.969 1.00 50.81 806 GLN A N 1
ATOM 6502 C CA . GLN A 1 806 ? -160.712 -25.195 104.742 1.00 50.81 806 GLN A CA 1
ATOM 6503 C C . GLN A 1 806 ? -160.904 -26.391 103.797 1.00 50.81 806 GLN A C 1
ATOM 6505 O O . GLN A 1 806 ? -161.761 -26.321 102.915 1.00 50.81 806 GLN A O 1
ATOM 6510 N N . ILE A 1 807 ? -160.166 -27.492 103.976 1.00 58.19 807 ILE A N 1
ATOM 6511 C CA . ILE A 1 807 ? -160.206 -28.649 103.070 1.00 58.19 807 ILE A CA 1
ATOM 6512 C C . ILE A 1 807 ? -161.541 -29.395 103.211 1.00 58.19 807 ILE A C 1
ATOM 6514 O O . ILE A 1 807 ? -162.268 -29.536 102.222 1.00 58.19 807 ILE A O 1
ATOM 6518 N N . ASP A 1 808 ? -161.932 -29.765 104.432 1.00 57.25 808 ASP A N 1
ATOM 6519 C CA . ASP A 1 808 ? -163.177 -30.508 104.691 1.00 57.25 808 ASP A CA 1
ATOM 6520 C C . ASP A 1 808 ? -164.432 -29.732 104.256 1.00 57.25 808 ASP A C 1
ATOM 6522 O O . ASP A 1 808 ? -165.382 -30.301 103.715 1.00 57.25 808 ASP A O 1
ATOM 6526 N N . ARG A 1 809 ? -164.426 -28.401 104.418 1.00 54.41 809 ARG A N 1
ATOM 6527 C CA . ARG A 1 809 ? -165.572 -27.539 104.073 1.00 54.41 809 ARG A CA 1
ATOM 6528 C C . ARG A 1 809 ? -165.703 -27.256 102.571 1.00 54.41 809 ARG A C 1
ATOM 6530 O O . ARG A 1 809 ? -166.760 -26.799 102.136 1.00 54.41 809 ARG A O 1
ATOM 6537 N N . LEU A 1 810 ? -164.664 -27.519 101.771 1.00 54.03 810 LEU A N 1
ATOM 6538 C CA . LEU A 1 810 ? -164.671 -27.297 100.318 1.00 54.03 810 LEU A CA 1
ATOM 6539 C C . LEU A 1 810 ? -164.892 -28.581 99.507 1.00 54.03 810 LEU A C 1
ATOM 6541 O O . LEU A 1 810 ? -165.480 -28.507 98.422 1.00 54.03 810 LEU A O 1
ATOM 6545 N N . GLN A 1 811 ? -164.546 -29.757 100.045 1.00 53.34 811 GLN A N 1
ATOM 6546 C CA . GLN A 1 811 ? -164.871 -31.049 99.417 1.00 53.34 811 GLN A CA 1
ATOM 6547 C C . GLN A 1 811 ? -166.385 -31.249 99.209 1.00 53.34 811 GLN A C 1
ATOM 6549 O O . GLN A 1 811 ? -166.796 -31.890 98.242 1.00 53.34 811 GLN A O 1
ATOM 6554 N N . GLN A 1 812 ? -167.228 -30.639 100.050 1.00 52.50 812 GLN A N 1
ATOM 6555 C CA . GLN A 1 812 ? -168.686 -30.706 99.910 1.00 52.50 812 GLN A CA 1
ATOM 6556 C C . GLN A 1 812 ? -169.267 -29.724 98.868 1.00 52.50 812 GLN A C 1
ATOM 6558 O O . GLN A 1 812 ? -170.441 -29.847 98.524 1.00 52.50 812 GLN A O 1
ATOM 6563 N N . ARG A 1 813 ? -168.480 -28.763 98.345 1.00 44.44 813 ARG A N 1
ATOM 6564 C CA . ARG A 1 813 ? -168.998 -27.636 97.534 1.00 44.44 813 ARG A CA 1
ATOM 6565 C C . ARG A 1 813 ? -168.405 -27.495 96.128 1.00 44.44 813 ARG A C 1
ATOM 6567 O O . ARG A 1 813 ? -169.071 -26.975 95.241 1.00 44.44 813 ARG A O 1
ATOM 6574 N N . LEU A 1 814 ? -167.217 -28.042 95.856 1.00 45.28 814 LEU A N 1
ATOM 6575 C CA . LEU A 1 814 ? -166.647 -28.076 94.493 1.00 45.28 814 LEU A CA 1
ATOM 6576 C C . LEU A 1 814 ? -167.154 -29.242 93.617 1.00 45.28 814 LEU A C 1
ATOM 6578 O O . LEU A 1 814 ? -166.597 -29.531 92.560 1.00 45.28 814 LEU A O 1
ATOM 6582 N N . LYS A 1 815 ? -168.272 -29.866 94.007 1.00 51.44 815 LYS A N 1
ATOM 6583 C CA . LYS A 1 815 ? -169.047 -30.784 93.155 1.00 51.44 815 LYS A CA 1
ATOM 6584 C C . LYS A 1 815 ? -169.934 -30.044 92.136 1.00 51.44 815 LYS A C 1
ATOM 6586 O O . LYS A 1 815 ? -170.392 -30.662 91.179 1.00 51.44 815 LYS A O 1
ATOM 6591 N N . GLU A 1 816 ? -170.178 -28.744 92.336 1.00 46.28 816 GLU A N 1
ATOM 6592 C CA . GLU A 1 816 ? -171.228 -27.991 91.629 1.00 46.28 816 GLU A CA 1
ATOM 6593 C C . GLU A 1 816 ? -170.748 -27.226 90.381 1.00 46.28 816 GLU A C 1
ATOM 6595 O O . GLU A 1 816 ? -171.531 -27.046 89.452 1.00 46.28 816 GLU A O 1
ATOM 6600 N N . LEU A 1 817 ? -169.475 -26.815 90.301 1.00 42.00 817 LEU A N 1
ATOM 6601 C CA . LEU A 1 817 ? -168.968 -25.971 89.203 1.00 42.00 817 LEU A CA 1
ATOM 6602 C C . LEU A 1 817 ? -167.949 -26.688 88.307 1.00 42.00 817 LEU A C 1
ATOM 6604 O O . LEU A 1 817 ? -166.750 -26.415 88.305 1.00 42.00 817 LEU A O 1
ATOM 6608 N N . ARG A 1 818 ? -168.474 -27.594 87.474 1.00 34.41 818 ARG A N 1
ATOM 6609 C CA . ARG A 1 818 ? -167.827 -27.995 86.216 1.00 34.41 818 ARG A CA 1
ATOM 6610 C C . ARG A 1 818 ? -167.996 -26.878 85.178 1.00 34.41 818 ARG A C 1
ATOM 6612 O O . ARG A 1 818 ? -169.125 -26.560 84.820 1.00 34.41 818 ARG A O 1
ATOM 6619 N N . GLY A 1 819 ? -166.887 -26.389 84.619 1.00 33.38 819 GLY A N 1
ATOM 6620 C CA . GLY A 1 819 ? -166.868 -25.421 83.510 1.00 33.38 819 GLY A CA 1
ATOM 6621 C C . GLY A 1 819 ? -166.263 -24.063 83.900 1.00 33.38 819 GLY A C 1
ATOM 6622 O O . GLY A 1 819 ? -166.414 -23.644 85.039 1.00 33.38 819 GLY A O 1
ATOM 6623 N N . THR A 1 820 ? -165.548 -23.342 83.027 1.00 33.06 820 THR A N 1
ATOM 6624 C CA . THR A 1 820 ? -165.261 -23.570 81.588 1.00 33.06 820 THR A CA 1
ATOM 6625 C C . THR A 1 820 ? -164.031 -22.774 81.103 1.00 33.06 820 THR A C 1
ATOM 6627 O O . THR A 1 820 ? -163.876 -21.638 81.527 1.00 33.06 820 THR A O 1
ATOM 6630 N N . LEU A 1 821 ? -163.302 -23.320 80.105 1.00 34.53 821 LEU A N 1
ATOM 6631 C CA . LEU A 1 821 ? -162.374 -22.653 79.142 1.00 34.53 821 LEU A CA 1
ATOM 6632 C C . LEU A 1 821 ? -161.054 -22.041 79.707 1.00 34.53 821 LEU A C 1
ATOM 6634 O O . LEU A 1 821 ? -161.060 -21.523 80.813 1.00 34.53 821 LEU A O 1
ATOM 6638 N N . ARG A 1 822 ? -159.843 -22.073 79.097 1.00 29.33 822 ARG A N 1
ATOM 6639 C CA . ARG A 1 822 ? -159.232 -22.566 77.817 1.00 29.33 822 ARG A CA 1
ATOM 6640 C C . ARG A 1 822 ? -159.094 -21.586 76.618 1.00 29.33 822 ARG A C 1
ATOM 6642 O O . ARG A 1 822 ? -160.085 -21.404 75.924 1.00 29.33 822 ARG A O 1
ATOM 6649 N N . ASP A 1 823 ? -157.853 -21.128 76.311 1.00 31.02 823 ASP A N 1
ATOM 6650 C CA . ASP A 1 823 ? -157.162 -21.046 74.969 1.00 31.02 823 ASP A CA 1
ATOM 6651 C C . ASP A 1 823 ? -155.874 -20.128 74.969 1.00 31.02 823 ASP A C 1
ATOM 6653 O O . ASP A 1 823 ? -155.902 -19.111 75.648 1.00 31.02 823 ASP A O 1
ATOM 6657 N N . LYS A 1 824 ? -154.674 -20.545 74.453 1.00 32.03 824 LYS A N 1
ATOM 6658 C CA . LYS A 1 824 ? -153.928 -20.245 73.150 1.00 32.03 824 LYS A CA 1
ATOM 6659 C C . LYS A 1 824 ? -153.012 -18.966 73.139 1.00 32.03 824 LYS A C 1
ATOM 6661 O O . LYS A 1 824 ? -153.319 -18.079 73.917 1.00 32.03 824 LYS A O 1
ATOM 6666 N N . ALA A 1 825 ? -151.939 -18.700 72.330 1.00 26.69 825 ALA A N 1
ATOM 6667 C CA . ALA A 1 825 ? -150.940 -19.346 71.387 1.00 26.69 825 ALA A CA 1
ATOM 6668 C C . ALA A 1 825 ? -149.780 -18.292 71.067 1.00 26.69 825 ALA A C 1
ATOM 6670 O O . ALA A 1 825 ? -150.008 -17.141 71.418 1.00 26.69 825 ALA A O 1
ATOM 6671 N N . VAL A 1 826 ? -148.524 -18.445 70.536 1.00 30.97 826 VAL A N 1
ATOM 6672 C CA . VAL A 1 826 ? -147.690 -19.382 69.679 1.00 30.97 826 VAL A CA 1
ATOM 6673 C C . VAL A 1 826 ? -147.780 -19.108 68.135 1.00 30.97 826 VAL A C 1
ATOM 6675 O O . VAL A 1 826 ? -148.941 -18.982 67.745 1.00 30.97 826 VAL A O 1
ATOM 6678 N N . PRO A 1 827 ? -146.724 -19.023 67.222 1.00 51.72 827 PRO A N 1
ATOM 6679 C CA . PRO A 1 827 ? -145.296 -19.540 67.166 1.00 51.72 827 PRO A CA 1
ATOM 6680 C C . PRO A 1 827 ? -144.156 -18.667 66.437 1.00 51.72 827 PRO A C 1
ATOM 6682 O O . PRO A 1 827 ? -144.377 -17.497 66.154 1.00 51.72 827 PRO A O 1
ATOM 6685 N N . ALA A 1 828 ? -143.008 -19.288 66.005 1.00 29.59 828 ALA A N 1
ATOM 6686 C CA . ALA A 1 828 ? -141.986 -18.916 64.936 1.00 29.59 828 ALA A CA 1
ATOM 6687 C C . ALA A 1 828 ? -140.768 -17.972 65.291 1.00 29.59 828 ALA A C 1
ATOM 6689 O O . ALA A 1 828 ? -140.842 -17.353 66.342 1.00 29.59 828 ALA A O 1
ATOM 6690 N N . LYS A 1 829 ? -139.615 -17.765 64.565 1.00 29.52 829 LYS A N 1
ATOM 6691 C CA . LYS A 1 829 ? -138.853 -18.264 63.335 1.00 29.52 829 LYS A CA 1
ATOM 6692 C C . LYS A 1 829 ? -137.342 -17.752 63.391 1.00 29.52 829 LYS A C 1
ATOM 6694 O O . LYS A 1 829 ? -137.063 -17.109 64.392 1.00 29.52 829 LYS A O 1
ATOM 6699 N N . ALA A 1 830 ? -136.297 -17.873 62.511 1.00 26.56 830 ALA A N 1
ATOM 6700 C CA . ALA A 1 830 ? -135.906 -18.447 61.172 1.00 26.56 830 ALA A CA 1
ATOM 6701 C C . ALA A 1 830 ? -134.321 -18.557 60.984 1.00 26.56 830 ALA A C 1
ATOM 6703 O O . ALA A 1 830 ? -133.609 -18.308 61.950 1.00 26.56 830 ALA A O 1
ATOM 6704 N N . ALA A 1 831 ? -133.761 -18.908 59.787 1.00 33.59 831 ALA A N 1
ATOM 6705 C CA . ALA A 1 831 ? -132.302 -19.026 59.379 1.00 33.59 831 ALA A CA 1
ATOM 6706 C C . ALA A 1 831 ? -132.132 -19.003 57.800 1.00 33.59 831 ALA A C 1
ATOM 6708 O O . ALA A 1 831 ? -133.186 -18.722 57.214 1.00 33.59 831 ALA A O 1
ATOM 6709 N N . PRO A 1 832 ? -131.008 -19.319 57.039 1.00 50.25 832 PRO A N 1
ATOM 6710 C CA . PRO A 1 832 ? -129.596 -19.791 57.300 1.00 50.25 832 PRO A CA 1
ATOM 6711 C C . PRO A 1 832 ? -128.443 -19.290 56.299 1.00 50.25 832 PRO A C 1
ATOM 6713 O O . PRO A 1 832 ? -128.635 -18.301 55.600 1.00 50.25 832 PRO A O 1
ATOM 6716 N N . THR A 1 833 ? -127.304 -20.035 56.128 1.00 33.78 833 THR A N 1
ATOM 6717 C CA . THR A 1 833 ? -126.227 -20.030 55.034 1.00 33.78 833 THR A CA 1
ATOM 6718 C C . THR A 1 833 ? -125.169 -18.874 54.963 1.00 33.78 833 THR A C 1
ATOM 6720 O O . THR A 1 833 ? -125.400 -17.885 55.643 1.00 33.78 833 THR A O 1
ATOM 6723 N N . LYS A 1 834 ? -123.982 -18.853 54.263 1.00 35.47 834 LYS A N 1
ATOM 6724 C CA . LYS A 1 834 ? -123.141 -19.656 53.268 1.00 35.47 834 LYS A CA 1
ATOM 6725 C C . LYS A 1 834 ? -121.636 -19.125 53.290 1.00 35.47 834 LYS A C 1
ATOM 6727 O O . LYS A 1 834 ? -121.437 -18.207 54.074 1.00 35.47 834 LYS A O 1
ATOM 6732 N N . GLU A 1 835 ? -120.513 -19.473 52.586 1.00 25.48 835 GLU A N 1
ATOM 6733 C CA . GLU A 1 835 ? -119.971 -20.413 51.528 1.00 25.48 835 GLU A CA 1
ATOM 6734 C C . GLU A 1 835 ? -118.375 -20.552 51.630 1.00 25.48 835 GLU A C 1
ATOM 6736 O O . GLU A 1 835 ? -117.870 -20.565 52.747 1.00 25.48 835 GLU A O 1
ATOM 6741 N N . GLY A 1 836 ? -117.563 -20.654 50.533 1.00 29.83 836 GLY A N 1
ATOM 6742 C CA . GLY A 1 836 ? -116.058 -20.800 50.419 1.00 29.83 836 GLY A CA 1
ATOM 6743 C C . GLY A 1 836 ? -115.564 -20.815 48.925 1.00 29.83 836 GLY A C 1
ATOM 6744 O O . GLY A 1 836 ? -116.405 -20.419 48.114 1.00 29.83 836 GLY A O 1
ATOM 6745 N N . PRO A 1 837 ? -114.360 -21.304 48.446 1.00 41.81 837 PRO A N 1
ATOM 6746 C CA . PRO A 1 837 ? -113.061 -21.766 49.047 1.00 41.81 837 PRO A CA 1
ATOM 6747 C C . PRO A 1 837 ? -111.721 -21.479 48.207 1.00 41.81 837 PRO A C 1
ATOM 6749 O O . PRO A 1 837 ? -111.760 -20.731 47.239 1.00 41.81 837 PRO A O 1
ATOM 6752 N N . ARG A 1 838 ? -110.585 -22.191 48.500 1.00 25.42 838 ARG A N 1
ATOM 6753 C CA . ARG A 1 838 ? -109.400 -22.647 47.649 1.00 25.42 838 ARG A CA 1
ATOM 6754 C C . ARG A 1 838 ? -108.045 -21.865 47.408 1.00 25.42 838 ARG A C 1
ATOM 6756 O O . ARG A 1 838 ? -108.044 -20.827 46.771 1.00 25.42 838 ARG A O 1
ATOM 6763 N N . GLU A 1 839 ? -106.911 -22.536 47.764 1.00 26.36 839 GLU A N 1
ATOM 6764 C CA . GLU A 1 839 ? -105.551 -22.715 47.104 1.00 26.36 839 GLU A CA 1
ATOM 6765 C C . GLU A 1 839 ? -104.645 -21.510 46.639 1.00 26.36 839 GLU A C 1
ATOM 6767 O O . GLU A 1 839 ? -105.167 -20.495 46.212 1.00 26.36 839 GLU A O 1
ATOM 6772 N N . ALA A 1 840 ? -103.279 -21.516 46.603 1.00 25.59 840 ALA A N 1
ATOM 6773 C CA . ALA A 1 840 ? -102.183 -22.407 47.095 1.00 25.59 840 ALA A CA 1
ATOM 6774 C C . ALA A 1 840 ? -100.729 -21.789 46.996 1.00 25.59 840 ALA A C 1
ATOM 6776 O O . ALA A 1 840 ? -100.506 -20.906 46.177 1.00 25.59 840 ALA A O 1
ATOM 6777 N N . ARG A 1 841 ? -99.726 -22.379 47.710 1.00 27.09 841 ARG A N 1
ATOM 6778 C CA . ARG A 1 841 ? -98.219 -22.287 47.569 1.00 27.09 841 ARG A CA 1
ATOM 6779 C C . ARG A 1 841 ? -97.491 -20.921 47.782 1.00 27.09 841 ARG A C 1
ATOM 6781 O O . ARG A 1 841 ? -98.118 -19.882 47.710 1.00 27.09 841 ARG A O 1
ATOM 6788 N N . GLN A 1 842 ? -96.145 -20.825 47.910 1.00 29.89 842 GLN A N 1
ATOM 6789 C CA . GLN A 1 842 ? -95.118 -21.478 48.784 1.00 29.89 842 GLN A CA 1
ATOM 6790 C C . GLN A 1 842 ? -93.677 -20.964 48.445 1.00 29.89 842 GLN A C 1
ATOM 6792 O O . GLN A 1 842 ? -93.254 -21.187 47.318 1.00 29.89 842 GLN A O 1
ATOM 6797 N N . LYS A 1 843 ? -92.894 -20.467 49.436 1.00 29.89 843 LYS A N 1
ATOM 6798 C CA . LYS A 1 843 ? -91.406 -20.224 49.434 1.00 29.89 843 LYS A CA 1
ATOM 6799 C C . LYS A 1 843 ? -90.825 -19.264 48.348 1.00 29.89 843 LYS A C 1
ATOM 6801 O O . LYS A 1 843 ? -91.437 -19.066 47.313 1.00 29.89 843 LYS A O 1
ATOM 6806 N N . GLY A 1 844 ? -89.641 -18.644 48.494 1.00 28.56 844 GLY A N 1
ATOM 6807 C CA . GLY A 1 844 ? -88.726 -18.489 49.646 1.00 28.56 844 GLY A CA 1
ATOM 6808 C C . GLY A 1 844 ? -87.253 -18.204 49.244 1.00 28.56 844 GLY A C 1
ATOM 6809 O O . GLY A 1 844 ? -86.876 -18.505 48.118 1.00 28.56 844 GLY A O 1
ATOM 6810 N N . ALA A 1 845 ? -86.441 -17.738 50.211 1.00 26.17 845 ALA A N 1
ATOM 6811 C CA . ALA A 1 845 ? -84.968 -17.547 50.203 1.00 26.17 845 ALA A CA 1
ATOM 6812 C C . ALA A 1 845 ? -84.349 -16.295 49.522 1.00 26.17 845 ALA A C 1
ATOM 6814 O O . ALA A 1 845 ? -84.858 -15.772 48.534 1.00 26.17 845 ALA A O 1
ATOM 6815 N N . GLU A 1 846 ? -83.218 -15.847 50.093 1.00 28.11 846 GLU A N 1
ATOM 6816 C CA . GLU A 1 846 ? -82.340 -14.752 49.630 1.00 28.11 846 GLU A CA 1
ATOM 6817 C C . GLU A 1 846 ? -81.020 -15.318 48.991 1.00 28.11 846 GLU A C 1
ATOM 6819 O O . GLU A 1 846 ? -81.090 -16.412 48.427 1.00 28.11 846 GLU A O 1
ATOM 6824 N N . PRO A 1 847 ? -79.841 -14.642 48.914 1.00 43.50 847 PRO A N 1
ATOM 6825 C CA . PRO A 1 847 ? -79.231 -14.381 47.602 1.00 43.50 847 PRO A CA 1
ATOM 6826 C C . PRO A 1 847 ? -77.803 -14.942 47.413 1.00 43.50 847 PRO A C 1
ATOM 6828 O O . PRO A 1 847 ? -77.147 -15.355 48.368 1.00 43.50 847 PRO A O 1
ATOM 6831 N N . ASN A 1 848 ? -77.255 -14.883 46.185 1.00 29.17 848 ASN A N 1
ATOM 6832 C CA . ASN A 1 848 ? -75.798 -14.975 45.989 1.00 29.17 848 ASN A CA 1
ATOM 6833 C C . ASN A 1 848 ? -75.273 -14.413 44.643 1.00 29.17 848 ASN A C 1
ATOM 6835 O O . ASN A 1 848 ? -76.012 -14.296 43.672 1.00 29.17 848 ASN A O 1
ATOM 6839 N N . THR A 1 849 ? -73.958 -14.154 44.608 1.00 27.28 849 THR A N 1
ATOM 6840 C CA . THR A 1 849 ? -73.040 -14.069 43.443 1.00 27.28 849 THR A CA 1
ATOM 6841 C C . THR A 1 849 ? -73.349 -13.162 42.233 1.00 27.28 849 THR A C 1
ATOM 6843 O O . THR A 1 849 ? -74.096 -13.521 41.337 1.00 27.28 849 THR A O 1
ATOM 6846 N N . SER A 1 850 ? -72.529 -12.108 42.118 1.00 27.92 850 SER A N 1
ATOM 6847 C CA . SER A 1 850 ? -71.579 -11.854 41.006 1.00 27.92 850 SER A CA 1
ATOM 6848 C C . SER A 1 850 ? -72.035 -11.755 39.527 1.00 27.92 850 SER A C 1
ATOM 6850 O O . SER A 1 850 ? -72.386 -12.743 38.896 1.00 27.92 850 SER A O 1
ATOM 6852 N N . ALA A 1 851 ? -71.731 -10.579 38.951 1.00 26.17 851 ALA A N 1
ATOM 6853 C CA . ALA A 1 851 ? -71.320 -10.300 37.560 1.00 26.17 851 ALA A CA 1
ATOM 6854 C C . ALA A 1 851 ? -72.332 -10.346 36.384 1.00 26.17 851 ALA A C 1
ATOM 6856 O O . ALA A 1 851 ? -72.806 -11.401 35.980 1.00 26.17 851 ALA A O 1
ATOM 6857 N N . GLY A 1 852 ? -72.438 -9.209 35.665 1.00 25.47 852 GLY A N 1
ATOM 6858 C CA . GLY A 1 852 ? -72.566 -9.225 34.195 1.00 25.47 852 GLY A CA 1
ATOM 6859 C C . GLY A 1 852 ? -73.350 -8.088 33.516 1.00 25.47 852 GLY A C 1
ATOM 6860 O O . GLY A 1 852 ? -74.544 -8.239 33.301 1.00 25.47 852 GLY A O 1
ATOM 6861 N N . GLN A 1 853 ? -72.643 -7.061 33.003 1.00 30.11 853 GLN A N 1
ATOM 6862 C CA . GLN A 1 853 ? -73.146 -6.029 32.051 1.00 30.11 853 GLN A CA 1
ATOM 6863 C C . GLN A 1 853 ? -74.192 -5.038 32.659 1.00 30.11 853 GLN A C 1
ATOM 6865 O O . GLN A 1 853 ? -74.734 -5.347 33.716 1.00 30.11 853 GLN A O 1
ATOM 6870 N N . PRO A 1 854 ? -74.433 -3.807 32.122 1.00 33.91 854 PRO A N 1
ATOM 6871 C CA . PRO A 1 854 ? -74.355 -3.343 30.725 1.00 33.91 854 PRO A CA 1
ATOM 6872 C C . PRO A 1 854 ? -73.179 -2.412 30.346 1.00 33.91 854 PRO A C 1
ATOM 6874 O O . PRO A 1 854 ? -72.351 -2.014 31.159 1.00 33.91 854 PRO A O 1
ATOM 6877 N N . LYS A 1 855 ? -73.136 -2.084 29.045 1.00 40.94 855 LYS A N 1
ATOM 6878 C CA . LYS A 1 855 ? -72.191 -1.185 28.355 1.00 40.94 855 LYS A CA 1
ATOM 6879 C C . LYS A 1 855 ? -72.007 0.178 29.044 1.00 40.94 855 LYS A C 1
ATOM 6881 O O . LYS A 1 855 ? -72.985 0.871 29.301 1.00 40.94 855 LYS A O 1
ATOM 6886 N N . VAL A 1 856 ? -70.755 0.634 29.125 1.00 33.12 856 VAL A N 1
ATOM 6887 C CA . VAL A 1 856 ? -70.386 2.054 29.278 1.00 33.12 856 VAL A CA 1
ATOM 6888 C C . VAL A 1 856 ? -69.372 2.422 28.188 1.00 33.12 856 VAL A C 1
ATOM 6890 O O . VAL A 1 856 ? -68.581 1.587 27.747 1.00 33.12 856 VAL A O 1
ATOM 6893 N N . THR A 1 857 ? -69.426 3.662 27.703 1.00 35.03 857 THR A N 1
ATOM 6894 C CA . THR A 1 857 ? -68.539 4.205 26.664 1.00 35.03 857 THR A CA 1
ATOM 6895 C C . THR A 1 857 ? -67.071 4.218 27.097 1.00 35.03 857 THR A C 1
ATOM 6897 O O . THR A 1 857 ? -66.760 4.593 28.226 1.00 35.03 857 THR A O 1
ATOM 6900 N N . LYS A 1 858 ? -66.143 3.895 26.181 1.00 37.22 858 LYS A N 1
ATOM 6901 C CA . LYS A 1 858 ? -64.703 4.114 26.406 1.00 37.22 858 LYS A CA 1
ATOM 6902 C C . LYS A 1 858 ? -64.422 5.616 26.531 1.00 37.22 858 LYS A C 1
ATOM 6904 O O . LYS A 1 858 ? -64.270 6.297 25.518 1.00 37.22 858 LYS A O 1
ATOM 6909 N N . ASN A 1 859 ? -64.312 6.119 27.760 1.00 37.72 859 ASN A N 1
ATOM 6910 C CA . ASN A 1 859 ? -63.749 7.444 28.002 1.00 37.72 859 ASN A CA 1
ATOM 6911 C C . ASN A 1 859 ? -62.315 7.477 27.460 1.00 37.72 859 ASN A C 1
ATOM 6913 O O . ASN A 1 859 ? -61.489 6.624 27.790 1.00 37.72 859 ASN A O 1
ATOM 6917 N N . LYS A 1 860 ? -62.041 8.456 26.596 1.00 47.72 860 LYS A N 1
ATOM 6918 C CA . LYS A 1 860 ? -60.758 8.632 25.913 1.00 47.72 860 LYS A CA 1
ATOM 6919 C C . LYS A 1 860 ? -59.738 9.194 26.905 1.00 47.72 860 LYS A C 1
ATOM 6921 O O . LYS A 1 860 ? -59.580 10.404 27.013 1.00 47.72 860 LYS A O 1
ATOM 6926 N N . GLN A 1 861 ? -59.114 8.306 27.675 1.00 60.12 861 GLN A N 1
ATOM 6927 C CA . GLN A 1 861 ? -58.118 8.668 28.678 1.00 60.12 861 GLN A CA 1
ATOM 6928 C C . GLN A 1 861 ? -56.924 9.347 27.993 1.00 60.12 861 GLN A C 1
ATOM 6930 O O . GLN A 1 861 ? -56.282 8.739 27.137 1.00 60.12 861 GLN A O 1
ATOM 6935 N N . GLU A 1 862 ? -56.641 10.599 28.350 1.00 77.00 862 GLU A N 1
ATOM 6936 C CA . GLU A 1 862 ? -55.458 11.298 27.845 1.00 77.00 862 GLU A CA 1
ATOM 6937 C C . GLU A 1 862 ? -54.174 10.657 28.404 1.00 77.00 862 GLU A C 1
ATOM 6939 O O . GLU A 1 862 ? -54.152 10.081 29.501 1.00 77.00 862 GLU A O 1
ATOM 6944 N N . ASP A 1 863 ? -53.094 10.741 27.633 1.00 84.88 863 ASP A N 1
ATOM 6945 C CA . ASP A 1 863 ? -51.753 10.390 28.080 1.00 84.88 863 ASP A CA 1
ATOM 6946 C C . ASP A 1 863 ? -51.014 11.642 28.552 1.00 84.88 863 ASP A C 1
ATOM 6948 O O . ASP A 1 863 ? -51.080 12.698 27.927 1.00 84.88 863 ASP A O 1
ATOM 6952 N N . ASP A 1 864 ? -50.258 11.512 29.641 1.00 87.81 864 ASP A N 1
ATOM 6953 C CA . ASP A 1 864 ? -49.383 12.579 30.120 1.00 87.81 864 ASP A CA 1
ATOM 6954 C C . ASP A 1 864 ? -48.155 12.694 29.205 1.00 87.81 864 ASP A C 1
ATOM 6956 O O . ASP A 1 864 ? -47.120 12.059 29.426 1.00 87.81 864 ASP A O 1
ATOM 6960 N N . LEU A 1 865 ? -48.286 13.498 28.144 1.00 86.19 865 LEU A N 1
ATOM 6961 C CA . LEU A 1 865 ? -47.253 13.681 27.119 1.00 86.19 865 LEU A CA 1
ATOM 6962 C C . LEU A 1 865 ? -45.923 14.210 27.683 1.00 86.19 865 LEU A C 1
ATOM 6964 O O . LEU A 1 865 ? -44.888 14.022 27.048 1.00 86.19 865 LEU A O 1
ATOM 6968 N N . LYS A 1 866 ? -45.921 14.782 28.898 1.00 88.38 866 LYS A N 1
ATOM 6969 C CA . LYS A 1 866 ? -44.714 15.217 29.626 1.00 88.38 866 LYS A CA 1
ATOM 6970 C C . LYS A 1 866 ? -43.746 14.070 29.951 1.00 88.38 866 LYS A C 1
ATOM 6972 O O . LYS A 1 866 ? -42.604 14.322 30.321 1.00 88.38 866 LYS A O 1
ATOM 6977 N N . LYS A 1 867 ? -44.189 12.811 29.837 1.00 86.81 867 LYS A N 1
ATOM 6978 C CA . LYS A 1 867 ? -43.359 11.609 30.043 1.00 86.81 867 LYS A CA 1
ATOM 6979 C C . LYS A 1 867 ? -42.461 11.254 28.851 1.00 86.81 867 LYS A C 1
ATOM 6981 O O . LYS A 1 867 ? -41.643 10.342 28.964 1.00 86.81 867 LYS A O 1
ATOM 6986 N N . ILE A 1 868 ? -42.610 11.941 27.720 1.00 87.56 868 ILE A N 1
ATOM 6987 C CA . ILE A 1 868 ? -41.689 11.857 26.579 1.00 87.56 868 ILE A CA 1
ATOM 6988 C C . ILE A 1 868 ? -40.569 12.875 26.801 1.00 87.56 868 ILE A C 1
ATOM 6990 O O . ILE A 1 868 ? -40.843 14.054 27.043 1.00 87.56 868 ILE A O 1
ATOM 6994 N N . HIS A 1 869 ? -39.311 12.441 26.709 1.00 82.75 869 HIS A N 1
ATOM 6995 C CA . HIS A 1 869 ? -38.174 13.333 26.915 1.00 82.75 869 HIS A CA 1
ATOM 6996 C C . HIS A 1 869 ? -38.197 14.512 25.921 1.00 82.75 869 HIS A C 1
ATOM 6998 O O . HIS A 1 869 ? -38.381 14.319 24.723 1.00 82.75 869 HIS A O 1
ATOM 7004 N N . GLY A 1 870 ? -38.043 15.742 26.428 1.00 81.50 870 GLY A N 1
ATOM 7005 C CA . GLY A 1 870 ? -38.094 16.980 25.635 1.00 81.50 870 GLY A CA 1
ATOM 7006 C C . GLY A 1 870 ? -39.462 17.684 25.558 1.00 81.50 870 GLY A C 1
ATOM 7007 O O . GLY A 1 870 ? -39.511 18.895 25.307 1.00 81.50 870 GLY A O 1
ATOM 7008 N N . ILE A 1 871 ? -40.572 16.991 25.854 1.00 87.00 871 ILE A N 1
ATOM 7009 C CA . ILE A 1 871 ? -41.921 17.588 25.869 1.00 87.00 871 ILE A CA 1
ATOM 7010 C C . ILE A 1 871 ? -42.183 18.296 27.210 1.00 87.00 871 ILE A C 1
ATOM 7012 O O . ILE A 1 871 ? -42.772 17.755 28.143 1.00 87.00 871 ILE A O 1
ATOM 7016 N N . GLY A 1 872 ? -41.757 19.558 27.301 1.00 82.94 872 GLY A N 1
ATOM 7017 C CA . GLY A 1 872 ? -42.077 20.436 28.432 1.00 82.94 872 GLY A CA 1
ATOM 7018 C C . GLY A 1 872 ? -43.573 20.783 28.532 1.00 82.94 872 GLY A C 1
ATOM 7019 O O . GLY A 1 872 ? -44.331 20.641 27.573 1.00 82.94 872 GLY A O 1
ATOM 7020 N N . GLN A 1 873 ? -44.012 21.304 29.685 1.00 85.50 873 GLN A N 1
ATOM 7021 C CA . GLN A 1 873 ? -45.433 21.579 29.965 1.00 85.50 873 GLN A CA 1
ATOM 7022 C C . GLN A 1 873 ? -46.122 22.483 28.925 1.00 85.50 873 GLN A C 1
ATOM 7024 O O . GLN A 1 873 ? -47.265 22.211 28.562 1.00 85.50 873 GLN A O 1
ATOM 7029 N N . ALA A 1 874 ? -45.440 23.515 28.418 1.00 83.56 874 ALA A N 1
ATOM 7030 C CA . ALA A 1 874 ? -45.979 24.378 27.364 1.00 83.56 874 ALA A CA 1
ATOM 7031 C C . ALA A 1 874 ? -46.171 23.622 26.033 1.00 83.56 874 ALA A C 1
ATOM 7033 O O . ALA A 1 874 ? -47.197 23.777 25.375 1.00 83.56 874 ALA A O 1
ATOM 7034 N N . ILE A 1 875 ? -45.228 22.742 25.675 1.00 86.44 875 ILE A N 1
ATOM 7035 C CA . ILE A 1 875 ? -45.297 21.909 24.465 1.00 86.44 875 ILE A CA 1
ATOM 7036 C C . ILE A 1 875 ? -46.449 20.906 24.584 1.00 86.44 875 ILE A C 1
ATOM 7038 O O . ILE A 1 875 ? -47.244 20.793 23.657 1.00 86.44 875 ILE A O 1
ATOM 7042 N N . ALA A 1 876 ? -46.601 20.239 25.735 1.00 85.69 876 ALA A N 1
ATOM 7043 C CA . ALA A 1 876 ? -47.735 19.350 25.996 1.00 85.69 876 ALA A CA 1
ATOM 7044 C C . ALA A 1 876 ? -49.082 20.086 25.855 1.00 85.69 876 ALA A C 1
ATOM 7046 O O . ALA A 1 876 ? -49.966 19.623 25.138 1.00 85.69 876 ALA A O 1
ATOM 7047 N N . GLN A 1 877 ? -49.224 21.277 26.451 1.00 84.75 877 GLN A N 1
ATOM 7048 C CA . GLN A 1 877 ? -50.438 22.091 26.308 1.00 84.75 877 GLN A CA 1
ATOM 7049 C C . GLN A 1 877 ? -50.725 22.475 24.848 1.00 84.75 877 GLN A C 1
ATOM 7051 O O . GLN A 1 877 ? -51.882 22.437 24.427 1.00 84.75 877 GLN A O 1
ATOM 7056 N N . THR A 1 878 ? -49.706 22.816 24.056 1.00 85.50 878 THR A N 1
ATOM 7057 C CA . THR A 1 878 ? -49.893 23.126 22.631 1.00 85.50 878 THR A CA 1
ATOM 7058 C C . THR A 1 878 ? -50.199 21.873 21.805 1.00 85.50 878 THR A C 1
ATOM 7060 O O . THR A 1 878 ? -51.060 21.930 20.934 1.00 85.50 878 THR A O 1
ATOM 7063 N N . LEU A 1 879 ? -49.616 20.711 22.117 1.00 86.75 879 LEU A N 1
ATOM 7064 C CA . LEU A 1 879 ? -49.972 19.435 21.482 1.00 86.75 879 LEU A CA 1
ATOM 7065 C C . LEU A 1 879 ? -51.433 19.033 21.748 1.00 86.75 879 LEU A C 1
ATOM 7067 O O . LEU A 1 879 ? -52.118 18.628 20.807 1.00 86.75 879 LEU A O 1
ATOM 7071 N N . HIS A 1 880 ? -51.944 19.236 22.969 1.00 87.94 880 HIS A N 1
ATOM 7072 C CA . HIS A 1 880 ? -53.361 19.004 23.288 1.00 87.94 880 HIS A CA 1
ATOM 7073 C C . HIS A 1 880 ? -54.260 19.992 22.517 1.00 87.94 880 HIS A C 1
ATOM 7075 O O . HIS A 1 880 ? -55.252 19.580 21.919 1.00 87.94 880 HIS A O 1
ATOM 7081 N N . LYS A 1 881 ? -53.882 21.279 22.412 1.00 85.69 881 LYS A N 1
ATOM 7082 C CA . LYS A 1 881 ? -54.575 22.260 21.540 1.00 85.69 881 LYS A CA 1
ATOM 7083 C C . LYS A 1 881 ? -54.551 21.869 20.052 1.00 85.69 881 LYS A C 1
ATOM 7085 O O . LYS A 1 881 ? -55.451 22.247 19.311 1.00 85.69 881 LYS A O 1
ATOM 7090 N N . LEU A 1 882 ? -53.544 21.109 19.616 1.00 83.56 882 LEU A N 1
ATOM 7091 C CA . LEU A 1 882 ? -53.408 20.568 18.258 1.00 83.56 882 LEU A CA 1
ATOM 7092 C C . LEU A 1 882 ? -54.086 19.193 18.066 1.00 83.56 882 LEU A C 1
ATOM 7094 O O . LEU A 1 882 ? -53.907 18.572 17.018 1.00 83.56 882 LEU A O 1
ATOM 7098 N N . GLY A 1 883 ? -54.860 18.700 19.040 1.00 84.19 883 GLY A N 1
ATOM 7099 C CA . GLY A 1 883 ? -55.590 17.430 18.933 1.00 84.19 883 GLY A CA 1
ATOM 7100 C C . GLY A 1 883 ? -54.741 16.174 19.175 1.00 84.19 883 GLY A C 1
ATOM 7101 O O . GLY A 1 883 ? -55.188 15.057 18.888 1.00 84.19 883 GLY A O 1
ATOM 7102 N N . THR A 1 884 ? -53.524 16.325 19.705 1.00 88.56 884 THR A N 1
ATOM 7103 C CA . THR A 1 884 ? -52.650 15.217 20.119 1.00 88.56 884 THR A CA 1
ATOM 7104 C C . THR A 1 884 ? -52.735 15.048 21.634 1.00 88.56 884 THR A C 1
ATOM 7106 O O . THR A 1 884 ? -52.229 15.882 22.374 1.00 88.56 884 THR A O 1
ATOM 7109 N N . HIS A 1 885 ? -53.372 13.963 22.083 1.00 89.12 885 HIS A N 1
ATOM 7110 C CA . HIS A 1 885 ? -53.653 13.686 23.504 1.00 89.12 885 HIS A CA 1
ATOM 7111 C C . HIS A 1 885 ? -53.191 12.284 23.939 1.00 89.12 885 HIS A C 1
ATOM 7113 O O . HIS A 1 885 ? -53.490 11.861 25.051 1.00 89.12 885 HIS A O 1
ATOM 7119 N N . THR A 1 886 ? -52.547 11.511 23.053 1.00 90.31 886 THR A N 1
ATOM 7120 C CA . THR A 1 886 ? -52.148 10.120 23.327 1.00 90.31 886 THR A CA 1
ATOM 7121 C C . THR A 1 886 ? -50.776 9.775 22.746 1.00 90.31 886 THR A C 1
ATOM 7123 O O . THR A 1 886 ? -50.409 10.242 21.664 1.00 90.31 886 THR A O 1
ATOM 7126 N N . PHE A 1 887 ? -50.029 8.905 23.430 1.00 90.25 887 PHE A N 1
ATOM 7127 C CA . PHE A 1 887 ? -48.710 8.426 23.012 1.00 90.25 887 PHE A CA 1
ATOM 7128 C C . PHE A 1 887 ? -48.766 7.731 21.643 1.00 90.25 887 PHE A C 1
ATOM 7130 O O . PHE A 1 887 ? -47.865 7.913 20.828 1.00 90.25 887 PHE A O 1
ATOM 7137 N N . ILE A 1 888 ? -49.849 6.999 21.345 1.00 89.88 888 ILE A N 1
ATOM 7138 C CA . ILE A 1 888 ? -50.035 6.308 20.056 1.00 89.88 888 ILE A CA 1
ATOM 7139 C C . ILE A 1 888 ? -50.130 7.265 18.857 1.00 89.88 888 ILE A C 1
ATOM 7141 O O . ILE A 1 888 ? -49.773 6.876 17.747 1.00 89.88 888 ILE A O 1
ATOM 7145 N N . GLN A 1 889 ? -50.570 8.514 19.056 1.00 88.88 889 GLN A N 1
ATOM 7146 C CA . GLN A 1 889 ? -50.576 9.524 17.991 1.00 88.88 889 GLN A CA 1
ATOM 7147 C C . GLN A 1 889 ? -49.145 9.960 17.648 1.00 88.88 889 GLN A C 1
ATOM 7149 O O . GLN A 1 889 ? -48.776 9.948 16.476 1.00 88.88 889 GLN A O 1
ATOM 7154 N N . ILE A 1 890 ? -48.321 10.266 18.659 1.00 88.69 890 ILE A N 1
ATOM 7155 C CA . ILE A 1 890 ? -46.912 10.665 18.477 1.00 88.69 890 ILE A CA 1
ATOM 7156 C C . ILE A 1 890 ? -46.081 9.497 17.927 1.00 88.69 890 ILE A C 1
ATOM 7158 O O . ILE A 1 890 ? -45.313 9.664 16.984 1.00 88.69 890 ILE A O 1
ATOM 7162 N N . ALA A 1 891 ? -46.300 8.286 18.444 1.00 88.38 891 ALA A N 1
ATOM 7163 C CA . ALA A 1 891 ? -45.652 7.050 17.999 1.00 88.38 891 ALA A CA 1
ATOM 7164 C C . ALA A 1 891 ? -45.922 6.674 16.523 1.00 88.38 891 ALA A C 1
ATOM 7166 O O . ALA A 1 891 ? -45.289 5.747 16.010 1.00 88.38 891 ALA A O 1
ATOM 7167 N N . ARG A 1 892 ? -46.867 7.355 15.856 1.00 89.56 892 ARG A N 1
ATOM 7168 C CA . ARG A 1 892 ? -47.286 7.126 14.463 1.00 89.56 892 ARG A CA 1
ATOM 7169 C C . ARG A 1 892 ? -47.033 8.317 13.525 1.00 89.56 892 ARG A C 1
ATOM 7171 O O . ARG A 1 892 ? -47.415 8.231 12.360 1.00 89.56 892 ARG A O 1
ATOM 7178 N N . TRP A 1 893 ? -46.410 9.404 13.991 1.00 91.12 893 TRP A N 1
ATOM 7179 C CA . TRP A 1 893 ? -46.075 10.549 13.134 1.00 91.12 893 TRP A CA 1
ATOM 7180 C C . TRP A 1 893 ? -45.121 10.154 11.999 1.00 91.12 893 TRP A C 1
ATOM 7182 O O . TRP A 1 893 ? -44.066 9.562 12.235 1.00 91.12 893 TRP A O 1
ATOM 7192 N N . LYS A 1 894 ? -45.469 10.534 10.767 1.00 87.75 894 LYS A N 1
ATOM 7193 C CA . LYS A 1 894 ? -44.567 10.468 9.608 1.00 87.75 894 LYS A CA 1
ATOM 7194 C C . LYS A 1 894 ? -43.615 11.671 9.574 1.00 87.75 894 LYS A C 1
ATOM 7196 O O . LYS A 1 894 ? -43.897 12.668 10.242 1.00 87.75 894 LYS A O 1
ATOM 7201 N N . PRO A 1 895 ? -42.536 11.652 8.763 1.00 85.44 895 PRO A N 1
ATOM 7202 C CA . PRO A 1 895 ? -41.698 12.831 8.534 1.00 85.44 895 PRO A CA 1
ATOM 7203 C C . PRO A 1 895 ? -42.509 14.082 8.167 1.00 85.44 895 PRO A C 1
ATOM 7205 O O . PRO A 1 895 ? -42.302 15.131 8.777 1.00 85.44 895 PRO A O 1
ATOM 7208 N N . GLU A 1 896 ? -43.514 13.947 7.287 1.00 84.75 896 GLU A N 1
ATOM 7209 C CA . GLU A 1 896 ? -44.398 15.067 6.929 1.00 84.75 896 GLU A CA 1
ATOM 7210 C C . GLU A 1 896 ? -45.172 15.633 8.136 1.00 84.75 896 GLU A C 1
ATOM 7212 O O . GLU A 1 896 ? -45.504 16.816 8.166 1.00 84.75 896 GLU A O 1
ATOM 7217 N N . ASP A 1 897 ? -45.508 14.803 9.125 1.00 84.44 897 ASP A N 1
ATOM 7218 C CA . ASP A 1 897 ? -46.276 15.220 10.302 1.00 84.44 897 ASP A CA 1
ATOM 7219 C C . ASP A 1 897 ? -45.382 15.868 11.357 1.00 84.44 897 ASP A C 1
ATOM 7221 O O . ASP A 1 897 ? -45.789 16.862 11.958 1.00 84.44 897 ASP A O 1
ATOM 7225 N N . ILE A 1 898 ? -44.143 15.380 11.517 1.00 84.81 898 ILE A N 1
ATOM 7226 C CA . ILE A 1 898 ? -43.117 16.033 12.344 1.00 84.81 898 ILE A CA 1
ATOM 7227 C C . ILE A 1 898 ? -42.939 17.483 11.885 1.00 84.81 898 ILE A C 1
ATOM 7229 O O . ILE A 1 898 ? -42.969 18.387 12.710 1.00 84.81 898 ILE A O 1
ATOM 7233 N N . GLU A 1 899 ? -42.811 17.724 10.579 1.00 85.88 899 GLU A N 1
ATOM 7234 C CA . GLU A 1 899 ? -42.593 19.065 10.022 1.00 85.88 899 GLU A CA 1
ATOM 7235 C C . GLU A 1 899 ? -43.823 19.977 10.171 1.00 85.88 899 GLU A C 1
ATOM 7237 O O . GLU A 1 899 ? -43.690 21.137 10.573 1.00 85.88 899 GLU A O 1
ATOM 7242 N N . LYS A 1 900 ? -45.037 19.449 9.952 1.00 83.88 900 LYS A N 1
ATOM 7243 C CA . LYS A 1 900 ? -46.297 20.182 10.192 1.00 83.88 900 LYS A CA 1
ATOM 7244 C C . LYS A 1 900 ? -46.502 20.539 11.667 1.00 83.88 900 LYS A C 1
ATOM 7246 O O . LYS A 1 900 ? -47.037 21.609 11.952 1.00 83.88 900 LYS A O 1
ATOM 7251 N N . ILE A 1 901 ? -46.134 19.653 12.596 1.00 85.00 901 ILE A N 1
ATOM 7252 C CA . ILE A 1 901 ? -46.280 19.877 14.041 1.00 85.00 901 ILE A CA 1
ATOM 7253 C C . ILE A 1 901 ? -45.183 20.812 14.553 1.00 85.00 901 ILE A C 1
ATOM 7255 O O . ILE A 1 901 ? -45.504 21.785 15.225 1.00 85.00 901 ILE A O 1
ATOM 7259 N N . ALA A 1 902 ? -43.925 20.605 14.163 1.00 86.19 902 ALA A N 1
ATOM 7260 C CA . ALA A 1 902 ? -42.798 21.484 14.475 1.00 86.19 902 ALA A CA 1
ATOM 7261 C C . ALA A 1 902 ? -43.079 22.948 14.083 1.00 86.19 902 ALA A C 1
ATOM 7263 O O . ALA A 1 902 ? -42.999 23.845 14.924 1.00 86.19 902 ALA A O 1
ATOM 7264 N N . LYS A 1 903 ? -43.566 23.178 12.853 1.00 85.12 903 LYS A N 1
ATOM 7265 C CA . LYS A 1 903 ? -43.970 24.511 12.370 1.00 85.12 903 LYS A CA 1
ATOM 7266 C C . LYS A 1 903 ? -45.134 25.138 13.159 1.00 85.12 903 LYS A C 1
ATOM 7268 O O . LYS A 1 903 ? -45.265 26.356 13.163 1.00 85.12 903 LYS A O 1
ATOM 7273 N N . LYS A 1 904 ? -45.968 24.338 13.837 1.00 81.81 904 LYS A N 1
ATOM 7274 C CA . LYS A 1 904 ? -47.045 24.803 14.740 1.00 81.81 904 LYS A CA 1
ATOM 7275 C C . LYS A 1 904 ? -46.630 24.886 16.217 1.00 81.81 904 LYS A C 1
ATOM 7277 O O . LYS A 1 904 ? -47.411 25.365 17.033 1.00 81.81 904 LYS A O 1
ATOM 7282 N N . LEU A 1 905 ? -45.437 24.402 16.560 1.00 79.19 905 LEU A N 1
ATOM 7283 C CA . LEU A 1 905 ? -44.817 24.491 17.884 1.00 79.19 905 LEU A CA 1
ATOM 7284 C C . LEU A 1 905 ? -43.708 25.557 17.934 1.00 79.19 905 LEU A C 1
ATOM 7286 O O . LEU A 1 905 ? -42.995 25.623 18.932 1.00 79.19 905 LEU A O 1
ATOM 7290 N N . GLU A 1 906 ? -43.520 26.331 16.856 1.00 79.12 906 GLU A N 1
ATOM 7291 C CA . GLU A 1 906 ? -42.445 27.332 16.708 1.00 79.12 906 GLU A CA 1
ATOM 7292 C C . GLU A 1 906 ? -41.059 26.754 17.070 1.00 79.12 906 GLU A C 1
ATOM 7294 O O . GLU A 1 906 ? -40.221 27.395 17.694 1.00 79.12 906 GLU A O 1
ATOM 7299 N N . THR A 1 907 ? -40.844 25.483 16.709 1.00 75.06 907 THR A N 1
ATOM 7300 C CA . THR A 1 907 ? -39.703 24.655 17.126 1.00 75.06 907 THR A CA 1
ATOM 7301 C C . THR A 1 907 ? -39.134 23.912 15.918 1.00 75.06 907 THR A C 1
ATOM 7303 O O . THR A 1 907 ? -39.897 23.469 15.061 1.00 75.06 907 THR A O 1
ATOM 7306 N N . ASP A 1 908 ? -37.815 23.708 15.855 1.00 80.31 908 ASP A N 1
ATOM 7307 C CA . ASP A 1 908 ? -37.175 22.994 14.742 1.00 80.31 908 ASP A CA 1
ATOM 7308 C C . ASP A 1 908 ? -37.693 21.550 14.573 1.00 80.31 908 ASP A C 1
ATOM 7310 O O . ASP A 1 908 ? -37.700 20.784 15.547 1.00 80.31 908 ASP A O 1
ATOM 7314 N N . PRO A 1 909 ? -37.997 21.089 13.340 1.00 80.38 909 PRO A N 1
ATOM 7315 C CA . PRO A 1 909 ? -38.303 19.680 13.070 1.00 80.38 909 PRO A CA 1
ATOM 7316 C C . PRO A 1 909 ? -37.165 18.735 13.479 1.00 80.38 909 PRO A C 1
ATOM 7318 O O . PRO A 1 909 ? -37.397 17.585 13.857 1.00 80.38 909 PRO A O 1
ATOM 7321 N N . GLU A 1 910 ? -35.923 19.224 13.439 1.00 83.81 910 GLU A N 1
ATOM 7322 C CA . GLU A 1 910 ? -34.759 18.491 13.925 1.00 83.81 910 GLU A CA 1
ATOM 7323 C C . GLU A 1 910 ? -34.779 18.259 15.433 1.00 83.81 910 GLU A C 1
ATOM 7325 O O . GLU A 1 910 ? -34.266 17.238 15.876 1.00 83.81 910 GLU A O 1
ATOM 7330 N N . ARG A 1 911 ? -35.374 19.146 16.241 1.00 83.50 911 ARG A N 1
ATOM 7331 C CA . ARG A 1 911 ? -35.409 18.971 17.700 1.00 83.50 911 ARG A CA 1
ATOM 7332 C C . ARG A 1 911 ? -36.235 17.743 18.087 1.00 83.50 911 ARG A C 1
ATOM 7334 O O . ARG A 1 911 ? -35.755 16.919 18.857 1.00 83.50 911 ARG A O 1
ATOM 7341 N N . ILE A 1 912 ? -37.395 17.551 17.455 1.00 83.56 912 ILE A N 1
ATOM 7342 C CA . ILE A 1 912 ? -38.255 16.364 17.637 1.00 83.56 912 ILE A CA 1
ATOM 7343 C C . ILE A 1 912 ? -37.517 15.071 17.227 1.00 83.56 912 ILE A C 1
ATOM 7345 O O . ILE A 1 912 ? -37.675 14.028 17.868 1.00 83.56 912 ILE A O 1
ATOM 7349 N N . LYS A 1 913 ? -36.671 15.140 16.185 1.00 84.00 913 LYS A N 1
ATOM 7350 C CA . LYS A 1 913 ? -35.813 14.030 15.727 1.00 84.00 913 LYS A CA 1
ATOM 7351 C C . LYS A 1 913 ? -34.646 13.768 16.704 1.00 84.00 913 LYS A C 1
ATOM 7353 O O . LYS A 1 913 ? -34.439 12.620 17.094 1.00 84.00 913 LYS A O 1
ATOM 7358 N N . ARG A 1 914 ? -33.931 14.812 17.155 1.00 87.19 914 ARG A N 1
ATOM 7359 C CA . ARG A 1 914 ? -32.802 14.759 18.113 1.00 87.19 914 ARG A CA 1
ATOM 7360 C C . ARG A 1 914 ? -33.221 14.228 19.486 1.00 87.19 914 ARG A C 1
ATOM 7362 O O . ARG A 1 914 ? -32.553 13.355 20.031 1.00 87.19 914 ARG A O 1
ATOM 7369 N N . GLU A 1 915 ? -34.346 14.708 20.009 1.00 86.00 915 GLU A N 1
ATOM 7370 C CA . GLU A 1 915 ? -34.933 14.289 21.293 1.00 86.00 915 GLU A CA 1
ATOM 7371 C C . GLU A 1 915 ? -35.730 12.969 21.187 1.00 86.00 915 GLU A C 1
ATOM 7373 O O . GLU A 1 915 ? -36.257 12.480 22.181 1.00 86.00 915 GLU A O 1
ATOM 7378 N N . LYS A 1 916 ? -35.794 12.353 19.994 1.00 88.19 916 LYS A N 1
ATOM 7379 C CA . LYS A 1 916 ? -36.348 11.007 19.736 1.00 88.19 916 LYS A CA 1
ATOM 7380 C C . LYS A 1 916 ? -37.797 10.795 20.213 1.00 88.19 916 LYS A C 1
ATOM 7382 O O . LYS A 1 916 ? -38.164 9.665 20.548 1.00 88.19 916 LYS 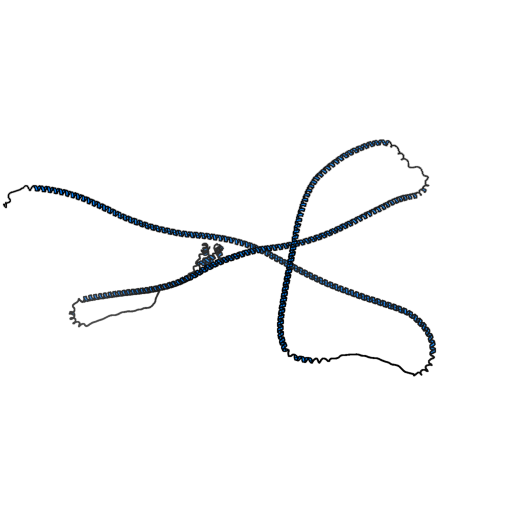A O 1
ATOM 7387 N N . TRP A 1 917 ? -38.649 11.828 20.175 1.00 90.81 917 TRP A N 1
ATOM 7388 C CA . TRP A 1 917 ? -40.003 11.796 20.765 1.00 90.81 917 TRP A CA 1
ATOM 7389 C C . TRP A 1 917 ? -40.857 10.597 20.316 1.00 90.81 917 TRP A C 1
ATOM 7391 O O . TRP A 1 917 ? -41.623 10.064 21.109 1.00 90.81 917 TRP A O 1
ATOM 7401 N N . ILE A 1 918 ? -40.716 10.133 19.068 1.00 90.69 918 ILE A N 1
ATOM 7402 C CA . ILE A 1 918 ? -41.453 8.973 18.527 1.00 90.69 918 ILE A CA 1
ATOM 7403 C C . ILE A 1 918 ? -41.037 7.659 19.211 1.00 90.69 918 ILE A C 1
ATOM 7405 O O . ILE A 1 918 ? -41.888 6.821 19.514 1.00 90.69 918 ILE A O 1
ATOM 7409 N N . ALA A 1 919 ? -39.742 7.470 19.483 1.00 88.31 919 ALA A N 1
ATOM 7410 C CA . ALA A 1 919 ? -39.233 6.269 20.145 1.00 88.31 919 ALA A CA 1
ATOM 7411 C C . ALA A 1 919 ? -39.634 6.240 21.628 1.00 88.31 919 ALA A C 1
ATOM 7413 O O . ALA A 1 919 ? -40.087 5.208 22.128 1.00 88.31 919 ALA A O 1
ATOM 7414 N N . ASP A 1 920 ? -39.554 7.388 22.304 1.00 89.25 920 ASP A N 1
ATOM 7415 C CA . ASP A 1 920 ? -40.027 7.526 23.682 1.00 89.25 920 ASP A CA 1
ATOM 7416 C C . ASP A 1 920 ? -41.558 7.411 23.775 1.00 89.25 920 ASP A C 1
ATOM 7418 O O . ASP A 1 920 ? -42.060 6.766 24.691 1.00 89.25 920 ASP A O 1
ATOM 7422 N N . ALA A 1 921 ? -42.320 7.911 22.797 1.00 90.44 921 ALA A N 1
ATOM 7423 C CA . ALA A 1 921 ? -43.767 7.696 22.725 1.00 90.44 921 ALA A CA 1
ATOM 7424 C C . ALA A 1 921 ? -44.122 6.207 22.585 1.00 90.44 921 ALA A C 1
ATOM 7426 O O . ALA A 1 921 ? -45.009 5.723 23.287 1.00 90.44 921 ALA A O 1
ATOM 7427 N N . LYS A 1 922 ? -43.400 5.447 21.745 1.00 89.62 922 LYS A N 1
ATOM 7428 C CA . LYS A 1 922 ? -43.553 3.981 21.660 1.00 89.62 922 LYS A CA 1
ATOM 7429 C C . LYS A 1 922 ? -43.233 3.288 22.990 1.00 89.62 922 LYS A C 1
ATOM 7431 O O . LYS A 1 922 ? -43.966 2.390 23.401 1.00 89.62 922 LYS A O 1
ATOM 7436 N N . LYS A 1 923 ? -42.180 3.726 23.685 1.00 89.31 923 LYS A N 1
ATOM 7437 C CA . LYS A 1 923 ? -41.773 3.209 25.002 1.00 89.31 923 LYS A CA 1
ATOM 7438 C C . LYS A 1 923 ? -42.818 3.499 26.088 1.00 89.31 923 LYS A C 1
ATOM 7440 O O . LYS A 1 923 ? -43.205 2.580 26.804 1.00 89.31 923 LYS A O 1
ATOM 7445 N N . GLN A 1 924 ? -43.322 4.731 26.170 1.00 89.88 924 GLN A N 1
ATOM 7446 C CA . GLN A 1 924 ? -44.374 5.129 27.115 1.00 89.88 924 GLN A CA 1
ATOM 7447 C C . GLN A 1 924 ? -45.716 4.442 26.808 1.00 89.88 924 GLN A C 1
ATOM 7449 O O . GLN A 1 924 ? -46.414 4.019 27.729 1.00 89.88 924 GLN A O 1
ATOM 7454 N N . HIS A 1 925 ? -46.055 4.242 25.527 1.00 88.62 925 HIS A N 1
ATOM 7455 C CA . HIS A 1 925 ? -47.222 3.450 25.127 1.00 88.62 925 HIS A CA 1
ATOM 7456 C C . HIS A 1 925 ? -47.121 2.004 25.624 1.00 88.62 925 HIS A C 1
ATOM 7458 O O . HIS A 1 925 ? -48.034 1.519 26.288 1.00 88.62 925 HIS A O 1
ATOM 7464 N N . TYR A 1 926 ? -45.991 1.340 25.365 1.00 88.50 926 TYR A N 1
ATOM 7465 C CA . TYR A 1 926 ? -45.743 -0.021 25.839 1.00 88.50 926 TYR A CA 1
ATOM 7466 C C . TYR A 1 926 ? -45.791 -0.113 27.374 1.00 88.50 926 TYR A C 1
ATOM 7468 O O . TYR A 1 926 ? -46.394 -1.034 27.915 1.00 88.50 926 TYR A O 1
ATOM 7476 N N . GLN A 1 927 ? -45.239 0.875 28.088 1.00 86.31 927 GLN A N 1
ATOM 7477 C CA . GLN A 1 927 ? -45.280 0.928 29.555 1.00 86.31 927 GLN A CA 1
ATOM 7478 C C . GLN A 1 927 ? -46.684 1.175 30.137 1.00 86.31 927 GLN A C 1
ATOM 7480 O O . GLN A 1 927 ? -46.962 0.684 31.229 1.00 86.31 927 GLN A O 1
ATOM 7485 N N . LYS A 1 928 ? -47.572 1.913 29.450 1.00 84.06 928 LYS A N 1
ATOM 7486 C CA . LYS A 1 928 ? -48.941 2.188 29.933 1.00 84.06 928 LYS A CA 1
ATOM 7487 C C . LYS A 1 928 ? -49.970 1.135 29.495 1.00 84.06 928 LYS A C 1
ATOM 7489 O O . LYS A 1 928 ? -50.900 0.864 30.250 1.00 84.06 928 LYS A O 1
ATOM 7494 N N . TYR A 1 929 ? -49.821 0.561 28.300 1.00 84.56 929 TYR A N 1
ATOM 7495 C CA . TYR A 1 929 ? -50.837 -0.295 27.669 1.00 84.56 929 TYR A CA 1
ATOM 7496 C C . TYR A 1 929 ? -50.375 -1.735 27.382 1.00 84.56 929 TYR A C 1
ATOM 7498 O O . TYR A 1 929 ? -51.196 -2.559 26.992 1.00 84.56 929 TYR A O 1
ATOM 7506 N N . GLY A 1 930 ? -49.086 -2.063 27.530 1.00 80.06 930 GLY A N 1
ATOM 7507 C CA . GLY A 1 930 ? -48.521 -3.388 27.211 1.00 80.06 930 GLY A CA 1
ATOM 7508 C C . GLY A 1 930 ? -48.388 -3.697 25.711 1.00 80.06 930 GLY A C 1
ATOM 7509 O O . GLY A 1 930 ? -47.714 -4.651 25.327 1.00 80.06 930 GLY A O 1
ATOM 7510 N N . GLU A 1 931 ? -48.990 -2.883 24.843 1.00 80.44 931 GLU A N 1
ATOM 7511 C CA . GLU A 1 931 ? -48.977 -3.051 23.389 1.00 80.44 931 GLU A CA 1
ATOM 7512 C C . GLU A 1 931 ? -47.706 -2.470 22.746 1.00 80.44 931 GLU A C 1
ATOM 7514 O O . GLU A 1 931 ? -47.352 -1.302 22.953 1.00 80.44 931 GLU A O 1
ATOM 7519 N N . ARG A 1 932 ? -47.032 -3.283 21.921 1.00 75.50 932 ARG A N 1
ATOM 7520 C CA . ARG A 1 932 ? -45.818 -2.917 21.174 1.00 75.50 932 ARG A CA 1
ATOM 7521 C C . ARG A 1 932 ? -46.186 -2.404 19.774 1.00 75.50 932 ARG A C 1
ATOM 7523 O O . ARG A 1 932 ? -46.869 -3.101 19.028 1.00 75.50 932 ARG A O 1
ATOM 7530 N N . LEU A 1 933 ? -45.723 -1.194 19.441 1.00 71.81 933 LEU A N 1
ATOM 7531 C CA . LEU A 1 933 ? -46.033 -0.436 18.213 1.00 71.81 933 LEU A CA 1
ATOM 7532 C C . LEU A 1 933 ? -44.861 -0.361 17.230 1.00 71.81 933 LEU A C 1
ATOM 7534 O O . LEU A 1 933 ? -43.689 -0.351 17.673 1.00 71.81 933 LEU A O 1
#

Foldseek 3Di:
DCPDDDPDDDDDPDPPPVVVVVVVVVVVVVVVVVVVVVVVVVVVVVVVVVVVVVVVVVVVVVVVVVVVVVVVVVVVVVVVVVVVVVVVVVVVVVVVVVVVVVVVVVVVVVVVVVVVVVVVVVVVVVVVVVVVVVVVVVVVVVVVVVVVVVVVVVVVVVVVVVVVVVVVVVVVVVVVVVVVVVVVVVVVVVVVVVVVVVVVVVVVVVVVVVVVVVVVVVVVVVVVVVVVVVVVVVVVVVVVVVVVVVVVVVVVVVVVVVVVVVVVVVVVVVVVVVVVVVVVVVVVVVVVVPPVVVPVVPPVVPPPPPPVPPDDDDDDDDDDDDDDDDDDDDDDDDDPPPDVVPPVPPVVPPPPPPCVVVVVVVVVVVVVVVVVVVVVVVVVVVVVVVVVVVVVVVVVVVVVVVVVVVVVVVVVVVVVVVVVVVVVVVVVVVVVVVVVVVVVVVVVVVVVVVVVVVVVVVVVVVVVVVVVVVVVVVVVVVVVVVVVVVVVVVVVVVVVVVVVVVVVVVVVVVVVVVVVVVPCVPVPDDDPPPPDDDDDDDDDDPPPDDCVVVVVPCPVVVVVVVVVVVVVVVVVVVVVVVVVVVVVVVVVVVVVVVVVVVVVVVVVVVVVVVVVVVVVVVVVVVVVVVVVVVVVVVVVVVVVVVVVVVVVVVVVVVVVVVVVVVVVVVVVVVVVVVVVVVVVVVVVVVVVVVVVVVVVVVVVVVVVVVVVVVVVCPVVVVVVVVVVVVVVVVVVVVVVVVVVVVVVVVVVVVVVVVVVVVVVVVVVVVVVVVVVVVVVVVVVVVVVVVVVVVVVVVVVVPPDDDDPVVPVVCVVPVVPDDDDDDDYDDDYDDDDDDDDDDDDDDDDDDDDDDDDDDDDDPDPDFDPLCQQFPCDPVNQVQCVVVVNRALVVLLPDDLVRLCVSCVSSVHDSVVCVVSVRNVSSQVVCCVVPVDHD

pLDDT: mean 74.43, std 17.49, range [25.42, 94.19]

Solvent-accessible surface area (backbone atoms only — not comparable to full-atom values): 53926 Å² total; per-residue (Å²): 132,98,74,77,98,78,86,78,89,81,90,85,78,82,79,62,70,69,55,61,60,54,55,57,55,54,50,56,59,50,51,55,55,50,53,53,53,52,49,51,51,52,54,51,50,54,53,47,52,58,46,52,55,47,49,55,54,48,52,54,48,51,56,49,52,52,52,50,51,51,55,49,51,53,51,49,54,51,51,54,52,49,52,52,52,51,52,48,52,48,54,54,52,49,51,50,54,49,54,50,52,50,54,51,51,54,51,52,51,50,51,53,49,53,56,49,52,52,49,53,51,51,52,51,48,53,51,48,53,52,52,50,54,51,52,50,49,53,52,50,53,54,50,53,52,50,51,53,53,52,51,55,48,53,53,51,51,54,50,46,65,47,48,58,51,49,50,58,49,50,54,52,48,54,52,49,52,49,57,45,52,53,48,52,50,51,50,51,53,53,48,53,54,50,51,51,52,48,52,53,50,51,49,55,48,52,52,49,52,50,56,49,49,52,52,52,50,51,51,49,52,51,50,51,51,50,53,51,50,52,50,51,49,53,51,51,48,49,52,54,43,54,52,48,56,50,52,54,48,54,52,48,54,48,52,50,50,52,50,51,48,56,52,50,58,59,49,51,68,51,49,62,63,47,54,55,50,52,57,60,48,58,69,53,55,66,66,58,69,70,59,57,79,66,56,76,81,69,54,81,84,59,75,84,72,73,81,78,74,68,90,79,83,90,83,91,84,87,92,89,88,90,88,82,92,90,88,88,92,90,84,91,91,89,87,83,90,68,71,80,79,57,72,78,56,69,76,65,64,80,75,61,83,80,50,67,69,58,55,55,55,47,54,55,52,53,53,53,45,57,52,51,54,53,49,52,51,52,54,49,56,46,51,52,50,52,50,52,51,55,48,52,51,51,51,50,54,50,53,47,60,48,49,51,53,52,48,55,52,49,52,54,51,51,51,57,48,52,51,51,51,49,52,50,53,49,50,50,52,52,51,52,53,50,48,53,52,51,51,50,52,52,46,54,52,50,55,48,52,49,53,51,52,51,53,47,53,52,50,50,50,50,47,55,50,50,53,54,49,45,59,50,48,55,53,46,53,51,51,52,50,60,45,50,57,49,53,51,52,50,49,54,55,49,55,55,53,52,51,63,46,54,58,49,55,50,54,53,54,52,57,56,52,62,62,55,69,74,59,62,87,73,74,70,88,79,89,90,86,85,91,84,86,86,79,86,89,90,81,90,77,91,83,64,83,75,66,73,74,57,59,81,74,54,58,82,58,56,59,58,54,52,52,51,56,51,47,56,50,50,53,54,47,50,53,51,49,52,53,48,51,51,54,48,53,52,49,51,51,50,50,53,50,50,50,54,51,49,52,50,52,46,60,47,46,52,58,49,48,56,50,50,51,52,53,48,49,57,48,53,49,53,51,47,52,52,51,51,50,49,53,54,50,52,52,51,50,54,52,52,48,50,52,51,48,53,51,51,53,52,51,50,53,53,51,50,56,49,50,51,51,49,52,50,50,56,50,50,57,48,50,54,54,49,49,54,52,49,51,52,50,51,52,57,46,52,53,50,50,50,51,50,56,50,52,47,54,54,49,53,49,58,44,54,59,45,52,52,53,49,59,69,42,48,62,56,56,48,50,52,49,52,52,56,48,52,50,54,50,50,52,53,50,50,53,47,54,54,49,51,51,49,51,52,51,50,52,51,49,51,51,49,56,49,51,49,53,50,51,53,52,49,53,52,51,49,52,57,46,53,57,46,52,54,50,51,51,52,52,49,46,54,53,49,53,54,48,50,52,52,51,57,60,55,60,70,68,76,78,76,87,91,64,70,84,55,50,72,70,41,71,79,55,71,79,73,70,84,78,80,88,92,85,94,87,92,90,92,91,90,88,87,93,91,92,90,89,88,90,83,92,82,91,83,87,86,90,83,81,86,89,80,85,82,92,76,82,84,74,83,75,70,46,75,55,61,77,21,62,85,36,46,72,70,53,37,54,50,37,45,75,69,75,48,46,43,37,69,58,52,46,62,58,49,76,73,47,45,46,57,47,18,68,73,62,82,42,62,48,62,52,55,58,73,52,36,37,41,61,40,16,36,49,52,33,28,73,75,69,71,52,86,123